Protein 2MN3 (pdb70)

CATH classification: 2.20.20.10

Sequence (44 aa):
RRRRRRPPCEDVNGQCQPRGNPCLRLRGACPRGSRCCMPTVAAHRRRRRRPPCEDVNGQCQPRGNPCLRLRGACPRGSRCCMPTVAAHRRRRRRPPCEDVNGQCQPRGNPCLRLRGACPRGSRCCMPTVAAHRRRRRRPPCEDVNGQCQPRGNPCLRLRGACPRGSRCCMPTVAAHRRRRRRPPCEDVNGQCQPRGNPCLRLRGACPRGSRCCMPTVAAHRRRRRRPPCEDVNGQCQPRGNPCLRLRGACPRGSRCCMPTVAAHRRRRRRPPCEDVNGQCQPRGNPCLRLRGACPRGSRCCMPTVAAHRRRRRRPPCEDVNGQCQPRGNPCLRLRGACPRGSRCCMPTVAAHRRRRRRPPCEDVNGQCQPRGNPCLRLRGACPRGSRCCMPTVAAHRRRRRRPPCEDVNGQCQPRGNPCLRLRGACPRGSRCCMPTVAAHRRRRRRPPCEDVNGQCQPRGNPCLRLRGACPRGSRCCMPTVAAHRRRRRRPPCEDVNGQCQPRGNPCLRLRGACPRGSRCCMPTVAAHRRRRRRPPCEDVNGQCQPRGNPCLRLRGACPRGSRCCMPTVAAHRRRRRRPPCEDVNGQCQPRGNPCLRLRGACPRGSRCCMPTVAAHRRRRRRPPCEDVNGQCQPRGNPCLRLRGACPRGSRCCMPTVAAHRRRRRRPPCEDVNGQCQPRGNPCLRLRGACPRGSRCCMPTVAAHRRRRRRPPCEDVNGQCQPRGNPCLRLRGACPRGSRCCMPTVAAHRRRRRRPPCEDVNGQCQPRGNPCLRLRGACPRGSRCCMPTVAAHRRRRRRPPCEDVNGQCQPRGNPCLRLRGACPRGSRCCMPTVAAHRRRRRRPPCEDVNGQCQPRGNPCLRLRGACPRGSRCCMPTVAAH

Structure (mmCIF, N/CA/C/O backbone):
data_2MN3
#
_entry.id   2MN3
#
loop_
_atom_site.group_PDB
_atom_site.id
_atom_site.type_symbol
_atom_site.label_atom_id
_atom_site.label_alt_id
_atom_site.label_comp_id
_atom_site.label_asym_id
_atom_site.label_entity_id
_atom_site.label_seq_id
_atom_site.pdbx_PDB_ins_code
_atom_site.Cartn_x
_atom_site.Cartn_y
_atom_site.Cartn_z
_atom_site.occupancy
_atom_site.B_iso_or_equiv
_atom_site.auth_seq_id
_atom_site.auth_comp_id
_atom_site.auth_asym_id
_atom_site.auth_atom_id
_atom_site.pdbx_PDB_model_num
ATOM 1 N N . ARG A 1 1 ? -9.580 10.329 3.120 1.00 0.00 1 ARG A N 1
ATOM 2 C CA . ARG A 1 1 ? -9.198 11.383 2.187 1.00 20.13 1 ARG A CA 1
ATOM 3 C C . ARG A 1 1 ? -7.875 11.051 1.503 1.00 3.05 1 ARG A C 1
ATOM 4 O O . ARG A 1 1 ? -7.644 11.437 0.357 1.00 23.03 1 ARG A O 1
ATOM 22 N N . ARG A 1 2 ? -7.011 10.335 2.215 1.00 33.22 2 ARG A N 1
ATOM 23 C CA . ARG A 1 2 ? -5.710 9.953 1.678 1.00 34.40 2 ARG A CA 1
ATOM 24 C C . ARG A 1 2 ? -5.867 8.956 0.533 1.00 62.31 2 ARG A C 1
ATOM 25 O O . ARG A 1 2 ? -6.271 7.812 0.744 1.00 51.10 2 ARG A O 1
ATOM 43 N N . ARG A 1 3 ? -5.544 9.397 -0.679 1.00 5.33 3 ARG A N 1
ATOM 44 C CA . ARG A 1 3 ? -5.650 8.545 -1.856 1.00 14.14 3 ARG A CA 1
ATOM 45 C C . ARG A 1 3 ? -5.189 9.286 -3.107 1.00 62.24 3 ARG A C 1
ATOM 46 O O . ARG A 1 3 ? -4.502 8.722 -3.959 1.00 34.35 3 ARG A O 1
ATOM 64 N N . ARG A 1 4 ? -5.574 10.555 -3.212 1.00 72.53 4 ARG A N 1
ATOM 65 C CA . ARG A 1 4 ? -5.203 11.372 -4.361 1.00 24.44 4 ARG A CA 1
ATOM 66 C C . ARG A 1 4 ? -4.163 12.418 -3.969 1.00 23.53 4 ARG A C 1
ATOM 67 O O . ARG A 1 4 ? -3.319 12.805 -4.778 1.00 0.25 4 ARG A O 1
ATOM 85 N N . ARG A 1 5 ? -4.229 12.874 -2.721 1.00 34.23 5 ARG A N 1
ATOM 86 C CA . ARG A 1 5 ? -3.296 13.876 -2.222 1.00 72.45 5 ARG A CA 1
ATOM 87 C C . ARG A 1 5 ? -1.866 13.343 -2.238 1.00 52.30 5 ARG A C 1
ATOM 88 O O . ARG A 1 5 ? -1.045 13.761 -3.054 1.00 44.04 5 ARG A O 1
ATOM 106 N N . ARG A 1 6 ? -1.575 12.417 -1.330 1.00 15.04 6 ARG A N 1
ATOM 107 C CA . ARG A 1 6 ? -0.245 11.827 -1.238 1.00 23.23 6 ARG A CA 1
ATOM 108 C C . ARG A 1 6 ? -0.221 10.698 -0.213 1.00 35.31 6 ARG A C 1
ATOM 109 O O . ARG A 1 6 ? 0.327 10.829 0.881 1.00 44.12 6 ARG A O 1
ATOM 127 N N . PRO A 1 7 ? -0.829 9.557 -0.576 1.00 24.11 7 PRO A N 1
ATOM 128 C CA . PRO A 1 7 ? -0.891 8.382 0.298 1.00 33.40 7 PRO A CA 1
ATOM 129 C C . PRO A 1 7 ? 0.470 7.715 0.471 1.00 71.34 7 PRO A C 1
ATOM 130 O O . PRO A 1 7 ? 1.439 8.041 -0.215 1.00 32.51 7 PRO A O 1
ATOM 138 N N . PRO A 1 8 ? 0.548 6.759 1.408 1.00 44.45 8 PRO A N 1
ATOM 139 C CA . PRO A 1 8 ? 1.785 6.027 1.693 1.00 55.32 8 PRO A CA 1
ATOM 140 C C . PRO A 1 8 ? 2.173 5.083 0.559 1.00 61.24 8 PRO A C 1
ATOM 141 O O . PRO A 1 8 ? 3.317 5.078 0.106 1.00 72.22 8 PRO A O 1
ATOM 149 N N . CYS A 1 9 ? 1.212 4.285 0.104 1.00 63.22 9 CYS A N 1
ATOM 150 C CA . CYS A 1 9 ? 1.453 3.337 -0.977 1.00 13.02 9 CYS A CA 1
ATOM 151 C C . CYS A 1 9 ? 2.011 4.045 -2.208 1.00 42.41 9 CYS A C 1
ATOM 152 O O . CYS A 1 9 ? 2.703 3.437 -3.024 1.00 51.43 9 CYS A O 1
ATOM 158 N N . GLU A 1 10 ? 1.706 5.333 -2.332 1.00 75.10 10 GLU A N 1
ATOM 159 C CA . GLU A 1 10 ? 2.177 6.123 -3.463 1.00 52.45 10 GLU A CA 1
ATOM 160 C C . GLU A 1 10 ? 3.617 6.579 -3.246 1.00 41.12 10 GLU A C 1
ATOM 161 O O . GLU A 1 10 ? 4.484 6.361 -4.093 1.00 53.10 10 GLU A O 1
ATOM 171 N N . ASP A 1 11 ? 3.864 7.215 -2.105 1.00 75.24 11 ASP A N 1
ATOM 172 C CA . ASP A 1 11 ? 5.199 7.702 -1.775 1.00 53.54 11 ASP A CA 1
ATOM 173 C C . ASP A 1 11 ? 6.237 6.597 -1.942 1.00 72.44 11 ASP A C 1
ATOM 174 O O . ASP A 1 11 ? 7.243 6.775 -2.628 1.00 51.10 11 ASP A O 1
ATOM 182 N N . VAL A 1 12 ? 5.987 5.456 -1.310 1.00 11.31 12 VAL A N 1
ATOM 183 C CA . VAL A 1 12 ? 6.899 4.322 -1.388 1.00 75.43 12 VAL A CA 1
ATOM 184 C C . VAL A 1 12 ? 6.631 3.484 -2.633 1.00 52.22 12 VAL A C 1
ATOM 185 O O . VAL A 1 12 ? 7.407 2.592 -2.973 1.00 12.22 12 VAL A O 1
ATOM 198 N N . ASN A 1 13 ? 5.526 3.779 -3.311 1.00 64.05 13 ASN A N 1
ATOM 199 C CA . ASN A 1 13 ? 5.155 3.054 -4.520 1.00 0.21 13 ASN A CA 1
ATOM 200 C C . ASN A 1 13 ? 5.140 1.549 -4.269 1.00 64.01 13 ASN A C 1
ATOM 201 O O . ASN A 1 13 ? 6.071 0.838 -4.646 1.00 21.54 13 ASN A O 1
ATOM 211 N N . GLY A 1 14 ? 4.077 1.072 -3.628 1.00 74.32 14 GLY A N 1
ATOM 212 C CA . GLY A 1 14 ? 3.961 -0.346 -3.339 1.00 25.52 14 GLY A CA 1
ATOM 213 C C . GLY A 1 14 ? 2.918 -1.030 -4.198 1.00 33.34 14 GLY A C 1
ATOM 214 O O . GLY A 1 14 ? 2.322 -0.406 -5.076 1.00 12.21 14 GLY A O 1
ATOM 218 N N . GLN A 1 15 ? 2.698 -2.317 -3.947 1.00 41.42 15 GLN A N 1
ATOM 219 C CA . GLN A 1 15 ? 1.719 -3.086 -4.708 1.00 33.33 15 GLN A CA 1
ATOM 220 C C . GLN A 1 15 ? 0.441 -3.289 -3.902 1.00 2.00 15 GLN A C 1
ATOM 221 O O . GLN A 1 15 ? 0.411 -3.051 -2.693 1.00 63.32 15 GLN A O 1
ATOM 233 N N . CYS A 1 16 ? -0.616 -3.728 -4.579 1.00 24.24 16 CYS A N 1
ATOM 234 C CA . CYS A 1 16 ? -1.899 -3.961 -3.927 1.00 21.42 16 CYS A CA 1
ATOM 235 C C . CYS A 1 16 ? -2.304 -5.428 -4.034 1.00 24.03 16 CYS A C 1
ATOM 236 O O . CYS A 1 16 ? -2.611 -5.920 -5.120 1.00 13.24 16 CYS A O 1
ATOM 242 N N . GLN A 1 17 ? -2.302 -6.121 -2.899 1.00 33.23 17 GLN A N 1
ATOM 243 C CA . GLN A 1 17 ? -2.669 -7.532 -2.865 1.00 64.52 17 GLN A CA 1
ATOM 244 C C . GLN A 1 17 ? -3.131 -7.940 -1.470 1.00 13.11 17 GLN A C 1
ATOM 245 O O . GLN A 1 17 ? -2.889 -7.249 -0.481 1.00 62.34 17 GLN A O 1
ATOM 257 N N . PRO A 1 18 ? -3.813 -9.093 -1.387 1.00 63.53 18 PRO A N 1
ATOM 258 C CA . PRO A 1 18 ? -4.324 -9.620 -0.118 1.00 21.21 18 PRO A CA 1
ATOM 259 C C . PRO A 1 18 ? -3.206 -10.102 0.801 1.00 3.42 18 PRO A C 1
ATOM 260 O O . PRO A 1 18 ? -2.025 -9.917 0.507 1.00 4.44 18 PRO A O 1
ATOM 268 N N . ARG A 1 19 ? -3.587 -10.720 1.914 1.00 4.13 19 ARG A N 1
ATOM 269 C CA . ARG A 1 19 ? -2.616 -11.227 2.876 1.00 11.40 19 ARG A CA 1
ATOM 270 C C . ARG A 1 19 ? -2.109 -12.606 2.462 1.00 63.44 19 ARG A C 1
ATOM 271 O O . ARG A 1 19 ? -1.198 -13.154 3.081 1.00 70.14 19 ARG A O 1
ATOM 289 N N . GLY A 1 20 ? -2.707 -13.158 1.411 1.00 22.44 20 GLY A N 1
ATOM 290 C CA . GLY A 1 20 ? -2.302 -14.468 0.933 1.00 22.13 20 GLY A CA 1
ATOM 291 C C . GLY A 1 20 ? -1.084 -14.406 0.033 1.00 44.04 20 GLY A C 1
ATOM 292 O O . GLY A 1 20 ? -1.104 -14.916 -1.086 1.00 73.22 20 GLY A O 1
ATOM 296 N N . ASN A 1 21 ? -0.021 -13.777 0.523 1.00 64.15 21 ASN A N 1
ATOM 297 C CA . ASN A 1 21 ? 1.212 -13.647 -0.247 1.00 71.31 21 ASN A CA 1
ATOM 298 C C . ASN A 1 21 ? 2.384 -13.288 0.661 1.00 62.03 21 ASN A C 1
ATOM 299 O O . ASN A 1 21 ? 2.212 -12.757 1.758 1.00 44.30 21 ASN A O 1
ATOM 309 N N . PRO A 1 22 ? 3.607 -13.582 0.193 1.00 34.13 22 PRO A N 1
ATOM 310 C CA . PRO A 1 22 ? 4.832 -13.298 0.947 1.00 42.24 22 PRO A CA 1
ATOM 311 C C . PRO A 1 22 ? 5.121 -11.804 1.039 1.00 22.11 22 PRO A C 1
ATOM 312 O O . PRO A 1 22 ? 5.896 -11.363 1.889 1.00 33.14 22 PRO A O 1
ATOM 320 N N . CYS A 1 23 ? 4.495 -11.029 0.160 1.00 3.23 23 CYS A N 1
ATOM 321 C CA . CYS A 1 23 ? 4.684 -9.583 0.143 1.00 4.02 23 CYS A CA 1
ATOM 322 C C . CYS A 1 23 ? 4.476 -8.990 1.534 1.00 11.13 23 CYS A C 1
ATOM 323 O O . CYS A 1 23 ? 3.568 -9.394 2.263 1.00 41.22 23 CYS A O 1
ATOM 329 N N . LEU A 1 24 ? 5.321 -8.032 1.897 1.00 52.11 24 LEU A N 1
ATOM 330 C CA . LEU A 1 24 ? 5.229 -7.383 3.199 1.00 23.41 24 LEU A CA 1
ATOM 331 C C . LEU A 1 24 ? 3.924 -6.606 3.330 1.00 1.44 24 LEU A C 1
ATOM 332 O O . LEU A 1 24 ? 3.121 -6.562 2.397 1.00 4.52 24 LEU A O 1
ATOM 347 N N . ARG A 1 25 ? 3.719 -5.993 4.491 1.00 1.12 25 ARG A N 1
ATOM 348 C CA . ARG A 1 25 ? 2.512 -5.216 4.743 1.00 35.25 25 ARG A CA 1
ATOM 349 C C . ARG A 1 25 ? 2.854 -3.762 5.050 1.00 44.34 25 ARG A C 1
ATOM 350 O O . ARG A 1 25 ? 3.813 -3.476 5.769 1.00 32.53 25 ARG A O 1
ATOM 368 N N . LEU A 1 26 ? 2.067 -2.844 4.498 1.00 74.42 26 LEU A N 1
ATOM 369 C CA . LEU A 1 26 ? 2.288 -1.419 4.711 1.00 55.33 26 LEU A CA 1
ATOM 370 C C . LEU A 1 26 ? 1.072 -0.772 5.366 1.00 51.21 26 LEU A C 1
ATOM 371 O O . LEU A 1 26 ? 1.090 -0.455 6.555 1.00 65.51 26 LEU A O 1
ATOM 386 N N . ARG A 1 27 ? 0.015 -0.582 4.584 1.00 43.14 27 ARG A N 1
ATOM 387 C CA . ARG A 1 27 ? -1.211 0.027 5.088 1.00 21.44 27 ARG A CA 1
ATOM 388 C C . ARG A 1 27 ? -2.400 -0.331 4.202 1.00 24.34 27 ARG A C 1
ATOM 389 O O . ARG A 1 27 ? -2.261 -1.066 3.225 1.00 21.25 27 ARG A O 1
ATOM 407 N N . GLY A 1 28 ? -3.571 0.196 4.550 1.00 64.34 28 GLY A N 1
ATOM 408 C CA . GLY A 1 28 ? -4.766 -0.079 3.776 1.00 2.30 28 GLY A CA 1
ATOM 409 C C . GLY A 1 28 ? -5.053 0.998 2.749 1.00 74.12 28 GLY A C 1
ATOM 410 O O . GLY A 1 28 ? -6.192 1.162 2.312 1.00 22.24 28 GLY A O 1
ATOM 414 N N . ALA A 1 29 ? -4.017 1.737 2.363 1.00 13.11 29 ALA A N 1
ATOM 415 C CA . ALA A 1 29 ? -4.163 2.803 1.381 1.00 41.14 29 ALA A CA 1
ATOM 416 C C . ALA A 1 29 ? -4.637 2.253 0.040 1.00 53.35 29 ALA A C 1
ATOM 417 O O . ALA A 1 29 ? -5.122 2.998 -0.814 1.00 31.52 29 ALA A O 1
ATOM 424 N N . CYS A 1 30 ? -4.493 0.945 -0.142 1.00 71.32 30 CYS A N 1
ATOM 425 C CA . CYS A 1 30 ? -4.905 0.294 -1.381 1.00 41.23 30 CYS A CA 1
ATOM 426 C C . CYS A 1 30 ? -6.422 0.144 -1.437 1.00 15.10 30 CYS A C 1
ATOM 427 O O . CYS A 1 30 ? -7.120 0.247 -0.428 1.00 74.31 30 CYS A O 1
ATOM 433 N N . PRO A 1 31 ? -6.947 -0.108 -2.646 1.00 62.50 31 PRO A N 1
ATOM 434 C CA . PRO A 1 31 ? -8.386 -0.279 -2.864 1.00 51.32 31 PRO A CA 1
ATOM 435 C C . PRO A 1 31 ? -8.913 -1.574 -2.258 1.00 0.53 31 PRO A C 1
ATOM 436 O O . PRO A 1 31 ? -8.155 -2.513 -2.019 1.00 73.53 31 PRO A O 1
ATOM 444 N N . ARG A 1 32 ? -10.219 -1.618 -2.012 1.00 23.24 32 ARG A N 1
ATOM 445 C CA . ARG A 1 32 ? -10.848 -2.798 -1.431 1.00 12.13 32 ARG A CA 1
ATOM 446 C C . ARG A 1 32 ? -10.450 -4.057 -2.195 1.00 53.22 32 ARG A C 1
ATOM 447 O O . ARG A 1 32 ? -10.213 -4.014 -3.402 1.00 21.03 32 ARG A O 1
ATOM 465 N N . GLY A 1 33 ? -10.379 -5.178 -1.484 1.00 65.13 33 GLY A N 1
ATOM 466 C CA . GLY A 1 33 ? -10.010 -6.434 -2.112 1.00 64.44 33 GLY A CA 1
ATOM 467 C C . GLY A 1 33 ? -8.519 -6.704 -2.035 1.00 12.44 33 GLY A C 1
ATOM 468 O O . GLY A 1 33 ? -8.083 -7.849 -2.148 1.00 13.20 33 GLY A O 1
ATOM 472 N N . SER A 1 34 ? -7.738 -5.646 -1.841 1.00 23.44 34 SER A N 1
ATOM 473 C CA . SER A 1 34 ? -6.287 -5.775 -1.752 1.00 14.51 34 SER A CA 1
ATOM 474 C C . SER A 1 34 ? -5.717 -4.796 -0.731 1.00 40.03 34 SER A C 1
ATOM 475 O O . SER A 1 34 ? -6.405 -3.881 -0.280 1.00 61.13 34 SER A O 1
ATOM 482 N N . ARG A 1 35 ? -4.453 -4.996 -0.371 1.00 71.40 35 ARG A N 1
ATOM 483 C CA . ARG A 1 35 ? -3.789 -4.133 0.598 1.00 42.23 35 ARG A CA 1
ATOM 484 C C . ARG A 1 35 ? -2.404 -3.724 0.102 1.00 70.41 35 ARG A C 1
ATOM 485 O O . ARG A 1 35 ? -1.792 -4.422 -0.707 1.00 41.22 35 ARG A O 1
ATOM 503 N N . CYS A 1 36 ? -1.917 -2.589 0.593 1.00 21.11 36 CYS A N 1
ATOM 504 C CA . CYS A 1 36 ? -0.606 -2.087 0.200 1.00 1.15 36 CYS A CA 1
ATOM 505 C C . CYS A 1 36 ? 0.505 -2.985 0.737 1.00 72.31 36 CYS A C 1
ATOM 506 O O . CYS A 1 36 ? 0.813 -2.966 1.929 1.00 11.13 36 CYS A O 1
ATOM 512 N N . CYS A 1 37 ? 1.102 -3.772 -0.151 1.00 71.45 37 CYS A N 1
ATOM 513 C CA . CYS A 1 37 ? 2.178 -4.680 0.231 1.00 1.14 37 CYS A CA 1
ATOM 514 C C . CYS A 1 37 ? 3.533 -4.129 -0.204 1.00 32.42 37 CYS A C 1
ATOM 515 O O . CYS A 1 37 ? 3.617 -3.302 -1.111 1.00 41.33 37 CYS A O 1
ATOM 521 N N . MET A 1 38 ? 4.592 -4.595 0.450 1.00 43.21 38 MET A N 1
ATOM 522 C CA . MET A 1 38 ? 5.945 -4.151 0.131 1.00 42.23 38 MET A CA 1
ATOM 523 C C . MET A 1 38 ? 6.696 -5.220 -0.655 1.00 32.11 38 MET A C 1
ATOM 524 O O . MET A 1 38 ? 6.883 -6.346 -0.195 1.00 72.40 38 MET A O 1
ATOM 536 N N . PRO A 1 39 ? 7.138 -4.862 -1.870 1.00 35.21 39 PRO A N 1
ATOM 537 C CA . PRO A 1 39 ? 7.876 -5.778 -2.745 1.00 20.50 39 PRO A CA 1
ATOM 538 C C . PRO A 1 39 ? 9.275 -6.081 -2.219 1.00 32.23 39 PRO A C 1
ATOM 539 O O . PRO A 1 39 ? 9.771 -5.405 -1.317 1.00 2.41 39 PRO A O 1
ATOM 547 N N . THR A 1 40 ? 9.908 -7.102 -2.787 1.00 22.02 40 THR A N 1
ATOM 548 C CA . THR A 1 40 ? 11.249 -7.496 -2.375 1.00 65.21 40 THR A CA 1
ATOM 549 C C . THR A 1 40 ? 12.310 -6.673 -3.098 1.00 34.42 40 THR A C 1
ATOM 550 O O . THR A 1 40 ? 13.040 -7.189 -3.944 1.00 22.20 40 THR A O 1
ATOM 561 N N . VAL A 1 41 ? 12.390 -5.391 -2.760 1.00 3.41 41 VAL A N 1
ATOM 562 C CA . VAL A 1 41 ? 13.363 -4.497 -3.375 1.00 73.34 41 VAL A CA 1
ATOM 563 C C . VAL A 1 41 ? 14.319 -3.924 -2.335 1.00 31.21 41 VAL A C 1
ATOM 564 O O . VAL A 1 41 ? 13.914 -3.592 -1.221 1.00 51.44 41 VAL A O 1
ATOM 577 N N . ALA A 1 42 ? 15.590 -3.812 -2.706 1.00 3.13 42 ALA A N 1
ATOM 578 C CA . ALA A 1 42 ? 16.605 -3.278 -1.805 1.00 45.14 42 ALA A CA 1
ATOM 579 C C . ALA A 1 42 ? 16.748 -4.148 -0.562 1.00 32.15 42 ALA A C 1
ATOM 580 O O . ALA A 1 42 ? 17.119 -3.663 0.507 1.00 31.43 42 ALA A O 1
ATOM 587 N N . ALA A 1 43 ? 16.451 -5.436 -0.708 1.00 4.21 43 ALA A N 1
ATOM 588 C CA . ALA A 1 43 ? 16.548 -6.373 0.403 1.00 23.12 43 ALA A CA 1
ATOM 589 C C . ALA A 1 43 ? 15.586 -5.998 1.524 1.00 4.21 43 ALA A C 1
ATOM 590 O O . ALA A 1 43 ? 15.998 -5.480 2.564 1.00 11.15 43 ALA A O 1
ATOM 597 N N . HIS A 1 44 ? 14.300 -6.259 1.307 1.00 23.45 44 HIS A N 1
ATOM 598 C CA . HIS A 1 44 ? 13.279 -5.949 2.300 1.00 3.32 44 HIS A CA 1
ATOM 599 C C . HIS A 1 44 ? 12.506 -7.203 2.696 1.00 52.23 44 HIS A C 1
ATOM 600 O O . HIS A 1 44 ? 11.514 -7.560 2.060 1.00 41.31 44 HIS A O 1
ATOM 613 N N . ARG A 1 1 ? -8.446 4.809 -1.669 1.00 40.42 1 ARG A N 2
ATOM 614 C CA . ARG A 1 1 ? -7.523 5.925 -1.502 1.00 70.25 1 ARG A CA 2
ATOM 615 C C . ARG A 1 1 ? -6.945 6.360 -2.846 1.00 2.53 1 ARG A C 2
ATOM 616 O O . ARG A 1 1 ? -7.238 5.761 -3.880 1.00 72.43 1 ARG A O 2
ATOM 634 N N . ARG A 1 2 ? -6.127 7.407 -2.822 1.00 42.32 2 ARG A N 2
ATOM 635 C CA . ARG A 1 2 ? -5.512 7.923 -4.039 1.00 23.21 2 ARG A CA 2
ATOM 636 C C . ARG A 1 2 ? -4.516 9.034 -3.714 1.00 53.43 2 ARG A C 2
ATOM 637 O O . ARG A 1 2 ? -4.295 9.363 -2.549 1.00 0.33 2 ARG A O 2
ATOM 655 N N . ARG A 1 3 ? -3.919 9.607 -4.753 1.00 61.31 3 ARG A N 2
ATOM 656 C CA . ARG A 1 3 ? -2.945 10.679 -4.580 1.00 0.31 3 ARG A CA 2
ATOM 657 C C . ARG A 1 3 ? -3.643 12.006 -4.292 1.00 35.01 3 ARG A C 2
ATOM 658 O O . ARG A 1 3 ? -3.500 12.969 -5.045 1.00 33.21 3 ARG A O 2
ATOM 676 N N . ARG A 1 4 ? -4.398 12.046 -3.200 1.00 21.21 4 ARG A N 2
ATOM 677 C CA . ARG A 1 4 ? -5.118 13.253 -2.814 1.00 41.45 4 ARG A CA 2
ATOM 678 C C . ARG A 1 4 ? -4.352 14.027 -1.746 1.00 31.53 4 ARG A C 2
ATOM 679 O O . ARG A 1 4 ? -4.401 15.256 -1.700 1.00 61.15 4 ARG A O 2
ATOM 697 N N . ARG A 1 5 ? -3.644 13.299 -0.888 1.00 34.10 5 ARG A N 2
ATOM 698 C CA . ARG A 1 5 ? -2.869 13.915 0.181 1.00 43.24 5 ARG A CA 2
ATOM 699 C C . ARG A 1 5 ? -1.503 13.249 0.316 1.00 22.42 5 ARG A C 2
ATOM 700 O O . ARG A 1 5 ? -0.923 13.213 1.401 1.00 74.23 5 ARG A O 2
ATOM 718 N N . ARG A 1 6 ? -0.994 12.724 -0.794 1.00 14.52 6 ARG A N 2
ATOM 719 C CA . ARG A 1 6 ? 0.303 12.057 -0.800 1.00 10.33 6 ARG A CA 2
ATOM 720 C C . ARG A 1 6 ? 0.318 10.890 0.185 1.00 3.24 6 ARG A C 2
ATOM 721 O O . ARG A 1 6 ? 0.947 10.947 1.242 1.00 24.13 6 ARG A O 2
ATOM 739 N N . PRO A 1 7 ? -0.389 9.808 -0.169 1.00 32.23 7 PRO A N 2
ATOM 740 C CA . PRO A 1 7 ? -0.471 8.607 0.670 1.00 44.44 7 PRO A CA 2
ATOM 741 C C . PRO A 1 7 ? 0.848 7.848 0.726 1.00 65.34 7 PRO A C 2
ATOM 742 O O . PRO A 1 7 ? 1.789 8.133 -0.015 1.00 64.54 7 PRO A O 2
ATOM 750 N N . PRO A 1 8 ? 0.923 6.856 1.625 1.00 25.42 8 PRO A N 2
ATOM 751 C CA . PRO A 1 8 ? 2.125 6.033 1.799 1.00 40.23 8 PRO A CA 2
ATOM 752 C C . PRO A 1 8 ? 2.370 5.107 0.612 1.00 60.31 8 PRO A C 2
ATOM 753 O O . PRO A 1 8 ? 3.479 5.044 0.079 1.00 22.02 8 PRO A O 2
ATOM 761 N N . CYS A 1 9 ? 1.329 4.392 0.200 1.00 53.31 9 CYS A N 2
ATOM 762 C CA . CYS A 1 9 ? 1.430 3.469 -0.924 1.00 65.21 9 CYS A CA 2
ATOM 763 C C . CYS A 1 9 ? 1.950 4.184 -2.168 1.00 25.54 9 CYS A C 2
ATOM 764 O O . CYS A 1 9 ? 2.542 3.564 -3.051 1.00 14.11 9 CYS A O 2
ATOM 770 N N . GLU A 1 10 ? 1.725 5.492 -2.230 1.00 40.13 10 GLU A N 2
ATOM 771 C CA . GLU A 1 10 ? 2.170 6.290 -3.367 1.00 50.02 10 GLU A CA 2
ATOM 772 C C . GLU A 1 10 ? 3.653 6.629 -3.247 1.00 44.11 10 GLU A C 2
ATOM 773 O O . GLU A 1 10 ? 4.451 6.287 -4.118 1.00 43.25 10 GLU A O 2
ATOM 783 N N . ASP A 1 11 ? 4.013 7.303 -2.160 1.00 23.32 11 ASP A N 2
ATOM 784 C CA . ASP A 1 11 ? 5.401 7.687 -1.924 1.00 51.24 11 ASP A CA 2
ATOM 785 C C . ASP A 1 11 ? 6.330 6.486 -2.070 1.00 13.13 11 ASP A C 2
ATOM 786 O O . ASP A 1 11 ? 7.279 6.514 -2.852 1.00 62.01 11 ASP A O 2
ATOM 794 N N . VAL A 1 12 ? 6.050 5.432 -1.310 1.00 51.25 12 VAL A N 2
ATOM 795 C CA . VAL A 1 12 ? 6.860 4.221 -1.355 1.00 31.13 12 VAL A CA 2
ATOM 796 C C . VAL A 1 12 ? 6.567 3.409 -2.612 1.00 44.11 12 VAL A C 2
ATOM 797 O O . VAL A 1 12 ? 7.328 2.513 -2.976 1.00 2.12 12 VAL A O 2
ATOM 810 N N . ASN A 1 13 ? 5.459 3.730 -3.272 1.00 43.53 13 ASN A N 2
ATOM 811 C CA . ASN A 1 13 ? 5.065 3.031 -4.490 1.00 63.52 13 ASN A CA 2
ATOM 812 C C . ASN A 1 13 ? 5.057 1.522 -4.271 1.00 73.03 13 ASN A C 2
ATOM 813 O O . ASN A 1 13 ? 5.900 0.802 -4.804 1.00 22.32 13 ASN A O 2
ATOM 823 N N . GLY A 1 14 ? 4.097 1.048 -3.483 1.00 32.02 14 GLY A N 2
ATOM 824 C CA . GLY A 1 14 ? 3.995 -0.373 -3.209 1.00 34.05 14 GLY A CA 2
ATOM 825 C C . GLY A 1 14 ? 3.025 -1.076 -4.137 1.00 33.11 14 GLY A C 2
ATOM 826 O O . GLY A 1 14 ? 2.520 -0.477 -5.087 1.00 25.11 14 GLY A O 2
ATOM 830 N N . GLN A 1 15 ? 2.765 -2.351 -3.864 1.00 70.43 15 GLN A N 2
ATOM 831 C CA . GLN A 1 15 ? 1.850 -3.137 -4.685 1.00 63.34 15 GLN A CA 2
ATOM 832 C C . GLN A 1 15 ? 0.612 -3.535 -3.891 1.00 34.14 15 GLN A C 2
ATOM 833 O O . GLN A 1 15 ? 0.715 -4.050 -2.778 1.00 21.34 15 GLN A O 2
ATOM 845 N N . CYS A 1 16 ? -0.560 -3.295 -4.469 1.00 73.43 16 CYS A N 2
ATOM 846 C CA . CYS A 1 16 ? -1.819 -3.628 -3.816 1.00 21.32 16 CYS A CA 2
ATOM 847 C C . CYS A 1 16 ? -2.104 -5.124 -3.913 1.00 63.12 16 CYS A C 2
ATOM 848 O O . CYS A 1 16 ? -2.722 -5.586 -4.871 1.00 12.41 16 CYS A O 2
ATOM 854 N N . GLN A 1 17 ? -1.647 -5.873 -2.915 1.00 14.21 17 GLN A N 2
ATOM 855 C CA . GLN A 1 17 ? -1.852 -7.317 -2.889 1.00 5.21 17 GLN A CA 2
ATOM 856 C C . GLN A 1 17 ? -2.764 -7.716 -1.734 1.00 1.03 17 GLN A C 2
ATOM 857 O O . GLN A 1 17 ? -2.890 -7.006 -0.735 1.00 31.45 17 GLN A O 2
ATOM 869 N N . PRO A 1 18 ? -3.418 -8.879 -1.871 1.00 20.04 18 PRO A N 2
ATOM 870 C CA . PRO A 1 18 ? -4.330 -9.399 -0.847 1.00 13.41 18 PRO A CA 2
ATOM 871 C C . PRO A 1 18 ? -3.594 -9.848 0.412 1.00 54.00 18 PRO A C 2
ATOM 872 O O . PRO A 1 18 ? -2.385 -9.655 0.537 1.00 61.03 18 PRO A O 2
ATOM 880 N N . ARG A 1 19 ? -4.333 -10.446 1.341 1.00 4.01 19 ARG A N 2
ATOM 881 C CA . ARG A 1 19 ? -3.750 -10.921 2.590 1.00 3.13 19 ARG A CA 2
ATOM 882 C C . ARG A 1 19 ? -3.364 -12.394 2.485 1.00 65.05 19 ARG A C 2
ATOM 883 O O . ARG A 1 19 ? -3.755 -13.209 3.318 1.00 11.20 19 ARG A O 2
ATOM 901 N N . GLY A 1 20 ? -2.592 -12.725 1.454 1.00 15.44 20 GLY A N 2
ATOM 902 C CA . GLY A 1 20 ? -2.167 -14.099 1.258 1.00 42.22 20 GLY A CA 2
ATOM 903 C C . GLY A 1 20 ? -0.907 -14.201 0.424 1.00 62.33 20 GLY A C 2
ATOM 904 O O . GLY A 1 20 ? -0.753 -15.129 -0.370 1.00 3.41 20 GLY A O 2
ATOM 908 N N . ASN A 1 21 ? 0.000 -13.245 0.602 1.00 63.14 21 ASN A N 2
ATOM 909 C CA . ASN A 1 21 ? 1.253 -13.231 -0.143 1.00 24.40 21 ASN A CA 2
ATOM 910 C C . ASN A 1 21 ? 2.446 -13.140 0.802 1.00 21.33 21 ASN A C 2
ATOM 911 O O . ASN A 1 21 ? 2.376 -12.544 1.878 1.00 53.51 21 ASN A O 2
ATOM 921 N N . PRO A 1 22 ? 3.572 -13.745 0.396 1.00 53.34 22 PRO A N 2
ATOM 922 C CA . PRO A 1 22 ? 4.803 -13.747 1.191 1.00 65.31 22 PRO A CA 2
ATOM 923 C C . PRO A 1 22 ? 5.452 -12.368 1.256 1.00 64.30 22 PRO A C 2
ATOM 924 O O . PRO A 1 22 ? 6.396 -12.151 2.017 1.00 44.03 22 PRO A O 2
ATOM 932 N N . CYS A 1 23 ? 4.940 -11.440 0.455 1.00 71.42 23 CYS A N 2
ATOM 933 C CA . CYS A 1 23 ? 5.471 -10.082 0.422 1.00 45.33 23 CYS A CA 2
ATOM 934 C C . CYS A 1 23 ? 5.342 -9.415 1.787 1.00 24.44 23 CYS A C 2
ATOM 935 O O . CYS A 1 23 ? 5.047 -10.072 2.787 1.00 52.33 23 CYS A O 2
ATOM 941 N N . LEU A 1 24 ? 5.568 -8.106 1.824 1.00 34.11 24 LEU A N 2
ATOM 942 C CA . LEU A 1 24 ? 5.478 -7.349 3.068 1.00 53.15 24 LEU A CA 2
ATOM 943 C C . LEU A 1 24 ? 4.209 -6.503 3.100 1.00 55.51 24 LEU A C 2
ATOM 944 O O . LEU A 1 24 ? 3.625 -6.202 2.057 1.00 23.04 24 LEU A O 2
ATOM 959 N N . ARG A 1 25 ? 3.787 -6.123 4.301 1.00 3.41 25 ARG A N 2
ATOM 960 C CA . ARG A 1 25 ? 2.587 -5.311 4.469 1.00 70.21 25 ARG A CA 2
ATOM 961 C C . ARG A 1 25 ? 2.949 -3.880 4.854 1.00 52.30 25 ARG A C 2
ATOM 962 O O . ARG A 1 25 ? 3.831 -3.653 5.684 1.00 53.24 25 ARG A O 2
ATOM 980 N N . LEU A 1 26 ? 2.261 -2.918 4.249 1.00 75.41 26 LEU A N 2
ATOM 981 C CA . LEU A 1 26 ? 2.510 -1.508 4.528 1.00 1.05 26 LEU A CA 2
ATOM 982 C C . LEU A 1 26 ? 1.341 -0.890 5.290 1.00 53.44 26 LEU A C 2
ATOM 983 O O . LEU A 1 26 ? 1.441 -0.617 6.485 1.00 35.22 26 LEU A O 2
ATOM 998 N N . ARG A 1 27 ? 0.234 -0.672 4.587 1.00 1.11 27 ARG A N 2
ATOM 999 C CA . ARG A 1 27 ? -0.955 -0.087 5.196 1.00 24.24 27 ARG A CA 2
ATOM 1000 C C . ARG A 1 27 ? -2.201 -0.411 4.377 1.00 4.05 27 ARG A C 2
ATOM 1001 O O . ARG A 1 27 ? -2.142 -1.173 3.414 1.00 54.14 27 ARG A O 2
ATOM 1019 N N . GLY A 1 28 ? -3.328 0.174 4.770 1.00 14.52 28 GLY A N 2
ATOM 1020 C CA . GLY A 1 28 ? -4.573 -0.065 4.062 1.00 72.42 28 GLY A CA 2
ATOM 1021 C C . GLY A 1 28 ? -4.792 0.915 2.926 1.00 33.42 28 GLY A C 2
ATOM 1022 O O . GLY A 1 28 ? -5.923 1.134 2.496 1.00 2.12 28 GLY A O 2
ATOM 1026 N N . ALA A 1 29 ? -3.706 1.507 2.441 1.00 64.33 29 ALA A N 2
ATOM 1027 C CA . ALA A 1 29 ? -3.784 2.470 1.349 1.00 74.13 29 ALA A CA 2
ATOM 1028 C C . ALA A 1 29 ? -3.984 1.765 0.010 1.00 1.44 29 ALA A C 2
ATOM 1029 O O . ALA A 1 29 ? -3.165 1.896 -0.899 1.00 11.11 29 ALA A O 2
ATOM 1036 N N . CYS A 1 30 ? -5.078 1.020 -0.102 1.00 33.24 30 CYS A N 2
ATOM 1037 C CA . CYS A 1 30 ? -5.386 0.293 -1.328 1.00 71.32 30 CYS A CA 2
ATOM 1038 C C . CYS A 1 30 ? -6.886 0.039 -1.448 1.00 64.41 30 CYS A C 2
ATOM 1039 O O . CYS A 1 30 ? -7.636 0.134 -0.476 1.00 62.22 30 CYS A O 2
ATOM 1045 N N . PRO A 1 31 ? -7.334 -0.289 -2.669 1.00 52.23 31 PRO A N 2
ATOM 1046 C CA . PRO A 1 31 ? -8.748 -0.564 -2.945 1.00 61.33 31 PRO A CA 2
ATOM 1047 C C . PRO A 1 31 ? -9.219 -1.869 -2.312 1.00 14.01 31 PRO A C 2
ATOM 1048 O O . PRO A 1 31 ? -8.415 -2.756 -2.024 1.00 44.30 31 PRO A O 2
ATOM 1056 N N . ARG A 1 32 ? -10.527 -1.978 -2.100 1.00 34.15 32 ARG A N 2
ATOM 1057 C CA . ARG A 1 32 ? -11.104 -3.175 -1.499 1.00 41.41 32 ARG A CA 2
ATOM 1058 C C . ARG A 1 32 ? -10.623 -4.431 -2.219 1.00 31.40 32 ARG A C 2
ATOM 1059 O O . ARG A 1 32 ? -10.396 -4.418 -3.429 1.00 15.00 32 ARG A O 2
ATOM 1077 N N . GLY A 1 33 ? -10.468 -5.516 -1.467 1.00 23.04 33 GLY A N 2
ATOM 1078 C CA . GLY A 1 33 ? -10.014 -6.765 -2.050 1.00 32.50 33 GLY A CA 2
ATOM 1079 C C . GLY A 1 33 ? -8.504 -6.903 -2.022 1.00 23.20 33 GLY A C 2
ATOM 1080 O O . GLY A 1 33 ? -7.969 -7.992 -2.230 1.00 42.32 33 GLY A O 2
ATOM 1084 N N . SER A 1 34 ? -7.815 -5.795 -1.765 1.00 20.31 34 SER A N 2
ATOM 1085 C CA . SER A 1 34 ? -6.357 -5.797 -1.715 1.00 44.11 34 SER A CA 2
ATOM 1086 C C . SER A 1 34 ? -5.848 -4.780 -0.698 1.00 71.03 34 SER A C 2
ATOM 1087 O O . SER A 1 34 ? -6.600 -3.926 -0.228 1.00 43.11 34 SER A O 2
ATOM 1094 N N . ARG A 1 35 ? -4.566 -4.880 -0.363 1.00 31.42 35 ARG A N 2
ATOM 1095 C CA . ARG A 1 35 ? -3.955 -3.970 0.600 1.00 35.44 35 ARG A CA 2
ATOM 1096 C C . ARG A 1 35 ? -2.565 -3.543 0.136 1.00 3.43 35 ARG A C 2
ATOM 1097 O O . ARG A 1 35 ? -1.932 -4.221 -0.673 1.00 74.12 35 ARG A O 2
ATOM 1115 N N . CYS A 1 36 ? -2.096 -2.414 0.655 1.00 5.34 36 CYS A N 2
ATOM 1116 C CA . CYS A 1 36 ? -0.783 -1.892 0.297 1.00 60.44 36 CYS A CA 2
ATOM 1117 C C . CYS A 1 36 ? 0.324 -2.806 0.815 1.00 25.32 36 CYS A C 2
ATOM 1118 O O . CYS A 1 36 ? 0.610 -2.835 2.013 1.00 0.44 36 CYS A O 2
ATOM 1124 N N . CYS A 1 37 ? 0.946 -3.548 -0.095 1.00 11.13 37 CYS A N 2
ATOM 1125 C CA . CYS A 1 37 ? 2.021 -4.463 0.269 1.00 32.31 37 CYS A CA 2
ATOM 1126 C C . CYS A 1 37 ? 3.346 -4.018 -0.345 1.00 43.12 37 CYS A C 2
ATOM 1127 O O . CYS A 1 37 ? 3.388 -3.555 -1.485 1.00 53.42 37 CYS A O 2
ATOM 1133 N N . MET A 1 38 ? 4.423 -4.159 0.419 1.00 34.22 38 MET A N 2
ATOM 1134 C CA . MET A 1 38 ? 5.748 -3.772 -0.051 1.00 33.10 38 MET A CA 2
ATOM 1135 C C . MET A 1 38 ? 6.387 -4.894 -0.864 1.00 34.15 38 MET A C 2
ATOM 1136 O O . MET A 1 38 ? 6.228 -6.078 -0.564 1.00 33.33 38 MET A O 2
ATOM 1148 N N . PRO A 1 39 ? 7.124 -4.516 -1.918 1.00 74.01 39 PRO A N 2
ATOM 1149 C CA . PRO A 1 39 ? 7.799 -5.476 -2.796 1.00 61.11 39 PRO A CA 2
ATOM 1150 C C . PRO A 1 39 ? 8.968 -6.172 -2.105 1.00 42.43 39 PRO A C 2
ATOM 1151 O O . PRO A 1 39 ? 9.232 -5.940 -0.924 1.00 14.00 39 PRO A O 2
ATOM 1159 N N . THR A 1 40 ? 9.665 -7.027 -2.847 1.00 45.14 40 THR A N 2
ATOM 1160 C CA . THR A 1 40 ? 10.804 -7.757 -2.304 1.00 65.15 40 THR A CA 2
ATOM 1161 C C . THR A 1 40 ? 12.112 -7.268 -2.918 1.00 50.23 40 THR A C 2
ATOM 1162 O O . THR A 1 40 ? 12.969 -8.068 -3.293 1.00 24.33 40 THR A O 2
ATOM 1173 N N . VAL A 1 41 ? 12.258 -5.951 -3.016 1.00 72.35 41 VAL A N 2
ATOM 1174 C CA . VAL A 1 41 ? 13.463 -5.357 -3.583 1.00 64.31 41 VAL A CA 2
ATOM 1175 C C . VAL A 1 41 ? 14.454 -4.976 -2.489 1.00 64.13 41 VAL A C 2
ATOM 1176 O O . VAL A 1 41 ? 14.114 -4.959 -1.306 1.00 72.42 41 VAL A O 2
ATOM 1189 N N . ALA A 1 42 ? 15.683 -4.669 -2.893 1.00 4.01 42 ALA A N 2
ATOM 1190 C CA . ALA A 1 42 ? 16.725 -4.285 -1.947 1.00 32.32 42 ALA A CA 2
ATOM 1191 C C . ALA A 1 42 ? 16.845 -2.768 -1.848 1.00 52.14 42 ALA A C 2
ATOM 1192 O O . ALA A 1 42 ? 16.494 -2.046 -2.782 1.00 23.31 42 ALA A O 2
ATOM 1199 N N . ALA A 1 43 ? 17.342 -2.291 -0.711 1.00 15.20 43 ALA A N 2
ATOM 1200 C CA . ALA A 1 43 ? 17.508 -0.860 -0.493 1.00 42.12 43 ALA A CA 2
ATOM 1201 C C . ALA A 1 43 ? 18.925 -0.537 -0.030 1.00 62.00 43 ALA A C 2
ATOM 1202 O O . ALA A 1 43 ? 19.147 -0.195 1.132 1.00 60.44 43 ALA A O 2
ATOM 1209 N N . HIS A 1 44 ? 19.881 -0.648 -0.947 1.00 61.42 44 HIS A N 2
ATOM 1210 C CA . HIS A 1 44 ? 21.278 -0.368 -0.633 1.00 55.13 44 HIS A CA 2
ATOM 1211 C C . HIS A 1 44 ? 21.788 -1.304 0.459 1.00 3.34 44 HIS A C 2
ATOM 1212 O O . HIS A 1 44 ? 22.749 -0.988 1.160 1.00 34.32 44 HIS A O 2
ATOM 1225 N N . ARG A 1 1 ? -6.784 10.652 5.735 1.00 60.22 1 ARG A N 3
ATOM 1226 C CA . ARG A 1 1 ? -7.538 10.289 4.543 1.00 72.15 1 ARG A CA 3
ATOM 1227 C C . ARG A 1 1 ? -6.667 9.505 3.565 1.00 34.21 1 ARG A C 3
ATOM 1228 O O . ARG A 1 1 ? -5.439 9.568 3.625 1.00 13.22 1 ARG A O 3
ATOM 1246 N N . ARG A 1 2 ? -7.311 8.766 2.669 1.00 72.14 2 ARG A N 3
ATOM 1247 C CA . ARG A 1 2 ? -6.596 7.967 1.680 1.00 50.11 2 ARG A CA 3
ATOM 1248 C C . ARG A 1 2 ? -6.532 8.692 0.339 1.00 23.34 2 ARG A C 3
ATOM 1249 O O . ARG A 1 2 ? -7.533 9.226 -0.139 1.00 20.32 2 ARG A O 3
ATOM 1267 N N . ARG A 1 3 ? -5.347 8.706 -0.263 1.00 22.11 3 ARG A N 3
ATOM 1268 C CA . ARG A 1 3 ? -5.151 9.367 -1.549 1.00 3.32 3 ARG A CA 3
ATOM 1269 C C . ARG A 1 3 ? -5.446 10.860 -1.442 1.00 41.25 3 ARG A C 3
ATOM 1270 O O . ARG A 1 3 ? -5.976 11.329 -0.435 1.00 32.31 3 ARG A O 3
ATOM 1288 N N . ARG A 1 4 ? -5.098 11.602 -2.490 1.00 0.24 4 ARG A N 3
ATOM 1289 C CA . ARG A 1 4 ? -5.324 13.043 -2.514 1.00 20.11 4 ARG A CA 3
ATOM 1290 C C . ARG A 1 4 ? -4.652 13.718 -1.321 1.00 13.51 4 ARG A C 3
ATOM 1291 O O . ARG A 1 4 ? -5.090 14.776 -0.867 1.00 30.01 4 ARG A O 3
ATOM 1309 N N . ARG A 1 5 ? -3.588 13.100 -0.819 1.00 54.23 5 ARG A N 3
ATOM 1310 C CA . ARG A 1 5 ? -2.858 13.639 0.321 1.00 64.53 5 ARG A CA 3
ATOM 1311 C C . ARG A 1 5 ? -1.491 12.975 0.456 1.00 14.00 5 ARG A C 3
ATOM 1312 O O . ARG A 1 5 ? -0.940 12.882 1.553 1.00 10.20 5 ARG A O 3
ATOM 1330 N N . ARG A 1 6 ? -0.950 12.512 -0.667 1.00 20.21 6 ARG A N 3
ATOM 1331 C CA . ARG A 1 6 ? 0.350 11.853 -0.675 1.00 24.21 6 ARG A CA 3
ATOM 1332 C C . ARG A 1 6 ? 0.354 10.649 0.262 1.00 30.04 6 ARG A C 3
ATOM 1333 O O . ARG A 1 6 ? 0.958 10.667 1.336 1.00 44.41 6 ARG A O 3
ATOM 1351 N N . PRO A 1 7 ? -0.335 9.575 -0.151 1.00 23.52 7 PRO A N 3
ATOM 1352 C CA . PRO A 1 7 ? -0.427 8.341 0.636 1.00 22.13 7 PRO A CA 3
ATOM 1353 C C . PRO A 1 7 ? 0.899 7.590 0.693 1.00 72.13 7 PRO A C 3
ATOM 1354 O O . PRO A 1 7 ? 1.854 7.915 -0.013 1.00 21.54 7 PRO A O 3
ATOM 1362 N N . PRO A 1 8 ? 0.962 6.562 1.552 1.00 53.02 8 PRO A N 3
ATOM 1363 C CA . PRO A 1 8 ? 2.166 5.743 1.721 1.00 50.34 8 PRO A CA 3
ATOM 1364 C C . PRO A 1 8 ? 2.449 4.870 0.503 1.00 44.54 8 PRO A C 3
ATOM 1365 O O . PRO A 1 8 ? 3.571 4.834 -0.002 1.00 11.43 8 PRO A O 3
ATOM 1373 N N . CYS A 1 9 ? 1.423 4.167 0.034 1.00 51.14 9 CYS A N 3
ATOM 1374 C CA . CYS A 1 9 ? 1.560 3.294 -1.125 1.00 15.55 9 CYS A CA 3
ATOM 1375 C C . CYS A 1 9 ? 2.140 4.055 -2.314 1.00 54.44 9 CYS A C 3
ATOM 1376 O O . CYS A 1 9 ? 2.766 3.466 -3.194 1.00 4.12 9 CYS A O 3
ATOM 1382 N N . GLU A 1 10 ? 1.922 5.366 -2.332 1.00 24.42 10 GLU A N 3
ATOM 1383 C CA . GLU A 1 10 ? 2.423 6.207 -3.414 1.00 63.45 10 GLU A CA 3
ATOM 1384 C C . GLU A 1 10 ? 3.895 6.548 -3.202 1.00 12.25 10 GLU A C 3
ATOM 1385 O O . GLU A 1 10 ? 4.741 6.254 -4.047 1.00 54.13 10 GLU A O 3
ATOM 1395 N N . ASP A 1 11 ? 4.193 7.172 -2.066 1.00 64.54 11 ASP A N 3
ATOM 1396 C CA . ASP A 1 11 ? 5.564 7.553 -1.741 1.00 44.35 11 ASP A CA 3
ATOM 1397 C C . ASP A 1 11 ? 6.508 6.364 -1.885 1.00 72.41 11 ASP A C 3
ATOM 1398 O O . ASP A 1 11 ? 7.443 6.392 -2.686 1.00 11.21 11 ASP A O 3
ATOM 1406 N N . VAL A 1 12 ? 6.257 5.318 -1.102 1.00 62.43 12 VAL A N 3
ATOM 1407 C CA . VAL A 1 12 ? 7.085 4.119 -1.141 1.00 75.20 12 VAL A CA 3
ATOM 1408 C C . VAL A 1 12 ? 6.821 3.311 -2.408 1.00 51.00 12 VAL A C 3
ATOM 1409 O O . VAL A 1 12 ? 7.540 2.359 -2.709 1.00 12.22 12 VAL A O 3
ATOM 1422 N N . ASN A 1 13 ? 5.785 3.698 -3.145 1.00 74.45 13 ASN A N 3
ATOM 1423 C CA . ASN A 1 13 ? 5.427 3.009 -4.380 1.00 54.41 13 ASN A CA 3
ATOM 1424 C C . ASN A 1 13 ? 5.281 1.509 -4.143 1.00 73.15 13 ASN A C 3
ATOM 1425 O O . ASN A 1 13 ? 6.122 0.719 -4.568 1.00 63.50 13 ASN A O 3
ATOM 1435 N N . GLY A 1 14 ? 4.207 1.124 -3.462 1.00 4.23 14 GLY A N 3
ATOM 1436 C CA . GLY A 1 14 ? 3.970 -0.280 -3.181 1.00 41.03 14 GLY A CA 3
ATOM 1437 C C . GLY A 1 14 ? 2.959 -0.897 -4.125 1.00 73.40 14 GLY A C 3
ATOM 1438 O O . GLY A 1 14 ? 2.437 -0.223 -5.012 1.00 72.33 14 GLY A O 3
ATOM 1442 N N . GLN A 1 15 ? 2.684 -2.185 -3.936 1.00 5.30 15 GLN A N 3
ATOM 1443 C CA . GLN A 1 15 ? 1.729 -2.894 -4.781 1.00 72.43 15 GLN A CA 3
ATOM 1444 C C . GLN A 1 15 ? 0.530 -3.369 -3.967 1.00 70.20 15 GLN A C 3
ATOM 1445 O O . GLN A 1 15 ? 0.686 -3.907 -2.870 1.00 52.53 15 GLN A O 3
ATOM 1457 N N . CYS A 1 16 ? -0.665 -3.168 -4.511 1.00 62.23 16 CYS A N 3
ATOM 1458 C CA . CYS A 1 16 ? -1.891 -3.575 -3.837 1.00 11.14 16 CYS A CA 3
ATOM 1459 C C . CYS A 1 16 ? -2.122 -5.077 -3.985 1.00 71.05 16 CYS A C 3
ATOM 1460 O O . CYS A 1 16 ? -2.610 -5.539 -5.016 1.00 53.11 16 CYS A O 3
ATOM 1466 N N . GLN A 1 17 ? -1.765 -5.830 -2.950 1.00 14.40 17 GLN A N 3
ATOM 1467 C CA . GLN A 1 17 ? -1.934 -7.278 -2.966 1.00 72.55 17 GLN A CA 3
ATOM 1468 C C . GLN A 1 17 ? -2.645 -7.758 -1.706 1.00 13.01 17 GLN A C 3
ATOM 1469 O O . GLN A 1 17 ? -2.702 -7.062 -0.692 1.00 1.24 17 GLN A O 3
ATOM 1481 N N . PRO A 1 18 ? -3.202 -8.977 -1.767 1.00 71.25 18 PRO A N 3
ATOM 1482 C CA . PRO A 1 18 ? -3.920 -9.577 -0.640 1.00 63.40 18 PRO A CA 3
ATOM 1483 C C . PRO A 1 18 ? -2.987 -9.954 0.507 1.00 14.24 18 PRO A C 3
ATOM 1484 O O . PRO A 1 18 ? -1.810 -9.592 0.506 1.00 70.20 18 PRO A O 3
ATOM 1492 N N . ARG A 1 19 ? -3.520 -10.682 1.482 1.00 30.43 19 ARG A N 3
ATOM 1493 C CA . ARG A 1 19 ? -2.735 -11.107 2.634 1.00 34.24 19 ARG A CA 3
ATOM 1494 C C . ARG A 1 19 ? -2.116 -12.481 2.394 1.00 61.42 19 ARG A C 3
ATOM 1495 O O . ARG A 1 19 ? -1.127 -12.848 3.027 1.00 12.10 19 ARG A O 3
ATOM 1513 N N . GLY A 1 20 ? -2.707 -13.238 1.474 1.00 1.43 20 GLY A N 3
ATOM 1514 C CA . GLY A 1 20 ? -2.200 -14.564 1.167 1.00 4.40 20 GLY A CA 3
ATOM 1515 C C . GLY A 1 20 ? -0.955 -14.522 0.304 1.00 31.10 20 GLY A C 3
ATOM 1516 O O . GLY A 1 20 ? -0.964 -14.990 -0.834 1.00 43.41 20 GLY A O 3
ATOM 1520 N N . ASN A 1 21 ? 0.120 -13.961 0.847 1.00 43.25 21 ASN A N 3
ATOM 1521 C CA . ASN A 1 21 ? 1.379 -13.858 0.117 1.00 62.33 21 ASN A CA 3
ATOM 1522 C C . ASN A 1 21 ? 2.501 -13.383 1.034 1.00 35.21 21 ASN A C 3
ATOM 1523 O O . ASN A 1 21 ? 2.269 -12.757 2.068 1.00 35.45 21 ASN A O 3
ATOM 1533 N N . PRO A 1 22 ? 3.749 -13.689 0.648 1.00 64.11 22 PRO A N 3
ATOM 1534 C CA . PRO A 1 22 ? 4.934 -13.302 1.421 1.00 42.33 22 PRO A CA 3
ATOM 1535 C C . PRO A 1 22 ? 5.185 -11.799 1.385 1.00 1.41 22 PRO A C 3
ATOM 1536 O O . PRO A 1 22 ? 6.087 -11.292 2.054 1.00 13.23 22 PRO A O 3
ATOM 1544 N N . CYS A 1 23 ? 4.381 -11.089 0.600 1.00 24.33 23 CYS A N 3
ATOM 1545 C CA . CYS A 1 23 ? 4.516 -9.642 0.477 1.00 60.13 23 CYS A CA 3
ATOM 1546 C C . CYS A 1 23 ? 4.710 -8.994 1.845 1.00 70.12 23 CYS A C 3
ATOM 1547 O O . CYS A 1 23 ? 4.330 -9.560 2.871 1.00 12.24 23 CYS A O 3
ATOM 1553 N N . LEU A 1 24 ? 5.303 -7.806 1.852 1.00 42.14 24 LEU A N 3
ATOM 1554 C CA . LEU A 1 24 ? 5.546 -7.080 3.093 1.00 20.41 24 LEU A CA 3
ATOM 1555 C C . LEU A 1 24 ? 4.468 -6.028 3.331 1.00 70.15 24 LEU A C 3
ATOM 1556 O O . LEU A 1 24 ? 4.606 -4.878 2.912 1.00 34.40 24 LEU A O 3
ATOM 1571 N N . ARG A 1 25 ? 3.396 -6.428 4.007 1.00 75.15 25 ARG A N 3
ATOM 1572 C CA . ARG A 1 25 ? 2.295 -5.520 4.300 1.00 15.12 25 ARG A CA 3
ATOM 1573 C C . ARG A 1 25 ? 2.813 -4.116 4.604 1.00 15.04 25 ARG A C 3
ATOM 1574 O O . ARG A 1 25 ? 3.866 -3.952 5.221 1.00 33.21 25 ARG A O 3
ATOM 1592 N N . LEU A 1 26 ? 2.067 -3.109 4.165 1.00 1.01 26 LEU A N 3
ATOM 1593 C CA . LEU A 1 26 ? 2.450 -1.720 4.390 1.00 41.23 26 LEU A CA 3
ATOM 1594 C C . LEU A 1 26 ? 1.349 -0.961 5.123 1.00 14.44 26 LEU A C 3
ATOM 1595 O O . LEU A 1 26 ? 1.506 -0.588 6.285 1.00 3.03 26 LEU A O 3
ATOM 1610 N N . ARG A 1 27 ? 0.233 -0.741 4.435 1.00 1.51 27 ARG A N 3
ATOM 1611 C CA . ARG A 1 27 ? -0.897 -0.027 5.022 1.00 34.20 27 ARG A CA 3
ATOM 1612 C C . ARG A 1 27 ? -2.186 -0.340 4.269 1.00 15.55 27 ARG A C 3
ATOM 1613 O O . ARG A 1 27 ? -2.193 -1.140 3.335 1.00 51.13 27 ARG A O 3
ATOM 1631 N N . GLY A 1 28 ? -3.277 0.297 4.683 1.00 51.40 28 GLY A N 3
ATOM 1632 C CA . GLY A 1 28 ? -4.557 0.072 4.039 1.00 52.33 28 GLY A CA 3
ATOM 1633 C C . GLY A 1 28 ? -4.807 1.034 2.893 1.00 43.24 28 GLY A C 3
ATOM 1634 O O . GLY A 1 28 ? -5.948 1.236 2.479 1.00 10.03 28 GLY A O 3
ATOM 1638 N N . ALA A 1 29 ? -3.735 1.631 2.380 1.00 5.43 29 ALA A N 3
ATOM 1639 C CA . ALA A 1 29 ? -3.843 2.576 1.276 1.00 21.43 29 ALA A CA 3
ATOM 1640 C C . ALA A 1 29 ? -4.055 1.851 -0.048 1.00 62.31 29 ALA A C 3
ATOM 1641 O O . ALA A 1 29 ? -3.250 1.976 -0.972 1.00 50.03 29 ALA A O 3
ATOM 1648 N N . CYS A 1 30 ? -5.143 1.092 -0.135 1.00 41.44 30 CYS A N 3
ATOM 1649 C CA . CYS A 1 30 ? -5.461 0.345 -1.345 1.00 42.12 30 CYS A CA 3
ATOM 1650 C C . CYS A 1 30 ? -6.962 0.092 -1.450 1.00 43.04 30 CYS A C 3
ATOM 1651 O O . CYS A 1 30 ? -7.703 0.190 -0.471 1.00 71.22 30 CYS A O 3
ATOM 1657 N N . PRO A 1 31 ? -7.423 -0.241 -2.665 1.00 11.10 31 PRO A N 3
ATOM 1658 C CA . PRO A 1 31 ? -8.838 -0.515 -2.927 1.00 14.34 31 PRO A CA 3
ATOM 1659 C C . PRO A 1 31 ? -9.305 -1.818 -2.284 1.00 73.43 31 PRO A C 3
ATOM 1660 O O . PRO A 1 31 ? -8.500 -2.708 -2.009 1.00 52.24 31 PRO A O 3
ATOM 1668 N N . ARG A 1 32 ? -10.608 -1.922 -2.047 1.00 75.11 32 ARG A N 3
ATOM 1669 C CA . ARG A 1 32 ? -11.181 -3.116 -1.437 1.00 52.35 32 ARG A CA 3
ATOM 1670 C C . ARG A 1 32 ? -10.718 -4.375 -2.165 1.00 44.23 32 ARG A C 3
ATOM 1671 O O . ARG A 1 32 ? -10.507 -4.360 -3.378 1.00 21.32 32 ARG A O 3
ATOM 1689 N N . GLY A 1 33 ? -10.561 -5.462 -1.416 1.00 43.14 33 GLY A N 3
ATOM 1690 C CA . GLY A 1 33 ? -10.124 -6.714 -2.007 1.00 5.20 33 GLY A CA 3
ATOM 1691 C C . GLY A 1 33 ? -8.615 -6.860 -2.004 1.00 4.12 33 GLY A C 3
ATOM 1692 O O . GLY A 1 33 ? -8.091 -7.956 -2.197 1.00 51.22 33 GLY A O 3
ATOM 1696 N N . SER A 1 34 ? -7.915 -5.752 -1.785 1.00 22.32 34 SER A N 3
ATOM 1697 C CA . SER A 1 34 ? -6.457 -5.760 -1.762 1.00 32.11 34 SER A CA 3
ATOM 1698 C C . SER A 1 34 ? -5.923 -4.725 -0.777 1.00 31.31 34 SER A C 3
ATOM 1699 O O . SER A 1 34 ? -6.634 -3.801 -0.384 1.00 13.21 34 SER A O 3
ATOM 1706 N N . ARG A 1 35 ? -4.664 -4.888 -0.383 1.00 3.12 35 ARG A N 3
ATOM 1707 C CA . ARG A 1 35 ? -4.032 -3.970 0.558 1.00 55.52 35 ARG A CA 3
ATOM 1708 C C . ARG A 1 35 ? -2.636 -3.581 0.084 1.00 61.35 35 ARG A C 3
ATOM 1709 O O . ARG A 1 35 ? -2.021 -4.288 -0.716 1.00 23.24 35 ARG A O 3
ATOM 1727 N N . CYS A 1 36 ? -2.140 -2.453 0.581 1.00 3.45 36 CYS A N 3
ATOM 1728 C CA . CYS A 1 36 ? -0.817 -1.969 0.209 1.00 11.15 36 CYS A CA 3
ATOM 1729 C C . CYS A 1 36 ? 0.272 -2.895 0.743 1.00 21.14 36 CYS A C 3
ATOM 1730 O O . CYS A 1 36 ? 0.534 -2.934 1.947 1.00 70.14 36 CYS A O 3
ATOM 1736 N N . CYS A 1 37 ? 0.902 -3.640 -0.159 1.00 72.30 37 CYS A N 3
ATOM 1737 C CA . CYS A 1 37 ? 1.962 -4.566 0.220 1.00 72.35 37 CYS A CA 3
ATOM 1738 C C . CYS A 1 37 ? 3.285 -4.176 -0.433 1.00 25.35 37 CYS A C 3
ATOM 1739 O O . CYS A 1 37 ? 3.361 -3.997 -1.647 1.00 1.23 37 CYS A O 3
ATOM 1745 N N . MET A 1 38 ? 4.325 -4.045 0.385 1.00 1.33 38 MET A N 3
ATOM 1746 C CA . MET A 1 38 ? 5.646 -3.677 -0.112 1.00 31.15 38 MET A CA 3
ATOM 1747 C C . MET A 1 38 ? 6.246 -4.803 -0.948 1.00 14.11 38 MET A C 3
ATOM 1748 O O . MET A 1 38 ? 6.071 -5.986 -0.656 1.00 43.12 38 MET A O 3
ATOM 1760 N N . PRO A 1 39 ? 6.968 -4.429 -2.015 1.00 53.34 39 PRO A N 3
ATOM 1761 C CA . PRO A 1 39 ? 7.608 -5.393 -2.915 1.00 24.01 39 PRO A CA 3
ATOM 1762 C C . PRO A 1 39 ? 8.776 -6.116 -2.254 1.00 11.13 39 PRO A C 3
ATOM 1763 O O . PRO A 1 39 ? 9.106 -5.856 -1.097 1.00 21.51 39 PRO A O 3
ATOM 1771 N N . THR A 1 40 ? 9.399 -7.026 -2.997 1.00 20.53 40 THR A N 3
ATOM 1772 C CA . THR A 1 40 ? 10.531 -7.788 -2.482 1.00 50.14 40 THR A CA 3
ATOM 1773 C C . THR A 1 40 ? 11.854 -7.158 -2.902 1.00 12.22 40 THR A C 3
ATOM 1774 O O . THR A 1 40 ? 12.852 -7.853 -3.089 1.00 2.31 40 THR A O 3
ATOM 1785 N N . VAL A 1 41 ? 11.855 -5.836 -3.045 1.00 60.44 41 VAL A N 3
ATOM 1786 C CA . VAL A 1 41 ? 13.057 -5.111 -3.440 1.00 73.32 41 VAL A CA 3
ATOM 1787 C C . VAL A 1 41 ? 13.852 -4.658 -2.221 1.00 2.23 41 VAL A C 3
ATOM 1788 O O . VAL A 1 41 ? 13.346 -4.671 -1.099 1.00 32.21 41 VAL A O 3
ATOM 1801 N N . ALA A 1 42 ? 15.098 -4.256 -2.449 1.00 1.53 42 ALA A N 3
ATOM 1802 C CA . ALA A 1 42 ? 15.961 -3.794 -1.369 1.00 54.30 42 ALA A CA 3
ATOM 1803 C C . ALA A 1 42 ? 16.277 -2.310 -1.515 1.00 15.45 42 ALA A C 3
ATOM 1804 O O . ALA A 1 42 ? 16.230 -1.761 -2.615 1.00 21.44 42 ALA A O 3
ATOM 1811 N N . ALA A 1 43 ? 16.597 -1.666 -0.397 1.00 24.22 43 ALA A N 3
ATOM 1812 C CA . ALA A 1 43 ? 16.922 -0.244 -0.401 1.00 35.22 43 ALA A CA 3
ATOM 1813 C C . ALA A 1 43 ? 17.665 0.152 0.870 1.00 24.01 43 ALA A C 3
ATOM 1814 O O . ALA A 1 43 ? 17.514 1.269 1.368 1.00 75.34 43 ALA A O 3
ATOM 1821 N N . HIS A 1 44 ? 18.466 -0.770 1.394 1.00 24.51 44 HIS A N 3
ATOM 1822 C CA . HIS A 1 44 ? 19.233 -0.515 2.610 1.00 74.50 44 HIS A CA 3
ATOM 1823 C C . HIS A 1 44 ? 18.318 -0.066 3.745 1.00 64.43 44 HIS A C 3
ATOM 1824 O O . HIS A 1 44 ? 18.534 -0.419 4.904 1.00 55.41 44 HIS A O 3
ATOM 1837 N N . ARG A 1 1 ? -2.807 4.148 -7.081 1.00 64.44 1 ARG A N 4
ATOM 1838 C CA . ARG A 1 1 ? -1.822 5.190 -7.350 1.00 42.20 1 ARG A CA 4
ATOM 1839 C C . ARG A 1 1 ? -2.457 6.575 -7.260 1.00 14.23 1 ARG A C 4
ATOM 1840 O O . ARG A 1 1 ? -2.347 7.380 -8.184 1.00 64.22 1 ARG A O 4
ATOM 1858 N N . ARG A 1 2 ? -3.124 6.843 -6.141 1.00 50.34 2 ARG A N 4
ATOM 1859 C CA . ARG A 1 2 ? -3.778 8.128 -5.932 1.00 10.22 2 ARG A CA 4
ATOM 1860 C C . ARG A 1 2 ? -2.753 9.220 -5.642 1.00 40.34 2 ARG A C 4
ATOM 1861 O O . ARG A 1 2 ? -1.549 8.960 -5.597 1.00 52.53 2 ARG A O 4
ATOM 1879 N N . ARG A 1 3 ? -3.237 10.443 -5.450 1.00 63.50 3 ARG A N 4
ATOM 1880 C CA . ARG A 1 3 ? -2.362 11.575 -5.168 1.00 52.31 3 ARG A CA 4
ATOM 1881 C C . ARG A 1 3 ? -3.156 12.748 -4.600 1.00 33.34 3 ARG A C 4
ATOM 1882 O O . ARG A 1 3 ? -2.983 13.890 -5.026 1.00 42.32 3 ARG A O 4
ATOM 1900 N N . ARG A 1 4 ? -4.024 12.457 -3.638 1.00 3.43 4 ARG A N 4
ATOM 1901 C CA . ARG A 1 4 ? -4.847 13.486 -3.014 1.00 41.10 4 ARG A CA 4
ATOM 1902 C C . ARG A 1 4 ? -4.077 14.197 -1.904 1.00 5.10 4 ARG A C 4
ATOM 1903 O O . ARG A 1 4 ? -3.928 15.420 -1.924 1.00 11.43 4 ARG A O 4
ATOM 1921 N N . ARG A 1 5 ? -3.592 13.424 -0.939 1.00 21.10 5 ARG A N 4
ATOM 1922 C CA . ARG A 1 5 ? -2.839 13.981 0.179 1.00 11.13 5 ARG A CA 4
ATOM 1923 C C . ARG A 1 5 ? -1.484 13.294 0.318 1.00 24.11 5 ARG A C 4
ATOM 1924 O O . ARG A 1 5 ? -0.947 13.173 1.419 1.00 1.00 5 ARG A O 4
ATOM 1942 N N . ARG A 1 6 ? -0.935 12.846 -0.807 1.00 31.12 6 ARG A N 4
ATOM 1943 C CA . ARG A 1 6 ? 0.356 12.169 -0.811 1.00 70.11 6 ARG A CA 4
ATOM 1944 C C . ARG A 1 6 ? 0.354 10.988 0.156 1.00 41.21 6 ARG A C 4
ATOM 1945 O O . ARG A 1 6 ? 1.028 10.995 1.186 1.00 4.54 6 ARG A O 4
ATOM 1963 N N . PRO A 1 7 ? -0.422 9.947 -0.183 1.00 61.22 7 PRO A N 4
ATOM 1964 C CA . PRO A 1 7 ? -0.530 8.740 0.640 1.00 20.34 7 PRO A CA 4
ATOM 1965 C C . PRO A 1 7 ? 0.752 7.913 0.630 1.00 44.33 7 PRO A C 4
ATOM 1966 O O . PRO A 1 7 ? 1.674 8.165 -0.146 1.00 52.34 7 PRO A O 4
ATOM 1974 N N . PRO A 1 8 ? 0.812 6.904 1.510 1.00 63.32 8 PRO A N 4
ATOM 1975 C CA . PRO A 1 8 ? 1.978 6.020 1.622 1.00 54.34 8 PRO A CA 4
ATOM 1976 C C . PRO A 1 8 ? 2.126 5.104 0.412 1.00 35.12 8 PRO A C 4
ATOM 1977 O O . PRO A 1 8 ? 3.209 4.991 -0.165 1.00 22.30 8 PRO A O 4
ATOM 1985 N N . CYS A 1 9 ? 1.033 4.451 0.031 1.00 31.35 9 CYS A N 4
ATOM 1986 C CA . CYS A 1 9 ? 1.043 3.543 -1.110 1.00 21.34 9 CYS A CA 4
ATOM 1987 C C . CYS A 1 9 ? 1.538 4.254 -2.366 1.00 24.52 9 CYS A C 4
ATOM 1988 O O . CYS A 1 9 ? 2.043 3.620 -3.292 1.00 3.23 9 CYS A O 4
ATOM 1994 N N . GLU A 1 10 ? 1.393 5.575 -2.388 1.00 14.23 10 GLU A N 4
ATOM 1995 C CA . GLU A 1 10 ? 1.826 6.372 -3.530 1.00 12.51 10 GLU A CA 4
ATOM 1996 C C . GLU A 1 10 ? 3.327 6.636 -3.471 1.00 63.03 10 GLU A C 4
ATOM 1997 O O . GLU A 1 10 ? 4.067 6.288 -4.391 1.00 13.40 10 GLU A O 4
ATOM 2007 N N . ASP A 1 11 ? 3.769 7.257 -2.382 1.00 72.12 11 ASP A N 4
ATOM 2008 C CA . ASP A 1 11 ? 5.182 7.569 -2.201 1.00 64.42 11 ASP A CA 4
ATOM 2009 C C . ASP A 1 11 ? 6.046 6.336 -2.445 1.00 13.10 11 ASP A C 4
ATOM 2010 O O . ASP A 1 11 ? 6.916 6.337 -3.317 1.00 15.14 11 ASP A O 4
ATOM 2018 N N . VAL A 1 12 ? 5.803 5.285 -1.668 1.00 60.21 12 VAL A N 4
ATOM 2019 C CA . VAL A 1 12 ? 6.558 4.045 -1.799 1.00 24.30 12 VAL A CA 4
ATOM 2020 C C . VAL A 1 12 ? 6.164 3.294 -3.065 1.00 34.53 12 VAL A C 4
ATOM 2021 O O . VAL A 1 12 ? 6.863 2.378 -3.498 1.00 60.30 12 VAL A O 4
ATOM 2034 N N . ASN A 1 13 ? 5.040 3.685 -3.654 1.00 10.14 13 ASN A N 4
ATOM 2035 C CA . ASN A 1 13 ? 4.552 3.048 -4.870 1.00 75.53 13 ASN A CA 4
ATOM 2036 C C . ASN A 1 13 ? 4.492 1.532 -4.705 1.00 62.12 13 ASN A C 4
ATOM 2037 O O . ASN A 1 13 ? 4.727 0.784 -5.653 1.00 15.53 13 ASN A O 4
ATOM 2047 N N . GLY A 1 14 ? 4.176 1.086 -3.493 1.00 24.45 14 GLY A N 4
ATOM 2048 C CA . GLY A 1 14 ? 4.090 -0.337 -3.224 1.00 73.14 14 GLY A CA 4
ATOM 2049 C C . GLY A 1 14 ? 3.059 -1.030 -4.093 1.00 45.21 14 GLY A C 4
ATOM 2050 O O . GLY A 1 14 ? 2.469 -0.412 -4.979 1.00 25.50 14 GLY A O 4
ATOM 2054 N N . GLN A 1 15 ? 2.845 -2.317 -3.840 1.00 40.25 15 GLN A N 4
ATOM 2055 C CA . GLN A 1 15 ? 1.879 -3.095 -4.608 1.00 70.11 15 GLN A CA 4
ATOM 2056 C C . GLN A 1 15 ? 0.589 -3.293 -3.819 1.00 53.41 15 GLN A C 4
ATOM 2057 O O . GLN A 1 15 ? 0.553 -3.088 -2.606 1.00 74.15 15 GLN A O 4
ATOM 2069 N N . CYS A 1 16 ? -0.470 -3.693 -4.517 1.00 64.14 16 CYS A N 4
ATOM 2070 C CA . CYS A 1 16 ? -1.763 -3.918 -3.884 1.00 3.10 16 CYS A CA 4
ATOM 2071 C C . CYS A 1 16 ? -2.191 -5.376 -4.025 1.00 63.52 16 CYS A C 4
ATOM 2072 O O . CYS A 1 16 ? -2.455 -5.852 -5.128 1.00 2.40 16 CYS A O 4
ATOM 2078 N N . GLN A 1 17 ? -2.255 -6.079 -2.898 1.00 64.43 17 GLN A N 4
ATOM 2079 C CA . GLN A 1 17 ? -2.649 -7.482 -2.895 1.00 52.11 17 GLN A CA 4
ATOM 2080 C C . GLN A 1 17 ? -3.112 -7.916 -1.508 1.00 24.32 17 GLN A C 4
ATOM 2081 O O . GLN A 1 17 ? -2.851 -7.252 -0.505 1.00 25.32 17 GLN A O 4
ATOM 2093 N N . PRO A 1 18 ? -3.816 -9.056 -1.448 1.00 4.24 18 PRO A N 4
ATOM 2094 C CA . PRO A 1 18 ? -4.329 -9.602 -0.188 1.00 15.12 18 PRO A CA 4
ATOM 2095 C C . PRO A 1 18 ? -3.217 -10.128 0.712 1.00 24.31 18 PRO A C 4
ATOM 2096 O O . PRO A 1 18 ? -2.033 -9.955 0.417 1.00 32.44 18 PRO A O 4
ATOM 2104 N N . ARG A 1 19 ? -3.603 -10.770 1.810 1.00 63.44 19 ARG A N 4
ATOM 2105 C CA . ARG A 1 19 ? -2.637 -11.319 2.753 1.00 12.05 19 ARG A CA 4
ATOM 2106 C C . ARG A 1 19 ? -2.161 -12.697 2.303 1.00 60.04 19 ARG A C 4
ATOM 2107 O O . ARG A 1 19 ? -1.266 -13.284 2.909 1.00 65.31 19 ARG A O 4
ATOM 2125 N N . GLY A 1 20 ? -2.765 -13.207 1.234 1.00 13.31 20 GLY A N 4
ATOM 2126 C CA . GLY A 1 20 ? -2.391 -14.512 0.722 1.00 41.23 20 GLY A CA 4
ATOM 2127 C C . GLY A 1 20 ? -1.178 -14.452 -0.184 1.00 63.01 20 GLY A C 4
ATOM 2128 O O . GLY A 1 20 ? -1.213 -14.938 -1.313 1.00 15.21 20 GLY A O 4
ATOM 2132 N N . ASN A 1 21 ? -0.100 -13.851 0.311 1.00 5.51 21 ASN A N 4
ATOM 2133 C CA . ASN A 1 21 ? 1.129 -13.726 -0.463 1.00 4.01 21 ASN A CA 4
ATOM 2134 C C . ASN A 1 21 ? 2.316 -13.424 0.446 1.00 33.41 21 ASN A C 4
ATOM 2135 O O . ASN A 1 21 ? 2.164 -12.939 1.567 1.00 70.31 21 ASN A O 4
ATOM 2145 N N . PRO A 1 22 ? 3.529 -13.720 -0.046 1.00 5.32 22 PRO A N 4
ATOM 2146 C CA . PRO A 1 22 ? 4.766 -13.488 0.705 1.00 63.31 22 PRO A CA 4
ATOM 2147 C C . PRO A 1 22 ? 5.082 -12.003 0.859 1.00 35.33 22 PRO A C 4
ATOM 2148 O O . PRO A 1 22 ? 5.823 -11.606 1.759 1.00 73.05 22 PRO A O 4
ATOM 2156 N N . CYS A 1 23 ? 4.514 -11.188 -0.023 1.00 74.14 23 CYS A N 4
ATOM 2157 C CA . CYS A 1 23 ? 4.734 -9.748 0.013 1.00 33.34 23 CYS A CA 4
ATOM 2158 C C . CYS A 1 23 ? 4.474 -9.194 1.412 1.00 41.32 23 CYS A C 4
ATOM 2159 O O . CYS A 1 23 ? 3.521 -9.593 2.083 1.00 51.33 23 CYS A O 4
ATOM 2165 N N . LEU A 1 24 ? 5.328 -8.273 1.845 1.00 40.34 24 LEU A N 4
ATOM 2166 C CA . LEU A 1 24 ? 5.191 -7.662 3.163 1.00 30.23 24 LEU A CA 4
ATOM 2167 C C . LEU A 1 24 ? 3.921 -6.822 3.245 1.00 52.51 24 LEU A C 4
ATOM 2168 O O . LEU A 1 24 ? 3.107 -6.816 2.320 1.00 20.24 24 LEU A O 4
ATOM 2183 N N . ARG A 1 25 ? 3.758 -6.111 4.356 1.00 71.31 25 ARG A N 4
ATOM 2184 C CA . ARG A 1 25 ? 2.587 -5.267 4.558 1.00 24.10 25 ARG A CA 4
ATOM 2185 C C . ARG A 1 25 ? 2.999 -3.816 4.795 1.00 52.14 25 ARG A C 4
ATOM 2186 O O . ARG A 1 25 ? 4.107 -3.540 5.255 1.00 15.13 25 ARG A O 4
ATOM 2204 N N . LEU A 1 26 ? 2.098 -2.892 4.477 1.00 71.24 26 LEU A N 4
ATOM 2205 C CA . LEU A 1 26 ? 2.367 -1.469 4.654 1.00 75.50 26 LEU A CA 4
ATOM 2206 C C . LEU A 1 26 ? 1.184 -0.770 5.317 1.00 61.21 26 LEU A C 4
ATOM 2207 O O . LEU A 1 26 ? 1.247 -0.401 6.490 1.00 40.13 26 LEU A O 4
ATOM 2222 N N . ARG A 1 27 ? 0.106 -0.594 4.559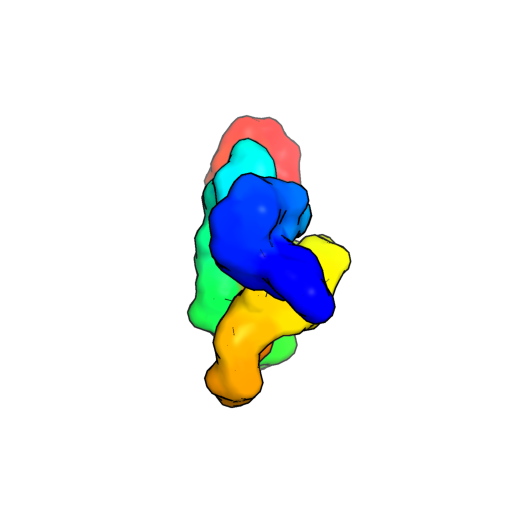 1.00 72.40 27 ARG A N 4
ATOM 2223 C CA . ARG A 1 27 ? -1.090 0.059 5.074 1.00 30.11 27 ARG A CA 4
ATOM 2224 C C . ARG A 1 27 ? -2.311 -0.306 4.234 1.00 1.31 27 ARG A C 4
ATOM 2225 O O . ARG A 1 27 ? -2.217 -1.086 3.288 1.00 62.02 27 ARG A O 4
ATOM 2243 N N . GLY A 1 28 ? -3.460 0.265 4.589 1.00 62.20 28 GLY A N 4
ATOM 2244 C CA . GLY A 1 28 ? -4.683 -0.013 3.860 1.00 43.24 28 GLY A CA 4
ATOM 2245 C C . GLY A 1 28 ? -4.985 1.041 2.813 1.00 40.32 28 GLY A C 4
ATOM 2246 O O . GLY A 1 28 ? -6.112 1.141 2.330 1.00 14.25 28 GLY A O 4
ATOM 2250 N N . ALA A 1 29 ? -3.975 1.833 2.463 1.00 15.44 29 ALA A N 4
ATOM 2251 C CA . ALA A 1 29 ? -4.140 2.884 1.467 1.00 22.12 29 ALA A CA 4
ATOM 2252 C C . ALA A 1 29 ? -4.628 2.312 0.140 1.00 12.03 29 ALA A C 4
ATOM 2253 O O . ALA A 1 29 ? -5.218 3.022 -0.674 1.00 44.54 29 ALA A O 4
ATOM 2260 N N . CYS A 1 30 ? -4.378 1.024 -0.071 1.00 4.12 30 CYS A N 4
ATOM 2261 C CA . CYS A 1 30 ? -4.791 0.356 -1.301 1.00 4.25 30 CYS A CA 4
ATOM 2262 C C . CYS A 1 30 ? -6.311 0.246 -1.375 1.00 43.11 30 CYS A C 4
ATOM 2263 O O . CYS A 1 30 ? -7.019 0.391 -0.378 1.00 41.31 30 CYS A O 4
ATOM 2269 N N . PRO A 1 31 ? -6.826 -0.016 -2.585 1.00 41.31 31 PRO A N 4
ATOM 2270 C CA . PRO A 1 31 ? -8.267 -0.152 -2.820 1.00 41.11 31 PRO A CA 4
ATOM 2271 C C . PRO A 1 31 ? -8.839 -1.419 -2.194 1.00 71.31 31 PRO A C 4
ATOM 2272 O O . PRO A 1 31 ? -8.111 -2.379 -1.936 1.00 45.31 31 PRO A O 4
ATOM 2280 N N . ARG A 1 32 ? -10.145 -1.415 -1.951 1.00 32.40 32 ARG A N 4
ATOM 2281 C CA . ARG A 1 32 ? -10.815 -2.565 -1.355 1.00 23.21 32 ARG A CA 4
ATOM 2282 C C . ARG A 1 32 ? -10.471 -3.847 -2.108 1.00 74.04 32 ARG A C 4
ATOM 2283 O O . ARG A 1 32 ? -10.237 -3.824 -3.316 1.00 62.05 32 ARG A O 4
ATOM 2301 N N . GLY A 1 33 ? -10.442 -4.963 -1.386 1.00 43.43 33 GLY A N 4
ATOM 2302 C CA . GLY A 1 33 ? -10.126 -6.238 -2.005 1.00 41.10 33 GLY A CA 4
ATOM 2303 C C . GLY A 1 33 ? -8.648 -6.566 -1.932 1.00 10.25 33 GLY A C 4
ATOM 2304 O O . GLY A 1 33 ? -8.258 -7.730 -2.025 1.00 10.24 33 GLY A O 4
ATOM 2308 N N . SER A 1 34 ? -7.821 -5.537 -1.766 1.00 1.41 34 SER A N 4
ATOM 2309 C CA . SER A 1 34 ? -6.378 -5.722 -1.685 1.00 72.45 34 SER A CA 4
ATOM 2310 C C . SER A 1 34 ? -5.770 -4.804 -0.629 1.00 52.53 34 SER A C 4
ATOM 2311 O O . SER A 1 34 ? -6.448 -3.932 -0.085 1.00 13.33 34 SER A O 4
ATOM 2318 N N . ARG A 1 35 ? -4.488 -5.006 -0.346 1.00 25.13 35 ARG A N 4
ATOM 2319 C CA . ARG A 1 35 ? -3.788 -4.198 0.645 1.00 3.22 35 ARG A CA 4
ATOM 2320 C C . ARG A 1 35 ? -2.399 -3.809 0.147 1.00 44.44 35 ARG A C 4
ATOM 2321 O O . ARG A 1 35 ? -1.816 -4.490 -0.695 1.00 14.01 35 ARG A O 4
ATOM 2339 N N . CYS A 1 36 ? -1.874 -2.705 0.672 1.00 15.41 36 CYS A N 4
ATOM 2340 C CA . CYS A 1 36 ? -0.556 -2.224 0.282 1.00 60.22 36 CYS A CA 4
ATOM 2341 C C . CYS A 1 36 ? 0.540 -3.141 0.819 1.00 51.41 36 CYS A C 4
ATOM 2342 O O . CYS A 1 36 ? 0.822 -3.153 2.017 1.00 63.33 36 CYS A O 4
ATOM 2348 N N . CYS A 1 37 ? 1.153 -3.908 -0.077 1.00 61.11 37 CYS A N 4
ATOM 2349 C CA . CYS A 1 37 ? 2.217 -4.828 0.305 1.00 70.32 37 CYS A CA 4
ATOM 2350 C C . CYS A 1 37 ? 3.584 -4.267 -0.075 1.00 51.43 37 CYS A C 4
ATOM 2351 O O . CYS A 1 37 ? 3.729 -3.596 -1.097 1.00 11.40 37 CYS A O 4
ATOM 2357 N N . MET A 1 38 ? 4.584 -4.547 0.754 1.00 2.22 38 MET A N 4
ATOM 2358 C CA . MET A 1 38 ? 5.939 -4.072 0.503 1.00 23.14 38 MET A CA 4
ATOM 2359 C C . MET A 1 38 ? 6.743 -5.105 -0.278 1.00 53.20 38 MET A C 4
ATOM 2360 O O . MET A 1 38 ? 6.801 -6.282 0.079 1.00 20.04 38 MET A O 4
ATOM 2372 N N . PRO A 1 39 ? 7.377 -4.659 -1.373 1.00 11.25 39 PRO A N 4
ATOM 2373 C CA . PRO A 1 39 ? 8.187 -5.530 -2.229 1.00 14.10 39 PRO A CA 4
ATOM 2374 C C . PRO A 1 39 ? 9.476 -5.978 -1.547 1.00 41.31 39 PRO A C 4
ATOM 2375 O O . PRO A 1 39 ? 9.736 -5.624 -0.397 1.00 43.23 39 PRO A O 4
ATOM 2383 N N . THR A 1 40 ? 10.278 -6.759 -2.262 1.00 62.15 40 THR A N 4
ATOM 2384 C CA . THR A 1 40 ? 11.538 -7.256 -1.725 1.00 62.24 40 THR A CA 4
ATOM 2385 C C . THR A 1 40 ? 12.719 -6.449 -2.256 1.00 5.41 40 THR A C 4
ATOM 2386 O O . THR A 1 40 ? 13.785 -6.999 -2.533 1.00 53.43 40 THR A O 4
ATOM 2397 N N . VAL A 1 41 ? 12.521 -5.142 -2.396 1.00 24.53 41 VAL A N 4
ATOM 2398 C CA . VAL A 1 41 ? 13.571 -4.260 -2.891 1.00 40.44 41 VAL A CA 4
ATOM 2399 C C . VAL A 1 41 ? 14.272 -3.540 -1.745 1.00 3.45 41 VAL A C 4
ATOM 2400 O O . VAL A 1 41 ? 13.629 -3.085 -0.798 1.00 70.43 41 VAL A O 4
ATOM 2413 N N . ALA A 1 42 ? 15.594 -3.440 -1.837 1.00 21.24 42 ALA A N 4
ATOM 2414 C CA . ALA A 1 42 ? 16.382 -2.774 -0.808 1.00 72.22 42 ALA A CA 4
ATOM 2415 C C . ALA A 1 42 ? 16.103 -3.369 0.568 1.00 65.41 42 ALA A C 4
ATOM 2416 O O . ALA A 1 42 ? 15.207 -2.918 1.280 1.00 44.42 42 ALA A O 4
ATOM 2423 N N . ALA A 1 43 ? 16.879 -4.383 0.936 1.00 25.04 43 ALA A N 4
ATOM 2424 C CA . ALA A 1 43 ? 16.716 -5.038 2.229 1.00 74.40 43 ALA A CA 4
ATOM 2425 C C . ALA A 1 43 ? 17.844 -4.659 3.181 1.00 11.35 43 ALA A C 4
ATOM 2426 O O . ALA A 1 43 ? 19.023 -4.838 2.870 1.00 14.24 43 ALA A O 4
ATOM 2433 N N . HIS A 1 44 ? 17.478 -4.133 4.346 1.00 3.24 44 HIS A N 4
ATOM 2434 C CA . HIS A 1 44 ? 18.459 -3.728 5.347 1.00 52.22 44 HIS A CA 4
ATOM 2435 C C . HIS A 1 44 ? 19.463 -2.743 4.754 1.00 10.52 44 HIS A C 4
ATOM 2436 O O . HIS A 1 44 ? 19.099 -1.634 4.359 1.00 62.32 44 HIS A O 4
ATOM 2449 N N . ARG A 1 1 ? -6.101 9.208 -8.344 1.00 41.10 1 ARG A N 5
ATOM 2450 C CA . ARG A 1 1 ? -6.375 7.841 -7.917 1.00 22.34 1 ARG A CA 5
ATOM 2451 C C . ARG A 1 1 ? -5.375 7.392 -6.856 1.00 21.30 1 ARG A C 5
ATOM 2452 O O . ARG A 1 1 ? -5.734 6.696 -5.906 1.00 33.25 1 ARG A O 5
ATOM 2470 N N . ARG A 1 2 ? -4.121 7.794 -7.026 1.00 22.45 2 ARG A N 5
ATOM 2471 C CA . ARG A 1 2 ? -3.068 7.431 -6.084 1.00 73.41 2 ARG A CA 5
ATOM 2472 C C . ARG A 1 2 ? -2.222 8.647 -5.719 1.00 20.44 2 ARG A C 5
ATOM 2473 O O . ARG A 1 2 ? -1.087 8.786 -6.173 1.00 33.42 2 ARG A O 5
ATOM 2491 N N . ARG A 1 3 ? -2.784 9.527 -4.895 1.00 71.32 3 ARG A N 5
ATOM 2492 C CA . ARG A 1 3 ? -2.083 10.731 -4.470 1.00 62.14 3 ARG A CA 5
ATOM 2493 C C . ARG A 1 3 ? -2.917 11.520 -3.464 1.00 51.02 3 ARG A C 5
ATOM 2494 O O . ARG A 1 3 ? -2.870 12.749 -3.431 1.00 61.13 3 ARG A O 5
ATOM 2512 N N . ARG A 1 4 ? -3.679 10.802 -2.645 1.00 65.30 4 ARG A N 5
ATOM 2513 C CA . ARG A 1 4 ? -4.525 11.434 -1.640 1.00 23.44 4 ARG A CA 5
ATOM 2514 C C . ARG A 1 4 ? -3.694 11.907 -0.450 1.00 22.44 4 ARG A C 5
ATOM 2515 O O . ARG A 1 4 ? -3.374 11.126 0.445 1.00 0.01 4 ARG A O 5
ATOM 2533 N N . ARG A 1 5 ? -3.349 13.190 -0.449 1.00 1.21 5 ARG A N 5
ATOM 2534 C CA . ARG A 1 5 ? -2.554 13.766 0.630 1.00 4.32 5 ARG A CA 5
ATOM 2535 C C . ARG A 1 5 ? -1.193 13.086 0.724 1.00 23.44 5 ARG A C 5
ATOM 2536 O O . ARG A 1 5 ? -0.613 12.982 1.806 1.00 13.35 5 ARG A O 5
ATOM 2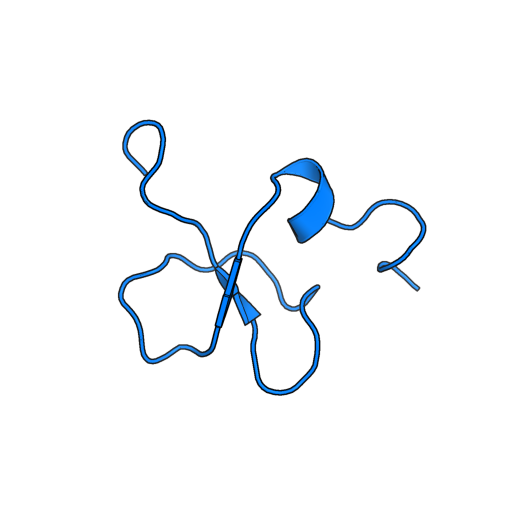554 N N . ARG A 1 6 ? -0.686 12.624 -0.414 1.00 35.44 6 ARG A N 5
ATOM 2555 C CA . ARG A 1 6 ? 0.608 11.952 -0.460 1.00 11.53 6 ARG A CA 5
ATOM 2556 C C . ARG A 1 6 ? 0.623 10.743 0.471 1.00 31.43 6 ARG A C 5
ATOM 2557 O O . ARG A 1 6 ? 1.281 10.739 1.512 1.00 33.50 6 ARG A O 5
ATOM 2575 N N . PRO A 1 7 ? -0.117 9.692 0.090 1.00 74.03 7 PRO A N 5
ATOM 2576 C CA . PRO A 1 7 ? -0.204 8.458 0.875 1.00 15.34 7 PRO A CA 5
ATOM 2577 C C . PRO A 1 7 ? 1.100 7.668 0.861 1.00 53.05 7 PRO A C 5
ATOM 2578 O O . PRO A 1 7 ? 2.025 7.965 0.106 1.00 64.42 7 PRO A O 5
ATOM 2586 N N . PRO A 1 8 ? 1.176 6.635 1.713 1.00 74.50 8 PRO A N 5
ATOM 2587 C CA . PRO A 1 8 ? 2.363 5.780 1.816 1.00 2.14 8 PRO A CA 5
ATOM 2588 C C . PRO A 1 8 ? 2.555 4.904 0.583 1.00 11.24 8 PRO A C 5
ATOM 2589 O O . PRO A 1 8 ? 3.646 4.840 0.018 1.00 61.15 8 PRO A O 5
ATOM 2597 N N . CYS A 1 9 ? 1.486 4.228 0.171 1.00 3.05 9 CYS A N 5
ATOM 2598 C CA . CYS A 1 9 ? 1.537 3.354 -0.995 1.00 4.41 9 CYS A CA 5
ATOM 2599 C C . CYS A 1 9 ? 2.040 4.111 -2.220 1.00 25.10 9 CYS A C 5
ATOM 2600 O O . CYS A 1 9 ? 2.595 3.517 -3.144 1.00 35.24 9 CYS A O 5
ATOM 2606 N N . GLU A 1 10 ? 1.843 5.426 -2.220 1.00 21.21 10 GLU A N 5
ATOM 2607 C CA . GLU A 1 10 ? 2.277 6.263 -3.332 1.00 60.11 10 GLU A CA 5
ATOM 2608 C C . GLU A 1 10 ? 3.769 6.572 -3.231 1.00 15.33 10 GLU A C 5
ATOM 2609 O O . GLU A 1 10 ? 4.541 6.254 -4.135 1.00 54.20 10 GLU A O 5
ATOM 2619 N N . ASP A 1 11 ? 4.164 7.193 -2.125 1.00 30.14 11 ASP A N 5
ATOM 2620 C CA . ASP A 1 11 ? 5.562 7.545 -1.905 1.00 2.44 11 ASP A CA 5
ATOM 2621 C C . ASP A 1 11 ? 6.467 6.337 -2.123 1.00 41.34 11 ASP A C 5
ATOM 2622 O O . ASP A 1 11 ? 7.342 6.353 -2.991 1.00 55.40 11 ASP A O 5
ATOM 2630 N N . VAL A 1 12 ? 6.253 5.292 -1.331 1.00 23.35 12 VAL A N 5
ATOM 2631 C CA . VAL A 1 12 ? 7.050 4.075 -1.438 1.00 33.15 12 VAL A CA 5
ATOM 2632 C C . VAL A 1 12 ? 6.701 3.299 -2.703 1.00 3.13 12 VAL A C 5
ATOM 2633 O O . VAL A 1 12 ? 7.410 2.372 -3.090 1.00 43.12 12 VAL A O 5
ATOM 2646 N N . ASN A 1 13 ? 5.602 3.685 -3.343 1.00 70.22 13 ASN A N 5
ATOM 2647 C CA . ASN A 1 13 ? 5.157 3.026 -4.566 1.00 2.35 13 ASN A CA 5
ATOM 2648 C C . ASN A 1 13 ? 5.078 1.515 -4.370 1.00 10.25 13 ASN A C 5
ATOM 2649 O O . ASN A 1 13 ? 5.859 0.760 -4.948 1.00 42.22 13 ASN A O 5
ATOM 2659 N N . GLY A 1 14 ? 4.127 1.078 -3.548 1.00 64.23 14 GLY A N 5
ATOM 2660 C CA . GLY A 1 14 ? 3.963 -0.340 -3.292 1.00 41.20 14 GLY A CA 5
ATOM 2661 C C . GLY A 1 14 ? 2.896 -0.968 -4.167 1.00 22.42 14 GLY A C 5
ATOM 2662 O O . GLY A 1 14 ? 2.368 -0.322 -5.071 1.00 54.12 14 GLY A O 5
ATOM 2666 N N . GLN A 1 15 ? 2.581 -2.231 -3.899 1.00 11.13 15 GLN A N 5
ATOM 2667 C CA . GLN A 1 15 ? 1.572 -2.947 -4.671 1.00 52.12 15 GLN A CA 5
ATOM 2668 C C . GLN A 1 15 ? 0.310 -3.169 -3.845 1.00 15.44 15 GLN A C 5
ATOM 2669 O O . GLN A 1 15 ? 0.305 -2.964 -2.630 1.00 44.23 15 GLN A O 5
ATOM 2681 N N . CYS A 1 16 ? -0.760 -3.592 -4.509 1.00 21.42 16 CYS A N 5
ATOM 2682 C CA . CYS A 1 16 ? -2.029 -3.843 -3.837 1.00 2.11 16 CYS A CA 5
ATOM 2683 C C . CYS A 1 16 ? -2.419 -5.314 -3.941 1.00 15.21 16 CYS A C 5
ATOM 2684 O O . CYS A 1 16 ? -2.832 -5.784 -5.001 1.00 42.14 16 CYS A O 5
ATOM 2690 N N . GLN A 1 17 ? -2.285 -6.036 -2.834 1.00 61.10 17 GLN A N 5
ATOM 2691 C CA . GLN A 1 17 ? -2.622 -7.455 -2.800 1.00 41.23 17 GLN A CA 5
ATOM 2692 C C . GLN A 1 17 ? -3.121 -7.863 -1.419 1.00 31.33 17 GLN A C 5
ATOM 2693 O O . GLN A 1 17 ? -2.929 -7.158 -0.428 1.00 65.53 17 GLN A O 5
ATOM 2705 N N . PRO A 1 18 ? -3.777 -9.031 -1.349 1.00 11.44 18 PRO A N 5
ATOM 2706 C CA . PRO A 1 18 ? -4.318 -9.559 -0.092 1.00 13.43 18 PRO A CA 5
ATOM 2707 C C . PRO A 1 18 ? -3.222 -10.008 0.868 1.00 61.30 18 PRO A C 5
ATOM 2708 O O . PRO A 1 18 ? -2.040 -9.757 0.634 1.00 65.13 18 PRO A O 5
ATOM 2716 N N . ARG A 1 19 ? -3.621 -10.670 1.948 1.00 54.31 19 ARG A N 5
ATOM 2717 C CA . ARG A 1 19 ? -2.671 -11.152 2.944 1.00 11.41 19 ARG A CA 5
ATOM 2718 C C . ARG A 1 19 ? -2.092 -12.504 2.535 1.00 43.04 19 ARG A C 5
ATOM 2719 O O . ARG A 1 19 ? -1.146 -12.996 3.147 1.00 0.13 19 ARG A O 5
ATOM 2737 N N . GLY A 1 20 ? -2.669 -13.097 1.495 1.00 72.12 20 GLY A N 5
ATOM 2738 C CA . GLY A 1 20 ? -2.198 -14.386 1.022 1.00 60.22 20 GLY A CA 5
ATOM 2739 C C . GLY A 1 20 ? -0.962 -14.268 0.151 1.00 4.53 20 GLY A C 5
ATOM 2740 O O . GLY A 1 20 ? -0.949 -14.736 -0.986 1.00 15.11 20 GLY A O 5
ATOM 2744 N N . ASN A 1 21 ? 0.079 -13.638 0.688 1.00 74.12 21 ASN A N 5
ATOM 2745 C CA . ASN A 1 21 ? 1.324 -13.458 -0.049 1.00 4.22 21 ASN A CA 5
ATOM 2746 C C . ASN A 1 21 ? 2.464 -13.088 0.894 1.00 24.44 21 ASN A C 5
ATOM 2747 O O . ASN A 1 21 ? 2.256 -12.535 1.974 1.00 42.40 21 ASN A O 5
ATOM 2757 N N . PRO A 1 22 ? 3.701 -13.400 0.479 1.00 32.22 22 PRO A N 5
ATOM 2758 C CA . PRO A 1 22 ? 4.900 -13.109 1.271 1.00 45.21 22 PRO A CA 5
ATOM 2759 C C . PRO A 1 22 ? 5.196 -11.615 1.346 1.00 44.41 22 PRO A C 5
ATOM 2760 O O . PRO A 1 22 ? 6.010 -11.172 2.158 1.00 2.24 22 PRO A O 5
ATOM 2768 N N . CYS A 1 23 ? 4.531 -10.841 0.494 1.00 41.15 23 CYS A N 5
ATOM 2769 C CA . CYS A 1 23 ? 4.723 -9.395 0.463 1.00 14.54 23 CYS A CA 5
ATOM 2770 C C . CYS A 1 23 ? 4.604 -8.801 1.865 1.00 72.33 23 CYS A C 5
ATOM 2771 O O . CYS A 1 23 ? 3.780 -9.240 2.669 1.00 51.41 23 CYS A O 5
ATOM 2777 N N . LEU A 1 24 ? 5.430 -7.802 2.149 1.00 42.00 24 LEU A N 5
ATOM 2778 C CA . LEU A 1 24 ? 5.420 -7.145 3.452 1.00 32.31 24 LEU A CA 5
ATOM 2779 C C . LEU A 1 24 ? 4.271 -6.147 3.549 1.00 64.13 24 LEU A C 5
ATOM 2780 O O . LEU A 1 24 ? 4.367 -5.026 3.052 1.00 23.23 24 LEU A O 5
ATOM 2795 N N . ARG A 1 25 ? 3.186 -6.562 4.193 1.00 10.34 25 ARG A N 5
ATOM 2796 C CA . ARG A 1 25 ? 2.018 -5.704 4.358 1.00 75.53 25 ARG A CA 5
ATOM 2797 C C . ARG A 1 25 ? 2.420 -4.338 4.903 1.00 24.35 25 ARG A C 5
ATOM 2798 O O . ARG A 1 25 ? 3.099 -4.241 5.928 1.00 54.20 25 ARG A O 5
ATOM 2816 N N . LEU A 1 26 ? 2.000 -3.282 4.215 1.00 14.45 26 LEU A N 5
ATOM 2817 C CA . LEU A 1 26 ? 2.316 -1.921 4.631 1.00 14.15 26 LEU A CA 5
ATOM 2818 C C . LEU A 1 26 ? 1.156 -1.305 5.408 1.00 71.41 26 LEU A C 5
ATOM 2819 O O . LEU A 1 26 ? 1.219 -1.167 6.628 1.00 23.14 26 LEU A O 5
ATOM 2834 N N . ARG A 1 27 ? 0.099 -0.939 4.691 1.00 73.23 27 ARG A N 5
ATOM 2835 C CA . ARG A 1 27 ? -1.075 -0.340 5.312 1.00 41.34 27 ARG A CA 5
ATOM 2836 C C . ARG A 1 27 ? -2.303 -0.494 4.419 1.00 24.24 27 ARG A C 5
ATOM 2837 O O . ARG A 1 27 ? -2.241 -1.133 3.369 1.00 53.44 27 ARG A O 5
ATOM 2855 N N . GLY A 1 28 ? -3.417 0.095 4.844 1.00 71.22 28 GLY A N 5
ATOM 2856 C CA . GLY A 1 28 ? -4.642 0.010 4.071 1.00 1.12 28 GLY A CA 5
ATOM 2857 C C . GLY A 1 28 ? -4.766 1.130 3.057 1.00 55.12 28 GLY A C 5
ATOM 2858 O O . GLY A 1 28 ? -5.834 1.723 2.907 1.00 61.11 28 GLY A O 5
ATOM 2862 N N . ALA A 1 29 ? -3.672 1.419 2.361 1.00 54.01 29 ALA A N 5
ATOM 2863 C CA . ALA A 1 29 ? -3.664 2.474 1.356 1.00 44.15 29 ALA A CA 5
ATOM 2864 C C . ALA A 1 29 ? -3.943 1.911 -0.034 1.00 61.13 29 ALA A C 5
ATOM 2865 O O . ALA A 1 29 ? -3.363 2.359 -1.024 1.00 71.44 29 ALA A O 5
ATOM 2872 N N . CYS A 1 30 ? -4.831 0.925 -0.100 1.00 41.34 30 CYS A N 5
ATOM 2873 C CA . CYS A 1 30 ? -5.185 0.299 -1.369 1.00 41.50 30 CYS A CA 5
ATOM 2874 C C . CYS A 1 30 ? -6.695 0.110 -1.479 1.00 52.53 30 CYS A C 5
ATOM 2875 O O . CYS A 1 30 ? -7.427 0.162 -0.489 1.00 75.55 30 CYS A O 5
ATOM 2881 N N . PRO A 1 31 ? -7.176 -0.114 -2.711 1.00 60.22 31 PRO A N 5
ATOM 2882 C CA . PRO A 1 31 ? -8.603 -0.315 -2.980 1.00 32.11 31 PRO A CA 5
ATOM 2883 C C . PRO A 1 31 ? -9.113 -1.644 -2.432 1.00 55.22 31 PRO A C 5
ATOM 2884 O O . PRO A 1 31 ? -8.335 -2.568 -2.192 1.00 43.12 31 PRO A O 5
ATOM 2892 N N . ARG A 1 32 ? -10.425 -1.735 -2.240 1.00 11.03 32 ARG A N 5
ATOM 2893 C CA . ARG A 1 32 ? -11.038 -2.951 -1.721 1.00 73.33 32 ARG A CA 5
ATOM 2894 C C . ARG A 1 32 ? -10.578 -4.172 -2.512 1.00 35.23 32 ARG A C 5
ATOM 2895 O O . ARG A 1 32 ? -10.361 -4.098 -3.720 1.00 51.33 32 ARG A O 5
ATOM 2913 N N . GLY A 1 33 ? -10.430 -5.299 -1.819 1.00 72.31 33 GLY A N 5
ATOM 2914 C CA . GLY A 1 33 ? -9.995 -6.520 -2.472 1.00 0.12 33 GLY A CA 5
ATOM 2915 C C . GLY A 1 33 ? -8.505 -6.757 -2.322 1.00 75.31 33 GLY A C 5
ATOM 2916 O O . GLY A 1 33 ? -8.035 -7.887 -2.455 1.00 31.04 33 GLY A O 5
ATOM 2920 N N . SER A 1 34 ? -7.761 -5.691 -2.050 1.00 14.34 34 SER A N 5
ATOM 2921 C CA . SER A 1 34 ? -6.315 -5.788 -1.888 1.00 54.41 34 SER A CA 5
ATOM 2922 C C . SER A 1 34 ? -5.805 -4.738 -0.905 1.00 13.25 34 SER A C 5
ATOM 2923 O O . SER A 1 34 ? -6.497 -3.763 -0.610 1.00 65.34 34 SER A O 5
ATOM 2930 N N . ARG A 1 35 ? -4.593 -4.947 -0.403 1.00 3.20 35 ARG A N 5
ATOM 2931 C CA . ARG A 1 35 ? -3.991 -4.020 0.548 1.00 41.04 35 ARG A CA 5
ATOM 2932 C C . ARG A 1 35 ? -2.578 -3.641 0.117 1.00 62.42 35 ARG A C 5
ATOM 2933 O O . ARG A 1 35 ? -1.938 -4.361 -0.651 1.00 24.01 35 ARG A O 5
ATOM 2951 N N . CYS A 1 36 ? -2.096 -2.507 0.615 1.00 20.21 36 CYS A N 5
ATOM 2952 C CA . CYS A 1 36 ? -0.758 -2.032 0.282 1.00 55.33 36 CYS A CA 5
ATOM 2953 C C . CYS A 1 36 ? 0.307 -2.980 0.826 1.00 62.12 36 CYS A C 5
ATOM 2954 O O . CYS A 1 36 ? 0.368 -3.239 2.028 1.00 41.44 36 CYS A O 5
ATOM 2960 N N . CYS A 1 37 ? 1.145 -3.493 -0.068 1.00 71.43 37 CYS A N 5
ATOM 2961 C CA . CYS A 1 37 ? 2.208 -4.412 0.319 1.00 31.42 37 CYS A CA 5
ATOM 2962 C C . CYS A 1 37 ? 3.566 -3.905 -0.157 1.00 21.40 37 CYS A C 5
ATOM 2963 O O . CYS A 1 37 ? 3.647 -3.073 -1.061 1.00 23.21 37 CYS A O 5
ATOM 2969 N N . MET A 1 38 ? 4.629 -4.414 0.456 1.00 71.34 38 MET A N 5
ATOM 2970 C CA . MET A 1 38 ? 5.985 -4.014 0.093 1.00 40.13 38 MET A CA 5
ATOM 2971 C C . MET A 1 38 ? 6.694 -5.128 -0.670 1.00 22.41 38 MET A C 5
ATOM 2972 O O . MET A 1 38 ? 6.958 -6.206 -0.139 1.00 34.35 38 MET A O 5
ATOM 2984 N N . PRO A 1 39 ? 7.012 -4.862 -1.947 1.00 53.22 39 PRO A N 5
ATOM 2985 C CA . PRO A 1 39 ? 7.695 -5.831 -2.810 1.00 3.34 39 PRO A CA 5
ATOM 2986 C C . PRO A 1 39 ? 9.144 -6.055 -2.393 1.00 75.44 39 PRO A C 5
ATOM 2987 O O . PRO A 1 39 ? 9.608 -5.505 -1.395 1.00 42.32 39 PRO A O 5
ATOM 2995 N N . THR A 1 40 ? 9.858 -6.870 -3.167 1.00 4.01 40 THR A N 5
ATOM 2996 C CA . THR A 1 40 ? 11.255 -7.167 -2.878 1.00 74.14 40 THR A CA 5
ATOM 2997 C C . THR A 1 40 ? 12.182 -6.471 -3.869 1.00 4.35 40 THR A C 5
ATOM 2998 O O . THR A 1 40 ? 13.256 -6.978 -4.190 1.00 21.23 40 THR A O 5
ATOM 3009 N N . VAL A 1 41 ? 11.759 -5.307 -4.350 1.00 15.23 41 VAL A N 5
ATOM 3010 C CA . VAL A 1 41 ? 12.552 -4.539 -5.303 1.00 14.23 41 VAL A CA 5
ATOM 3011 C C . VAL A 1 41 ? 13.798 -3.961 -4.642 1.00 73.12 41 VAL A C 5
ATOM 3012 O O . VAL A 1 41 ? 14.027 -4.157 -3.449 1.00 3.32 41 VAL A O 5
ATOM 3025 N N . ALA A 1 42 ? 14.601 -3.249 -5.426 1.00 34.25 42 ALA A N 5
ATOM 3026 C CA . ALA A 1 42 ? 15.823 -2.641 -4.914 1.00 61.35 42 ALA A CA 5
ATOM 3027 C C . ALA A 1 42 ? 16.032 -1.250 -5.506 1.00 40.24 42 ALA A C 5
ATOM 3028 O O . ALA A 1 42 ? 16.202 -1.099 -6.715 1.00 61.53 42 ALA A O 5
ATOM 3035 N N . ALA A 1 43 ? 16.015 -0.237 -4.645 1.00 35.14 43 ALA A N 5
ATOM 3036 C CA . ALA A 1 43 ? 16.204 1.140 -5.081 1.00 22.33 43 ALA A CA 5
ATOM 3037 C C . ALA A 1 43 ? 15.113 1.560 -6.061 1.00 30.52 43 ALA A C 5
ATOM 3038 O O . ALA A 1 43 ? 14.228 0.770 -6.397 1.00 22.14 43 ALA A O 5
ATOM 3045 N N . HIS A 1 44 ? 15.181 2.807 -6.514 1.00 13.51 44 HIS A N 5
ATOM 3046 C CA . HIS A 1 44 ? 14.197 3.331 -7.456 1.00 31.10 44 HIS A CA 5
ATOM 3047 C C . HIS A 1 44 ? 12.791 3.261 -6.868 1.00 22.22 44 HIS A C 5
ATOM 3048 O O . HIS A 1 44 ? 11.861 3.886 -7.380 1.00 64.41 44 HIS A O 5
ATOM 3061 N N . ARG A 1 1 ? -9.257 5.179 -5.392 1.00 50.53 1 ARG A N 6
ATOM 3062 C CA . ARG A 1 1 ? -8.880 6.548 -5.065 1.00 62.22 1 ARG A CA 6
ATOM 3063 C C . ARG A 1 1 ? -7.388 6.641 -4.756 1.00 13.14 1 ARG A C 6
ATOM 3064 O O . ARG A 1 1 ? -6.936 6.204 -3.697 1.00 73.23 1 ARG A O 6
ATOM 3082 N N . ARG A 1 2 ? -6.630 7.213 -5.686 1.00 31.52 2 ARG A N 6
ATOM 3083 C CA . ARG A 1 2 ? -5.190 7.361 -5.513 1.00 34.23 2 ARG A CA 6
ATOM 3084 C C . ARG A 1 2 ? -4.751 8.792 -5.810 1.00 32.43 2 ARG A C 6
ATOM 3085 O O . ARG A 1 2 ? -5.444 9.532 -6.507 1.00 15.31 2 ARG A O 6
ATOM 3103 N N . ARG A 1 3 ? -3.595 9.172 -5.276 1.00 51.45 3 ARG A N 6
ATOM 3104 C CA . ARG A 1 3 ? -3.064 10.515 -5.483 1.00 60.51 3 ARG A CA 6
ATOM 3105 C C . ARG A 1 3 ? -4.047 11.571 -4.986 1.00 14.20 3 ARG A C 6
ATOM 3106 O O . ARG A 1 3 ? -4.865 12.080 -5.751 1.00 12.33 3 ARG A O 6
ATOM 3124 N N . ARG A 1 4 ? -3.959 11.894 -3.700 1.00 51.51 4 ARG A N 6
ATOM 3125 C CA . ARG A 1 4 ? -4.842 12.888 -3.100 1.00 24.10 4 ARG A CA 6
ATOM 3126 C C . ARG A 1 4 ? -4.091 13.733 -2.075 1.00 2.13 4 ARG A C 6
ATOM 3127 O O . ARG A 1 4 ? -4.031 14.958 -2.190 1.00 11.10 4 ARG A O 6
ATOM 3145 N N . ARG A 1 5 ? -3.522 13.070 -1.074 1.00 24.34 5 ARG A N 6
ATOM 3146 C CA . ARG A 1 5 ? -2.777 13.761 -0.027 1.00 71.35 5 ARG A CA 6
ATOM 3147 C C . ARG A 1 5 ? -1.402 13.129 0.170 1.00 74.14 5 ARG A C 6
ATOM 3148 O O . ARG A 1 5 ? -0.859 13.130 1.274 1.00 44.00 5 ARG A O 6
ATOM 3166 N N . ARG A 1 6 ? -0.845 12.588 -0.909 1.00 72.01 6 ARG A N 6
ATOM 3167 C CA . ARG A 1 6 ? 0.465 11.950 -0.855 1.00 15.12 6 ARG A CA 6
ATOM 3168 C C . ARG A 1 6 ? 0.456 10.771 0.115 1.00 42.03 6 ARG A C 6
ATOM 3169 O O . ARG A 1 6 ? 1.068 10.810 1.182 1.00 4.33 6 ARG A O 6
ATOM 3187 N N . PRO A 1 7 ? -0.255 9.699 -0.262 1.00 73.21 7 PRO A N 6
ATOM 3188 C CA . PRO A 1 7 ? -0.361 8.490 0.559 1.00 21.04 7 PRO A CA 6
ATOM 3189 C C . PRO A 1 7 ? 0.952 7.719 0.627 1.00 53.10 7 PRO A C 6
ATOM 3190 O O . PRO A 1 7 ? 1.906 8.004 -0.096 1.00 24.11 7 PRO A O 6
ATOM 3198 N N . PRO A 1 8 ? 1.004 6.714 1.515 1.00 74.41 8 PRO A N 6
ATOM 3199 C CA . PRO A 1 8 ? 2.195 5.879 1.697 1.00 32.00 8 PRO A CA 6
ATOM 3200 C C . PRO A 1 8 ? 2.451 4.967 0.502 1.00 31.51 8 PRO A C 6
ATOM 3201 O O . PRO A 1 8 ? 3.568 4.899 -0.012 1.00 20.33 8 PRO A O 6
ATOM 3209 N N . CYS A 1 9 ? 1.411 4.266 0.066 1.00 71.51 9 CYS A N 6
ATOM 3210 C CA . CYS A 1 9 ? 1.523 3.356 -1.069 1.00 24.45 9 CYS A CA 6
ATOM 3211 C C . CYS A 1 9 ? 2.063 4.083 -2.297 1.00 14.11 9 CYS A C 6
ATOM 3212 O O . CYS A 1 9 ? 2.651 3.467 -3.186 1.00 24.23 9 CYS A O 6
ATOM 3218 N N . GLU A 1 10 ? 1.858 5.396 -2.338 1.00 63.33 10 GLU A N 6
ATOM 3219 C CA . GLU A 1 10 ? 2.324 6.205 -3.458 1.00 62.04 10 GLU A CA 6
ATOM 3220 C C . GLU A 1 10 ? 3.808 6.530 -3.315 1.00 51.53 10 GLU A C 6
ATOM 3221 O O . GLU A 1 10 ? 4.614 6.194 -4.184 1.00 22.52 10 GLU A O 6
ATOM 3231 N N . ASP A 1 11 ? 4.161 7.185 -2.216 1.00 3.33 11 ASP A N 6
ATOM 3232 C CA . ASP A 1 11 ? 5.548 7.555 -1.957 1.00 41.41 11 ASP A CA 6
ATOM 3233 C C . ASP A 1 11 ? 6.468 6.347 -2.103 1.00 22.04 11 ASP A C 6
ATOM 3234 O O . ASP A 1 11 ? 7.399 6.356 -2.908 1.00 24.24 11 ASP A O 6
ATOM 3242 N N . VAL A 1 12 ? 6.201 5.309 -1.318 1.00 30.55 12 VAL A N 6
ATOM 3243 C CA . VAL A 1 12 ? 7.005 4.092 -1.357 1.00 61.44 12 VAL A CA 6
ATOM 3244 C C . VAL A 1 12 ? 6.708 3.279 -2.612 1.00 22.12 12 VAL A C 6
ATOM 3245 O O . VAL A 1 12 ? 7.438 2.348 -2.948 1.00 43.14 12 VAL A O 6
ATOM 3258 N N . ASN A 1 13 ? 5.630 3.638 -3.302 1.00 21.41 13 ASN A N 6
ATOM 3259 C CA . ASN A 1 13 ? 5.235 2.941 -4.521 1.00 34.43 13 ASN A CA 6
ATOM 3260 C C . ASN A 1 13 ? 5.152 1.436 -4.284 1.00 62.33 13 ASN A C 6
ATOM 3261 O O . ASN A 1 13 ? 5.982 0.672 -4.775 1.00 41.31 13 ASN A O 6
ATOM 3271 N N . GLY A 1 14 ? 4.143 1.016 -3.527 1.00 70.12 14 GLY A N 6
ATOM 3272 C CA . GLY A 1 14 ? 3.968 -0.395 -3.238 1.00 72.20 14 GLY A CA 6
ATOM 3273 C C . GLY A 1 14 ? 2.990 -1.064 -4.184 1.00 73.32 14 GLY A C 6
ATOM 3274 O O . GLY A 1 14 ? 2.565 -0.466 -5.171 1.00 70.03 14 GLY A O 6
ATOM 3278 N N . GLN A 1 15 ? 2.635 -2.309 -3.882 1.00 11.44 15 GLN A N 6
ATOM 3279 C CA . GLN A 1 15 ? 1.702 -3.059 -4.715 1.00 60.50 15 GLN A CA 6
ATOM 3280 C C . GLN A 1 15 ? 0.482 -3.494 -3.909 1.00 45.43 15 GLN A C 6
ATOM 3281 O O . GLN A 1 15 ? 0.605 -3.950 -2.774 1.00 35.54 15 GLN A O 6
ATOM 3293 N N . CYS A 1 16 ? -0.697 -3.346 -4.506 1.00 22.14 16 CYS A N 6
ATOM 3294 C CA . CYS A 1 16 ? -1.941 -3.722 -3.846 1.00 33.10 16 CYS A CA 6
ATOM 3295 C C . CYS A 1 16 ? -2.194 -5.221 -3.975 1.00 14.52 16 CYS A C 6
ATOM 3296 O O . CYS A 1 16 ? -2.745 -5.683 -4.974 1.00 64.35 16 CYS A O 6
ATOM 3302 N N . GLN A 1 17 ? -1.789 -5.974 -2.957 1.00 13.15 17 GLN A N 6
ATOM 3303 C CA . GLN A 1 17 ? -1.973 -7.421 -2.958 1.00 14.15 17 GLN A CA 6
ATOM 3304 C C . GLN A 1 17 ? -2.949 -7.846 -1.866 1.00 24.32 17 GLN A C 6
ATOM 3305 O O . GLN A 1 17 ? -3.150 -7.147 -0.872 1.00 35.11 17 GLN A O 6
ATOM 3317 N N . PRO A 1 18 ? -3.569 -9.021 -2.050 1.00 22.41 18 PRO A N 6
ATOM 3318 C CA . PRO A 1 18 ? -4.534 -9.566 -1.090 1.00 22.44 18 PRO A CA 6
ATOM 3319 C C . PRO A 1 18 ? -3.871 -10.010 0.210 1.00 54.03 18 PRO A C 6
ATOM 3320 O O . PRO A 1 18 ? -2.681 -9.777 0.421 1.00 32.02 18 PRO A O 6
ATOM 3328 N N . ARG A 1 19 ? -4.648 -10.651 1.076 1.00 63.22 19 ARG A N 6
ATOM 3329 C CA . ARG A 1 19 ? -4.135 -11.126 2.355 1.00 51.21 19 ARG A CA 6
ATOM 3330 C C . ARG A 1 19 ? -3.710 -12.589 2.261 1.00 3.42 19 ARG A C 6
ATOM 3331 O O . ARG A 1 19 ? -4.257 -13.450 2.950 1.00 22.14 19 ARG A O 6
ATOM 3349 N N . GLY A 1 20 ? -2.732 -12.862 1.403 1.00 2.15 20 GLY A N 6
ATOM 3350 C CA . GLY A 1 20 ? -2.252 -14.220 1.234 1.00 61.35 20 GLY A CA 6
ATOM 3351 C C . GLY A 1 20 ? -0.969 -14.285 0.429 1.00 72.10 20 GLY A C 6
ATOM 3352 O O . GLY A 1 20 ? -0.729 -15.253 -0.292 1.00 34.55 20 GLY A O 6
ATOM 3356 N N . ASN A 1 21 ? -0.143 -13.252 0.551 1.00 40.24 21 ASN A N 6
ATOM 3357 C CA . ASN A 1 21 ? 1.121 -13.195 -0.174 1.00 60.01 21 ASN A CA 6
ATOM 3358 C C . ASN A 1 21 ? 2.299 -13.107 0.792 1.00 43.21 21 ASN A C 6
ATOM 3359 O O . ASN A 1 21 ? 2.230 -12.460 1.837 1.00 72.11 21 ASN A O 6
ATOM 3369 N N . PRO A 1 22 ? 3.407 -13.773 0.436 1.00 60.12 22 PRO A N 6
ATOM 3370 C CA . PRO A 1 22 ? 4.621 -13.785 1.257 1.00 72.43 22 PRO A CA 6
ATOM 3371 C C . PRO A 1 22 ? 5.323 -12.431 1.275 1.00 51.21 22 PRO A C 6
ATOM 3372 O O . PRO A 1 22 ? 6.286 -12.230 2.014 1.00 30.31 22 PRO A O 6
ATOM 3380 N N . CYS A 1 23 ? 4.834 -11.505 0.458 1.00 13.01 23 CYS A N 6
ATOM 3381 C CA . CYS A 1 23 ? 5.413 -10.169 0.379 1.00 33.14 23 CYS A CA 6
ATOM 3382 C C . CYS A 1 23 ? 5.351 -9.471 1.734 1.00 52.51 23 CYS A C 6
ATOM 3383 O O . CYS A 1 23 ? 5.052 -10.092 2.754 1.00 74.51 23 CYS A O 6
ATOM 3389 N N . LEU A 1 24 ? 5.636 -8.173 1.737 1.00 11.41 24 LEU A N 6
ATOM 3390 C CA . LEU A 1 24 ? 5.613 -7.386 2.965 1.00 70.11 24 LEU A CA 6
ATOM 3391 C C . LEU A 1 24 ? 4.366 -6.512 3.030 1.00 53.53 24 LEU A C 6
ATOM 3392 O O . LEU A 1 24 ? 3.770 -6.188 2.002 1.00 1.12 24 LEU A O 6
ATOM 3407 N N . ARG A 1 25 ? 3.977 -6.132 4.242 1.00 63.20 25 ARG A N 6
ATOM 3408 C CA . ARG A 1 25 ? 2.800 -5.294 4.440 1.00 62.44 25 ARG A CA 6
ATOM 3409 C C . ARG A 1 25 ? 3.203 -3.838 4.661 1.00 40.42 25 ARG A C 6
ATOM 3410 O O . ARG A 1 25 ? 4.291 -3.552 5.158 1.00 24.23 25 ARG A O 6
ATOM 3428 N N . LEU A 1 26 ? 2.314 -2.922 4.289 1.00 34.41 26 LEU A N 6
ATOM 3429 C CA . LEU A 1 26 ? 2.575 -1.495 4.446 1.00 34.52 26 LEU A CA 6
ATOM 3430 C C . LEU A 1 26 ? 1.432 -0.812 5.189 1.00 23.00 26 LEU A C 6
ATOM 3431 O O . LEU A 1 26 ? 1.561 -0.471 6.366 1.00 54.34 26 LEU A O 6
ATOM 3446 N N . ARG A 1 27 ? 0.316 -0.616 4.496 1.00 13.31 27 ARG A N 6
ATOM 3447 C CA . ARG A 1 27 ? -0.850 0.025 5.092 1.00 54.40 27 ARG A CA 6
ATOM 3448 C C . ARG A 1 27 ? -2.117 -0.321 4.315 1.00 73.41 27 ARG A C 6
ATOM 3449 O O . ARG A 1 27 ? -2.088 -1.129 3.388 1.00 52.42 27 ARG A O 6
ATOM 3467 N N . GLY A 1 28 ? -3.230 0.296 4.702 1.00 33.54 28 GLY A N 6
ATOM 3468 C CA . GLY A 1 28 ? -4.492 0.039 4.033 1.00 51.32 28 GLY A CA 6
ATOM 3469 C C . GLY A 1 28 ? -4.738 0.987 2.876 1.00 23.10 28 GLY A C 6
ATOM 3470 O O . GLY A 1 28 ? -5.881 1.201 2.472 1.00 11.15 28 GLY A O 6
ATOM 3474 N N . ALA A 1 29 ? -3.663 1.560 2.343 1.00 24.11 29 ALA A N 6
ATOM 3475 C CA . ALA A 1 29 ? -3.769 2.491 1.227 1.00 23.33 29 ALA A CA 6
ATOM 3476 C C . ALA A 1 29 ? -4.006 1.752 -0.085 1.00 75.21 29 ALA A C 6
ATOM 3477 O O . ALA A 1 29 ? -3.214 1.857 -1.022 1.00 42.43 29 ALA A O 6
ATOM 3484 N N . CYS A 1 30 ? -5.101 1.000 -0.145 1.00 41.11 30 CYS A N 6
ATOM 3485 C CA . CYS A 1 30 ? -5.443 0.241 -1.342 1.00 12.15 30 CYS A CA 6
ATOM 3486 C C . CYS A 1 30 ? -6.945 -0.014 -1.413 1.00 20.03 30 CYS A C 6
ATOM 3487 O O . CYS A 1 30 ? -7.668 0.102 -0.422 1.00 73.15 30 CYS A O 6
ATOM 3493 N N . PRO A 1 31 ? -7.429 -0.369 -2.613 1.00 14.04 31 PRO A N 6
ATOM 3494 C CA . PRO A 1 31 ? -8.849 -0.648 -2.843 1.00 35.13 31 PRO A CA 6
ATOM 3495 C C . PRO A 1 31 ? -9.304 -1.939 -2.168 1.00 61.13 31 PRO A C 6
ATOM 3496 O O . PRO A 1 31 ? -8.489 -2.806 -1.854 1.00 31.42 31 PRO A O 6
ATOM 3504 N N . ARG A 1 32 ? -10.609 -2.059 -1.948 1.00 62.22 32 ARG A N 6
ATOM 3505 C CA . ARG A 1 32 ? -11.171 -3.243 -1.311 1.00 12.04 32 ARG A CA 6
ATOM 3506 C C . ARG A 1 32 ? -10.687 -4.515 -2.001 1.00 60.25 32 ARG A C 6
ATOM 3507 O O . ARG A 1 32 ? -10.483 -4.535 -3.214 1.00 55.10 32 ARG A O 6
ATOM 3525 N N . GLY A 1 33 ? -10.502 -5.574 -1.219 1.00 10.40 33 GLY A N 6
ATOM 3526 C CA . GLY A 1 33 ? -10.044 -6.834 -1.774 1.00 24.43 33 GLY A CA 6
ATOM 3527 C C . GLY A 1 33 ? -8.532 -6.908 -1.871 1.00 43.43 33 GLY A C 6
ATOM 3528 O O . GLY A 1 33 ? -7.974 -7.959 -2.184 1.00 52.13 33 GLY A O 6
ATOM 3532 N N . SER A 1 34 ? -7.869 -5.786 -1.606 1.00 33.30 34 SER A N 6
ATOM 3533 C CA . SER A 1 34 ? -6.412 -5.726 -1.672 1.00 52.42 34 SER A CA 6
ATOM 3534 C C . SER A 1 34 ? -5.864 -4.717 -0.668 1.00 51.55 34 SER A C 6
ATOM 3535 O O . SER A 1 34 ? -6.576 -3.814 -0.227 1.00 53.43 34 SER A O 6
ATOM 3542 N N . ARG A 1 35 ? -4.595 -4.877 -0.311 1.00 74.52 35 ARG A N 6
ATOM 3543 C CA . ARG A 1 35 ? -3.950 -3.980 0.641 1.00 35.24 35 ARG A CA 6
ATOM 3544 C C . ARG A 1 35 ? -2.561 -3.579 0.154 1.00 24.25 35 ARG A C 6
ATOM 3545 O O . ARG A 1 35 ? -1.948 -4.276 -0.655 1.00 53.54 35 ARG A O 6
ATOM 3563 N N . CYS A 1 36 ? -2.068 -2.452 0.655 1.00 10.31 36 CYS A N 6
ATOM 3564 C CA . CYS A 1 36 ? -0.752 -1.955 0.273 1.00 31.45 36 CYS A CA 6
ATOM 3565 C C . CYS A 1 36 ? 0.350 -2.861 0.815 1.00 0.40 36 CYS A C 6
ATOM 3566 O O . CYS A 1 36 ? 0.597 -2.902 2.020 1.00 23.54 36 CYS A O 6
ATOM 3572 N N . CYS A 1 37 ? 1.008 -3.586 -0.084 1.00 3.21 37 CYS A N 6
ATOM 3573 C CA . CYS A 1 37 ? 2.084 -4.492 0.304 1.00 4.51 37 CYS A CA 6
ATOM 3574 C C . CYS A 1 37 ? 3.420 -4.023 -0.267 1.00 15.24 37 CYS A C 6
ATOM 3575 O O . CYS A 1 37 ? 3.525 -3.711 -1.453 1.00 74.40 37 CYS A O 6
ATOM 3581 N N . MET A 1 38 ? 4.437 -3.978 0.587 1.00 52.01 38 MET A N 6
ATOM 3582 C CA . MET A 1 38 ? 5.767 -3.551 0.168 1.00 11.31 38 MET A CA 6
ATOM 3583 C C . MET A 1 38 ? 6.488 -4.669 -0.577 1.00 24.32 38 MET A C 6
ATOM 3584 O O . MET A 1 38 ? 6.494 -5.826 -0.154 1.00 61.35 38 MET A O 6
ATOM 3596 N N . PRO A 1 39 ? 7.112 -4.319 -1.712 1.00 74.00 39 PRO A N 6
ATOM 3597 C CA . PRO A 1 39 ? 7.847 -5.279 -2.540 1.00 14.42 39 PRO A CA 6
ATOM 3598 C C . PRO A 1 39 ? 9.129 -5.760 -1.869 1.00 30.21 39 PRO A C 6
ATOM 3599 O O . PRO A 1 39 ? 9.371 -5.480 -0.694 1.00 74.04 39 PRO A O 6
ATOM 3607 N N . THR A 1 40 ? 9.950 -6.484 -2.623 1.00 33.54 40 THR A N 6
ATOM 3608 C CA . THR A 1 40 ? 11.208 -7.005 -2.100 1.00 72.14 40 THR A CA 6
ATOM 3609 C C . THR A 1 40 ? 12.400 -6.313 -2.752 1.00 21.33 40 THR A C 6
ATOM 3610 O O . THR A 1 40 ? 13.378 -6.962 -3.128 1.00 1.24 40 THR A O 6
ATOM 3621 N N . VAL A 1 41 ? 12.316 -4.994 -2.882 1.00 23.11 41 VAL A N 6
ATOM 3622 C CA . VAL A 1 41 ? 13.390 -4.214 -3.486 1.00 1.23 41 VAL A CA 6
ATOM 3623 C C . VAL A 1 41 ? 14.394 -3.757 -2.435 1.00 22.54 41 VAL A C 6
ATOM 3624 O O . VAL A 1 41 ? 14.243 -4.046 -1.248 1.00 32.02 41 VAL A O 6
ATOM 3637 N N . ALA A 1 42 ? 15.423 -3.041 -2.879 1.00 43.10 42 ALA A N 6
ATOM 3638 C CA . ALA A 1 42 ? 16.453 -2.541 -1.977 1.00 41.31 42 ALA A CA 6
ATOM 3639 C C . ALA A 1 42 ? 17.044 -1.233 -2.489 1.00 63.22 42 ALA A C 6
ATOM 3640 O O . ALA A 1 42 ? 17.406 -1.121 -3.660 1.00 71.11 42 ALA A O 6
ATOM 3647 N N . ALA A 1 43 ? 17.140 -0.245 -1.606 1.00 12.44 43 ALA A N 6
ATOM 3648 C CA . ALA A 1 43 ? 17.688 1.056 -1.969 1.00 75.25 43 ALA A CA 6
ATOM 3649 C C . ALA A 1 43 ? 19.123 1.203 -1.476 1.00 21.31 43 ALA A C 6
ATOM 3650 O O . ALA A 1 43 ? 19.593 0.412 -0.656 1.00 63.42 43 ALA A O 6
ATOM 3657 N N . HIS A 1 44 ? 19.816 2.220 -1.980 1.00 34.34 44 HIS A N 6
ATOM 3658 C CA . HIS A 1 44 ? 21.199 2.469 -1.589 1.00 41.41 44 HIS A CA 6
ATOM 3659 C C . HIS A 1 44 ? 21.454 3.965 -1.421 1.00 52.45 44 HIS A C 6
ATOM 3660 O O . HIS A 1 44 ? 21.625 4.453 -0.303 1.00 12.42 44 HIS A O 6
ATOM 3673 N N . ARG A 1 1 ? -3.898 5.566 -10.933 1.00 13.44 1 ARG A N 7
ATOM 3674 C CA . ARG A 1 1 ? -3.149 6.725 -10.464 1.00 30.42 1 ARG A CA 7
ATOM 3675 C C . ARG A 1 1 ? -3.863 7.400 -9.297 1.00 72.32 1 ARG A C 7
ATOM 3676 O O . ARG A 1 1 ? -4.931 7.989 -9.467 1.00 74.23 1 ARG A O 7
ATOM 3694 N N . ARG A 1 2 ? -3.267 7.309 -8.113 1.00 31.23 2 ARG A N 7
ATOM 3695 C CA . ARG A 1 2 ? -3.847 7.909 -6.917 1.00 60.34 2 ARG A CA 7
ATOM 3696 C C . ARG A 1 2 ? -2.959 9.029 -6.385 1.00 44.33 2 ARG A C 7
ATOM 3697 O O . ARG A 1 2 ? -1.793 9.143 -6.764 1.00 62.03 2 ARG A O 7
ATOM 3715 N N . ARG A 1 3 ? -3.518 9.853 -5.505 1.00 63.43 3 ARG A N 7
ATOM 3716 C CA . ARG A 1 3 ? -2.777 10.965 -4.923 1.00 24.23 3 ARG A CA 7
ATOM 3717 C C . ARG A 1 3 ? -3.615 11.685 -3.871 1.00 30.35 3 ARG A C 7
ATOM 3718 O O . ARG A 1 3 ? -3.812 12.897 -3.941 1.00 45.25 3 ARG A O 7
ATOM 3736 N N . ARG A 1 4 ? -4.104 10.928 -2.892 1.00 72.14 4 ARG A N 7
ATOM 3737 C CA . ARG A 1 4 ? -4.922 11.493 -1.827 1.00 15.54 4 ARG A CA 7
ATOM 3738 C C . ARG A 1 4 ? -4.048 12.041 -0.702 1.00 71.23 4 ARG A C 7
ATOM 3739 O O . ARG A 1 4 ? -3.675 11.312 0.219 1.00 44.33 4 ARG A O 7
ATOM 3757 N N . ARG A 1 5 ? -3.724 13.328 -0.786 1.00 34.41 5 ARG A N 7
ATOM 3758 C CA . ARG A 1 5 ? -2.891 13.971 0.224 1.00 54.43 5 ARG A CA 7
ATOM 3759 C C . ARG A 1 5 ? -1.534 13.282 0.329 1.00 3.04 5 ARG A C 7
ATOM 3760 O O . ARG A 1 5 ? -0.966 13.171 1.417 1.00 44.34 5 ARG A O 7
ATOM 3778 N N . ARG A 1 6 ? -1.020 12.821 -0.805 1.00 20.23 6 ARG A N 7
ATOM 3779 C CA . ARG A 1 6 ? 0.270 12.141 -0.839 1.00 13.43 6 ARG A CA 7
ATOM 3780 C C . ARG A 1 6 ? 0.288 10.962 0.129 1.00 61.24 6 ARG A C 7
ATOM 3781 O O . ARG A 1 6 ? 0.968 10.979 1.154 1.00 65.34 6 ARG A O 7
ATOM 3799 N N . PRO A 1 7 ? -0.478 9.913 -0.202 1.00 35.34 7 PRO A N 7
ATOM 3800 C CA . PRO A 1 7 ? -0.567 8.705 0.624 1.00 22.33 7 PRO A CA 7
ATOM 3801 C C . PRO A 1 7 ? 0.725 7.894 0.606 1.00 52.02 7 PRO A C 7
ATOM 3802 O O . PRO A 1 7 ? 1.639 8.154 -0.176 1.00 54.01 7 PRO A O 7
ATOM 3810 N N . PRO A 1 8 ? 0.804 6.885 1.487 1.00 41.20 8 PRO A N 7
ATOM 3811 C CA . PRO A 1 8 ? 1.979 6.014 1.592 1.00 44.43 8 PRO A CA 7
ATOM 3812 C C . PRO A 1 8 ? 2.129 5.099 0.381 1.00 63.05 8 PRO A C 7
ATOM 3813 O O . PRO A 1 8 ? 3.210 4.995 -0.201 1.00 34.54 8 PRO A O 7
ATOM 3821 N N . CYS A 1 9 ? 1.041 4.436 0.007 1.00 53.23 9 CYS A N 7
ATOM 3822 C CA . CYS A 1 9 ? 1.052 3.529 -1.134 1.00 54.30 9 CYS A CA 7
ATOM 3823 C C . CYS A 1 9 ? 1.573 4.232 -2.384 1.00 44.24 9 CYS A C 7
ATOM 3824 O O . CYS A 1 9 ? 2.105 3.593 -3.291 1.00 35.31 9 CYS A O 7
ATOM 3830 N N . GLU A 1 10 ? 1.418 5.551 -2.423 1.00 24.34 10 GLU A N 7
ATOM 3831 C CA . GLU A 1 10 ? 1.874 6.341 -3.561 1.00 32.41 10 GLU A CA 7
ATOM 3832 C C . GLU A 1 10 ? 3.372 6.616 -3.468 1.00 33.42 10 GLU A C 7
ATOM 3833 O O . GLU A 1 10 ? 4.130 6.291 -4.382 1.00 24.24 10 GLU A O 7
ATOM 3843 N N . ASP A 1 11 ? 3.790 7.215 -2.358 1.00 42.14 11 ASP A N 7
ATOM 3844 C CA . ASP A 1 11 ? 5.197 7.533 -2.144 1.00 43.13 11 ASP A CA 7
ATOM 3845 C C . ASP A 1 11 ? 6.076 6.315 -2.410 1.00 23.23 11 ASP A C 7
ATOM 3846 O O . ASP A 1 11 ? 6.960 6.348 -3.265 1.00 53.43 11 ASP A O 7
ATOM 3854 N N . VAL A 1 12 ? 5.827 5.240 -1.668 1.00 11.11 12 VAL A N 7
ATOM 3855 C CA . VAL A 1 12 ? 6.595 4.009 -1.822 1.00 44.14 12 VAL A CA 7
ATOM 3856 C C . VAL A 1 12 ? 6.185 3.260 -3.084 1.00 42.34 12 VAL A C 7
ATOM 3857 O O . VAL A 1 12 ? 6.873 2.341 -3.525 1.00 33.53 12 VAL A O 7
ATOM 3870 N N . ASN A 1 13 ? 5.058 3.662 -3.666 1.00 30.34 13 ASN A N 7
ATOM 3871 C CA . ASN A 1 13 ? 4.555 3.029 -4.880 1.00 31.54 13 ASN A CA 7
ATOM 3872 C C . ASN A 1 13 ? 4.489 1.513 -4.713 1.00 11.43 13 ASN A C 7
ATOM 3873 O O . ASN A 1 13 ? 4.701 0.763 -5.665 1.00 41.12 13 ASN A O 7
ATOM 3883 N N . GLY A 1 14 ? 4.188 1.070 -3.496 1.00 72.42 14 GLY A N 7
ATOM 3884 C CA . GLY A 1 14 ? 4.096 -0.354 -3.227 1.00 44.43 14 GLY A CA 7
ATOM 3885 C C . GLY A 1 14 ? 3.065 -1.043 -4.099 1.00 24.52 14 GLY A C 7
ATOM 3886 O O . GLY A 1 14 ? 2.489 -0.427 -4.994 1.00 74.35 14 GLY A O 7
ATOM 3890 N N . GLN A 1 15 ? 2.835 -2.326 -3.838 1.00 2.03 15 GLN A N 7
ATOM 3891 C CA . GLN A 1 15 ? 1.869 -3.100 -4.607 1.00 14.13 15 GLN A CA 7
ATOM 3892 C C . GLN A 1 15 ? 0.577 -3.300 -3.819 1.00 24.35 15 GLN A C 7
ATOM 3893 O O . GLN A 1 15 ? 0.541 -3.093 -2.604 1.00 73.54 15 GLN A O 7
ATOM 3905 N N . CYS A 1 16 ? -0.479 -3.703 -4.515 1.00 43.21 16 CYS A N 7
ATOM 3906 C CA . CYS A 1 16 ? -1.772 -3.930 -3.880 1.00 43.44 16 CYS A CA 7
ATOM 3907 C C . CYS A 1 16 ? -2.197 -5.388 -4.019 1.00 12.21 16 CYS A C 7
ATOM 3908 O O . CYS A 1 16 ? -2.457 -5.867 -5.123 1.00 1.11 16 CYS A O 7
ATOM 3914 N N . GLN A 1 17 ? -2.265 -6.089 -2.891 1.00 75.05 17 GLN A N 7
ATOM 3915 C CA . GLN A 1 17 ? -2.658 -7.493 -2.888 1.00 21.22 17 GLN A CA 7
ATOM 3916 C C . GLN A 1 17 ? -3.116 -7.927 -1.499 1.00 40.21 17 GLN A C 7
ATOM 3917 O O . GLN A 1 17 ? -2.853 -7.263 -0.497 1.00 52.14 17 GLN A O 7
ATOM 3929 N N . PRO A 1 18 ? -3.819 -9.068 -1.437 1.00 42.20 18 PRO A N 7
ATOM 3930 C CA . PRO A 1 18 ? -4.328 -9.615 -0.175 1.00 73.11 18 PRO A CA 7
ATOM 3931 C C . PRO A 1 18 ? -3.211 -10.138 0.722 1.00 31.25 18 PRO A C 7
ATOM 3932 O O . PRO A 1 18 ? -2.030 -9.965 0.424 1.00 2.13 18 PRO A O 7
ATOM 3940 N N . ARG A 1 19 ? -3.594 -10.781 1.820 1.00 30.50 19 ARG A N 7
ATOM 3941 C CA . ARG A 1 19 ? -2.625 -11.329 2.762 1.00 10.53 19 ARG A CA 7
ATOM 3942 C C . ARG A 1 19 ? -2.148 -12.706 2.310 1.00 1.12 19 ARG A C 7
ATOM 3943 O O . ARG A 1 19 ? -1.248 -13.291 2.913 1.00 63.30 19 ARG A O 7
ATOM 3961 N N . GLY A 1 20 ? -2.759 -13.219 1.246 1.00 30.25 20 GLY A N 7
ATOM 3962 C CA . GLY A 1 20 ? -2.383 -14.524 0.733 1.00 0.21 20 GLY A CA 7
ATOM 3963 C C . GLY A 1 20 ? -1.171 -14.463 -0.175 1.00 41.53 20 GLY A C 7
ATOM 3964 O O . GLY A 1 20 ? -1.210 -14.949 -1.305 1.00 32.25 20 GLY A O 7
ATOM 3968 N N . ASN A 1 21 ? -0.094 -13.861 0.317 1.00 23.34 21 ASN A N 7
ATOM 3969 C CA . ASN A 1 21 ? 1.134 -13.736 -0.459 1.00 13.15 21 ASN A CA 7
ATOM 3970 C C . ASN A 1 21 ? 2.324 -13.434 0.448 1.00 13.42 21 ASN A C 7
ATOM 3971 O O . ASN A 1 21 ? 2.172 -12.950 1.570 1.00 25.35 21 ASN A O 7
ATOM 3981 N N . PRO A 1 22 ? 3.535 -13.725 -0.049 1.00 70.31 22 PRO A N 7
ATOM 3982 C CA . PRO A 1 22 ? 4.774 -13.492 0.699 1.00 5.55 22 PRO A CA 7
ATOM 3983 C C . PRO A 1 22 ? 5.086 -12.007 0.856 1.00 75.14 22 PRO A C 7
ATOM 3984 O O . PRO A 1 22 ? 5.828 -11.610 1.754 1.00 74.00 22 PRO A O 7
ATOM 3992 N N . CYS A 1 23 ? 4.515 -11.191 -0.025 1.00 22.24 23 CYS A N 7
ATOM 3993 C CA . CYS A 1 23 ? 4.732 -9.751 0.016 1.00 62.35 23 CYS A CA 7
ATOM 3994 C C . CYS A 1 23 ? 4.470 -9.199 1.415 1.00 73.04 23 CYS A C 7
ATOM 3995 O O . CYS A 1 23 ? 3.519 -9.603 2.085 1.00 61.02 23 CYS A O 7
ATOM 4001 N N . LEU A 1 24 ? 5.319 -8.274 1.848 1.00 24.25 24 LEU A N 7
ATOM 4002 C CA . LEU A 1 24 ? 5.181 -7.665 3.167 1.00 74.12 24 LEU A CA 7
ATOM 4003 C C . LEU A 1 24 ? 3.909 -6.827 3.249 1.00 64.34 24 LEU A C 7
ATOM 4004 O O . LEU A 1 24 ? 3.096 -6.822 2.324 1.00 44.33 24 LEU A O 7
ATOM 4019 N N . ARG A 1 25 ? 3.747 -6.116 4.360 1.00 51.30 25 ARG A N 7
ATOM 4020 C CA . ARG A 1 25 ? 2.574 -5.272 4.561 1.00 44.10 25 ARG A CA 7
ATOM 4021 C C . ARG A 1 25 ? 2.984 -3.821 4.797 1.00 21.14 25 ARG A C 7
ATOM 4022 O O . ARG A 1 25 ? 4.092 -3.545 5.259 1.00 62.43 25 ARG A O 7
ATOM 4040 N N . LEU A 1 26 ? 2.084 -2.898 4.478 1.00 72.34 26 LEU A N 7
ATOM 4041 C CA . LEU A 1 26 ? 2.351 -1.475 4.654 1.00 14.23 26 LEU A CA 7
ATOM 4042 C C . LEU A 1 26 ? 1.168 -0.778 5.320 1.00 63.04 26 LEU A C 7
ATOM 4043 O O . LEU A 1 26 ? 1.230 -0.417 6.495 1.00 41.41 26 LEU A O 7
ATOM 4058 N N . ARG A 1 27 ? 0.093 -0.594 4.561 1.00 62.03 27 ARG A N 7
ATOM 4059 C CA . ARG A 1 27 ? -1.103 0.059 5.076 1.00 1.03 27 ARG A CA 7
ATOM 4060 C C . ARG A 1 27 ? -2.324 -0.297 4.232 1.00 3.20 27 ARG A C 7
ATOM 4061 O O . ARG A 1 27 ? -2.229 -1.071 3.281 1.00 43.15 27 ARG A O 7
ATOM 4079 N N . GLY A 1 28 ? -3.471 0.273 4.590 1.00 24.12 28 GLY A N 7
ATOM 4080 C CA . GLY A 1 28 ? -4.693 0.003 3.856 1.00 44.12 28 GLY A CA 7
ATOM 4081 C C . GLY A 1 28 ? -4.984 1.058 2.806 1.00 4.34 28 GLY A C 7
ATOM 4082 O O . GLY A 1 28 ? -6.112 1.168 2.325 1.00 73.14 28 GLY A O 7
ATOM 4086 N N . ALA A 1 29 ? -3.968 1.837 2.454 1.00 72.51 29 ALA A N 7
ATOM 4087 C CA . ALA A 1 29 ? -4.120 2.888 1.455 1.00 4.33 29 ALA A CA 7
ATOM 4088 C C . ALA A 1 29 ? -4.609 2.317 0.129 1.00 0.00 29 ALA A C 7
ATOM 4089 O O . ALA A 1 29 ? -5.184 3.032 -0.692 1.00 53.52 29 ALA A O 7
ATOM 4096 N N . CYS A 1 30 ? -4.375 1.026 -0.076 1.00 74.03 30 CYS A N 7
ATOM 4097 C CA . CYS A 1 30 ? -4.790 0.358 -1.304 1.00 11.12 30 CYS A CA 7
ATOM 4098 C C . CYS A 1 30 ? -6.311 0.253 -1.380 1.00 12.45 30 CYS A C 7
ATOM 4099 O O . CYS A 1 30 ? -7.019 0.401 -0.382 1.00 10.21 30 CYS A O 7
ATOM 4105 N N . PRO A 1 31 ? -6.827 -0.010 -2.590 1.00 33.00 31 PRO A N 7
ATOM 4106 C CA . PRO A 1 31 ? -8.268 -0.142 -2.823 1.00 32.21 31 PRO A CA 7
ATOM 4107 C C . PRO A 1 31 ? -8.845 -1.407 -2.196 1.00 63.41 31 PRO A C 7
ATOM 4108 O O . PRO A 1 31 ? -8.120 -2.368 -1.936 1.00 43.03 31 PRO A O 7
ATOM 4116 N N . ARG A 1 32 ? -10.151 -1.399 -1.954 1.00 61.41 32 ARG A N 7
ATOM 4117 C CA . ARG A 1 32 ? -10.824 -2.545 -1.355 1.00 33.24 32 ARG A CA 7
ATOM 4118 C C . ARG A 1 32 ? -10.485 -3.829 -2.107 1.00 71.21 32 ARG A C 7
ATOM 4119 O O . ARG A 1 32 ? -10.250 -3.808 -3.315 1.00 33.34 32 ARG A O 7
ATOM 4137 N N . GLY A 1 33 ? -10.459 -4.945 -1.385 1.00 42.50 33 GLY A N 7
ATOM 4138 C CA . GLY A 1 33 ? -10.148 -6.221 -2.000 1.00 64.10 33 GLY A CA 7
ATOM 4139 C C . GLY A 1 33 ? -8.669 -6.549 -1.935 1.00 52.12 33 GLY A C 7
ATOM 4140 O O . GLY A 1 33 ? -8.279 -7.712 -2.045 1.00 63.12 33 GLY A O 7
ATOM 4144 N N . SER A 1 34 ? -7.843 -5.522 -1.761 1.00 13.23 34 SER A N 7
ATOM 4145 C CA . SER A 1 34 ? -6.399 -5.707 -1.688 1.00 72.13 34 SER A CA 7
ATOM 4146 C C . SER A 1 34 ? -5.786 -4.793 -0.631 1.00 50.52 34 SER A C 7
ATOM 4147 O O . SER A 1 34 ? -6.459 -3.915 -0.090 1.00 71.11 34 SER A O 7
ATOM 4154 N N . ARG A 1 35 ? -4.507 -5.007 -0.342 1.00 24.14 35 ARG A N 7
ATOM 4155 C CA . ARG A 1 35 ? -3.804 -4.205 0.651 1.00 32.43 35 ARG A CA 7
ATOM 4156 C C . ARG A 1 35 ? -2.415 -3.816 0.152 1.00 30.12 35 ARG A C 7
ATOM 4157 O O . ARG A 1 35 ? -1.833 -4.500 -0.691 1.00 21.33 35 ARG A O 7
ATOM 4175 N N . CYS A 1 36 ? -1.890 -2.714 0.677 1.00 40.44 36 CYS A N 7
ATOM 4176 C CA . CYS A 1 36 ? -0.572 -2.232 0.284 1.00 24.24 36 CYS A CA 7
ATOM 4177 C C . CYS A 1 36 ? 0.523 -3.149 0.821 1.00 23.44 36 CYS A C 7
ATOM 4178 O O . CYS A 1 36 ? 0.804 -3.163 2.021 1.00 4.31 36 CYS A O 7
ATOM 4184 N N . CYS A 1 37 ? 1.141 -3.913 -0.073 1.00 12.41 37 CYS A N 7
ATOM 4185 C CA . CYS A 1 37 ? 2.205 -4.833 0.309 1.00 0.13 37 CYS A CA 7
ATOM 4186 C C . CYS A 1 37 ? 3.571 -4.270 -0.071 1.00 21.34 37 CYS A C 7
ATOM 4187 O O . CYS A 1 37 ? 3.717 -3.600 -1.092 1.00 22.23 37 CYS A O 7
ATOM 4193 N N . MET A 1 38 ? 4.571 -4.550 0.761 1.00 70.25 38 MET A N 7
ATOM 4194 C CA . MET A 1 38 ? 5.927 -4.074 0.511 1.00 71.31 38 MET A CA 7
ATOM 4195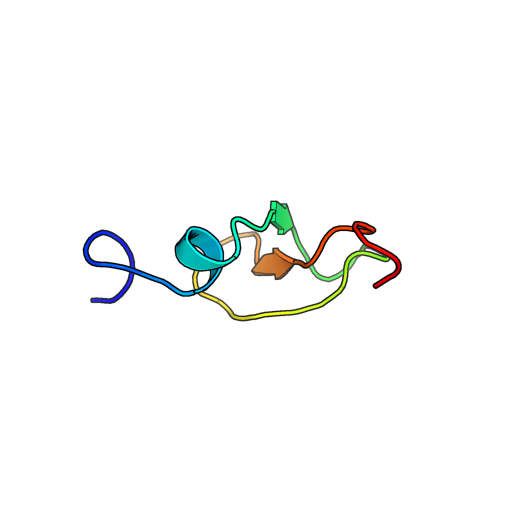 C C . MET A 1 38 ? 6.731 -5.106 -0.273 1.00 31.34 38 MET A C 7
ATOM 4196 O O . MET A 1 38 ? 6.792 -6.283 0.087 1.00 2.10 38 MET A O 7
ATOM 4208 N N . PRO A 1 39 ? 7.361 -4.659 -1.367 1.00 75.44 39 PRO A N 7
ATOM 4209 C CA . PRO A 1 39 ? 8.174 -5.529 -2.225 1.00 0.21 39 PRO A CA 7
ATOM 4210 C C . PRO A 1 39 ? 9.464 -5.972 -1.544 1.00 35.13 39 PRO A C 7
ATOM 4211 O O . PRO A 1 39 ? 9.663 -5.735 -0.351 1.00 41.44 39 PRO A O 7
ATOM 4219 N N . THR A 1 40 ? 10.338 -6.619 -2.307 1.00 35.54 40 THR A N 7
ATOM 4220 C CA . THR A 1 40 ? 11.609 -7.097 -1.777 1.00 41.12 40 THR A CA 7
ATOM 4221 C C . THR A 1 40 ? 12.770 -6.253 -2.289 1.00 24.30 40 THR A C 7
ATOM 4222 O O . THR A 1 40 ? 13.838 -6.777 -2.611 1.00 44.32 40 THR A O 7
ATOM 4233 N N . VAL A 1 41 ? 12.557 -4.943 -2.362 1.00 1.45 41 VAL A N 7
ATOM 4234 C CA . VAL A 1 41 ? 13.587 -4.026 -2.832 1.00 1.54 41 VAL A CA 7
ATOM 4235 C C . VAL A 1 41 ? 14.567 -3.679 -1.716 1.00 73.23 41 VAL A C 7
ATOM 4236 O O . VAL A 1 41 ? 14.414 -4.130 -0.581 1.00 61.11 41 VAL A O 7
ATOM 4249 N N . ALA A 1 42 ? 15.573 -2.876 -2.047 1.00 61.15 42 ALA A N 7
ATOM 4250 C CA . ALA A 1 42 ? 16.576 -2.468 -1.072 1.00 32.11 42 ALA A CA 7
ATOM 4251 C C . ALA A 1 42 ? 16.686 -0.948 -1.001 1.00 14.43 42 ALA A C 7
ATOM 4252 O O . ALA A 1 42 ? 16.036 -0.234 -1.763 1.00 41.01 42 ALA A O 7
ATOM 4259 N N . ALA A 1 43 ? 17.510 -0.462 -0.079 1.00 55.34 43 ALA A N 7
ATOM 4260 C CA . ALA A 1 43 ? 17.703 0.973 0.091 1.00 51.12 43 ALA A CA 7
ATOM 4261 C C . ALA A 1 43 ? 18.429 1.574 -1.108 1.00 62.11 43 ALA A C 7
ATOM 4262 O O . ALA A 1 43 ? 19.601 1.285 -1.346 1.00 24.15 43 ALA A O 7
ATOM 4269 N N . HIS A 1 44 ? 17.724 2.414 -1.860 1.00 14.21 44 HIS A N 7
ATOM 4270 C CA . HIS A 1 44 ? 18.302 3.056 -3.036 1.00 21.30 44 HIS A CA 7
ATOM 4271 C C . HIS A 1 44 ? 18.610 4.523 -2.756 1.00 23.43 44 HIS A C 7
ATOM 4272 O O . HIS A 1 44 ? 19.233 4.855 -1.745 1.00 52.52 44 HIS A O 7
ATOM 4285 N N . ARG A 1 1 ? -7.755 7.050 -1.454 1.00 43.24 1 ARG A N 8
ATOM 4286 C CA . ARG A 1 1 ? -7.002 8.163 -2.022 1.00 75.40 1 ARG A CA 8
ATOM 4287 C C . ARG A 1 1 ? -5.986 7.666 -3.045 1.00 54.43 1 ARG A C 8
ATOM 4288 O O . ARG A 1 1 ? -5.151 6.814 -2.742 1.00 42.11 1 ARG A O 8
ATOM 4306 N N . ARG A 1 2 ? -6.064 8.205 -4.259 1.00 21.35 2 ARG A N 8
ATOM 4307 C CA . ARG A 1 2 ? -5.152 7.815 -5.327 1.00 4.32 2 ARG A CA 8
ATOM 4308 C C . ARG A 1 2 ? -4.408 9.029 -5.875 1.00 71.42 2 ARG A C 8
ATOM 4309 O O . ARG A 1 2 ? -4.898 9.719 -6.769 1.00 34.01 2 ARG A O 8
ATOM 4327 N N . ARG A 1 3 ? -3.220 9.284 -5.333 1.00 54.32 3 ARG A N 8
ATOM 4328 C CA . ARG A 1 3 ? -2.410 10.415 -5.766 1.00 72.42 3 ARG A CA 8
ATOM 4329 C C . ARG A 1 3 ? -3.177 11.724 -5.616 1.00 43.30 3 ARG A C 8
ATOM 4330 O O . ARG A 1 3 ? -3.905 12.137 -6.520 1.00 22.12 3 ARG A O 8
ATOM 4348 N N . ARG A 1 4 ? -3.012 12.373 -4.467 1.00 52.15 4 ARG A N 8
ATOM 4349 C CA . ARG A 1 4 ? -3.689 13.634 -4.197 1.00 41.32 4 ARG A CA 8
ATOM 4350 C C . ARG A 1 4 ? -3.006 14.387 -3.060 1.00 10.44 4 ARG A C 8
ATOM 4351 O O . ARG A 1 4 ? -2.624 15.548 -3.212 1.00 3.14 4 ARG A O 8
ATOM 4369 N N . ARG A 1 5 ? -2.856 13.718 -1.921 1.00 24.22 5 ARG A N 8
ATOM 4370 C CA . ARG A 1 5 ? -2.218 14.324 -0.758 1.00 40.11 5 ARG A CA 8
ATOM 4371 C C . ARG A 1 5 ? -0.983 13.533 -0.339 1.00 52.13 5 ARG A C 8
ATOM 4372 O O . ARG A 1 5 ? -0.655 13.455 0.845 1.00 62.32 5 ARG A O 8
ATOM 4390 N N . ARG A 1 6 ? -0.303 12.946 -1.319 1.00 73.11 6 ARG A N 8
ATOM 4391 C CA . ARG A 1 6 ? 0.895 12.159 -1.053 1.00 11.21 6 ARG A CA 8
ATOM 4392 C C . ARG A 1 6 ? 0.589 11.011 -0.096 1.00 24.30 6 ARG A C 8
ATOM 4393 O O . ARG A 1 6 ? 0.971 11.028 1.075 1.00 54.53 6 ARG A O 8
ATOM 4411 N N . PRO A 1 7 ? -0.115 9.989 -0.604 1.00 61.13 7 PRO A N 8
ATOM 4412 C CA . PRO A 1 7 ? -0.486 8.813 0.189 1.00 13.23 7 PRO A CA 8
ATOM 4413 C C . PRO A 1 7 ? 0.717 7.942 0.534 1.00 75.42 7 PRO A C 8
ATOM 4414 O O . PRO A 1 7 ? 1.819 8.135 0.024 1.00 62.23 7 PRO A O 8
ATOM 4422 N N . PRO A 1 8 ? 0.500 6.958 1.420 1.00 63.34 8 PRO A N 8
ATOM 4423 C CA . PRO A 1 8 ? 1.556 6.036 1.852 1.00 64.22 8 PRO A CA 8
ATOM 4424 C C . PRO A 1 8 ? 1.979 5.078 0.743 1.00 3.41 8 PRO A C 8
ATOM 4425 O O . PRO A 1 8 ? 3.167 4.813 0.557 1.00 11.04 8 PRO A O 8
ATOM 4433 N N . CYS A 1 9 ? 0.999 4.562 0.009 1.00 43.14 9 CYS A N 8
ATOM 4434 C CA . CYS A 1 9 ? 1.269 3.634 -1.082 1.00 52.23 9 CYS A CA 8
ATOM 4435 C C . CYS A 1 9 ? 2.053 4.318 -2.199 1.00 43.24 9 CYS A C 8
ATOM 4436 O O . CYS A 1 9 ? 2.601 3.658 -3.080 1.00 20.20 9 CYS A O 8
ATOM 4442 N N . GLU A 1 10 ? 2.102 5.646 -2.152 1.00 21.01 10 GLU A N 8
ATOM 4443 C CA . GLU A 1 10 ? 2.818 6.420 -3.159 1.00 3.13 10 GLU A CA 8
ATOM 4444 C C . GLU A 1 10 ? 4.270 6.642 -2.744 1.00 3.15 10 GLU A C 8
ATOM 4445 O O . GLU A 1 10 ? 5.197 6.264 -3.460 1.00 43.22 10 GLU A O 8
ATOM 4455 N N . ASP A 1 11 ? 4.458 7.258 -1.582 1.00 32.21 11 ASP A N 8
ATOM 4456 C CA . ASP A 1 11 ? 5.795 7.532 -1.070 1.00 22.01 11 ASP A CA 8
ATOM 4457 C C . ASP A 1 11 ? 6.650 6.267 -1.078 1.00 52.04 11 ASP A C 8
ATOM 4458 O O . ASP A 1 11 ? 7.769 6.265 -1.593 1.00 50.42 11 ASP A O 8
ATOM 4466 N N . VAL A 1 12 ? 6.115 5.193 -0.505 1.00 44.22 12 VAL A N 8
ATOM 4467 C CA . VAL A 1 12 ? 6.828 3.923 -0.447 1.00 72.23 12 VAL A CA 8
ATOM 4468 C C . VAL A 1 12 ? 6.655 3.137 -1.742 1.00 13.04 12 VAL A C 8
ATOM 4469 O O . VAL A 1 12 ? 7.365 2.162 -1.987 1.00 53.41 12 VAL A O 8
ATOM 4482 N N . ASN A 1 13 ? 5.706 3.567 -2.567 1.00 11.43 13 ASN A N 8
ATOM 4483 C CA . ASN A 1 13 ? 5.439 2.903 -3.837 1.00 32.01 13 ASN A CA 8
ATOM 4484 C C . ASN A 1 13 ? 5.239 1.403 -3.635 1.00 65.05 13 ASN A C 8
ATOM 4485 O O . ASN A 1 13 ? 6.117 0.601 -3.951 1.00 10.00 13 ASN A O 8
ATOM 4495 N N . GLY A 1 14 ? 4.076 1.032 -3.109 1.00 21.24 14 GLY A N 8
ATOM 4496 C CA . GLY A 1 14 ? 3.781 -0.369 -2.873 1.00 41.43 14 GLY A CA 8
ATOM 4497 C C . GLY A 1 14 ? 2.813 -0.936 -3.893 1.00 53.42 14 GLY A C 8
ATOM 4498 O O . GLY A 1 14 ? 2.344 -0.220 -4.778 1.00 11.44 14 GLY A O 8
ATOM 4502 N N . GLN A 1 15 ? 2.513 -2.226 -3.769 1.00 60.13 15 GLN A N 8
ATOM 4503 C CA . GLN A 1 15 ? 1.597 -2.887 -4.690 1.00 1.33 15 GLN A CA 8
ATOM 4504 C C . GLN A 1 15 ? 0.401 -3.468 -3.942 1.00 64.25 15 GLN A C 8
ATOM 4505 O O . GLN A 1 15 ? 0.560 -4.163 -2.940 1.00 33.44 15 GLN A O 8
ATOM 4517 N N . CYS A 1 16 ? -0.797 -3.177 -4.439 1.00 15.45 16 CYS A N 8
ATOM 4518 C CA . CYS A 1 16 ? -2.021 -3.669 -3.817 1.00 40.41 16 CYS A CA 8
ATOM 4519 C C . CYS A 1 16 ? -2.107 -5.190 -3.911 1.00 43.31 16 CYS A C 8
ATOM 4520 O O . CYS A 1 16 ? -2.441 -5.738 -4.961 1.00 62.44 16 CYS A O 8
ATOM 4526 N N . GLN A 1 17 ? -1.800 -5.863 -2.807 1.00 55.22 17 GLN A N 8
ATOM 4527 C CA . GLN A 1 17 ? -1.841 -7.320 -2.766 1.00 11.13 17 GLN A CA 8
ATOM 4528 C C . GLN A 1 17 ? -2.734 -7.807 -1.629 1.00 75.21 17 GLN A C 8
ATOM 4529 O O . GLN A 1 17 ? -2.939 -7.118 -0.630 1.00 14.54 17 GLN A O 8
ATOM 4541 N N . PRO A 1 18 ? -3.279 -9.024 -1.784 1.00 45.52 18 PRO A N 8
ATOM 4542 C CA . PRO A 1 18 ? -4.159 -9.630 -0.779 1.00 43.45 18 PRO A CA 8
ATOM 4543 C C . PRO A 1 18 ? -3.409 -10.020 0.490 1.00 62.24 18 PRO A C 8
ATOM 4544 O O . PRO A 1 18 ? -2.226 -9.712 0.642 1.00 53.52 18 PRO A O 8
ATOM 4552 N N . ARG A 1 19 ? -4.104 -10.697 1.397 1.00 30.45 19 ARG A N 8
ATOM 4553 C CA . ARG A 1 19 ? -3.502 -11.128 2.653 1.00 71.13 19 ARG A CA 8
ATOM 4554 C C . ARG A 1 19 ? -3.030 -12.577 2.561 1.00 12.24 19 ARG A C 8
ATOM 4555 O O . ARG A 1 19 ? -3.137 -13.337 3.524 1.00 43.11 19 ARG A O 8
ATOM 4573 N N . GLY A 1 20 ? -2.509 -12.952 1.398 1.00 74.31 20 GLY A N 8
ATOM 4574 C CA . GLY A 1 20 ? -2.030 -14.308 1.202 1.00 52.23 20 GLY A CA 8
ATOM 4575 C C . GLY A 1 20 ? -0.795 -14.365 0.326 1.00 31.11 20 GLY A C 8
ATOM 4576 O O . GLY A 1 20 ? -0.733 -15.149 -0.620 1.00 70.22 20 GLY A O 8
ATOM 4580 N N . ASN A 1 21 ? 0.192 -13.531 0.641 1.00 31.03 21 ASN A N 8
ATOM 4581 C CA . ASN A 1 21 ? 1.431 -13.489 -0.127 1.00 41.02 21 ASN A CA 8
ATOM 4582 C C . ASN A 1 21 ? 2.640 -13.376 0.797 1.00 3.22 21 ASN A C 8
ATOM 4583 O O . ASN A 1 21 ? 2.557 -12.844 1.906 1.00 52.04 21 ASN A O 8
ATOM 4593 N N . PRO A 1 22 ? 3.789 -13.887 0.334 1.00 4.12 22 PRO A N 8
ATOM 4594 C CA . PRO A 1 22 ? 5.037 -13.855 1.102 1.00 0.20 22 PRO A CA 8
ATOM 4595 C C . PRO A 1 22 ? 5.602 -12.444 1.230 1.00 30.12 22 PRO A C 8
ATOM 4596 O O . PRO A 1 22 ? 6.457 -12.181 2.076 1.00 33.40 22 PRO A O 8
ATOM 4604 N N . CYS A 1 23 ? 5.119 -11.540 0.385 1.00 3.11 23 CYS A N 8
ATOM 4605 C CA . CYS A 1 23 ? 5.576 -10.155 0.402 1.00 22.24 23 CYS A CA 8
ATOM 4606 C C . CYS A 1 23 ? 5.319 -9.514 1.763 1.00 14.34 23 CYS A C 8
ATOM 4607 O O . CYS A 1 23 ? 4.915 -10.188 2.713 1.00 42.11 23 CYS A O 8
ATOM 4613 N N . LEU A 1 24 ? 5.553 -8.210 1.851 1.00 33.23 24 LEU A N 8
ATOM 4614 C CA . LEU A 1 24 ? 5.346 -7.477 3.096 1.00 50.42 24 LEU A CA 8
ATOM 4615 C C . LEU A 1 24 ? 4.118 -6.578 3.001 1.00 54.42 24 LEU A C 8
ATOM 4616 O O . LEU A 1 24 ? 3.532 -6.421 1.928 1.00 43.13 24 LEU A O 8
ATOM 4631 N N . ARG A 1 25 ? 3.734 -5.988 4.127 1.00 34.35 25 ARG A N 8
ATOM 4632 C CA . ARG A 1 25 ? 2.575 -5.104 4.171 1.00 63.31 25 ARG A CA 8
ATOM 4633 C C . ARG A 1 25 ? 2.994 -3.675 4.504 1.00 22.44 25 ARG A C 8
ATOM 4634 O O . ARG A 1 25 ? 4.068 -3.446 5.064 1.00 14.21 25 ARG A O 8
ATOM 4652 N N . LEU A 1 26 ? 2.142 -2.718 4.157 1.00 52.21 26 LEU A N 8
ATOM 4653 C CA . LEU A 1 26 ? 2.423 -1.311 4.419 1.00 2.22 26 LEU A CA 8
ATOM 4654 C C . LEU A 1 26 ? 1.221 -0.624 5.059 1.00 33.35 26 LEU A C 8
ATOM 4655 O O . LEU A 1 26 ? 1.179 -0.428 6.275 1.00 64.05 26 LEU A O 8
ATOM 4670 N N . ARG A 1 27 ? 0.242 -0.265 4.234 1.00 23.25 27 ARG A N 8
ATOM 4671 C CA . ARG A 1 27 ? -0.962 0.397 4.720 1.00 43.23 27 ARG A CA 8
ATOM 4672 C C . ARG A 1 27 ? -2.103 0.256 3.717 1.00 63.02 27 ARG A C 8
ATOM 4673 O O . ARG A 1 27 ? -1.973 -0.438 2.708 1.00 0.31 27 ARG A O 8
ATOM 4691 N N . GLY A 1 28 ? -3.219 0.919 4.001 1.00 53.14 28 GLY A N 8
ATOM 4692 C CA . GLY A 1 28 ? -4.366 0.854 3.114 1.00 0.23 28 GLY A CA 8
ATOM 4693 C C . GLY A 1 28 ? -4.079 1.447 1.749 1.00 3.24 28 GLY A C 8
ATOM 4694 O O . GLY A 1 28 ? -3.349 0.861 0.950 1.00 11.43 28 GLY A O 8
ATOM 4698 N N . ALA A 1 29 ? -4.656 2.615 1.480 1.00 40.35 29 ALA A N 8
ATOM 4699 C CA . ALA A 1 29 ? -4.458 3.287 0.203 1.00 65.45 29 ALA A CA 8
ATOM 4700 C C . ALA A 1 29 ? -4.665 2.327 -0.963 1.00 11.32 29 ALA A C 8
ATOM 4701 O O . ALA A 1 29 ? -4.058 2.479 -2.024 1.00 62.40 29 ALA A O 8
ATOM 4708 N N . CYS A 1 30 ? -5.527 1.335 -0.761 1.00 1.53 30 CYS A N 8
ATOM 4709 C CA . CYS A 1 30 ? -5.816 0.349 -1.793 1.00 35.41 30 CYS A CA 8
ATOM 4710 C C . CYS A 1 30 ? -7.298 -0.011 -1.804 1.00 0.30 30 CYS A C 8
ATOM 4711 O O . CYS A 1 30 ? -8.028 0.230 -0.842 1.00 63.51 30 CYS A O 8
ATOM 4717 N N . PRO A 1 31 ? -7.756 -0.602 -2.916 1.00 52.21 31 PRO A N 8
ATOM 4718 C CA . PRO A 1 31 ? -9.155 -1.009 -3.080 1.00 1.34 31 PRO A CA 8
ATOM 4719 C C . PRO A 1 31 ? -9.523 -2.187 -2.185 1.00 52.51 31 PRO A C 8
ATOM 4720 O O . PRO A 1 31 ? -8.654 -2.927 -1.726 1.00 4.52 31 PRO A O 8
ATOM 4728 N N . ARG A 1 32 ? -10.820 -2.357 -1.942 1.00 2.54 32 ARG A N 8
ATOM 4729 C CA . ARG A 1 32 ? -11.303 -3.445 -1.101 1.00 75.23 32 ARG A CA 8
ATOM 4730 C C . ARG A 1 32 ? -10.777 -4.790 -1.595 1.00 41.22 32 ARG A C 8
ATOM 4731 O O . ARG A 1 32 ? -10.616 -5.000 -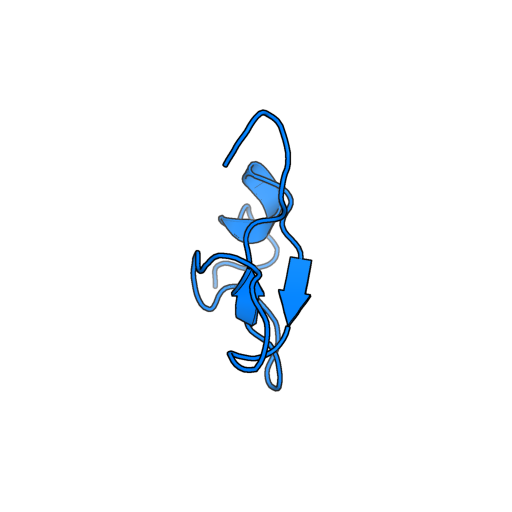2.797 1.00 22.22 32 ARG A O 8
ATOM 4749 N N . GLY A 1 33 ? -10.512 -5.696 -0.660 1.00 64.01 33 GLY A N 8
ATOM 4750 C CA . GLY A 1 33 ? -10.006 -7.007 -1.020 1.00 70.45 33 GLY A CA 8
ATOM 4751 C C . GLY A 1 33 ? -8.515 -6.998 -1.293 1.00 52.14 33 GLY A C 8
ATOM 4752 O O . GLY A 1 33 ? -7.922 -8.040 -1.576 1.00 40.25 33 GLY A O 8
ATOM 4756 N N . SER A 1 34 ? -7.906 -5.820 -1.209 1.00 61.13 34 SER A N 8
ATOM 4757 C CA . SER A 1 34 ? -6.475 -5.680 -1.456 1.00 62.04 34 SER A CA 8
ATOM 4758 C C . SER A 1 34 ? -5.866 -4.630 -0.532 1.00 23.23 34 SER A C 8
ATOM 4759 O O . SER A 1 34 ? -6.540 -3.688 -0.113 1.00 74.23 34 SER A O 8
ATOM 4766 N N . ARG A 1 35 ? -4.586 -4.799 -0.218 1.00 23.10 35 ARG A N 8
ATOM 4767 C CA . ARG A 1 35 ? -3.884 -3.867 0.658 1.00 33.02 35 ARG A CA 8
ATOM 4768 C C . ARG A 1 35 ? -2.474 -3.593 0.143 1.00 53.23 35 ARG A C 8
ATOM 4769 O O . ARG A 1 35 ? -1.847 -4.459 -0.468 1.00 70.54 35 ARG A O 8
ATOM 4787 N N . CYS A 1 36 ? -1.983 -2.386 0.394 1.00 44.01 36 CYS A N 8
ATOM 4788 C CA . CYS A 1 36 ? -0.648 -1.996 -0.044 1.00 64.32 36 CYS A CA 8
ATOM 4789 C C . CYS A 1 36 ? 0.413 -2.908 0.565 1.00 53.53 36 CYS A C 8
ATOM 4790 O O . CYS A 1 36 ? 0.647 -2.886 1.773 1.00 2.23 36 CYS A O 8
ATOM 4796 N N . CYS A 1 37 ? 1.051 -3.711 -0.281 1.00 0.50 37 CYS A N 8
ATOM 4797 C CA . CYS A 1 37 ? 2.086 -4.632 0.172 1.00 25.42 37 CYS A CA 8
ATOM 4798 C C . CYS A 1 37 ? 3.447 -4.242 -0.395 1.00 62.24 37 CYS A C 8
ATOM 4799 O O . CYS A 1 37 ? 3.561 -3.872 -1.564 1.00 22.25 37 CYS A O 8
ATOM 4805 N N . MET A 1 38 ? 4.477 -4.326 0.440 1.00 31.33 38 MET A N 8
ATOM 4806 C CA . MET A 1 38 ? 5.832 -3.984 0.021 1.00 22.23 38 MET A CA 8
ATOM 4807 C C . MET A 1 38 ? 6.414 -5.071 -0.878 1.00 25.14 38 MET A C 8
ATOM 4808 O O . MET A 1 38 ? 6.369 -6.260 -0.564 1.00 22.32 38 MET A O 8
ATOM 4820 N N . PRO A 1 39 ? 6.973 -4.653 -2.023 1.00 75.41 39 PRO A N 8
ATOM 4821 C CA . PRO A 1 39 ? 7.574 -5.577 -2.991 1.00 65.34 39 PRO A CA 8
ATOM 4822 C C . PRO A 1 39 ? 8.866 -6.199 -2.474 1.00 33.42 39 PRO A C 8
ATOM 4823 O O . PRO A 1 39 ? 9.282 -5.943 -1.343 1.00 4.40 39 PRO A O 8
ATOM 4831 N N . THR A 1 40 ? 9.499 -7.020 -3.307 1.00 50.54 40 THR A N 8
ATOM 4832 C CA . THR A 1 40 ? 10.742 -7.680 -2.932 1.00 64.54 40 THR A CA 8
ATOM 4833 C C . THR A 1 40 ? 11.939 -7.029 -3.618 1.00 34.12 40 THR A C 8
ATOM 4834 O O . THR A 1 40 ? 12.932 -7.690 -3.917 1.00 75.41 40 THR A O 8
ATOM 4845 N N . VAL A 1 41 ? 11.837 -5.726 -3.863 1.00 22.31 41 VAL A N 8
ATOM 4846 C CA . VAL A 1 41 ? 12.912 -4.985 -4.512 1.00 2.20 41 VAL A CA 8
ATOM 4847 C C . VAL A 1 41 ? 14.133 -4.882 -3.605 1.00 53.15 41 VAL A C 8
ATOM 4848 O O . VAL A 1 41 ? 14.075 -5.228 -2.426 1.00 72.35 41 VAL A O 8
ATOM 4861 N N . ALA A 1 42 ? 15.239 -4.401 -4.165 1.00 22.21 42 ALA A N 8
ATOM 4862 C CA . ALA A 1 42 ? 16.475 -4.250 -3.407 1.00 52.15 42 ALA A CA 8
ATOM 4863 C C . ALA A 1 42 ? 16.637 -2.820 -2.901 1.00 14.33 42 ALA A C 8
ATOM 4864 O O . ALA A 1 42 ? 16.952 -1.912 -3.669 1.00 13.12 42 ALA A O 8
ATOM 4871 N N . ALA A 1 43 ? 16.418 -2.629 -1.604 1.00 70.21 43 ALA A N 8
ATOM 4872 C CA . ALA A 1 43 ? 16.541 -1.309 -0.996 1.00 13.32 43 ALA A CA 8
ATOM 4873 C C . ALA A 1 43 ? 16.892 -1.418 0.484 1.00 15.33 43 ALA A C 8
ATOM 4874 O O . ALA A 1 43 ? 17.178 -2.505 0.986 1.00 13.45 43 ALA A O 8
ATOM 4881 N N . HIS A 1 44 ? 16.869 -0.284 1.179 1.00 72.23 44 HIS A N 8
ATOM 4882 C CA . HIS A 1 44 ? 17.186 -0.253 2.601 1.00 21.23 44 HIS A CA 8
ATOM 4883 C C . HIS A 1 44 ? 16.850 1.108 3.203 1.00 11.35 44 HIS A C 8
ATOM 4884 O O . HIS A 1 44 ? 16.467 1.203 4.369 1.00 43.41 44 HIS A O 8
ATOM 4897 N N . ARG A 1 1 ? -7.491 4.978 -4.712 1.00 71.43 1 ARG A N 9
ATOM 4898 C CA . ARG A 1 1 ? -8.199 6.195 -5.091 1.00 3.01 1 ARG A CA 9
ATOM 4899 C C . ARG A 1 1 ? -7.220 7.344 -5.319 1.00 3.00 1 ARG A C 9
ATOM 4900 O O . ARG A 1 1 ? -7.294 8.377 -4.652 1.00 74.22 1 ARG A O 9
ATOM 4918 N N . ARG A 1 2 ? -6.305 7.157 -6.263 1.00 74.43 2 ARG A N 9
ATOM 4919 C CA . ARG A 1 2 ? -5.310 8.175 -6.578 1.00 53.24 2 ARG A CA 9
ATOM 4920 C C . ARG A 1 2 ? -4.493 8.538 -5.342 1.00 12.31 2 ARG A C 9
ATOM 4921 O O . ARG A 1 2 ? -4.615 7.901 -4.296 1.00 14.44 2 ARG A O 9
ATOM 4939 N N . ARG A 1 3 ? -3.658 9.563 -5.471 1.00 3.33 3 ARG A N 9
ATOM 4940 C CA . ARG A 1 3 ? -2.819 10.009 -4.365 1.00 2.43 3 ARG A CA 9
ATOM 4941 C C . ARG A 1 3 ? -3.592 10.945 -3.439 1.00 32.20 3 ARG A C 9
ATOM 4942 O O . ARG A 1 3 ? -3.571 12.164 -3.615 1.00 32.54 3 ARG A O 9
ATOM 4960 N N . ARG A 1 4 ? -4.272 10.366 -2.455 1.00 40.00 4 ARG A N 9
ATOM 4961 C CA . ARG A 1 4 ? -5.052 11.149 -1.503 1.00 72.42 4 ARG A CA 9
ATOM 4962 C C . ARG A 1 4 ? -4.139 11.952 -0.582 1.00 73.14 4 ARG A C 9
ATOM 4963 O O . ARG A 1 4 ? -3.817 11.516 0.524 1.00 70.10 4 ARG A O 9
ATOM 4981 N N . ARG A 1 5 ? -3.725 13.126 -1.045 1.00 62.42 5 ARG A N 9
ATOM 4982 C CA . ARG A 1 5 ? -2.846 13.990 -0.265 1.00 21.43 5 ARG A CA 9
ATOM 4983 C C . ARG A 1 5 ? -1.498 13.317 -0.021 1.00 3.23 5 ARG A C 9
ATOM 4984 O O . ARG A 1 5 ? -0.956 13.374 1.083 1.00 60.21 5 ARG A O 9
ATOM 5002 N N . ARG A 1 6 ? -0.965 12.679 -1.057 1.00 14.21 6 ARG A N 9
ATOM 5003 C CA . ARG A 1 6 ? 0.318 11.994 -0.955 1.00 31.21 6 ARG A CA 9
ATOM 5004 C C . ARG A 1 6 ? 0.246 10.855 0.056 1.00 30.41 6 ARG A C 9
ATOM 5005 O O . ARG A 1 6 ? 0.760 10.947 1.172 1.00 4.14 6 ARG A O 9
ATOM 5023 N N . PRO A 1 7 ? -0.406 9.751 -0.338 1.00 61.14 7 PRO A N 9
ATOM 5024 C CA . PRO A 1 7 ? -0.561 8.573 0.518 1.00 23.24 7 PRO A CA 9
ATOM 5025 C C . PRO A 1 7 ? 0.756 7.834 0.732 1.00 60.34 7 PRO A C 9
ATOM 5026 O O . PRO A 1 7 ? 1.765 8.115 0.084 1.00 23.42 7 PRO A O 9
ATOM 5034 N N . PRO A 1 8 ? 0.751 6.869 1.662 1.00 14.13 8 PRO A N 9
ATOM 5035 C CA . PRO A 1 8 ? 1.938 6.070 1.982 1.00 72.23 8 PRO A CA 9
ATOM 5036 C C . PRO A 1 8 ? 2.316 5.117 0.853 1.00 33.55 8 PRO A C 9
ATOM 5037 O O . PRO A 1 8 ? 3.474 5.060 0.437 1.00 74.21 8 PRO A O 9
ATOM 5045 N N . CYS A 1 9 ? 1.334 4.369 0.361 1.00 52.22 9 CYS A N 9
ATOM 5046 C CA . CYS A 1 9 ? 1.563 3.419 -0.720 1.00 64.22 9 CYS A CA 9
ATOM 5047 C C . CYS A 1 9 ? 2.211 4.105 -1.920 1.00 10.14 9 CYS A C 9
ATOM 5048 O O . CYS A 1 9 ? 2.922 3.472 -2.699 1.00 15.21 9 CYS A O 9
ATOM 5054 N N . GLU A 1 10 ? 1.959 5.403 -2.059 1.00 13.14 10 GLU A N 9
ATOM 5055 C CA . GLU A 1 10 ? 2.517 6.173 -3.164 1.00 4.42 10 GLU A CA 9
ATOM 5056 C C . GLU A 1 10 ? 3.968 6.555 -2.883 1.00 34.45 10 GLU A C 9
ATOM 5057 O O . GLU A 1 10 ? 4.854 6.313 -3.703 1.00 41.11 10 GLU A O 9
ATOM 5067 N N . ASP A 1 11 ? 4.202 7.151 -1.720 1.00 1.23 11 ASP A N 9
ATOM 5068 C CA . ASP A 1 11 ? 5.544 7.566 -1.330 1.00 22.41 11 ASP A CA 9
ATOM 5069 C C . ASP A 1 11 ? 6.537 6.419 -1.496 1.00 24.12 11 ASP A C 9
ATOM 5070 O O . ASP A 1 11 ? 7.582 6.577 -2.126 1.00 20.35 11 ASP A O 9
ATOM 5078 N N . VAL A 1 12 ? 6.203 5.266 -0.925 1.00 72.01 12 VAL A N 9
ATOM 5079 C CA . VAL A 1 12 ? 7.063 4.094 -1.010 1.00 60.21 12 VAL A CA 9
ATOM 5080 C C . VAL A 1 12 ? 6.829 3.331 -2.310 1.00 50.01 12 VAL A C 9
ATOM 5081 O O . VAL A 1 12 ? 7.612 2.458 -2.680 1.00 12.23 12 VAL A O 9
ATOM 5094 N N . ASN A 1 13 ? 5.746 3.672 -3.001 1.00 1.42 13 ASN A N 9
ATOM 5095 C CA . ASN A 1 13 ? 5.407 3.020 -4.261 1.00 71.35 13 ASN A CA 9
ATOM 5096 C C . ASN A 1 13 ? 5.403 1.502 -4.104 1.00 40.23 13 ASN A C 9
ATOM 5097 O O . ASN A 1 13 ? 6.329 0.820 -4.542 1.00 3.25 13 ASN A O 9
ATOM 5107 N N . GLY A 1 14 ? 4.352 0.981 -3.478 1.00 22.23 14 GLY A N 9
ATOM 5108 C CA . GLY A 1 14 ? 4.246 -0.452 -3.275 1.00 11.50 14 GLY A CA 9
ATOM 5109 C C . GLY A 1 14 ? 3.212 -1.091 -4.182 1.00 33.31 14 GLY A C 9
ATOM 5110 O O . GLY A 1 14 ? 2.862 -0.535 -5.222 1.00 14.51 14 GLY A O 9
ATOM 5114 N N . GLN A 1 15 ? 2.726 -2.264 -3.787 1.00 52.11 15 GLN A N 9
ATOM 5115 C CA . GLN A 1 15 ? 1.729 -2.980 -4.575 1.00 34.01 15 GLN A CA 9
ATOM 5116 C C . GLN A 1 15 ? 0.436 -3.156 -3.785 1.00 61.34 15 GLN A C 9
ATOM 5117 O O . GLN A 1 15 ? 0.363 -2.802 -2.608 1.00 51.33 15 GLN A O 9
ATOM 5129 N N . CYS A 1 16 ? -0.581 -3.704 -4.440 1.00 54.21 16 CYS A N 9
ATOM 5130 C CA . CYS A 1 16 ? -1.873 -3.928 -3.801 1.00 23.00 16 CYS A CA 9
ATOM 5131 C C . CYS A 1 16 ? -2.242 -5.407 -3.821 1.00 74.21 16 CYS A C 9
ATOM 5132 O O . CYS A 1 16 ? -2.913 -5.877 -4.740 1.00 73.45 16 CYS A O 9
ATOM 5138 N N . GLN A 1 17 ? -1.799 -6.137 -2.803 1.00 54.40 17 GLN A N 9
ATOM 5139 C CA . GLN A 1 17 ? -2.083 -7.564 -2.705 1.00 70.24 17 GLN A CA 9
ATOM 5140 C C . GLN A 1 17 ? -2.885 -7.875 -1.446 1.00 24.30 17 GLN A C 9
ATOM 5141 O O . GLN A 1 17 ? -2.914 -7.098 -0.492 1.00 54.01 17 GLN A O 9
ATOM 5153 N N . PRO A 1 18 ? -3.554 -9.038 -1.441 1.00 64.30 18 PRO A N 9
ATOM 5154 C CA . PRO A 1 18 ? -4.368 -9.478 -0.305 1.00 13.41 18 PRO A CA 9
ATOM 5155 C C . PRO A 1 18 ? -3.522 -9.848 0.908 1.00 64.23 18 PRO A C 9
ATOM 5156 O O . PRO A 1 18 ? -2.307 -9.652 0.910 1.00 23.53 18 PRO A O 9
ATOM 5164 N N . ARG A 1 19 ? -4.171 -10.382 1.937 1.00 50.25 19 ARG A N 9
ATOM 5165 C CA . ARG A 1 19 ? -3.477 -10.777 3.156 1.00 53.04 19 ARG A CA 9
ATOM 5166 C C . ARG A 1 19 ? -3.057 -12.243 3.092 1.00 54.44 19 ARG A C 9
ATOM 5167 O O . ARG A 1 19 ? -3.213 -12.987 4.059 1.00 71.34 19 ARG A O 9
ATOM 5185 N N . GLY A 1 20 ? -2.528 -12.652 1.943 1.00 21.12 20 GLY A N 9
ATOM 5186 C CA . GLY A 1 20 ? -2.096 -14.027 1.773 1.00 12.20 20 GLY A CA 9
ATOM 5187 C C . GLY A 1 20 ? -0.935 -14.154 0.806 1.00 23.33 20 GLY A C 9
ATOM 5188 O O . GLY A 1 20 ? -0.905 -15.062 -0.023 1.00 61.22 20 GLY A O 9
ATOM 5192 N N . ASN A 1 21 ? 0.026 -13.242 0.914 1.00 42.23 21 ASN A N 9
ATOM 5193 C CA . ASN A 1 21 ? 1.195 -13.253 0.042 1.00 14.02 21 ASN A CA 9
ATOM 5194 C C . ASN A 1 21 ? 2.483 -13.201 0.856 1.00 3.04 21 ASN A C 9
ATOM 5195 O O . ASN A 1 21 ? 2.519 -12.682 1.972 1.00 21.22 21 ASN A O 9
ATOM 5205 N N . PRO A 1 22 ? 3.566 -13.749 0.287 1.00 44.32 22 PRO A N 9
ATOM 5206 C CA . PRO A 1 22 ? 4.878 -13.776 0.942 1.00 12.32 22 PRO A CA 9
ATOM 5207 C C . PRO A 1 22 ? 5.507 -12.390 1.036 1.00 53.54 22 PRO A C 9
ATOM 5208 O O . PRO A 1 22 ? 6.439 -12.172 1.810 1.00 60.21 22 PRO A O 9
ATOM 5216 N N . CYS A 1 23 ? 4.991 -11.456 0.244 1.00 52.51 23 CYS A N 9
ATOM 5217 C CA . CYS A 1 23 ? 5.502 -10.091 0.236 1.00 21.21 23 CYS A CA 9
ATOM 5218 C C . CYS A 1 23 ? 5.358 -9.448 1.613 1.00 32.31 23 CYS A C 9
ATOM 5219 O O . CYS A 1 23 ? 5.047 -10.123 2.595 1.00 24.44 23 CYS A O 9
ATOM 5225 N N . LEU A 1 24 ? 5.585 -8.142 1.676 1.00 61.31 24 LEU A N 9
ATOM 5226 C CA . LEU A 1 24 ? 5.482 -7.408 2.932 1.00 62.20 24 LEU A CA 9
ATOM 5227 C C . LEU A 1 24 ? 4.173 -6.626 2.999 1.00 34.33 24 LEU A C 9
ATOM 5228 O O . LEU A 1 24 ? 3.386 -6.631 2.052 1.00 64.54 24 LEU A O 9
ATOM 5243 N N . ARG A 1 25 ? 3.947 -5.956 4.125 1.00 52.13 25 ARG A N 9
ATOM 5244 C CA . ARG A 1 25 ? 2.734 -5.170 4.314 1.00 20.34 25 ARG A CA 9
ATOM 5245 C C . ARG A 1 25 ? 3.072 -3.715 4.626 1.00 73.43 25 ARG A C 9
ATOM 5246 O O . ARG A 1 25 ? 4.171 -3.408 5.089 1.00 63.14 25 ARG A O 9
ATOM 5264 N N . LEU A 1 26 ? 2.121 -2.823 4.367 1.00 35.51 26 LEU A N 9
ATOM 5265 C CA . LEU A 1 26 ? 2.318 -1.400 4.618 1.00 24.52 26 LEU A CA 9
ATOM 5266 C C . LEU A 1 26 ? 1.111 -0.802 5.331 1.00 4.24 26 LEU A C 9
ATOM 5267 O O . LEU A 1 26 ? 1.157 -0.528 6.531 1.00 20.03 26 LEU A O 9
ATOM 5282 N N . ARG A 1 27 ? 0.029 -0.600 4.585 1.00 30.03 27 ARG A N 9
ATOM 5283 C CA . ARG A 1 27 ? -1.192 -0.035 5.146 1.00 13.12 27 ARG A CA 9
ATOM 5284 C C . ARG A 1 27 ? -2.399 -0.379 4.278 1.00 43.32 27 ARG A C 9
ATOM 5285 O O . ARG A 1 27 ? -2.291 -1.146 3.323 1.00 51.24 27 ARG A O 9
ATOM 5303 N N . GLY A 1 28 ? -3.548 0.197 4.617 1.00 43.51 28 GLY A N 9
ATOM 5304 C CA . GLY A 1 28 ? -4.758 -0.060 3.860 1.00 55.33 28 GLY A CA 9
ATOM 5305 C C . GLY A 1 28 ? -4.930 0.897 2.697 1.00 73.02 28 GLY A C 9
ATOM 5306 O O . GLY A 1 28 ? -6.045 1.121 2.227 1.00 40.30 28 GLY A O 9
ATOM 5310 N N . ALA A 1 29 ? -3.822 1.466 2.233 1.00 52.25 29 ALA A N 9
ATOM 5311 C CA . ALA A 1 29 ? -3.854 2.405 1.118 1.00 14.21 29 ALA A CA 9
ATOM 5312 C C . ALA A 1 29 ? -4.019 1.674 -0.210 1.00 41.11 29 ALA A C 9
ATOM 5313 O O . ALA A 1 29 ? -3.170 1.775 -1.096 1.00 22.44 29 ALA A O 9
ATOM 5320 N N . CYS A 1 30 ? -5.118 0.937 -0.343 1.00 61.44 30 CYS A N 9
ATOM 5321 C CA . CYS A 1 30 ? -5.394 0.188 -1.562 1.00 62.44 30 CYS A CA 9
ATOM 5322 C C . CYS A 1 30 ? -6.895 -0.019 -1.745 1.00 21.54 30 CYS A C 9
ATOM 5323 O O . CYS A 1 30 ? -7.684 0.123 -0.812 1.00 2.31 30 CYS A O 9
ATOM 5329 N N . PRO A 1 31 ? -7.299 -0.365 -2.976 1.00 75.21 31 PRO A N 9
ATOM 5330 C CA . PRO A 1 31 ? -8.706 -0.602 -3.311 1.00 22.00 31 PRO A CA 9
ATOM 5331 C C . PRO A 1 31 ? -9.249 -1.873 -2.669 1.00 70.30 31 PRO A C 9
ATOM 5332 O O . PRO A 1 31 ? -8.495 -2.802 -2.375 1.00 11.25 31 PRO A O 9
ATOM 5340 N N . ARG A 1 32 ? -10.560 -1.910 -2.454 1.00 51.35 32 ARG A N 9
ATOM 5341 C CA . ARG A 1 32 ? -11.203 -3.068 -1.846 1.00 74.10 32 ARG A CA 9
ATOM 5342 C C . ARG A 1 32 ? -10.772 -4.357 -2.542 1.00 43.52 32 ARG A C 9
ATOM 5343 O O . ARG A 1 32 ? -10.747 -4.431 -3.770 1.00 1.25 32 ARG A O 9
ATOM 5361 N N . GLY A 1 33 ? -10.436 -5.368 -1.748 1.00 1.23 33 GLY A N 9
ATOM 5362 C CA . GLY A 1 33 ? -10.010 -6.639 -2.306 1.00 2.24 33 GLY A CA 9
ATOM 5363 C C . GLY A 1 33 ? -8.522 -6.876 -2.140 1.00 72.33 33 GLY A C 9
ATOM 5364 O O . GLY A 1 33 ? -8.048 -8.004 -2.276 1.00 3.13 33 GLY A O 9
ATOM 5368 N N . SER A 1 34 ? -7.784 -5.810 -1.850 1.00 20.14 34 SER A N 9
ATOM 5369 C CA . SER A 1 34 ? -6.340 -5.905 -1.671 1.00 62.13 34 SER A CA 9
ATOM 5370 C C . SER A 1 34 ? -5.844 -4.859 -0.679 1.00 22.53 34 SER A C 9
ATOM 5371 O O . SER A 1 34 ? -6.605 -3.999 -0.234 1.00 50.55 34 SER A O 9
ATOM 5378 N N . ARG A 1 35 ? -4.563 -4.940 -0.333 1.00 34.31 35 ARG A N 9
ATOM 5379 C CA . ARG A 1 35 ? -3.965 -4.002 0.609 1.00 40.32 35 ARG A CA 9
ATOM 5380 C C . ARG A 1 35 ? -2.564 -3.598 0.158 1.00 22.54 35 ARG A C 9
ATOM 5381 O O . ARG A 1 35 ? -1.913 -4.317 -0.600 1.00 22.40 35 ARG A O 9
ATOM 5399 N N . CYS A 1 36 ? -2.105 -2.444 0.631 1.00 1.42 36 CYS A N 9
ATOM 5400 C CA . CYS A 1 36 ? -0.783 -1.943 0.276 1.00 4.02 36 CYS A CA 9
ATOM 5401 C C . CYS A 1 36 ? 0.309 -2.856 0.826 1.00 12.41 36 CYS A C 9
ATOM 5402 O O . CYS A 1 36 ? 0.567 -2.880 2.030 1.00 21.42 36 CYS A O 9
ATOM 5408 N N . CYS A 1 37 ? 0.948 -3.607 -0.064 1.00 30.44 37 CYS A N 9
ATOM 5409 C CA . CYS A 1 37 ? 2.012 -4.522 0.330 1.00 30.30 37 CYS A CA 9
ATOM 5410 C C . CYS A 1 37 ? 3.355 -4.072 -0.236 1.00 24.54 37 CYS A C 9
ATOM 5411 O O . CYS A 1 37 ? 3.428 -3.554 -1.350 1.00 61.04 37 CYS A O 9
ATOM 5417 N N . MET A 1 38 ? 4.415 -4.270 0.541 1.00 75.24 38 MET A N 9
ATOM 5418 C CA . MET A 1 38 ? 5.756 -3.885 0.117 1.00 65.13 38 MET A CA 9
ATOM 5419 C C . MET A 1 38 ? 6.312 -4.879 -0.899 1.00 5.02 38 MET A C 9
ATOM 5420 O O . MET A 1 38 ? 6.264 -6.094 -0.704 1.00 64.12 38 MET A O 9
ATOM 5432 N N . PRO A 1 39 ? 6.853 -4.353 -2.008 1.00 33.22 39 PRO A N 9
ATOM 5433 C CA . PRO A 1 39 ? 7.429 -5.177 -3.075 1.00 10.45 39 PRO A CA 9
ATOM 5434 C C . PRO A 1 39 ? 8.725 -5.856 -2.647 1.00 13.12 39 PRO A C 9
ATOM 5435 O O . PRO A 1 39 ? 9.146 -5.746 -1.496 1.00 62.03 39 PRO A O 9
ATOM 5443 N N . THR A 1 40 ? 9.355 -6.560 -3.583 1.00 11.14 40 THR A N 9
ATOM 5444 C CA . THR A 1 40 ? 10.603 -7.259 -3.302 1.00 72.31 40 THR A CA 9
ATOM 5445 C C . THR A 1 40 ? 11.748 -6.690 -4.132 1.00 61.33 40 THR A C 9
ATOM 5446 O O . THR A 1 40 ? 12.539 -7.436 -4.712 1.00 14.55 40 THR A O 9
ATOM 5457 N N . VAL A 1 41 ? 11.834 -5.365 -4.183 1.00 64.42 41 VAL A N 9
ATOM 5458 C CA . VAL A 1 41 ? 12.886 -4.696 -4.939 1.00 64.31 41 VAL A CA 9
ATOM 5459 C C . VAL A 1 41 ? 14.065 -4.334 -4.042 1.00 15.22 41 VAL A C 9
ATOM 5460 O O . VAL A 1 41 ? 14.028 -4.557 -2.832 1.00 43.04 41 VAL A O 9
ATOM 5473 N N . ALA A 1 42 ? 15.110 -3.773 -4.643 1.00 12.44 42 ALA A N 9
ATOM 5474 C CA . ALA A 1 42 ? 16.298 -3.377 -3.897 1.00 44.31 42 ALA A CA 9
ATOM 5475 C C . ALA A 1 42 ? 16.491 -1.866 -3.936 1.00 65.40 42 ALA A C 9
ATOM 5476 O O . ALA A 1 42 ? 16.692 -1.229 -2.901 1.00 71.30 42 ALA A O 9
ATOM 5483 N N . ALA A 1 43 ? 16.429 -1.295 -5.134 1.00 14.03 43 ALA A N 9
ATOM 5484 C CA . ALA A 1 43 ? 16.597 0.143 -5.306 1.00 13.21 43 ALA A CA 9
ATOM 5485 C C . ALA A 1 43 ? 17.902 0.621 -4.681 1.00 51.22 43 ALA A C 9
ATOM 5486 O O . ALA A 1 43 ? 17.922 1.084 -3.541 1.00 25.13 43 ALA A O 9
ATOM 5493 N N . HIS A 1 44 ? 18.990 0.508 -5.436 1.00 64.12 44 HIS A N 9
ATOM 5494 C CA . HIS A 1 44 ? 20.302 0.930 -4.954 1.00 43.42 44 HIS A CA 9
ATOM 5495 C C . HIS A 1 44 ? 21.193 1.361 -6.115 1.00 70.13 44 HIS A C 9
ATOM 5496 O O . HIS A 1 44 ? 22.410 1.179 -6.076 1.00 4.15 44 HIS A O 9
ATOM 5509 N N . ARG A 1 1 ? -8.302 9.931 -6.432 1.00 41.14 1 ARG A N 10
ATOM 5510 C CA . ARG A 1 1 ? -8.044 8.662 -5.763 1.00 74.34 1 ARG A CA 10
ATOM 5511 C C . ARG A 1 1 ? -6.579 8.261 -5.904 1.00 11.14 1 ARG A C 10
ATOM 5512 O O . ARG A 1 1 ? -5.894 8.016 -4.911 1.00 74.12 1 ARG A O 10
ATOM 5530 N N . ARG A 1 2 ? -6.106 8.195 -7.143 1.00 63.35 2 ARG A N 10
ATOM 5531 C CA . ARG A 1 2 ? -4.722 7.822 -7.415 1.00 24.43 2 ARG A CA 10
ATOM 5532 C C . ARG A 1 2 ? -3.779 8.991 -7.141 1.00 14.44 2 ARG A C 10
ATOM 5533 O O . ARG A 1 2 ? -3.649 9.900 -7.961 1.00 1.20 2 ARG A O 10
ATOM 5551 N N . ARG A 1 3 ? -3.126 8.959 -5.985 1.00 23.04 3 ARG A N 10
ATOM 5552 C CA . ARG A 1 3 ? -2.198 10.017 -5.603 1.00 74.40 3 ARG A CA 10
ATOM 5553 C C . ARG A 1 3 ? -2.921 11.352 -5.465 1.00 3.45 3 ARG A C 10
ATOM 5554 O O . ARG A 1 3 ? -2.838 12.208 -6.346 1.00 64.00 3 ARG A O 10
ATOM 5572 N N . ARG A 1 4 ? -3.634 11.522 -4.356 1.00 4.14 4 ARG A N 10
ATOM 5573 C CA . ARG A 1 4 ? -4.373 12.752 -4.103 1.00 44.24 4 ARG A CA 10
ATOM 5574 C C . ARG A 1 4 ? -3.798 13.498 -2.904 1.00 23.42 4 ARG A C 10
ATOM 5575 O O . ARG A 1 4 ? -3.311 14.623 -3.033 1.00 55.20 4 ARG A O 10
ATOM 5593 N N . ARG A 1 5 ? -3.854 12.864 -1.736 1.00 41.14 5 ARG A N 10
ATOM 5594 C CA . ARG A 1 5 ? -3.339 13.468 -0.513 1.00 70.14 5 ARG A CA 10
ATOM 5595 C C . ARG A 1 5 ? -1.966 12.904 -0.165 1.00 72.31 5 ARG A C 10
ATOM 5596 O O . ARG A 1 5 ? -1.589 12.838 1.005 1.00 62.11 5 ARG A O 10
ATOM 5614 N N . ARG A 1 6 ? -1.221 12.497 -1.188 1.00 51.12 6 ARG A N 10
ATOM 5615 C CA . ARG A 1 6 ? 0.110 11.938 -0.991 1.00 33.25 6 ARG A CA 10
ATOM 5616 C C . ARG A 1 6 ? 0.076 10.800 0.027 1.00 5.34 6 ARG A C 10
ATOM 5617 O O . ARG A 1 6 ? 0.599 10.912 1.135 1.00 33.11 6 ARG A O 10
ATOM 5635 N N . PRO A 1 7 ? -0.556 9.681 -0.356 1.00 10.01 7 PRO A N 10
ATOM 5636 C CA . PRO A 1 7 ? -0.674 8.503 0.509 1.00 64.34 7 PRO A CA 10
ATOM 5637 C C . PRO A 1 7 ? 0.663 7.797 0.711 1.00 30.30 7 PRO A C 10
ATOM 5638 O O . PRO A 1 7 ? 1.658 8.099 0.053 1.00 75.03 7 PRO A O 10
ATOM 5646 N N . PRO A 1 8 ? 0.687 6.833 1.644 1.00 31.22 8 PRO A N 10
ATOM 5647 C CA . PRO A 1 8 ? 1.896 6.064 1.955 1.00 5.51 8 PRO A CA 10
ATOM 5648 C C . PRO A 1 8 ? 2.286 5.116 0.825 1.00 64.22 8 PRO A C 10
ATOM 5649 O O . PRO A 1 8 ? 3.443 5.081 0.402 1.00 14.23 8 PRO A O 10
ATOM 5657 N N . CYS A 1 9 ? 1.315 4.351 0.340 1.00 73.24 9 CYS A N 10
ATOM 5658 C CA . CYS A 1 9 ? 1.556 3.402 -0.741 1.00 44.44 9 CYS A CA 10
ATOM 5659 C C . CYS A 1 9 ? 2.206 4.094 -1.937 1.00 24.23 9 CYS A C 10
ATOM 5660 O O . CYS A 1 9 ? 2.929 3.467 -2.711 1.00 40.24 9 CYS A O 10
ATOM 5666 N N . GLU A 1 10 ? 1.944 5.389 -2.078 1.00 5.12 10 GLU A N 10
ATOM 5667 C CA . GLU A 1 10 ? 2.504 6.165 -3.178 1.00 51.33 10 GLU A CA 10
ATOM 5668 C C . GLU A 1 10 ? 3.946 6.567 -2.883 1.00 4.12 10 GLU A C 10
ATOM 5669 O O . GLU A 1 10 ? 4.843 6.346 -3.696 1.00 41.32 10 GLU A O 10
ATOM 5679 N N . ASP A 1 11 ? 4.159 7.161 -1.714 1.00 62.33 11 ASP A N 10
ATOM 5680 C CA . ASP A 1 11 ? 5.492 7.595 -1.309 1.00 50.33 11 ASP A CA 10
ATOM 5681 C C . ASP A 1 11 ? 6.505 6.466 -1.475 1.00 2.35 11 ASP A C 10
ATOM 5682 O O . ASP A 1 11 ? 7.565 6.652 -2.071 1.00 31.54 11 ASP A O 10
ATOM 5690 N N . VAL A 1 12 ? 6.170 5.296 -0.939 1.00 74.12 12 VAL A N 10
ATOM 5691 C CA . VAL A 1 12 ? 7.050 4.136 -1.027 1.00 23.11 12 VAL A CA 10
ATOM 5692 C C . VAL A 1 12 ? 6.814 3.364 -2.321 1.00 1.25 12 VAL A C 10
ATOM 5693 O O . VAL A 1 12 ? 7.600 2.491 -2.685 1.00 23.42 12 VAL A O 10
ATOM 5706 N N . ASN A 1 13 ? 5.726 3.692 -3.009 1.00 31.33 13 ASN A N 10
ATOM 5707 C CA . ASN A 1 13 ? 5.385 3.029 -4.263 1.00 30.41 13 ASN A CA 10
ATOM 5708 C C . ASN A 1 13 ? 5.394 1.513 -4.096 1.00 63.40 13 ASN A C 10
ATOM 5709 O O . ASN A 1 13 ? 6.337 0.838 -4.505 1.00 20.55 13 ASN A O 10
ATOM 5719 N N . GLY A 1 14 ? 4.334 0.983 -3.490 1.00 63.33 14 GLY A N 10
ATOM 5720 C CA . GLY A 1 14 ? 4.240 -0.450 -3.280 1.00 74.00 14 GLY A CA 10
ATOM 5721 C C . GLY A 1 14 ? 3.207 -1.100 -4.179 1.00 74.22 14 GLY A C 10
ATOM 5722 O O . GLY A 1 14 ? 2.836 -0.543 -5.212 1.00 50.00 14 GLY A O 10
ATOM 5726 N N . GLN A 1 15 ? 2.744 -2.283 -3.787 1.00 52.42 15 GLN A N 10
ATOM 5727 C CA . GLN A 1 15 ? 1.750 -3.010 -4.568 1.00 75.15 15 GLN A CA 10
ATOM 5728 C C . GLN A 1 15 ? 0.453 -3.172 -3.782 1.00 71.33 15 GLN A C 10
ATOM 5729 O O . GLN A 1 15 ? 0.376 -2.807 -2.610 1.00 4.40 15 GLN A O 10
ATOM 5741 N N . CYS A 1 16 ? -0.564 -3.721 -4.437 1.00 12.40 16 CYS A N 10
ATOM 5742 C CA . CYS A 1 16 ? -1.860 -3.931 -3.801 1.00 64.44 16 CYS A CA 10
ATOM 5743 C C . CYS A 1 16 ? -2.244 -5.407 -3.823 1.00 50.03 16 CYS A C 10
ATOM 5744 O O . CYS A 1 16 ? -2.920 -5.868 -4.743 1.00 1.33 16 CYS A O 10
ATOM 5750 N N . GLN A 1 17 ? -1.810 -6.141 -2.804 1.00 63.43 17 GLN A N 10
ATOM 5751 C CA . GLN A 1 17 ? -2.108 -7.565 -2.707 1.00 21.31 17 GLN A CA 10
ATOM 5752 C C . GLN A 1 17 ? -2.892 -7.871 -1.435 1.00 60.31 17 GLN A C 10
ATOM 5753 O O . GLN A 1 17 ? -2.894 -7.098 -0.478 1.00 12.13 17 GLN A O 10
ATOM 5765 N N . PRO A 1 18 ? -3.575 -9.026 -1.426 1.00 10.55 18 PRO A N 10
ATOM 5766 C CA . PRO A 1 18 ? -4.376 -9.461 -0.277 1.00 20.34 18 PRO A CA 10
ATOM 5767 C C . PRO A 1 18 ? -3.513 -9.848 0.919 1.00 24.04 18 PRO A C 10
ATOM 5768 O O . PRO A 1 18 ? -2.295 -9.674 0.900 1.00 43.23 18 PRO A O 10
ATOM 5776 N N . ARG A 1 19 ? -4.153 -10.373 1.959 1.00 21.22 19 ARG A N 10
ATOM 5777 C CA . ARG A 1 19 ? -3.443 -10.783 3.164 1.00 63.20 19 ARG A CA 10
ATOM 5778 C C . ARG A 1 19 ? -3.039 -12.252 3.085 1.00 72.14 19 ARG A C 10
ATOM 5779 O O . ARG A 1 19 ? -3.203 -13.005 4.043 1.00 60.31 19 ARG A O 10
ATOM 5797 N N . GLY A 1 20 ? -2.510 -12.654 1.932 1.00 13.31 20 GLY A N 10
ATOM 5798 C CA . GLY A 1 20 ? -2.094 -14.031 1.746 1.00 20.54 20 GLY A CA 10
ATOM 5799 C C . GLY A 1 20 ? -0.926 -14.159 0.789 1.00 60.11 20 GLY A C 10
ATOM 5800 O O . GLY A 1 20 ? -0.886 -15.074 -0.033 1.00 35.33 20 GLY A O 10
ATOM 5804 N N . ASN A 1 21 ? 0.027 -13.238 0.892 1.00 45.40 21 ASN A N 10
ATOM 5805 C CA . ASN A 1 21 ? 1.200 -13.250 0.025 1.00 32.15 21 ASN A CA 10
ATOM 5806 C C . ASN A 1 21 ? 2.484 -13.200 0.848 1.00 52.32 21 ASN A C 10
ATOM 5807 O O . ASN A 1 21 ? 2.515 -12.679 1.964 1.00 63.11 21 ASN A O 10
ATOM 5817 N N . PRO A 1 22 ? 3.570 -13.751 0.285 1.00 51.40 22 PRO A N 10
ATOM 5818 C CA . PRO A 1 22 ? 4.876 -13.779 0.948 1.00 35.22 22 PRO A CA 10
ATOM 5819 C C . PRO A 1 22 ? 5.509 -12.396 1.044 1.00 62.24 22 PRO A C 10
ATOM 5820 O O . PRO A 1 22 ? 6.440 -12.179 1.820 1.00 61.51 22 PRO A O 10
ATOM 5828 N N . CYS A 1 23 ? 4.998 -11.461 0.250 1.00 42.14 23 CYS A N 10
ATOM 5829 C CA . CYS A 1 23 ? 5.511 -10.096 0.243 1.00 11.33 23 CYS A CA 10
ATOM 5830 C C . CYS A 1 23 ? 5.365 -9.454 1.620 1.00 23.42 23 CYS A C 10
ATOM 5831 O O . CYS A 1 23 ? 5.052 -10.129 2.603 1.00 43.22 23 CYS A O 10
ATOM 5837 N N . LEU A 1 24 ? 5.594 -8.147 1.684 1.00 40.41 24 LEU A N 10
ATOM 5838 C CA . LEU A 1 24 ? 5.486 -7.413 2.940 1.00 64.43 24 LEU A CA 10
ATOM 5839 C C . LEU A 1 24 ? 4.178 -6.631 3.005 1.00 53.35 24 LEU A C 10
ATOM 5840 O O . LEU A 1 24 ? 3.394 -6.635 2.056 1.00 73.14 24 LEU A O 10
ATOM 5855 N N . ARG A 1 25 ? 3.950 -5.962 4.128 1.00 1.24 25 ARG A N 10
ATOM 5856 C CA . ARG A 1 25 ? 2.737 -5.175 4.318 1.00 54.04 25 ARG A CA 10
ATOM 5857 C C . ARG A 1 25 ? 3.075 -3.719 4.629 1.00 52.32 25 ARG A C 10
ATOM 5858 O O . ARG A 1 25 ? 4.171 -3.412 5.098 1.00 32.23 25 ARG A O 10
ATOM 5876 N N . LEU A 1 26 ? 2.126 -2.828 4.364 1.00 72.03 26 LEU A N 10
ATOM 5877 C CA . LEU A 1 26 ? 2.324 -1.405 4.615 1.00 51.21 26 LEU A CA 10
ATOM 5878 C C . LEU A 1 26 ? 1.116 -0.806 5.330 1.00 52.33 26 LEU A C 10
ATOM 5879 O O . LEU A 1 26 ? 1.164 -0.535 6.529 1.00 11.42 26 LEU A O 10
ATOM 5894 N N . ARG A 1 27 ? 0.034 -0.604 4.584 1.00 1.20 27 ARG A N 10
ATOM 5895 C CA . ARG A 1 27 ? -1.186 -0.039 5.147 1.00 42.42 27 ARG A CA 10
ATOM 5896 C C . ARG A 1 27 ? -2.394 -0.379 4.278 1.00 33.41 27 ARG A C 10
ATOM 5897 O O . ARG A 1 27 ? -2.287 -1.146 3.322 1.00 34.44 27 ARG A O 10
ATOM 5915 N N . GLY A 1 28 ? -3.544 0.197 4.619 1.00 71.33 28 GLY A N 10
ATOM 5916 C CA . GLY A 1 28 ? -4.754 -0.058 3.861 1.00 71.03 28 GLY A CA 10
ATOM 5917 C C . GLY A 1 28 ? -4.923 0.898 2.698 1.00 62.41 28 GLY A C 10
ATOM 5918 O O . GLY A 1 28 ? -6.038 1.122 2.226 1.00 32.30 28 GLY A O 10
ATOM 5922 N N . ALA A 1 29 ? -3.814 1.468 2.236 1.00 13.21 29 ALA A N 10
ATOM 5923 C CA . ALA A 1 29 ? -3.844 2.406 1.121 1.00 53.20 29 ALA A CA 10
ATOM 5924 C C . ALA A 1 29 ? -4.008 1.675 -0.208 1.00 61.12 29 ALA A C 10
ATOM 5925 O O . ALA A 1 29 ? -3.156 1.775 -1.091 1.00 55.23 29 ALA A O 10
ATOM 5932 N N . CYS A 1 30 ? -5.106 0.939 -0.343 1.00 33.55 30 CYS A N 10
ATOM 5933 C CA . CYS A 1 30 ? -5.380 0.189 -1.563 1.00 24.03 30 CYS A CA 10
ATOM 5934 C C . CYS A 1 30 ? -6.881 -0.011 -1.752 1.00 5.21 30 CYS A C 10
ATOM 5935 O O . CYS A 1 30 ? -7.674 0.138 -0.823 1.00 54.41 30 CYS A O 10
ATOM 5941 N N . PRO A 1 31 ? -7.281 -0.355 -2.986 1.00 10.13 31 PRO A N 10
ATOM 5942 C CA . PRO A 1 31 ? -8.687 -0.584 -3.326 1.00 43.41 31 PRO A CA 10
ATOM 5943 C C . PRO A 1 31 ? -9.241 -1.852 -2.687 1.00 62.43 31 PRO A C 10
ATOM 5944 O O . PRO A 1 31 ? -8.495 -2.786 -2.395 1.00 20.24 31 PRO A O 10
ATOM 5952 N N . ARG A 1 32 ? -10.552 -1.877 -2.472 1.00 14.34 32 ARG A N 10
ATOM 5953 C CA . ARG A 1 32 ? -11.205 -3.032 -1.867 1.00 32.03 32 ARG A CA 10
ATOM 5954 C C . ARG A 1 32 ? -10.785 -4.322 -2.564 1.00 53.32 32 ARG A C 10
ATOM 5955 O O . ARG A 1 32 ? -10.778 -4.402 -3.792 1.00 40.24 32 ARG A O 10
ATOM 5973 N N . GLY A 1 33 ? -10.436 -5.331 -1.773 1.00 22.21 33 GLY A N 10
ATOM 5974 C CA . GLY A 1 33 ? -10.020 -6.603 -2.332 1.00 35.15 33 GLY A CA 10
ATOM 5975 C C . GLY A 1 33 ? -8.542 -6.870 -2.131 1.00 23.21 33 GLY A C 10
ATOM 5976 O O . GLY A 1 33 ? -8.090 -8.011 -2.229 1.00 40.33 33 GLY A O 10
ATOM 5980 N N . SER A 1 34 ? -7.784 -5.815 -1.849 1.00 42.24 34 SER A N 10
ATOM 5981 C CA . SER A 1 34 ? -6.346 -5.939 -1.638 1.00 72.21 34 SER A CA 10
ATOM 5982 C C . SER A 1 34 ? -5.851 -4.893 -0.643 1.00 34.44 34 SER A C 10
ATOM 5983 O O . SER A 1 34 ? -6.620 -4.054 -0.173 1.00 30.40 34 SER A O 10
ATOM 5990 N N . ARG A 1 35 ? -4.562 -4.952 -0.327 1.00 61.22 35 ARG A N 10
ATOM 5991 C CA . ARG A 1 35 ? -3.962 -4.012 0.612 1.00 55.11 35 ARG A CA 10
ATOM 5992 C C . ARG A 1 35 ? -2.562 -3.610 0.159 1.00 23.11 35 ARG A C 10
ATOM 5993 O O . ARG A 1 35 ? -1.913 -4.328 -0.601 1.00 43.42 35 ARG A O 10
ATOM 6011 N N . CYS A 1 36 ? -2.101 -2.455 0.632 1.00 53.51 36 CYS A N 10
ATOM 6012 C CA . CYS A 1 36 ? -0.779 -1.955 0.275 1.00 35.14 36 CYS A CA 10
ATOM 6013 C C . CYS A 1 36 ? 0.313 -2.867 0.826 1.00 31.42 36 CYS A C 10
ATOM 6014 O O . CYS A 1 36 ? 0.570 -2.889 2.031 1.00 33.11 36 CYS A O 10
ATOM 6020 N N . CYS A 1 37 ? 0.955 -3.618 -0.064 1.00 51.33 37 CYS A N 10
ATOM 6021 C CA . CYS A 1 37 ? 2.018 -4.531 0.331 1.00 34.34 37 CYS A CA 10
ATOM 6022 C C . CYS A 1 37 ? 3.363 -4.075 -0.232 1.00 12.22 37 CYS A C 10
ATOM 6023 O O . CYS A 1 37 ? 3.437 -3.556 -1.343 1.00 72.12 37 CYS A O 10
ATOM 6029 N N . MET A 1 38 ? 4.422 -4.275 0.547 1.00 10.54 38 MET A N 10
ATOM 6030 C CA . MET A 1 38 ? 5.763 -3.887 0.126 1.00 4.54 38 MET A CA 10
ATOM 6031 C C . MET A 1 38 ? 6.322 -4.879 -0.888 1.00 25.24 38 MET A C 10
ATOM 6032 O O . MET A 1 38 ? 6.282 -6.094 -0.692 1.00 43.31 38 MET A O 10
ATOM 6044 N N . PRO A 1 39 ? 6.858 -4.352 -2.000 1.00 24.25 39 PRO A N 10
ATOM 6045 C CA . PRO A 1 39 ? 7.437 -5.173 -3.065 1.00 75.44 39 PRO A CA 10
ATOM 6046 C C . PRO A 1 39 ? 8.738 -5.844 -2.639 1.00 55.34 39 PRO A C 10
ATOM 6047 O O . PRO A 1 39 ? 9.187 -5.690 -1.502 1.00 50.44 39 PRO A O 10
ATOM 6055 N N . THR A 1 40 ? 9.342 -6.593 -3.558 1.00 10.54 40 THR A N 10
ATOM 6056 C CA . THR A 1 40 ? 10.591 -7.289 -3.276 1.00 50.41 40 THR A CA 10
ATOM 6057 C C . THR A 1 40 ? 11.709 -6.802 -4.189 1.00 41.14 40 THR A C 10
ATOM 6058 O O . THR A 1 40 ? 12.531 -7.590 -4.657 1.00 34.12 40 THR A O 10
ATOM 6069 N N . VAL A 1 41 ? 11.737 -5.497 -4.441 1.00 41.33 41 VAL A N 10
ATOM 6070 C CA . VAL A 1 41 ? 12.756 -4.904 -5.297 1.00 41.33 41 VAL A CA 10
ATOM 6071 C C . VAL A 1 41 ? 14.027 -4.604 -4.511 1.00 63.24 41 VAL A C 10
ATOM 6072 O O . VAL A 1 41 ? 14.023 -4.601 -3.282 1.00 65.12 41 VAL A O 10
ATOM 6085 N N . ALA A 1 42 ? 15.116 -4.354 -5.232 1.00 31.31 42 ALA A N 10
ATOM 6086 C CA . ALA A 1 42 ? 16.396 -4.051 -4.603 1.00 33.53 42 ALA A CA 10
ATOM 6087 C C . ALA A 1 42 ? 16.806 -2.606 -4.861 1.00 42.20 42 ALA A C 10
ATOM 6088 O O . ALA A 1 42 ? 17.536 -2.316 -5.809 1.00 30.03 42 ALA A O 10
ATOM 6095 N N . ALA A 1 43 ? 16.332 -1.700 -4.010 1.00 50.20 43 ALA A N 10
ATOM 6096 C CA . ALA A 1 43 ? 16.650 -0.284 -4.144 1.00 52.52 43 ALA A CA 10
ATOM 6097 C C . ALA A 1 43 ? 17.051 0.319 -2.803 1.00 51.13 43 ALA A C 10
ATOM 6098 O O . ALA A 1 43 ? 17.245 -0.399 -1.821 1.00 11.12 43 ALA A O 10
ATOM 6105 N N . HIS A 1 44 ? 17.175 1.642 -2.767 1.00 10.31 44 HIS A N 10
ATOM 6106 C CA . HIS A 1 44 ? 17.552 2.342 -1.545 1.00 15.00 44 HIS A CA 10
ATOM 6107 C C . HIS A 1 44 ? 18.947 1.925 -1.089 1.00 63.24 44 HIS A C 10
ATOM 6108 O O . HIS A 1 44 ? 19.630 2.672 -0.387 1.00 33.43 44 HIS A O 10
ATOM 6121 N N . ARG A 1 1 ? -3.649 2.658 -7.053 1.00 12.22 1 ARG A N 11
ATOM 6122 C CA . ARG A 1 1 ? -3.270 4.058 -7.207 1.00 31.43 1 ARG A CA 11
ATOM 6123 C C . ARG A 1 1 ? -4.486 4.968 -7.062 1.00 62.14 1 ARG A C 11
ATOM 6124 O O . ARG A 1 1 ? -5.597 4.602 -7.444 1.00 13.42 1 ARG A O 11
ATOM 6142 N N . ARG A 1 2 ? -4.266 6.156 -6.509 1.00 4.50 2 ARG A N 11
ATOM 6143 C CA . ARG A 1 2 ? -5.344 7.119 -6.313 1.00 0.23 2 ARG A CA 11
ATOM 6144 C C . ARG A 1 2 ? -4.827 8.548 -6.451 1.00 5.41 2 ARG A C 11
ATOM 6145 O O . ARG A 1 2 ? -5.345 9.331 -7.248 1.00 4.23 2 ARG A O 11
ATOM 6163 N N . ARG A 1 3 ? -3.805 8.882 -5.669 1.00 15.31 3 ARG A N 11
ATOM 6164 C CA . ARG A 1 3 ? -3.221 10.216 -5.702 1.00 51.43 3 ARG A CA 11
ATOM 6165 C C . ARG A 1 3 ? -4.258 11.274 -5.335 1.00 4.21 3 ARG A C 11
ATOM 6166 O O . ARG A 1 3 ? -4.556 12.166 -6.128 1.00 1.45 3 ARG A O 11
ATOM 6184 N N . ARG A 1 4 ? -4.804 11.165 -4.128 1.00 44.11 4 ARG A N 11
ATOM 6185 C CA . ARG A 1 4 ? -5.808 12.110 -3.655 1.00 50.23 4 ARG A CA 11
ATOM 6186 C C . ARG A 1 4 ? -5.321 12.844 -2.409 1.00 45.22 4 ARG A C 11
ATOM 6187 O O . ARG A 1 4 ? -5.188 14.068 -2.411 1.00 5.23 4 ARG A O 11
ATOM 6205 N N . ARG A 1 5 ? -5.058 12.088 -1.349 1.00 60.12 5 ARG A N 11
ATOM 6206 C CA . ARG A 1 5 ? -4.588 12.667 -0.096 1.00 73.04 5 ARG A CA 11
ATOM 6207 C C . ARG A 1 5 ? -3.179 12.181 0.232 1.00 43.03 5 ARG A C 11
ATOM 6208 O O . ARG A 1 5 ? -2.799 12.089 1.399 1.00 24.10 5 ARG A O 11
ATOM 6226 N N . ARG A 1 6 ? -2.408 11.872 -0.806 1.00 40.33 6 ARG A N 11
ATOM 6227 C CA . ARG A 1 6 ? -1.043 11.394 -0.629 1.00 21.55 6 ARG A CA 11
ATOM 6228 C C . ARG A 1 6 ? -1.007 10.184 0.300 1.00 75.30 6 ARG A C 11
ATOM 6229 O O . ARG A 1 6 ? -0.540 10.257 1.438 1.00 41.42 6 ARG A O 11
ATOM 6247 N N . PRO A 1 7 ? -1.509 9.043 -0.194 1.00 44.44 7 PRO A N 11
ATOM 6248 C CA . PRO A 1 7 ? -1.546 7.796 0.574 1.00 33.24 7 PRO A CA 11
ATOM 6249 C C . PRO A 1 7 ? -0.156 7.204 0.788 1.00 52.23 7 PRO A C 11
ATOM 6250 O O . PRO A 1 7 ? 0.832 7.655 0.207 1.00 53.14 7 PRO A O 11
ATOM 6258 N N . PRO A 1 8 ? -0.075 6.173 1.640 1.00 32.45 8 PRO A N 11
ATOM 6259 C CA . PRO A 1 8 ? 1.188 5.497 1.947 1.00 23.44 8 PRO A CA 11
ATOM 6260 C C . PRO A 1 8 ? 1.719 4.690 0.767 1.00 51.32 8 PRO A C 11
ATOM 6261 O O . PRO A 1 8 ? 2.927 4.639 0.528 1.00 11.34 8 PRO A O 11
ATOM 6269 N N . CYS A 1 9 ? 0.809 4.064 0.029 1.00 22.35 9 CYS A N 11
ATOM 6270 C CA . CYS A 1 9 ? 1.183 3.260 -1.127 1.00 73.35 9 CYS A CA 11
ATOM 6271 C C . CYS A 1 9 ? 1.705 4.142 -2.258 1.00 63.51 9 CYS A C 11
ATOM 6272 O O . CYS A 1 9 ? 2.256 3.647 -3.240 1.00 62.05 9 CYS A O 11
ATOM 6278 N N . GLU A 1 10 ? 1.526 5.450 -2.110 1.00 64.51 10 GLU A N 11
ATOM 6279 C CA . GLU A 1 10 ? 1.978 6.402 -3.119 1.00 11.34 10 GLU A CA 11
ATOM 6280 C C . GLU A 1 10 ? 3.363 6.942 -2.776 1.00 23.22 10 GLU A C 11
ATOM 6281 O O . GLU A 1 10 ? 4.266 6.943 -3.613 1.00 14.02 10 GLU A O 11
ATOM 6291 N N . ASP A 1 11 ? 3.523 7.400 -1.539 1.00 45.41 11 ASP A N 11
ATOM 6292 C CA . ASP A 1 11 ? 4.798 7.943 -1.084 1.00 1.52 11 ASP A CA 11
ATOM 6293 C C . ASP A 1 11 ? 5.908 6.904 -1.211 1.00 0.23 11 ASP A C 11
ATOM 6294 O O . ASP A 1 11 ? 7.023 7.220 -1.623 1.00 22.51 11 ASP A O 11
ATOM 6302 N N . VAL A 1 12 ? 5.592 5.663 -0.853 1.00 43.31 12 VAL A N 11
ATOM 6303 C CA . VAL A 1 12 ? 6.563 4.577 -0.926 1.00 52.45 12 VAL A CA 11
ATOM 6304 C C . VAL A 1 12 ? 6.344 3.730 -2.176 1.00 75.12 12 VAL A C 11
ATOM 6305 O O . VAL A 1 12 ? 7.007 2.713 -2.372 1.00 22.54 12 VAL A O 11
ATOM 6318 N N . ASN A 1 13 ? 5.412 4.158 -3.019 1.00 53.24 13 ASN A N 11
ATOM 6319 C CA . ASN A 1 13 ? 5.106 3.438 -4.252 1.00 3.35 13 ASN A CA 11
ATOM 6320 C C . ASN A 1 13 ? 5.129 1.931 -4.020 1.00 51.42 13 ASN A C 11
ATOM 6321 O O . ASN A 1 13 ? 6.113 1.260 -4.326 1.00 11.11 13 ASN A O 11
ATOM 6331 N N . GLY A 1 14 ? 4.033 1.404 -3.480 1.00 42.44 14 GLY A N 11
ATOM 6332 C CA . GLY A 1 14 ? 3.947 -0.020 -3.217 1.00 12.30 14 GLY A CA 11
ATOM 6333 C C . GLY A 1 14 ? 2.989 -0.726 -4.156 1.00 64.14 14 GLY A C 11
ATOM 6334 O O . GLY A 1 14 ? 2.572 -0.160 -5.167 1.00 24.31 14 GLY A O 11
ATOM 6338 N N . GLN A 1 15 ? 2.640 -1.964 -3.823 1.00 22.51 15 GLN A N 11
ATOM 6339 C CA . GLN A 1 15 ? 1.727 -2.748 -4.645 1.00 75.03 15 GLN A CA 11
ATOM 6340 C C . GLN A 1 15 ? 0.454 -3.085 -3.877 1.00 21.20 15 GLN A C 11
ATOM 6341 O O . GLN A 1 15 ? 0.410 -2.980 -2.650 1.00 73.42 15 GLN A O 11
ATOM 6353 N N . CYS A 1 16 ? -0.582 -3.488 -4.604 1.00 72.14 16 CYS A N 11
ATOM 6354 C CA . CYS A 1 16 ? -1.857 -3.840 -3.992 1.00 0.32 16 CYS A CA 11
ATOM 6355 C C . CYS A 1 16 ? -2.082 -5.349 -4.031 1.00 11.44 16 CYS A C 11
ATOM 6356 O O . CYS A 1 16 ? -2.581 -5.887 -5.018 1.00 42.52 16 CYS A O 11
ATOM 6362 N N . GLN A 1 17 ? -1.710 -6.024 -2.947 1.00 73.44 17 GLN A N 11
ATOM 6363 C CA . GLN A 1 17 ? -1.870 -7.471 -2.859 1.00 42.31 17 GLN A CA 11
ATOM 6364 C C . GLN A 1 17 ? -2.684 -7.853 -1.627 1.00 71.24 17 GLN A C 11
ATOM 6365 O O . GLN A 1 17 ? -2.841 -7.071 -0.689 1.00 31.23 17 GLN A O 11
ATOM 6377 N N . PRO A 1 18 ? -3.217 -9.084 -1.628 1.00 14.52 18 PRO A N 11
ATOM 6378 C CA . PRO A 1 18 ? -4.025 -9.598 -0.518 1.00 22.25 18 PRO A CA 11
ATOM 6379 C C . PRO A 1 18 ? -3.192 -9.853 0.736 1.00 40.44 18 PRO A C 11
ATOM 6380 O O . PRO A 1 18 ? -2.029 -9.457 0.810 1.00 30.41 18 PRO A O 11
ATOM 6388 N N . ARG A 1 19 ? -3.795 -10.516 1.716 1.00 55.11 19 ARG A N 11
ATOM 6389 C CA . ARG A 1 19 ? -3.110 -10.823 2.966 1.00 43.30 19 ARG A CA 11
ATOM 6390 C C . ARG A 1 19 ? -2.373 -12.156 2.868 1.00 15.42 19 ARG A C 11
ATOM 6391 O O . ARG A 1 19 ? -1.455 -12.427 3.640 1.00 34.23 19 ARG A O 11
ATOM 6409 N N . GLY A 1 20 ? -2.786 -12.986 1.915 1.00 1.32 20 GLY A N 11
ATOM 6410 C CA . GLY A 1 20 ? -2.157 -14.281 1.736 1.00 72.01 20 GLY A CA 11
ATOM 6411 C C . GLY A 1 20 ? -0.950 -14.217 0.820 1.00 33.10 20 GLY A C 11
ATOM 6412 O O . GLY A 1 20 ? -0.984 -14.731 -0.298 1.00 43.02 20 GLY A O 11
ATOM 6416 N N . ASN A 1 21 ? 0.117 -13.584 1.294 1.00 72.33 21 ASN A N 11
ATOM 6417 C CA . ASN A 1 21 ? 1.339 -13.453 0.508 1.00 72.11 21 ASN A CA 11
ATOM 6418 C C . ASN A 1 21 ? 2.532 -13.139 1.405 1.00 3.12 21 ASN A C 11
ATOM 6419 O O . ASN A 1 21 ? 2.406 -12.488 2.444 1.00 62.45 21 ASN A O 11
ATOM 6429 N N . PRO A 1 22 ? 3.719 -13.612 0.999 1.00 63.54 22 PRO A N 11
ATOM 6430 C CA . PRO A 1 22 ? 4.959 -13.394 1.751 1.00 62.33 22 PRO A CA 11
ATOM 6431 C C . PRO A 1 22 ? 5.414 -11.939 1.708 1.00 22.35 22 PRO A C 11
ATOM 6432 O O . PRO A 1 22 ? 6.339 -11.547 2.420 1.00 25.53 22 PRO A O 11
ATOM 6440 N N . CYS A 1 23 ? 4.758 -11.143 0.872 1.00 13.24 23 CYS A N 11
ATOM 6441 C CA . CYS A 1 23 ? 5.094 -9.731 0.737 1.00 4.01 23 CYS A CA 11
ATOM 6442 C C . CYS A 1 23 ? 5.180 -9.059 2.105 1.00 53.23 23 CYS A C 11
ATOM 6443 O O . CYS A 1 23 ? 4.743 -9.618 3.112 1.00 11.45 23 CYS A O 11
ATOM 6449 N N . LEU A 1 24 ? 5.742 -7.856 2.133 1.00 21.33 24 LEU A N 11
ATOM 6450 C CA . LEU A 1 24 ? 5.886 -7.107 3.376 1.00 1.54 24 LEU A CA 11
ATOM 6451 C C . LEU A 1 24 ? 4.716 -6.147 3.570 1.00 41.02 24 LEU A C 11
ATOM 6452 O O . LEU A 1 24 ? 4.700 -5.051 3.010 1.00 1.32 24 LEU A O 11
ATOM 6467 N N . ARG A 1 25 ? 3.739 -6.565 4.369 1.00 41.11 25 ARG A N 11
ATOM 6468 C CA . ARG A 1 25 ? 2.566 -5.742 4.639 1.00 72.44 25 ARG A CA 11
ATOM 6469 C C . ARG A 1 25 ? 2.975 -4.333 5.055 1.00 52.12 25 ARG A C 11
ATOM 6470 O O . ARG A 1 25 ? 3.772 -4.152 5.976 1.00 20.45 25 ARG A O 11
ATOM 6488 N N . LEU A 1 26 ? 2.425 -3.336 4.369 1.00 63.50 26 LEU A N 11
ATOM 6489 C CA . LEU A 1 26 ? 2.733 -1.941 4.668 1.00 42.00 26 LEU A CA 11
ATOM 6490 C C . LEU A 1 26 ? 1.586 -1.282 5.425 1.00 3.51 26 LEU A C 11
ATOM 6491 O O . LEU A 1 26 ? 1.669 -1.066 6.634 1.00 32.12 26 LEU A O 11
ATOM 6506 N N . ARG A 1 27 ? 0.514 -0.961 4.706 1.00 72.43 27 ARG A N 11
ATOM 6507 C CA . ARG A 1 27 ? -0.650 -0.326 5.310 1.00 33.33 27 ARG A CA 11
ATOM 6508 C C . ARG A 1 27 ? -1.893 -0.541 4.452 1.00 74.22 27 ARG A C 11
ATOM 6509 O O . ARG A 1 27 ? -1.854 -1.259 3.453 1.00 71.44 27 ARG A O 11
ATOM 6527 N N . GLY A 1 28 ? -2.996 0.086 4.849 1.00 63.43 28 GLY A N 11
ATOM 6528 C CA . GLY A 1 28 ? -4.235 -0.050 4.106 1.00 44.32 28 GLY A CA 11
ATOM 6529 C C . GLY A 1 28 ? -4.112 0.448 2.680 1.00 60.24 28 GLY A C 11
ATOM 6530 O O . GLY A 1 28 ? -3.516 -0.216 1.833 1.00 72.23 28 GLY A O 11
ATOM 6534 N N . ALA A 1 29 ? -4.682 1.619 2.412 1.00 61.45 29 ALA A N 11
ATOM 6535 C CA . ALA A 1 29 ? -4.633 2.205 1.078 1.00 44.21 29 ALA A CA 11
ATOM 6536 C C . ALA A 1 29 ? -5.046 1.191 0.017 1.00 21.32 29 ALA A C 11
ATOM 6537 O O . ALA A 1 29 ? -5.589 0.132 0.334 1.00 15.22 29 ALA A O 11
ATOM 6544 N N . CYS A 1 30 ? -4.784 1.519 -1.244 1.00 2.40 30 CYS A N 11
ATOM 6545 C CA . CYS A 1 30 ? -5.129 0.639 -2.352 1.00 51.42 30 CYS A CA 11
ATOM 6546 C C .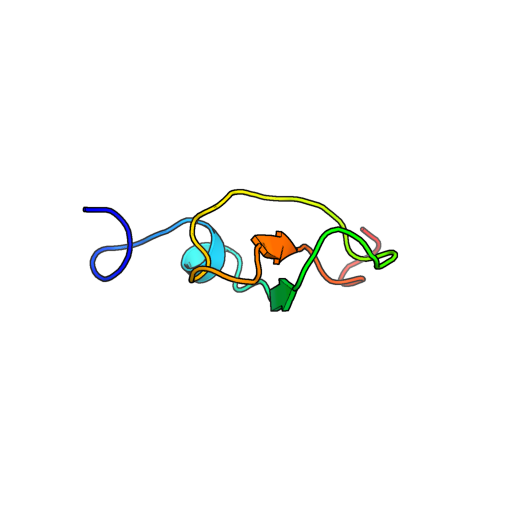 CYS A 1 30 ? -6.637 0.404 -2.411 1.00 64.51 30 CYS A C 11
ATOM 6547 O O . CYS A 1 30 ? -7.366 0.643 -1.447 1.00 75.23 30 CYS A O 11
ATOM 6553 N N . PRO A 1 31 ? -7.115 -0.075 -3.569 1.00 3.30 31 PRO A N 11
ATOM 6554 C CA . PRO A 1 31 ? -8.539 -0.352 -3.783 1.00 5.25 31 PRO A CA 11
ATOM 6555 C C . PRO A 1 31 ? -9.023 -1.550 -2.974 1.00 54.01 31 PRO A C 11
ATOM 6556 O O . PRO A 1 31 ? -8.232 -2.410 -2.587 1.00 22.14 31 PRO A O 11
ATOM 6564 N N . ARG A 1 32 ? -10.326 -1.601 -2.724 1.00 14.52 32 ARG A N 11
ATOM 6565 C CA . ARG A 1 32 ? -10.916 -2.696 -1.961 1.00 32.23 32 ARG A CA 11
ATOM 6566 C C . ARG A 1 32 ? -10.495 -4.046 -2.533 1.00 55.33 32 ARG A C 11
ATOM 6567 O O . ARG A 1 32 ? -10.259 -4.176 -3.734 1.00 75.53 32 ARG A O 11
ATOM 6585 N N . GLY A 1 33 ? -10.404 -5.048 -1.665 1.00 55.33 33 GLY A N 11
ATOM 6586 C CA . GLY A 1 33 ? -10.011 -6.376 -2.102 1.00 44.33 33 GLY A CA 11
ATOM 6587 C C . GLY A 1 33 ? -8.515 -6.597 -2.013 1.00 31.54 33 GLY A C 11
ATOM 6588 O O . GLY A 1 33 ? -8.051 -7.737 -1.960 1.00 44.05 33 GLY A O 11
ATOM 6592 N N . SER A 1 34 ? -7.757 -5.505 -1.993 1.00 54.14 34 SER A N 11
ATOM 6593 C CA . SER A 1 34 ? -6.303 -5.586 -1.914 1.00 62.32 34 SER A CA 11
ATOM 6594 C C . SER A 1 34 ? -5.755 -4.552 -0.935 1.00 62.55 34 SER A C 11
ATOM 6595 O O . SER A 1 34 ? -6.395 -3.536 -0.666 1.00 44.25 34 SER A O 11
ATOM 6602 N N . ARG A 1 35 ? -4.565 -4.818 -0.407 1.00 32.31 35 ARG A N 11
ATOM 6603 C CA . ARG A 1 35 ? -3.930 -3.913 0.542 1.00 62.22 35 ARG A CA 11
ATOM 6604 C C . ARG A 1 35 ? -2.514 -3.560 0.094 1.00 14.33 35 ARG A C 11
ATOM 6605 O O . ARG A 1 35 ? -1.948 -4.214 -0.781 1.00 23.34 35 ARG A O 11
ATOM 6623 N N . CYS A 1 36 ? -1.948 -2.521 0.699 1.00 53.30 36 CYS A N 11
ATOM 6624 C CA . CYS A 1 36 ? -0.602 -2.080 0.363 1.00 25.21 36 CYS A CA 11
ATOM 6625 C C . CYS A 1 36 ? 0.441 -3.051 0.910 1.00 33.41 36 CYS A C 11
ATOM 6626 O O . CYS A 1 36 ? 0.586 -3.206 2.122 1.00 62.30 36 CYS A O 11
ATOM 6632 N N . CYS A 1 37 ? 1.164 -3.705 0.006 1.00 22.34 37 CYS A N 11
ATOM 6633 C CA . CYS A 1 37 ? 2.193 -4.661 0.395 1.00 54.11 37 CYS A CA 11
ATOM 6634 C C . CYS A 1 37 ? 3.510 -4.364 -0.316 1.00 51.13 37 CYS A C 11
ATOM 6635 O O . CYS A 1 37 ? 3.521 -3.841 -1.431 1.00 53.25 37 CYS A O 11
ATOM 6641 N N . MET A 1 38 ? 4.618 -4.700 0.336 1.00 42.40 38 MET A N 11
ATOM 6642 C CA . MET A 1 38 ? 5.939 -4.470 -0.236 1.00 32.43 38 MET A CA 11
ATOM 6643 C C . MET A 1 38 ? 6.320 -5.594 -1.195 1.00 33.23 38 MET A C 11
ATOM 6644 O O . MET A 1 38 ? 6.253 -6.777 -0.861 1.00 65.13 38 MET A O 11
ATOM 6656 N N . PRO A 1 39 ? 6.727 -5.217 -2.417 1.00 21.13 39 PRO A N 11
ATOM 6657 C CA . PRO A 1 39 ? 7.125 -6.179 -3.449 1.00 64.03 39 PRO A CA 11
ATOM 6658 C C . PRO A 1 39 ? 8.442 -6.874 -3.117 1.00 54.44 39 PRO A C 11
ATOM 6659 O O . PRO A 1 39 ? 8.969 -6.733 -2.014 1.00 65.00 39 PRO A O 11
ATOM 6667 N N . THR A 1 40 ? 8.968 -7.625 -4.079 1.00 73.35 40 THR A N 11
ATOM 6668 C CA . THR A 1 40 ? 10.222 -8.342 -3.889 1.00 74.14 40 THR A CA 11
ATOM 6669 C C . THR A 1 40 ? 11.377 -7.624 -4.578 1.00 54.23 40 THR A C 11
ATOM 6670 O O . THR A 1 40 ? 11.856 -8.061 -5.625 1.00 41.42 40 THR A O 11
ATOM 6681 N N . VAL A 1 41 ? 11.820 -6.521 -3.984 1.00 73.52 41 VAL A N 11
ATOM 6682 C CA . VAL A 1 41 ? 12.921 -5.743 -4.541 1.00 24.44 41 VAL A CA 11
ATOM 6683 C C . VAL A 1 41 ? 13.907 -5.330 -3.454 1.00 21.03 41 VAL A C 11
ATOM 6684 O O . VAL A 1 41 ? 13.784 -5.745 -2.302 1.00 23.40 41 VAL A O 11
ATOM 6697 N N . ALA A 1 42 ? 14.884 -4.509 -3.828 1.00 12.54 42 ALA A N 11
ATOM 6698 C CA . ALA A 1 42 ? 15.888 -4.038 -2.884 1.00 73.44 42 ALA A CA 11
ATOM 6699 C C . ALA A 1 42 ? 15.873 -2.518 -2.781 1.00 44.15 42 ALA A C 11
ATOM 6700 O O . ALA A 1 42 ? 16.042 -1.957 -1.699 1.00 2.34 42 ALA A O 11
ATOM 6707 N N . ALA A 1 43 ? 15.672 -1.854 -3.914 1.00 51.43 43 ALA A N 11
ATOM 6708 C CA . ALA A 1 43 ? 15.633 -0.397 -3.952 1.00 63.40 43 ALA A CA 11
ATOM 6709 C C . ALA A 1 43 ? 14.978 0.104 -5.234 1.00 53.22 43 ALA A C 11
ATOM 6710 O O . ALA A 1 43 ? 15.499 -0.102 -6.331 1.00 22.15 43 ALA A O 11
ATOM 6717 N N . HIS A 1 44 ? 13.832 0.762 -5.091 1.00 11.34 44 HIS A N 11
ATOM 6718 C CA . HIS A 1 44 ? 13.106 1.291 -6.240 1.00 25.12 44 HIS A CA 11
ATOM 6719 C C . HIS A 1 44 ? 12.702 2.744 -6.004 1.00 30.25 44 HIS A C 11
ATOM 6720 O O . HIS A 1 44 ? 13.022 3.326 -4.968 1.00 1.32 44 HIS A O 11
ATOM 6733 N N . ARG A 1 1 ? -7.362 10.661 -0.899 1.00 5.31 1 ARG A N 12
ATOM 6734 C CA . ARG A 1 1 ? -6.768 9.429 -1.401 1.00 74.41 1 ARG A CA 12
ATOM 6735 C C . ARG A 1 1 ? -6.047 9.671 -2.724 1.00 51.23 1 ARG A C 12
ATOM 6736 O O . ARG A 1 1 ? -6.159 8.875 -3.658 1.00 45.21 1 ARG A O 12
ATOM 6754 N N . ARG A 1 2 ? -5.311 10.774 -2.797 1.00 64.32 2 ARG A N 12
ATOM 6755 C CA . ARG A 1 2 ? -4.574 11.123 -4.005 1.00 31.40 2 ARG A CA 12
ATOM 6756 C C . ARG A 1 2 ? -3.198 11.686 -3.661 1.00 64.20 2 ARG A C 12
ATOM 6757 O O . ARG A 1 2 ? -2.843 11.810 -2.489 1.00 75.13 2 ARG A O 12
ATOM 6775 N N . ARG A 1 3 ? -2.428 12.024 -4.690 1.00 73.32 3 ARG A N 12
ATOM 6776 C CA . ARG A 1 3 ? -1.092 12.572 -4.496 1.00 73.32 3 ARG A CA 12
ATOM 6777 C C . ARG A 1 3 ? -1.135 13.809 -3.604 1.00 45.04 3 ARG A C 12
ATOM 6778 O O . ARG A 1 3 ? -0.153 14.144 -2.940 1.00 53.22 3 ARG A O 12
ATOM 6796 N N . ARG A 1 4 ? -2.279 14.486 -3.596 1.00 65.52 4 ARG A N 12
ATOM 6797 C CA . ARG A 1 4 ? -2.449 15.688 -2.788 1.00 1.43 4 ARG A CA 12
ATOM 6798 C C . ARG A 1 4 ? -2.188 15.394 -1.314 1.00 14.05 4 ARG A C 12
ATOM 6799 O O . ARG A 1 4 ? -1.509 16.157 -0.628 1.00 72.32 4 ARG A O 12
ATOM 6817 N N . ARG A 1 5 ? -2.733 14.280 -0.833 1.00 64.02 5 ARG A N 12
ATOM 6818 C CA . ARG A 1 5 ? -2.560 13.885 0.560 1.00 3.25 5 ARG A CA 12
ATOM 6819 C C . ARG A 1 5 ? -1.203 13.222 0.774 1.00 63.05 5 ARG A C 12
ATOM 6820 O O . ARG A 1 5 ? -0.687 13.187 1.891 1.00 60.43 5 ARG A O 12
ATOM 6838 N N . ARG A 1 6 ? -0.630 12.699 -0.305 1.00 22.41 6 ARG A N 12
ATOM 6839 C CA . ARG A 1 6 ? 0.668 12.037 -0.236 1.00 35.22 6 ARG A CA 12
ATOM 6840 C C . ARG A 1 6 ? 0.597 10.795 0.647 1.00 0.14 6 ARG A C 12
ATOM 6841 O O . ARG A 1 6 ? 1.168 10.745 1.737 1.00 43.30 6 ARG A O 12
ATOM 6859 N N . PRO A 1 7 ? -0.122 9.768 0.169 1.00 30.31 7 PRO A N 12
ATOM 6860 C CA . PRO A 1 7 ? -0.283 8.507 0.900 1.00 13.41 7 PRO A CA 12
ATOM 6861 C C . PRO A 1 7 ? 1.011 7.701 0.962 1.00 5.40 7 PRO A C 12
ATOM 6862 O O . PRO A 1 7 ? 1.997 8.015 0.295 1.00 53.33 7 PRO A O 12
ATOM 6870 N N . PRO A 1 8 ? 1.008 6.640 1.780 1.00 60.44 8 PRO A N 12
ATOM 6871 C CA . PRO A 1 8 ? 2.173 5.767 1.947 1.00 23.51 8 PRO A CA 12
ATOM 6872 C C . PRO A 1 8 ? 2.456 4.931 0.703 1.00 53.44 8 PRO A C 12
ATOM 6873 O O . PRO A 1 8 ? 3.589 4.874 0.225 1.00 52.23 8 PRO A O 12
ATOM 6881 N N . CYS A 1 9 ? 1.418 4.286 0.182 1.00 11.43 9 CYS A N 12
ATOM 6882 C CA . CYS A 1 9 ? 1.554 3.454 -1.008 1.00 31.44 9 CYS A CA 12
ATOM 6883 C C . CYS A 1 9 ? 2.157 4.247 -2.161 1.00 43.13 9 CYS A C 12
ATOM 6884 O O . CYS A 1 9 ? 2.770 3.679 -3.065 1.00 62.44 9 CYS A O 12
ATOM 6890 N N . GLU A 1 10 ? 1.980 5.564 -2.123 1.00 50.14 10 GLU A N 12
ATOM 6891 C CA . GLU A 1 10 ? 2.506 6.436 -3.167 1.00 20.21 10 GLU A CA 12
ATOM 6892 C C . GLU A 1 10 ? 3.989 6.724 -2.939 1.00 0.53 10 GLU A C 12
ATOM 6893 O O . GLU A 1 10 ? 4.826 6.445 -3.797 1.00 12.34 10 GLU A O 12
ATOM 6903 N N . ASP A 1 11 ? 4.304 7.283 -1.775 1.00 4.22 11 ASP A N 12
ATOM 6904 C CA . ASP A 1 11 ? 5.682 7.608 -1.433 1.00 64.24 11 ASP A CA 12
ATOM 6905 C C . ASP A 1 11 ? 6.595 6.405 -1.648 1.00 34.12 11 ASP A C 12
ATOM 6906 O O . ASP A 1 11 ? 7.511 6.446 -2.469 1.00 30.21 11 ASP A O 12
ATOM 6914 N N . VAL A 1 12 ? 6.338 5.334 -0.903 1.00 1.31 12 VAL A N 12
ATOM 6915 C CA . VAL A 1 12 ? 7.135 4.118 -1.012 1.00 52.04 12 VAL A CA 12
ATOM 6916 C C . VAL A 1 12 ? 6.862 3.398 -2.327 1.00 52.33 12 VAL A C 12
ATOM 6917 O O . VAL A 1 12 ? 7.573 2.463 -2.696 1.00 3.03 12 VAL A O 12
ATOM 6930 N N . ASN A 1 13 ? 5.826 3.839 -3.034 1.00 51.10 13 ASN A N 12
ATOM 6931 C CA . ASN A 1 13 ? 5.458 3.235 -4.309 1.00 44.11 13 ASN A CA 12
ATOM 6932 C C . ASN A 1 13 ? 5.318 1.722 -4.176 1.00 60.52 13 ASN A C 12
ATOM 6933 O O . ASN A 1 13 ? 6.122 0.963 -4.717 1.00 43.53 13 ASN A O 12
ATOM 6943 N N . GLY A 1 14 ? 4.290 1.290 -3.452 1.00 21.20 14 GLY A N 12
ATOM 6944 C CA . GLY A 1 14 ? 4.063 -0.130 -3.260 1.00 0.14 14 GLY A CA 12
ATOM 6945 C C . GLY A 1 14 ? 2.977 -0.672 -4.169 1.00 4.03 14 GLY A C 12
ATOM 6946 O O . GLY A 1 14 ? 2.453 0.050 -5.017 1.00 50.22 14 GLY A O 12
ATOM 6950 N N . GLN A 1 15 ? 2.642 -1.945 -3.993 1.00 22.24 15 GLN A N 12
ATOM 6951 C CA . GLN A 1 15 ? 1.613 -2.583 -4.807 1.00 42.33 15 GLN A CA 12
ATOM 6952 C C . GLN A 1 15 ? 0.389 -2.928 -3.965 1.00 65.11 15 GLN A C 12
ATOM 6953 O O . GLN A 1 15 ? 0.402 -2.779 -2.742 1.00 53.23 15 GLN A O 12
ATOM 6965 N N . CYS A 1 16 ? -0.667 -3.389 -4.627 1.00 61.10 16 CYS A N 12
ATOM 6966 C CA . CYS A 1 16 ? -1.900 -3.755 -3.939 1.00 45.05 16 CYS A CA 12
ATOM 6967 C C . CYS A 1 16 ? -2.152 -5.256 -4.037 1.00 54.41 16 CYS A C 12
ATOM 6968 O O . CYS A 1 16 ? -2.718 -5.738 -5.018 1.00 21.22 16 CYS A O 12
ATOM 6974 N N . GLN A 1 17 ? -1.727 -5.990 -3.013 1.00 41.50 17 GLN A N 12
ATOM 6975 C CA . GLN A 1 17 ? -1.907 -7.437 -2.984 1.00 12.12 17 GLN A CA 12
ATOM 6976 C C . GLN A 1 17 ? -2.705 -7.862 -1.755 1.00 73.53 17 GLN A C 12
ATOM 6977 O O . GLN A 1 17 ? -2.838 -7.118 -0.784 1.00 41.01 17 GLN A O 12
ATOM 6989 N N . PRO A 1 18 ? -3.248 -9.087 -1.797 1.00 30.04 18 PRO A N 12
ATOM 6990 C CA . PRO A 1 18 ? -4.041 -9.639 -0.694 1.00 74.45 18 PRO A CA 12
ATOM 6991 C C . PRO A 1 18 ? -3.189 -9.952 0.532 1.00 1.22 18 PRO A C 12
ATOM 6992 O O . PRO A 1 18 ? -2.019 -9.577 0.598 1.00 35.22 18 PRO A O 12
ATOM 7000 N N . ARG A 1 19 ? -3.785 -10.640 1.501 1.00 0.33 19 ARG A N 12
ATOM 7001 C CA . ARG A 1 19 ? -3.082 -11.000 2.726 1.00 14.44 19 ARG A CA 12
ATOM 7002 C C . ARG A 1 19 ? -2.371 -12.341 2.569 1.00 73.31 19 ARG A C 12
ATOM 7003 O O . ARG A 1 19 ? -1.354 -12.594 3.213 1.00 53.10 19 ARG A O 12
ATOM 7021 N N . GLY A 1 20 ? -2.914 -13.197 1.707 1.00 1.40 20 GLY A N 12
ATOM 7022 C CA . GLY A 1 20 ? -2.318 -14.500 1.481 1.00 34.11 20 GLY A CA 12
ATOM 7023 C C . GLY A 1 20 ? -1.118 -14.437 0.560 1.00 73.44 20 GLY A C 12
ATOM 7024 O O . GLY A 1 20 ? -1.170 -14.916 -0.573 1.00 41.34 20 GLY A O 12
ATOM 7028 N N . ASN A 1 21 ? -0.031 -13.845 1.043 1.00 65.32 21 ASN A N 12
ATOM 7029 C CA . ASN A 1 21 ? 1.188 -13.718 0.252 1.00 11.21 21 ASN A CA 12
ATOM 7030 C C . ASN A 1 21 ? 2.362 -13.295 1.128 1.00 65.45 21 ASN A C 12
ATOM 7031 O O . ASN A 1 21 ? 2.196 -12.654 2.166 1.00 23.21 21 ASN A O 12
ATOM 7041 N N . PRO A 1 22 ? 3.581 -13.657 0.700 1.00 34.25 22 PRO A N 12
ATOM 7042 C CA . PRO A 1 22 ? 4.807 -13.325 1.429 1.00 64.50 22 PRO A CA 12
ATOM 7043 C C . PRO A 1 22 ? 5.127 -11.835 1.377 1.00 41.22 22 PRO A C 12
ATOM 7044 O O . PRO A 1 22 ? 6.059 -11.365 2.032 1.00 75.24 22 PRO A O 12
ATOM 7052 N N . CYS A 1 23 ? 4.349 -11.095 0.594 1.00 13.13 23 CYS A N 12
ATOM 7053 C CA . CYS A 1 23 ? 4.548 -9.658 0.455 1.00 23.24 23 CYS A CA 12
ATOM 7054 C C . CYS A 1 23 ? 4.749 -9.003 1.820 1.00 42.04 23 CYS A C 12
ATOM 7055 O O . CYS A 1 23 ? 4.380 -9.564 2.850 1.00 1.53 23 CYS A O 12
ATOM 7061 N N . LEU A 1 24 ? 5.337 -7.810 1.816 1.00 53.22 24 LEU A N 12
ATOM 7062 C CA . LEU A 1 24 ? 5.587 -7.077 3.052 1.00 74.42 24 LEU A CA 12
ATOM 7063 C C . LEU A 1 24 ? 4.514 -6.019 3.284 1.00 34.21 24 LEU A C 12
ATOM 7064 O O . LEU A 1 24 ? 4.654 -4.874 2.856 1.00 71.55 24 LEU A O 12
ATOM 7079 N N . ARG A 1 25 ? 3.443 -6.410 3.968 1.00 73.34 25 ARG A N 12
ATOM 7080 C CA . ARG A 1 25 ? 2.346 -5.495 4.258 1.00 52.24 25 ARG A CA 12
ATOM 7081 C C . ARG A 1 25 ? 2.871 -4.091 4.546 1.00 20.33 25 ARG A C 12
ATOM 7082 O O . ARG A 1 25 ? 3.930 -3.926 5.154 1.00 71.30 25 ARG A O 12
ATOM 7100 N N . LEU A 1 26 ? 2.124 -3.084 4.107 1.00 44.22 26 LEU A N 12
ATOM 7101 C CA . LEU A 1 26 ? 2.515 -1.695 4.318 1.00 5.13 26 LEU A CA 12
ATOM 7102 C C . LEU A 1 26 ? 1.411 -0.921 5.033 1.00 71.24 26 LEU A C 12
ATOM 7103 O O . LEU A 1 26 ? 1.567 -0.520 6.186 1.00 42.25 26 LEU A O 12
ATOM 7118 N N . ARG A 1 27 ? 0.294 -0.718 4.340 1.00 72.11 27 ARG A N 12
ATOM 7119 C CA . ARG A 1 27 ? -0.836 0.006 4.909 1.00 52.04 27 ARG A CA 12
ATOM 7120 C C . ARG A 1 27 ? -2.125 -0.328 4.163 1.00 0.44 27 ARG A C 12
ATOM 7121 O O . ARG A 1 27 ? -2.132 -1.155 3.252 1.00 1.55 27 ARG A O 12
ATOM 7139 N N . GLY A 1 28 ? -3.216 0.323 4.558 1.00 54.34 28 GLY A N 12
ATOM 7140 C CA . GLY A 1 28 ? -4.496 0.082 3.917 1.00 75.42 28 GLY A CA 12
ATOM 7141 C C . GLY A 1 28 ? -4.745 1.015 2.750 1.00 43.52 28 GLY A C 12
ATOM 7142 O O . GLY A 1 28 ? -5.889 1.220 2.344 1.00 32.34 28 GLY A O 12
ATOM 7146 N N . ALA A 1 29 ? -3.673 1.586 2.210 1.00 24.05 29 ALA A N 12
ATOM 7147 C CA . ALA A 1 29 ? -3.782 2.504 1.083 1.00 24.35 29 ALA A CA 12
ATOM 7148 C C . ALA A 1 29 ? -4.010 1.746 -0.221 1.00 12.25 29 ALA A C 12
ATOM 7149 O O . ALA A 1 29 ? -3.213 1.843 -1.154 1.00 54.32 29 ALA A O 12
ATOM 7156 N N . CYS A 1 30 ? -5.102 0.992 -0.278 1.00 14.41 30 CYS A N 12
ATOM 7157 C CA . CYS A 1 30 ? -5.437 0.218 -1.467 1.00 10.10 30 CYS A CA 12
ATOM 7158 C C . CYS A 1 30 ? -6.939 -0.040 -1.545 1.00 44.00 30 CYS A C 12
ATOM 7159 O O . CYS A 1 30 ? -7.666 0.083 -0.559 1.00 52.43 30 CYS A O 12
ATOM 7165 N N . PRO A 1 31 ? -7.414 -0.407 -2.744 1.00 45.42 31 PRO A N 12
ATOM 7166 C CA . PRO A 1 31 ? -8.834 -0.689 -2.980 1.00 33.13 31 PRO A CA 12
ATOM 7167 C C . PRO A 1 31 ? -9.289 -1.974 -2.297 1.00 33.54 31 PRO A C 12
ATOM 7168 O O . PRO A 1 31 ? -8.475 -2.843 -1.980 1.00 61.13 31 PRO A O 12
ATOM 7176 N N . ARG A 1 32 ? -10.595 -2.090 -2.075 1.00 22.53 32 ARG A N 12
ATOM 7177 C CA . ARG A 1 32 ? -11.157 -3.269 -1.430 1.00 14.13 32 ARG A CA 12
ATOM 7178 C C . ARG A 1 32 ? -10.688 -4.546 -2.122 1.00 25.00 32 ARG A C 12
ATOM 7179 O O . ARG A 1 32 ? -10.464 -4.561 -3.333 1.00 22.04 32 ARG A O 12
ATOM 7197 N N . GLY A 1 33 ? -10.540 -5.614 -1.347 1.00 14.00 33 GLY A N 12
ATOM 7198 C CA . GLY A 1 33 ? -10.098 -6.880 -1.904 1.00 23.44 33 GLY A CA 12
ATOM 7199 C C . GLY A 1 33 ? -8.591 -7.041 -1.851 1.00 12.12 33 GLY A C 12
ATOM 7200 O O . GLY A 1 33 ? -8.075 -8.156 -1.945 1.00 10.42 33 GLY A O 12
ATOM 7204 N N . SER A 1 34 ? -7.883 -5.926 -1.702 1.00 53.11 34 SER A N 12
ATOM 7205 C CA . SER A 1 34 ? -6.426 -5.949 -1.642 1.00 51.21 34 SER A CA 12
ATOM 7206 C C . SER A 1 34 ? -5.906 -4.891 -0.675 1.00 11.21 34 SER A C 12
ATOM 7207 O O . SER A 1 34 ? -6.658 -4.033 -0.212 1.00 2.25 34 SER A O 12
ATOM 7214 N N . ARG A 1 35 ? -4.614 -4.957 -0.373 1.00 75.24 35 ARG A N 12
ATOM 7215 C CA . ARG A 1 35 ? -3.991 -4.006 0.540 1.00 34.11 35 ARG A CA 12
ATOM 7216 C C . ARG A 1 35 ? -2.604 -3.607 0.048 1.00 70.54 35 ARG A C 12
ATOM 7217 O O . ARG A 1 35 ? -1.993 -4.309 -0.759 1.00 61.12 35 ARG A O 12
ATOM 7235 N N . CYS A 1 36 ? -2.110 -2.476 0.538 1.00 50.14 36 CYS A N 12
ATOM 7236 C CA . CYS A 1 36 ? -0.796 -1.980 0.147 1.00 31.33 36 CYS A CA 12
ATOM 7237 C C . CYS A 1 36 ? 0.309 -2.888 0.686 1.00 53.54 36 CYS A C 12
ATOM 7238 O O . CYS A 1 36 ? 0.601 -2.885 1.881 1.00 60.52 36 CYS A O 12
ATOM 7244 N N . CYS A 1 37 ? 0.917 -3.661 -0.207 1.00 13.11 37 CYS A N 12
ATOM 7245 C CA . CYS A 1 37 ? 1.987 -4.574 0.176 1.00 43.01 37 CYS A CA 12
ATOM 7246 C C . CYS A 1 37 ? 3.304 -4.176 -0.484 1.00 43.14 37 CYS A C 12
ATOM 7247 O O . CYS A 1 37 ? 3.364 -3.971 -1.697 1.00 70.31 37 CYS A O 12
ATOM 7253 N N . MET A 1 38 ? 4.356 -4.069 0.320 1.00 41.24 38 MET A N 12
ATOM 7254 C CA . MET A 1 38 ? 5.671 -3.696 -0.187 1.00 72.12 38 MET A CA 12
ATOM 7255 C C . MET A 1 38 ? 6.270 -4.823 -1.023 1.00 73.03 38 MET A C 12
ATOM 7256 O O . MET A 1 38 ? 6.116 -6.004 -0.715 1.00 74.04 38 MET A O 12
ATOM 7268 N N . PRO A 1 39 ? 6.970 -4.451 -2.105 1.00 1.54 39 PRO A N 12
ATOM 7269 C CA . PRO A 1 39 ? 7.606 -5.415 -3.006 1.00 60.32 39 PRO A CA 12
ATOM 7270 C C . PRO A 1 39 ? 8.795 -6.118 -2.359 1.00 51.21 39 PRO A C 12
ATOM 7271 O O . PRO A 1 39 ? 9.125 -5.863 -1.201 1.00 41.50 39 PRO A O 12
ATOM 7279 N N . THR A 1 40 ? 9.436 -7.003 -3.114 1.00 31.35 40 THR A N 12
ATOM 7280 C CA . THR A 1 40 ? 10.588 -7.744 -2.614 1.00 61.04 40 THR A CA 12
ATOM 7281 C C . THR A 1 40 ? 11.887 -7.198 -3.196 1.00 50.23 40 THR A C 12
ATOM 7282 O O . THR A 1 40 ? 12.523 -7.842 -4.031 1.00 1.54 40 THR A O 12
ATOM 7293 N N . VAL A 1 41 ? 12.276 -6.008 -2.749 1.00 75.23 41 VAL A N 12
ATOM 7294 C CA . VAL A 1 41 ? 13.501 -5.376 -3.225 1.00 41.04 41 VAL A CA 12
ATOM 7295 C C . VAL A 1 41 ? 14.496 -5.180 -2.087 1.00 20.23 41 VAL A C 12
ATOM 7296 O O . VAL A 1 41 ? 14.209 -5.505 -0.935 1.00 61.12 41 VAL A O 12
ATOM 7309 N N . ALA A 1 42 ? 15.667 -4.646 -2.418 1.00 4.35 42 ALA A N 12
ATOM 7310 C CA . ALA A 1 42 ? 16.704 -4.402 -1.422 1.00 10.15 42 ALA A CA 12
ATOM 7311 C C . ALA A 1 42 ? 16.438 -3.111 -0.656 1.00 64.42 42 ALA A C 12
ATOM 7312 O O . ALA A 1 42 ? 15.393 -2.483 -0.822 1.00 13.01 42 ALA A O 12
ATOM 7319 N N . ALA A 1 43 ? 17.392 -2.719 0.183 1.00 10.23 43 ALA A N 12
ATOM 7320 C CA . ALA A 1 43 ? 17.261 -1.500 0.973 1.00 30.41 43 ALA A CA 12
ATOM 7321 C C . ALA A 1 43 ? 18.588 -0.753 1.051 1.00 11.35 43 ALA A C 12
ATOM 7322 O O . ALA A 1 43 ? 19.632 -1.279 0.666 1.00 52.41 43 ALA A O 12
ATOM 7329 N N . HIS A 1 44 ? 18.538 0.478 1.551 1.00 61.04 44 HIS A N 12
ATOM 7330 C CA . HIS A 1 44 ? 19.737 1.299 1.679 1.00 4.35 44 HIS A CA 12
ATOM 7331 C C . HIS A 1 44 ? 20.299 1.223 3.097 1.00 54.55 44 HIS A C 12
ATOM 7332 O O . HIS A 1 44 ? 20.392 0.143 3.680 1.00 72.33 44 HIS A O 12
ATOM 7345 N N . ARG A 1 1 ? -8.567 7.868 -6.716 1.00 53.10 1 ARG A N 13
ATOM 7346 C CA . ARG A 1 1 ? -7.857 9.136 -6.843 1.00 13.12 1 ARG A CA 13
ATOM 7347 C C . ARG A 1 1 ? -6.538 9.098 -6.079 1.00 23.32 1 ARG A C 13
ATOM 7348 O O . ARG A 1 1 ? -6.518 8.928 -4.860 1.00 42.11 1 ARG A O 13
ATOM 7366 N N . ARG A 1 2 ? -5.434 9.257 -6.804 1.00 53.53 2 ARG A N 13
ATOM 7367 C CA . ARG A 1 2 ? -4.110 9.240 -6.196 1.00 31.31 2 ARG A CA 13
ATOM 7368 C C . ARG A 1 2 ? -3.470 10.624 -6.246 1.00 71.25 2 ARG A C 13
ATOM 7369 O O . ARG A 1 2 ? -4.014 11.548 -6.853 1.00 32.41 2 ARG A O 13
ATOM 7387 N N . ARG A 1 3 ? -2.313 10.759 -5.607 1.00 75.50 3 ARG A N 13
ATOM 7388 C CA . ARG A 1 3 ? -1.599 12.030 -5.578 1.00 11.53 3 ARG A CA 13
ATOM 7389 C C . ARG A 1 3 ? -2.500 13.146 -5.055 1.00 23.32 3 ARG A C 13
ATOM 7390 O O . ARG A 1 3 ? -2.399 14.294 -5.490 1.00 32.32 3 ARG A O 13
ATOM 7408 N N . ARG A 1 4 ? -3.377 12.801 -4.118 1.00 71.12 4 ARG A N 13
ATOM 7409 C CA . ARG A 1 4 ? -4.294 13.773 -3.537 1.00 53.40 4 ARG A CA 13
ATOM 7410 C C . ARG A 1 4 ? -3.654 14.483 -2.347 1.00 61.34 4 ARG A C 13
ATOM 7411 O O . ARG A 1 4 ? -3.813 15.691 -2.174 1.00 33.33 4 ARG A O 13
ATOM 7429 N N . ARG A 1 5 ? -2.928 13.723 -1.533 1.00 1.43 5 ARG A N 13
ATOM 7430 C CA . ARG A 1 5 ? -2.264 14.278 -0.359 1.00 11.40 5 ARG A CA 13
ATOM 7431 C C . ARG A 1 5 ? -0.986 13.510 -0.044 1.00 15.14 5 ARG A C 13
ATOM 7432 O O . ARG A 1 5 ? -0.601 13.376 1.118 1.00 30.41 5 ARG A O 13
ATOM 7450 N N . ARG A 1 6 ? -0.331 13.006 -1.085 1.00 53.41 6 ARG A N 13
ATOM 7451 C CA . ARG A 1 6 ? 0.903 12.249 -0.918 1.00 72.31 6 ARG A CA 13
ATOM 7452 C C . ARG A 1 6 ? 0.717 11.121 0.091 1.00 34.25 6 ARG A C 13
ATOM 7453 O O . ARG A 1 6 ? 1.273 11.140 1.190 1.00 45.21 6 ARG A O 13
ATOM 7471 N N . PRO A 1 7 ? -0.085 10.114 -0.286 1.00 23.23 7 PRO A N 13
ATOM 7472 C CA . PRO A 1 7 ? -0.361 8.959 0.574 1.00 55.54 7 PRO A CA 13
ATOM 7473 C C . PRO A 1 7 ? 0.856 8.056 0.743 1.00 2.41 7 PRO A C 13
ATOM 7474 O O . PRO A 1 7 ? 1.872 8.209 0.065 1.00 52.44 7 PRO A O 13
ATOM 7482 N N . PRO A 1 8 ? 0.753 7.091 1.669 1.00 31.10 8 PRO A N 13
ATOM 7483 C CA . PRO A 1 8 ? 1.837 6.144 1.949 1.00 64.23 8 PRO A CA 13
ATOM 7484 C C . PRO A 1 8 ? 2.055 5.159 0.806 1.00 62.31 8 PRO A C 13
ATOM 7485 O O . PRO A 1 8 ? 3.184 4.952 0.358 1.00 40.10 8 PRO A O 13
ATOM 7493 N N . CYS A 1 9 ? 0.969 4.555 0.336 1.00 33.12 9 CYS A N 13
ATOM 7494 C CA . CYS A 1 9 ? 1.041 3.591 -0.755 1.00 33.44 9 CYS A CA 13
ATOM 7495 C C . CYS A 1 9 ? 1.729 4.200 -1.973 1.00 52.04 9 CYS A C 13
ATOM 7496 O O . CYS A 1 9 ? 2.303 3.485 -2.795 1.00 51.31 9 CYS A O 13
ATOM 7502 N N . GLU A 1 10 ? 1.665 5.522 -2.083 1.00 25.13 10 GLU A N 13
ATOM 7503 C CA . GLU A 1 10 ? 2.281 6.227 -3.201 1.00 74.22 10 GLU A CA 13
ATOM 7504 C C . GLU A 1 10 ? 3.711 6.637 -2.865 1.00 65.00 10 GLU A C 13
ATOM 7505 O O . GLU A 1 10 ? 4.636 6.402 -3.641 1.00 54.22 10 GLU A O 13
ATOM 7515 N N . ASP A 1 11 ? 3.883 7.256 -1.701 1.00 71.25 11 ASP A N 13
ATOM 7516 C CA . ASP A 1 11 ? 5.200 7.702 -1.260 1.00 34.34 11 ASP A CA 13
ATOM 7517 C C . ASP A 1 11 ? 6.226 6.579 -1.390 1.00 15.05 11 ASP A C 13
ATOM 7518 O O . ASP A 1 11 ? 7.402 6.824 -1.658 1.00 4.35 11 ASP A O 13
ATOM 7526 N N . VAL A 1 12 ? 5.771 5.344 -1.198 1.00 52.30 12 VAL A N 13
ATOM 7527 C CA . VAL A 1 12 ? 6.647 4.182 -1.294 1.00 11.01 12 VAL A CA 13
ATOM 7528 C C . VAL A 1 12 ? 6.338 3.362 -2.540 1.00 53.31 12 VAL A C 13
ATOM 7529 O O . VAL A 1 12 ? 7.122 2.504 -2.942 1.00 34.34 12 VAL A O 13
ATOM 7542 N N . ASN A 1 13 ? 5.187 3.632 -3.149 1.00 12.54 13 ASN A N 13
ATOM 7543 C CA . ASN A 1 13 ? 4.772 2.917 -4.351 1.00 43.34 13 ASN A CA 13
ATOM 7544 C C . ASN A 1 13 ? 4.872 1.408 -4.150 1.00 3.04 13 ASN A C 13
ATOM 7545 O O . ASN A 1 13 ? 5.879 0.791 -4.494 1.00 74.41 13 ASN A O 13
ATOM 7555 N N . GLY A 1 14 ? 3.820 0.821 -3.589 1.00 35.13 14 GLY A N 13
ATOM 7556 C CA . GLY A 1 14 ? 3.809 -0.612 -3.351 1.00 43.21 14 GLY A CA 13
ATOM 7557 C C . GLY A 1 14 ? 2.815 -1.338 -4.235 1.00 50.43 14 GLY A C 13
ATOM 7558 O O . GLY A 1 14 ? 2.164 -0.725 -5.082 1.00 24.42 14 GLY A O 13
ATOM 7562 N N . GLN A 1 15 ? 2.698 -2.647 -4.041 1.00 24.34 15 GLN A N 13
ATOM 7563 C CA . GLN A 1 15 ? 1.778 -3.458 -4.828 1.00 14.52 15 GLN A CA 13
ATOM 7564 C C . GLN A 1 15 ? 0.542 -3.826 -4.013 1.00 55.14 15 GLN A C 13
ATOM 7565 O O . GLN A 1 15 ? 0.651 -4.348 -2.903 1.00 4.52 15 GLN A O 13
ATOM 7577 N N . CYS A 1 16 ? -0.632 -3.553 -4.572 1.00 61.21 16 CYS A N 13
ATOM 7578 C CA . CYS A 1 16 ? -1.888 -3.854 -3.899 1.00 1.25 16 CYS A CA 13
ATOM 7579 C C . CYS A 1 16 ? -2.224 -5.339 -4.011 1.00 40.04 16 CYS A C 13
ATOM 7580 O O . CYS A 1 16 ? -2.888 -5.764 -4.956 1.00 23.12 16 CYS A O 13
ATOM 7586 N N . GLN A 1 17 ? -1.761 -6.120 -3.041 1.00 64.21 17 GLN A N 13
ATOM 7587 C CA . GLN A 1 17 ? -2.011 -7.557 -3.033 1.00 2.33 17 GLN A CA 13
ATOM 7588 C C . GLN A 1 17 ? -2.889 -7.949 -1.850 1.00 24.11 17 GLN A C 13
ATOM 7589 O O . GLN A 1 17 ? -3.004 -7.221 -0.863 1.00 12.00 17 GLN A O 13
ATOM 7601 N N . PRO A 1 18 ? -3.524 -9.127 -1.948 1.00 2.21 18 PRO A N 13
ATOM 7602 C CA . PRO A 1 18 ? -4.403 -9.642 -0.893 1.00 63.20 18 PRO A CA 13
ATOM 7603 C C . PRO A 1 18 ? -3.630 -10.051 0.356 1.00 71.30 18 PRO A C 13
ATOM 7604 O O . PRO A 1 18 ? -2.420 -9.847 0.444 1.00 64.44 18 PRO A O 13
ATOM 7612 N N . ARG A 1 19 ? -4.339 -10.629 1.322 1.00 71.22 19 ARG A N 13
ATOM 7613 C CA . ARG A 1 19 ? -3.719 -11.067 2.566 1.00 3.20 19 ARG A CA 13
ATOM 7614 C C . ARG A 1 19 ? -3.263 -12.520 2.466 1.00 42.14 19 ARG A C 13
ATOM 7615 O O . ARG A 1 19 ? -3.498 -13.319 3.371 1.00 71.12 19 ARG A O 13
ATOM 7633 N N . GLY A 1 20 ? -2.610 -12.854 1.357 1.00 52.34 20 GLY A N 13
ATOM 7634 C CA . GLY A 1 20 ? -2.132 -14.210 1.158 1.00 42.30 20 GLY A CA 13
ATOM 7635 C C . GLY A 1 20 ? -0.835 -14.259 0.373 1.00 24.15 20 GLY A C 13
ATOM 7636 O O . GLY A 1 20 ? -0.628 -15.156 -0.441 1.00 53.13 20 GLY A O 13
ATOM 7640 N N . ASN A 1 21 ? 0.040 -13.288 0.619 1.00 33.23 21 ASN A N 13
ATOM 7641 C CA . ASN A 1 21 ? 1.323 -13.223 -0.072 1.00 10.41 21 ASN A CA 13
ATOM 7642 C C . ASN A 1 21 ? 2.472 -13.128 0.924 1.00 63.40 21 ASN A C 13
ATOM 7643 O O . ASN A 1 21 ? 2.361 -12.510 1.984 1.00 71.04 21 ASN A O 13
ATOM 7653 N N . PRO A 1 22 ? 3.609 -13.754 0.579 1.00 12.23 22 PRO A N 13
ATOM 7654 C CA . PRO A 1 22 ? 4.802 -13.754 1.429 1.00 71.21 22 PRO A CA 13
ATOM 7655 C C . PRO A 1 22 ? 5.465 -12.382 1.499 1.00 74.24 22 PRO A C 13
ATOM 7656 O O . PRO A 1 22 ? 6.307 -12.131 2.362 1.00 43.02 22 PRO A O 13
ATOM 7664 N N . CYS A 1 23 ? 5.081 -11.498 0.584 1.00 1.44 23 CYS A N 13
ATOM 7665 C CA . CYS A 1 23 ? 5.637 -10.151 0.540 1.00 13.22 23 CYS A CA 13
ATOM 7666 C C . CYS A 1 23 ? 5.392 -9.419 1.857 1.00 72.33 23 CYS A C 13
ATOM 7667 O O . CYS A 1 23 ? 4.894 -10.003 2.821 1.00 44.11 23 CYS A O 13
ATOM 7673 N N . LEU A 1 24 ? 5.747 -8.140 1.891 1.00 42.33 24 LEU A N 13
ATOM 7674 C CA . LEU A 1 24 ? 5.565 -7.325 3.087 1.00 52.21 24 LEU A CA 13
ATOM 7675 C C . LEU A 1 24 ? 4.282 -6.504 3.000 1.00 62.44 24 LEU A C 13
ATOM 7676 O O . LEU A 1 24 ? 3.625 -6.472 1.959 1.00 31.14 24 LEU A O 13
ATOM 7691 N N . ARG A 1 25 ? 3.935 -5.840 4.096 1.00 23.34 25 ARG A N 13
ATOM 7692 C CA . ARG A 1 25 ? 2.732 -5.018 4.143 1.00 35.12 25 ARG A CA 13
ATOM 7693 C C . ARG A 1 25 ? 3.084 -3.555 4.400 1.00 13.32 25 ARG A C 13
ATOM 7694 O O . ARG A 1 25 ? 4.160 -3.245 4.912 1.00 63.34 25 ARG A O 13
ATOM 7712 N N . LEU A 1 26 ? 2.170 -2.660 4.042 1.00 14.13 26 LEU A N 13
ATOM 7713 C CA . LEU A 1 26 ? 2.382 -1.231 4.234 1.00 51.02 26 LEU A CA 13
ATOM 7714 C C . LEU A 1 26 ? 1.205 -0.599 4.971 1.00 61.41 26 LEU A C 13
ATOM 7715 O O . LEU A 1 26 ? 1.304 -0.274 6.154 1.00 34.54 26 LEU A O 13
ATOM 7730 N N . ARG A 1 27 ? 0.092 -0.430 4.265 1.00 44.34 27 ARG A N 13
ATOM 7731 C CA . ARG A 1 27 ? -1.104 0.162 4.853 1.00 2.14 27 ARG A CA 13
ATOM 7732 C C . ARG A 1 27 ? -2.348 -0.220 4.056 1.00 23.31 27 ARG A C 13
ATOM 7733 O O . ARG A 1 27 ? -2.265 -0.952 3.071 1.00 43.22 27 ARG A O 13
ATOM 7751 N N . GLY A 1 28 ? -3.499 0.280 4.492 1.00 12.54 28 GLY A N 13
ATOM 7752 C CA . GLY A 1 28 ? -4.744 -0.021 3.808 1.00 21.22 28 GLY A CA 13
ATOM 7753 C C . GLY A 1 28 ? -5.105 1.027 2.774 1.00 34.50 28 GLY A C 13
ATOM 7754 O O . GLY A 1 28 ? -6.247 1.092 2.320 1.00 20.33 28 GLY A O 13
ATOM 7758 N N . ALA A 1 29 ? -4.129 1.849 2.401 1.00 13.30 29 ALA A N 13
ATOM 7759 C CA . ALA A 1 29 ? -4.350 2.897 1.413 1.00 53.30 29 ALA A CA 13
ATOM 7760 C C . ALA A 1 29 ? -4.843 2.314 0.094 1.00 14.41 29 ALA A C 13
ATOM 7761 O O . ALA A 1 29 ? -5.440 3.015 -0.722 1.00 54.14 29 ALA A O 13
ATOM 7768 N N . CYS A 1 30 ? -4.589 1.025 -0.110 1.00 14.23 30 CYS A N 13
ATOM 7769 C CA . CYS A 1 30 ? -5.006 0.346 -1.330 1.00 64.32 30 CYS A CA 13
ATOM 7770 C C . CYS A 1 30 ? -6.524 0.195 -1.378 1.00 32.31 30 CYS A C 13
ATOM 7771 O O . CYS A 1 30 ? -7.218 0.325 -0.368 1.00 63.33 30 CYS A O 13
ATOM 7777 N N . PRO A 1 31 ? -7.054 -0.090 -2.577 1.00 23.11 31 PRO A N 13
ATOM 7778 C CA . PRO A 1 31 ? -8.494 -0.266 -2.785 1.00 23.42 31 PRO A CA 13
ATOM 7779 C C . PRO A 1 31 ? -9.019 -1.545 -2.141 1.00 41.55 31 PRO A C 13
ATOM 7780 O O . PRO A 1 31 ? -8.269 -2.496 -1.924 1.00 72.21 31 PRO A O 13
ATOM 7788 N N . ARG A 1 32 ? -10.313 -1.560 -1.838 1.00 54.22 32 ARG A N 13
ATOM 7789 C CA . ARG A 1 32 ? -10.939 -2.721 -1.219 1.00 33.02 32 ARG A CA 13
ATOM 7790 C C . ARG A 1 32 ? -10.585 -3.999 -1.975 1.00 65.01 32 ARG A C 13
ATOM 7791 O O . ARG A 1 32 ? -10.347 -3.971 -3.182 1.00 12.50 32 ARG A O 13
ATOM 7809 N N . GLY A 1 33 ? -10.549 -5.117 -1.257 1.00 62.11 33 GLY A N 13
ATOM 7810 C CA . GLY A 1 33 ? -10.222 -6.387 -1.876 1.00 73.12 33 GLY A CA 13
ATOM 7811 C C . GLY A 1 33 ? -8.742 -6.705 -1.801 1.00 45.01 33 GLY A C 13
ATOM 7812 O O . GLY A 1 33 ? -8.345 -7.867 -1.880 1.00 71.55 33 GLY A O 13
ATOM 7816 N N . SER A 1 34 ? -7.922 -5.668 -1.651 1.00 33.14 34 SER A N 13
ATOM 7817 C CA . SER A 1 34 ? -6.478 -5.842 -1.573 1.00 22.35 34 SER A CA 13
ATOM 7818 C C . SER A 1 34 ? -5.861 -4.830 -0.612 1.00 21.42 34 SER A C 13
ATOM 7819 O O . SER A 1 34 ? -6.536 -3.916 -0.137 1.00 74.20 34 SER A O 13
ATOM 7826 N N . ARG A 1 35 ? -4.573 -5.000 -0.327 1.00 72.24 35 ARG A N 13
ATOM 7827 C CA . ARG A 1 35 ? -3.864 -4.103 0.577 1.00 34.42 35 ARG A CA 13
ATOM 7828 C C . ARG A 1 35 ? -2.477 -3.772 0.038 1.00 22.21 35 ARG A C 13
ATOM 7829 O O . ARG A 1 35 ? -1.910 -4.527 -0.753 1.00 20.41 35 ARG A O 13
ATOM 7847 N N . CYS A 1 36 ? -1.935 -2.638 0.470 1.00 71.34 36 CYS A N 13
ATOM 7848 C CA . CYS A 1 36 ? -0.613 -2.204 0.029 1.00 14.15 36 CYS A CA 13
ATOM 7849 C C . CYS A 1 36 ? 0.474 -3.111 0.601 1.00 55.13 36 CYS A C 13
ATOM 7850 O O . CYS A 1 36 ? 0.653 -3.194 1.816 1.00 3.21 36 CYS A O 13
ATOM 7856 N N . CYS A 1 37 ? 1.198 -3.788 -0.284 1.00 52.44 37 CYS A N 13
ATOM 7857 C CA . CYS A 1 37 ? 2.267 -4.688 0.129 1.00 11.04 37 CYS A CA 13
ATOM 7858 C C . CYS A 1 37 ? 3.606 -4.246 -0.454 1.00 42.40 37 CYS A C 13
ATOM 7859 O O . CYS A 1 37 ? 3.696 -3.894 -1.631 1.00 4.33 37 CYS A O 13
ATOM 7865 N N . MET A 1 38 ? 4.642 -4.268 0.376 1.00 64.02 38 MET A N 13
ATOM 7866 C CA . MET A 1 38 ? 5.977 -3.870 -0.057 1.00 34.13 38 MET A CA 13
ATOM 7867 C C . MET A 1 38 ? 6.658 -5.000 -0.822 1.00 62.13 38 MET A C 13
ATOM 7868 O O . MET A 1 38 ? 6.628 -6.163 -0.420 1.00 32.01 38 MET A O 13
ATOM 7880 N N . PRO A 1 39 ? 7.289 -4.653 -1.955 1.00 23.34 39 PRO A N 13
ATOM 7881 C CA . PRO A 1 39 ? 7.990 -5.625 -2.800 1.00 60.42 39 PRO A CA 13
ATOM 7882 C C . PRO A 1 39 ? 9.258 -6.157 -2.143 1.00 30.45 39 PRO A C 13
ATOM 7883 O O . PRO A 1 39 ? 9.609 -5.757 -1.032 1.00 11.05 39 PRO A O 13
ATOM 7891 N N . THR A 1 40 ? 9.943 -7.063 -2.835 1.00 25.14 40 THR A N 13
ATOM 7892 C CA . THR A 1 40 ? 11.172 -7.651 -2.316 1.00 51.34 40 THR A CA 13
ATOM 7893 C C . THR A 1 40 ? 12.399 -6.916 -2.845 1.00 22.05 40 THR A C 13
ATOM 7894 O O . THR A 1 40 ? 13.162 -7.455 -3.645 1.00 13.42 40 THR A O 13
ATOM 7905 N N . VAL A 1 41 ? 12.583 -5.680 -2.390 1.00 45.22 41 VAL A N 13
ATOM 7906 C CA . VAL A 1 41 ? 13.719 -4.871 -2.815 1.00 62.14 41 VAL A CA 13
ATOM 7907 C C . VAL A 1 41 ? 14.485 -4.324 -1.615 1.00 34.21 41 VAL A C 13
ATOM 7908 O O . VAL A 1 41 ? 14.126 -4.584 -0.467 1.00 31.13 41 VAL A O 13
ATOM 7921 N N . ALA A 1 42 ? 15.541 -3.566 -1.889 1.00 74.45 42 ALA A N 13
ATOM 7922 C CA . ALA A 1 42 ? 16.356 -2.982 -0.832 1.00 44.23 42 ALA A CA 13
ATOM 7923 C C . ALA A 1 42 ? 17.041 -1.707 -1.310 1.00 61.42 42 ALA A C 13
ATOM 7924 O O . ALA A 1 42 ? 18.218 -1.720 -1.670 1.00 75.15 42 ALA A O 13
ATOM 7931 N N . ALA A 1 43 ? 16.299 -0.605 -1.310 1.00 51.30 43 ALA A N 13
ATOM 7932 C CA . ALA A 1 43 ? 16.835 0.680 -1.742 1.00 71.53 43 ALA A CA 13
ATOM 7933 C C . ALA A 1 43 ? 16.801 1.698 -0.607 1.00 1.32 43 ALA A C 13
ATOM 7934 O O . ALA A 1 43 ? 15.735 2.021 -0.080 1.00 3.01 43 ALA A O 13
ATOM 7941 N N . HIS A 1 44 ? 17.973 2.202 -0.236 1.00 23.23 44 HIS A N 13
ATOM 7942 C CA . HIS A 1 44 ? 18.077 3.185 0.838 1.00 74.33 44 HIS A CA 13
ATOM 7943 C C . HIS A 1 44 ? 17.365 2.695 2.094 1.00 14.22 44 HIS A C 13
ATOM 7944 O O . HIS A 1 44 ? 17.507 1.535 2.488 1.00 10.31 44 HIS A O 13
ATOM 7957 N N . ARG A 1 1 ? -2.572 5.622 -3.577 1.00 65.52 1 ARG A N 14
ATOM 7958 C CA . ARG A 1 1 ? -3.300 5.059 -4.707 1.00 62.53 1 ARG A CA 14
ATOM 7959 C C . ARG A 1 1 ? -3.040 5.865 -5.977 1.00 22.20 1 ARG A C 14
ATOM 7960 O O . ARG A 1 1 ? -2.468 5.357 -6.941 1.00 72.54 1 ARG A O 14
ATOM 7978 N N . ARG A 1 2 ? -3.465 7.124 -5.970 1.00 1.12 2 ARG A N 14
ATOM 7979 C CA . ARG A 1 2 ? -3.281 8.001 -7.120 1.00 10.10 2 ARG A CA 14
ATOM 7980 C C . ARG A 1 2 ? -2.638 9.320 -6.702 1.00 21.01 2 ARG A C 14
ATOM 7981 O O . ARG A 1 2 ? -1.566 9.680 -7.185 1.00 62.11 2 ARG A O 14
ATOM 7999 N N . ARG A 1 3 ? -3.303 10.036 -5.801 1.00 70.43 3 ARG A N 14
ATOM 8000 C CA . ARG A 1 3 ? -2.798 11.316 -5.319 1.00 13.30 3 ARG A CA 14
ATOM 8001 C C . ARG A 1 3 ? -3.644 11.832 -4.159 1.00 12.32 3 ARG A C 14
ATOM 8002 O O . ARG A 1 3 ? -4.081 12.983 -4.161 1.00 32.54 3 ARG A O 14
ATOM 8020 N N . ARG A 1 4 ? -3.870 10.973 -3.171 1.00 12.01 4 ARG A N 14
ATOM 8021 C CA . ARG A 1 4 ? -4.665 11.342 -2.005 1.00 33.14 4 ARG A CA 14
ATOM 8022 C C . ARG A 1 4 ? -3.778 11.907 -0.899 1.00 50.33 4 ARG A C 14
ATOM 8023 O O . ARG A 1 4 ? -3.339 11.180 -0.009 1.00 35.31 4 ARG 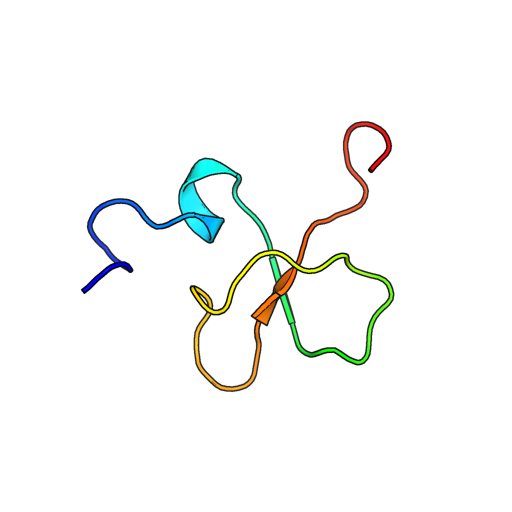A O 14
ATOM 8041 N N . ARG A 1 5 ? -3.520 13.210 -0.963 1.00 32.40 5 ARG A N 14
ATOM 8042 C CA . ARG A 1 5 ? -2.685 13.872 0.031 1.00 41.45 5 ARG A CA 14
ATOM 8043 C C . ARG A 1 5 ? -1.320 13.195 0.134 1.00 14.54 5 ARG A C 14
ATOM 8044 O O . ARG A 1 5 ? -0.716 13.157 1.206 1.00 44.33 5 ARG A O 14
ATOM 8062 N N . ARG A 1 6 ? -0.846 12.658 -0.985 1.00 23.02 6 ARG A N 14
ATOM 8063 C CA . ARG A 1 6 ? 0.445 11.980 -1.019 1.00 32.21 6 ARG A CA 14
ATOM 8064 C C . ARG A 1 6 ? 0.468 10.808 -0.043 1.00 2.41 6 ARG A C 14
ATOM 8065 O O . ARG A 1 6 ? 1.115 10.852 1.003 1.00 71.12 6 ARG A O 14
ATOM 8083 N N . PRO A 1 7 ? -0.255 9.733 -0.392 1.00 24.44 7 PRO A N 14
ATOM 8084 C CA . PRO A 1 7 ? -0.332 8.528 0.440 1.00 54.11 7 PRO A CA 14
ATOM 8085 C C . PRO A 1 7 ? 0.983 7.757 0.467 1.00 15.44 7 PRO A C 14
ATOM 8086 O O . PRO A 1 7 ? 1.912 8.039 -0.289 1.00 1.00 7 PRO A O 14
ATOM 8094 N N . PRO A 1 8 ? 1.065 6.758 1.359 1.00 0.43 8 PRO A N 14
ATOM 8095 C CA . PRO A 1 8 ? 2.261 5.925 1.506 1.00 72.00 8 PRO A CA 14
ATOM 8096 C C . PRO A 1 8 ? 2.476 5.004 0.308 1.00 21.33 8 PRO A C 14
ATOM 8097 O O . PRO A 1 8 ? 3.575 4.935 -0.244 1.00 52.02 8 PRO A O 14
ATOM 8105 N N . CYS A 1 9 ? 1.423 4.299 -0.086 1.00 42.40 9 CYS A N 14
ATOM 8106 C CA . CYS A 1 9 ? 1.496 3.382 -1.217 1.00 61.30 9 CYS A CA 14
ATOM 8107 C C . CYS A 1 9 ? 1.998 4.100 -2.468 1.00 20.15 9 CYS A C 14
ATOM 8108 O O . CYS A 1 9 ? 2.562 3.479 -3.368 1.00 63.11 9 CYS A O 14
ATOM 8114 N N . GLU A 1 10 ? 1.788 5.412 -2.514 1.00 21.41 10 GLU A N 14
ATOM 8115 C CA . GLU A 1 10 ? 2.219 6.214 -3.654 1.00 64.13 10 GLU A CA 14
ATOM 8116 C C . GLU A 1 10 ? 3.706 6.544 -3.556 1.00 13.44 10 GLU A C 14
ATOM 8117 O O . GLU A 1 10 ? 4.487 6.207 -4.446 1.00 64.21 10 GLU A O 14
ATOM 8127 N N . ASP A 1 11 ? 4.088 7.205 -2.469 1.00 11.04 11 ASP A N 14
ATOM 8128 C CA . ASP A 1 11 ? 5.481 7.581 -2.253 1.00 2.44 11 ASP A CA 14
ATOM 8129 C C . ASP A 1 11 ? 6.402 6.377 -2.423 1.00 1.30 11 ASP A C 14
ATOM 8130 O O . ASP A 1 11 ? 7.259 6.356 -3.306 1.00 2.40 11 ASP A O 14
ATOM 8138 N N . VAL A 1 12 ? 6.218 5.374 -1.570 1.00 63.01 12 VAL A N 14
ATOM 8139 C CA . VAL A 1 12 ? 7.032 4.165 -1.624 1.00 72.15 12 VAL A CA 14
ATOM 8140 C C . VAL A 1 12 ? 6.666 3.310 -2.833 1.00 50.12 12 VAL A C 14
ATOM 8141 O O . VAL A 1 12 ? 7.349 2.337 -3.147 1.00 2.42 12 VAL A O 14
ATOM 8154 N N . ASN A 1 13 ? 5.583 3.683 -3.506 1.00 71.03 13 ASN A N 14
ATOM 8155 C CA . ASN A 1 13 ? 5.124 2.949 -4.682 1.00 65.42 13 ASN A CA 14
ATOM 8156 C C . ASN A 1 13 ? 4.906 1.476 -4.352 1.00 64.44 13 ASN A C 14
ATOM 8157 O O . ASN A 1 13 ? 5.435 0.593 -5.025 1.00 72.32 13 ASN A O 14
ATOM 8167 N N . GLY A 1 14 ? 4.119 1.217 -3.311 1.00 65.33 14 GLY A N 14
ATOM 8168 C CA . GLY A 1 14 ? 3.844 -0.149 -2.911 1.00 30.31 14 GLY A CA 14
ATOM 8169 C C . GLY A 1 14 ? 2.827 -0.823 -3.810 1.00 40.31 14 GLY A C 14
ATOM 8170 O O . GLY A 1 14 ? 2.142 -0.160 -4.588 1.00 21.11 14 GLY A O 14
ATOM 8174 N N . GLN A 1 15 ? 2.731 -2.144 -3.707 1.00 13.14 15 GLN A N 14
ATOM 8175 C CA . GLN A 1 15 ? 1.791 -2.908 -4.519 1.00 32.34 15 GLN A CA 14
ATOM 8176 C C . GLN A 1 15 ? 0.481 -3.133 -3.771 1.00 40.42 15 GLN A C 14
ATOM 8177 O O . GLN A 1 15 ? 0.405 -2.936 -2.559 1.00 11.21 15 GLN A O 14
ATOM 8189 N N . CYS A 1 16 ? -0.549 -3.544 -4.504 1.00 33.12 16 CYS A N 14
ATOM 8190 C CA . CYS A 1 16 ? -1.858 -3.794 -3.911 1.00 73.23 16 CYS A CA 14
ATOM 8191 C C . CYS A 1 16 ? -2.259 -5.257 -4.076 1.00 70.12 16 CYS A C 14
ATOM 8192 O O . CYS A 1 16 ? -2.499 -5.723 -5.190 1.00 25.42 16 CYS A O 14
ATOM 8198 N N . GLN A 1 17 ? -2.329 -5.975 -2.959 1.00 70.13 17 GLN A N 14
ATOM 8199 C CA . GLN A 1 17 ? -2.700 -7.385 -2.981 1.00 52.03 17 GLN A CA 14
ATOM 8200 C C . GLN A 1 17 ? -3.237 -7.827 -1.624 1.00 62.11 17 GLN A C 14
ATOM 8201 O O . GLN A 1 17 ? -3.049 -7.159 -0.608 1.00 3.32 17 GLN A O 14
ATOM 8213 N N . PRO A 1 18 ? -3.921 -8.980 -1.604 1.00 41.15 18 PRO A N 14
ATOM 8214 C CA . PRO A 1 18 ? -4.500 -9.538 -0.378 1.00 62.10 18 PRO A CA 14
ATOM 8215 C C . PRO A 1 18 ? -3.434 -10.041 0.588 1.00 73.33 18 PRO A C 14
ATOM 8216 O O . PRO A 1 18 ? -2.237 -9.881 0.346 1.00 3.15 18 PRO A O 14
ATOM 8224 N N . ARG A 1 19 ? -3.875 -10.651 1.683 1.00 10.14 19 ARG A N 14
ATOM 8225 C CA . ARG A 1 19 ? -2.958 -11.178 2.687 1.00 22.12 19 ARG A CA 14
ATOM 8226 C C . ARG A 1 19 ? -2.477 -12.575 2.305 1.00 55.32 19 ARG A C 14
ATOM 8227 O O . ARG A 1 19 ? -1.745 -13.219 3.055 1.00 45.32 19 ARG A O 14
ATOM 8245 N N . GLY A 1 20 ? -2.896 -13.039 1.131 1.00 70.11 20 GLY A N 14
ATOM 8246 C CA . GLY A 1 20 ? -2.499 -14.356 0.669 1.00 34.24 20 GLY A CA 14
ATOM 8247 C C . GLY A 1 20 ? -1.263 -14.315 -0.208 1.00 15.35 20 GLY A C 14
ATOM 8248 O O . GLY A 1 20 ? -1.261 -14.856 -1.314 1.00 44.44 20 GLY A O 14
ATOM 8252 N N . ASN A 1 21 ? -0.211 -13.673 0.286 1.00 74.14 21 ASN A N 14
ATOM 8253 C CA . ASN A 1 21 ? 1.036 -13.563 -0.462 1.00 45.31 21 ASN A CA 14
ATOM 8254 C C . ASN A 1 21 ? 2.212 -13.300 0.476 1.00 44.12 21 ASN A C 14
ATOM 8255 O O . ASN A 1 21 ? 2.052 -12.788 1.583 1.00 4.30 21 ASN A O 14
ATOM 8265 N N . PRO A 1 22 ? 3.422 -13.659 0.023 1.00 42.43 22 PRO A N 14
ATOM 8266 C CA . PRO A 1 22 ? 4.648 -13.471 0.804 1.00 51.11 22 PRO A CA 14
ATOM 8267 C C . PRO A 1 22 ? 5.028 -12.001 0.941 1.00 21.35 22 PRO A C 14
ATOM 8268 O O . PRO A 1 22 ? 5.848 -11.637 1.784 1.00 60.32 22 PRO A O 14
ATOM 8276 N N . CYS A 1 23 ? 4.425 -11.158 0.110 1.00 72.00 23 CYS A N 14
ATOM 8277 C CA . CYS A 1 23 ? 4.699 -9.726 0.138 1.00 72.42 23 CYS A CA 14
ATOM 8278 C C . CYS A 1 23 ? 4.584 -9.179 1.557 1.00 24.12 23 CYS A C 14
ATOM 8279 O O . CYS A 1 23 ? 3.823 -9.698 2.375 1.00 61.23 23 CYS A O 14
ATOM 8285 N N . LEU A 1 24 ? 5.345 -8.127 1.843 1.00 14.31 24 LEU A N 14
ATOM 8286 C CA . LEU A 1 24 ? 5.328 -7.508 3.164 1.00 74.14 24 LEU A CA 14
ATOM 8287 C C . LEU A 1 24 ? 4.061 -6.682 3.363 1.00 71.13 24 LEU A C 14
ATOM 8288 O O . LEU A 1 24 ? 3.227 -6.582 2.464 1.00 12.34 24 LEU A O 14
ATOM 8303 N N . ARG A 1 25 ? 3.924 -6.092 4.546 1.00 30.22 25 ARG A N 14
ATOM 8304 C CA . ARG A 1 25 ? 2.761 -5.276 4.863 1.00 10.53 25 ARG A CA 14
ATOM 8305 C C . ARG A 1 25 ? 3.161 -3.820 5.086 1.00 61.02 25 ARG A C 14
ATOM 8306 O O . ARG A 1 25 ? 4.167 -3.535 5.738 1.00 4.44 25 ARG A O 14
ATOM 8324 N N . LEU A 1 26 ? 2.370 -2.903 4.540 1.00 25.31 26 LEU A N 14
ATOM 8325 C CA . LEU A 1 26 ? 2.643 -1.477 4.679 1.00 20.02 26 LEU A CA 14
ATOM 8326 C C . LEU A 1 26 ? 1.477 -0.763 5.357 1.00 70.31 26 LEU A C 14
ATOM 8327 O O . LEU A 1 26 ? 1.569 -0.372 6.521 1.00 12.20 26 LEU A O 14
ATOM 8342 N N . ARG A 1 27 ? 0.382 -0.601 4.622 1.00 65.34 27 ARG A N 14
ATOM 8343 C CA . ARG A 1 27 ? -0.802 0.065 5.153 1.00 51.21 27 ARG A CA 14
ATOM 8344 C C . ARG A 1 27 ? -2.043 -0.312 4.350 1.00 32.44 27 ARG A C 14
ATOM 8345 O O . ARG A 1 27 ? -1.979 -1.139 3.442 1.00 14.03 27 ARG A O 14
ATOM 8363 N N . GLY A 1 28 ? -3.173 0.300 4.694 1.00 45.11 28 GLY A N 14
ATOM 8364 C CA . GLY A 1 28 ? -4.412 0.016 3.995 1.00 35.12 28 GLY A CA 14
ATOM 8365 C C . GLY A 1 28 ? -4.650 0.953 2.829 1.00 63.21 28 GLY A C 14
ATOM 8366 O O . GLY A 1 28 ? -5.788 1.160 2.411 1.00 53.02 28 GLY A O 14
ATOM 8370 N N . ALA A 1 29 ? -3.572 1.525 2.301 1.00 11.14 29 ALA A N 14
ATOM 8371 C CA . ALA A 1 29 ? -3.669 2.445 1.176 1.00 25.53 29 ALA A CA 14
ATOM 8372 C C . ALA A 1 29 ? -3.887 1.692 -0.133 1.00 11.34 29 ALA A C 14
ATOM 8373 O O . ALA A 1 29 ? -3.082 1.787 -1.058 1.00 2.14 29 ALA A O 14
ATOM 8380 N N . CYS A 1 30 ? -4.983 0.942 -0.201 1.00 60.22 30 CYS A N 14
ATOM 8381 C CA . CYS A 1 30 ? -5.309 0.172 -1.395 1.00 31.51 30 CYS A CA 14
ATOM 8382 C C . CYS A 1 30 ? -6.814 -0.045 -1.508 1.00 41.44 30 CYS A C 14
ATOM 8383 O O . CYS A 1 30 ? -7.561 0.095 -0.540 1.00 23.14 30 CYS A O 14
ATOM 8389 N N . PRO A 1 31 ? -7.272 -0.397 -2.719 1.00 43.43 31 PRO A N 14
ATOM 8390 C CA . PRO A 1 31 ? -8.692 -0.641 -2.988 1.00 54.11 31 PRO A CA 14
ATOM 8391 C C . PRO A 1 31 ? -9.197 -1.915 -2.321 1.00 1.21 31 PRO A C 14
ATOM 8392 O O . PRO A 1 31 ? -8.416 -2.806 -1.991 1.00 71.51 31 PRO A O 14
ATOM 8400 N N . ARG A 1 32 ? -10.510 -1.994 -2.124 1.00 12.12 32 ARG A N 14
ATOM 8401 C CA . ARG A 1 32 ? -11.119 -3.160 -1.496 1.00 24.25 32 ARG A CA 14
ATOM 8402 C C . ARG A 1 32 ? -10.644 -4.448 -2.161 1.00 24.33 32 ARG A C 14
ATOM 8403 O O . ARG A 1 32 ? -10.433 -4.490 -3.373 1.00 23.53 32 ARG A O 14
ATOM 8421 N N . GLY A 1 33 ? -10.480 -5.496 -1.360 1.00 61.20 33 GLY A N 14
ATOM 8422 C CA . GLY A 1 33 ? -10.030 -6.771 -1.891 1.00 4.35 33 GLY A CA 14
ATOM 8423 C C . GLY A 1 33 ? -8.520 -6.867 -1.966 1.00 61.44 33 GLY A C 14
ATOM 8424 O O . GLY A 1 33 ? -7.974 -7.916 -2.308 1.00 70.11 33 GLY A O 14
ATOM 8428 N N . SER A 1 34 ? -7.841 -5.769 -1.651 1.00 23.13 34 SER A N 14
ATOM 8429 C CA . SER A 1 34 ? -6.384 -5.731 -1.690 1.00 15.43 34 SER A CA 14
ATOM 8430 C C . SER A 1 34 ? -5.834 -4.802 -0.613 1.00 63.03 34 SER A C 14
ATOM 8431 O O . SER A 1 34 ? -6.576 -4.026 -0.009 1.00 72.11 34 SER A O 14
ATOM 8438 N N . ARG A 1 35 ? -4.529 -4.885 -0.379 1.00 4.13 35 ARG A N 14
ATOM 8439 C CA . ARG A 1 35 ? -3.879 -4.052 0.627 1.00 71.32 35 ARG A CA 14
ATOM 8440 C C . ARG A 1 35 ? -2.490 -3.623 0.162 1.00 40.10 35 ARG A C 14
ATOM 8441 O O . ARG A 1 35 ? -1.877 -4.277 -0.682 1.00 24.42 35 ARG A O 14
ATOM 8459 N N . CYS A 1 36 ? -2.001 -2.520 0.717 1.00 74.35 36 CYS A N 14
ATOM 8460 C CA . CYS A 1 36 ? -0.685 -2.002 0.359 1.00 12.42 36 CYS A CA 14
ATOM 8461 C C . CYS A 1 36 ? 0.420 -2.908 0.893 1.00 52.32 36 CYS A C 14
ATOM 8462 O O . CYS A 1 36 ? 0.719 -2.903 2.088 1.00 21.33 36 CYS A O 14
ATOM 8468 N N . CYS A 1 37 ? 1.023 -3.684 0.000 1.00 75.12 37 CYS A N 14
ATOM 8469 C CA . CYS A 1 37 ? 2.094 -4.598 0.381 1.00 61.55 37 CYS A CA 14
ATOM 8470 C C . CYS A 1 37 ? 3.452 -4.057 -0.064 1.00 2.51 37 CYS A C 14
ATOM 8471 O O . CYS A 1 37 ? 3.561 -3.402 -1.100 1.00 72.32 37 CYS A O 14
ATOM 8477 N N . MET A 1 38 ? 4.481 -4.337 0.728 1.00 35.15 38 MET A N 14
ATOM 8478 C CA . MET A 1 38 ? 5.831 -3.880 0.416 1.00 33.44 38 MET A CA 14
ATOM 8479 C C . MET A 1 38 ? 6.609 -4.957 -0.335 1.00 44.21 38 MET A C 14
ATOM 8480 O O . MET A 1 38 ? 6.751 -6.089 0.126 1.00 72.11 38 MET A O 14
ATOM 8492 N N . PRO A 1 39 ? 7.123 -4.597 -1.520 1.00 24.13 39 PRO A N 14
ATOM 8493 C CA . PRO A 1 39 ? 7.895 -5.517 -2.361 1.00 64.43 39 PRO A CA 14
ATOM 8494 C C . PRO A 1 39 ? 9.256 -5.848 -1.759 1.00 31.52 39 PRO A C 14
ATOM 8495 O O . PRO A 1 39 ? 9.589 -5.397 -0.661 1.00 13.03 39 PRO A O 14
ATOM 8503 N N . THR A 1 40 ? 10.042 -6.637 -2.482 1.00 74.55 40 THR A N 14
ATOM 8504 C CA . THR A 1 40 ? 11.368 -7.029 -2.020 1.00 51.34 40 THR A CA 14
ATOM 8505 C C . THR A 1 40 ? 12.442 -6.098 -2.573 1.00 0.32 40 THR A C 14
ATOM 8506 O O . THR A 1 40 ? 13.159 -6.448 -3.510 1.00 54.32 40 THR A O 14
ATOM 8517 N N . VAL A 1 41 ? 12.547 -4.911 -1.986 1.00 24.23 41 VAL A N 14
ATOM 8518 C CA . VAL A 1 41 ? 13.535 -3.929 -2.419 1.00 41.13 41 VAL A CA 14
ATOM 8519 C C . VAL A 1 41 ? 14.369 -3.433 -1.244 1.00 14.21 41 VAL A C 14
ATOM 8520 O O . VAL A 1 41 ? 14.152 -3.837 -0.100 1.00 61.24 41 VAL A O 14
ATOM 8533 N N . ALA A 1 42 ? 15.323 -2.554 -1.531 1.00 44.31 42 ALA A N 14
ATOM 8534 C CA . ALA A 1 42 ? 16.188 -1.999 -0.496 1.00 61.40 42 ALA A CA 14
ATOM 8535 C C . ALA A 1 42 ? 16.311 -0.486 -0.636 1.00 1.43 42 ALA A C 14
ATOM 8536 O O . ALA A 1 42 ? 16.797 0.016 -1.650 1.00 20.15 42 ALA A O 14
ATOM 8543 N N . ALA A 1 43 ? 15.868 0.236 0.387 1.00 54.13 43 ALA A N 14
ATOM 8544 C CA . ALA A 1 43 ? 15.930 1.692 0.377 1.00 22.15 43 ALA A CA 14
ATOM 8545 C C . ALA A 1 43 ? 15.940 2.250 1.798 1.00 52.35 43 ALA A C 14
ATOM 8546 O O . ALA A 1 43 ? 15.156 3.139 2.132 1.00 21.31 43 ALA A O 14
ATOM 8553 N N . HIS A 1 44 ? 16.833 1.723 2.630 1.00 54.32 44 HIS A N 14
ATOM 8554 C CA . HIS A 1 44 ? 16.944 2.168 4.013 1.00 23.24 44 HIS A CA 14
ATOM 8555 C C . HIS A 1 44 ? 17.554 3.565 4.087 1.00 13.03 44 HIS A C 14
ATOM 8556 O O . HIS A 1 44 ? 16.869 4.535 4.414 1.00 73.43 44 HIS A O 14
ATOM 8569 N N . ARG A 1 1 ? -4.214 7.251 -3.403 1.00 31.12 1 ARG A N 15
ATOM 8570 C CA . ARG A 1 1 ? -3.558 6.106 -4.024 1.00 1.43 1 ARG A CA 15
ATOM 8571 C C . ARG A 1 1 ? -2.451 6.563 -4.970 1.00 34.53 1 ARG A C 15
ATOM 8572 O O . ARG A 1 1 ? -1.437 5.883 -5.126 1.00 32.52 1 ARG A O 15
ATOM 8590 N N . ARG A 1 2 ? -2.654 7.715 -5.599 1.00 12.54 2 ARG A N 15
ATOM 8591 C CA . ARG A 1 2 ? -1.674 8.261 -6.531 1.00 10.13 2 ARG A CA 15
ATOM 8592 C C . ARG A 1 2 ? -1.228 9.653 -6.096 1.00 45.10 2 ARG A C 15
ATOM 8593 O O . ARG A 1 2 ? -0.058 9.869 -5.777 1.00 21.34 2 ARG A O 15
ATOM 8611 N N . ARG A 1 3 ? -2.166 10.594 -6.086 1.00 52.01 3 ARG A N 15
ATOM 8612 C CA . ARG A 1 3 ? -1.868 11.966 -5.694 1.00 34.14 3 ARG A CA 15
ATOM 8613 C C . ARG A 1 3 ? -2.819 12.436 -4.595 1.00 35.23 3 ARG A C 15
ATOM 8614 O O . ARG A 1 3 ? -3.102 13.626 -4.473 1.00 1.31 3 ARG A O 15
ATOM 8632 N N . ARG A 1 4 ? -3.308 11.489 -3.799 1.00 63.04 4 ARG A N 15
ATOM 8633 C CA . ARG A 1 4 ? -4.227 11.806 -2.713 1.00 72.31 4 ARG A CA 15
ATOM 8634 C C . ARG A 1 4 ? -3.480 12.411 -1.528 1.00 13.33 4 ARG A C 15
ATOM 8635 O O . ARG A 1 4 ? -3.391 11.802 -0.462 1.00 10.45 4 ARG A O 15
ATOM 8653 N N . ARG A 1 5 ? -2.945 13.612 -1.723 1.00 13.11 5 ARG A N 15
ATOM 8654 C CA . ARG A 1 5 ? -2.205 14.298 -0.671 1.00 41.53 5 ARG A CA 15
ATOM 8655 C C . ARG A 1 5 ? -0.977 13.493 -0.257 1.00 23.01 5 ARG A C 15
ATOM 8656 O O . ARG A 1 5 ? -0.680 13.363 0.930 1.00 71.33 5 ARG A O 15
ATOM 8674 N N . ARG A 1 6 ? -0.267 12.957 -1.244 1.00 24.31 6 ARG A N 15
ATOM 8675 C CA . ARG A 1 6 ? 0.928 12.164 -0.983 1.00 71.23 6 ARG A CA 15
ATOM 8676 C C . ARG A 1 6 ? 0.617 11.006 -0.039 1.00 51.13 6 ARG A C 15
ATOM 8677 O O . ARG A 1 6 ? 1.000 11.005 1.131 1.00 72.34 6 ARG A O 15
ATOM 8695 N N . PRO A 1 7 ? -0.096 9.995 -0.559 1.00 50.22 7 PRO A N 15
ATOM 8696 C CA . PRO A 1 7 ? -0.475 8.812 0.220 1.00 1.51 7 PRO A CA 15
ATOM 8697 C C . PRO A 1 7 ? 0.722 7.928 0.550 1.00 35.11 7 PRO A C 15
ATOM 8698 O O . PRO A 1 7 ? 1.827 8.119 0.040 1.00 2.35 7 PRO A O 15
ATOM 8706 N N . PRO A 1 8 ? 0.501 6.934 1.424 1.00 23.52 8 PRO A N 15
ATOM 8707 C CA . PRO A 1 8 ? 1.551 6.000 1.841 1.00 74.44 8 PRO A CA 15
ATOM 8708 C C . PRO A 1 8 ? 1.964 5.052 0.719 1.00 43.33 8 PRO A C 15
ATOM 8709 O O . PRO A 1 8 ? 3.151 4.795 0.516 1.00 51.11 8 PRO A O 15
ATOM 8717 N N . CYS A 1 9 ? 0.978 4.537 -0.008 1.00 25.24 9 CYS A N 15
ATOM 8718 C CA . CYS A 1 9 ? 1.237 3.620 -1.110 1.00 22.04 9 CYS A CA 15
ATOM 8719 C C . CYS A 1 9 ? 2.030 4.309 -2.216 1.00 62.55 9 CYS A C 15
ATOM 8720 O O . CYS A 1 9 ? 2.590 3.651 -3.092 1.00 63.33 9 CYS A O 15
ATOM 8726 N N . GLU A 1 10 ? 2.072 5.638 -2.168 1.00 34.41 10 GLU A N 15
ATOM 8727 C CA . GLU A 1 10 ? 2.796 6.415 -3.167 1.00 42.11 10 GLU A CA 15
ATOM 8728 C C . GLU A 1 10 ? 4.250 6.616 -2.750 1.00 61.44 10 GLU A C 15
ATOM 8729 O O . GLU A 1 10 ? 5.172 6.226 -3.467 1.00 62.14 10 GLU A O 15
ATOM 8739 N N . ASP A 1 11 ? 4.446 7.227 -1.586 1.00 64.34 11 ASP A N 15
ATOM 8740 C CA . ASP A 1 11 ? 5.789 7.480 -1.074 1.00 11.30 11 ASP A CA 15
ATOM 8741 C C . ASP A 1 11 ? 6.629 6.208 -1.098 1.00 62.35 11 ASP A C 15
ATOM 8742 O O . ASP A 1 11 ? 7.727 6.187 -1.656 1.00 41.02 11 ASP A O 15
ATOM 8750 N N . VAL A 1 12 ? 6.107 5.146 -0.491 1.00 51.44 12 VAL A N 15
ATOM 8751 C CA . VAL A 1 12 ? 6.809 3.870 -0.444 1.00 54.12 12 VAL A CA 15
ATOM 8752 C C . VAL A 1 12 ? 6.646 3.104 -1.754 1.00 23.25 12 VAL A C 15
ATOM 8753 O O . VAL A 1 12 ? 7.366 2.142 -2.013 1.00 61.24 12 VAL A O 15
ATOM 8766 N N . ASN A 1 13 ? 5.696 3.540 -2.572 1.00 43.41 13 ASN A N 15
ATOM 8767 C CA . ASN A 1 13 ? 5.437 2.896 -3.855 1.00 71.32 13 ASN A CA 15
ATOM 8768 C C . ASN A 1 13 ? 5.255 1.391 -3.681 1.00 1.23 13 ASN A C 15
ATOM 8769 O O . ASN A 1 13 ? 6.125 0.603 -4.051 1.00 10.54 13 ASN A O 15
ATOM 8779 N N . GLY A 1 14 ? 4.117 0.999 -3.115 1.00 44.32 14 GLY A N 15
ATOM 8780 C CA . GLY A 1 14 ? 3.841 -0.409 -2.902 1.00 10.13 14 GLY A CA 15
ATOM 8781 C C . GLY A 1 14 ? 2.874 -0.972 -3.925 1.00 53.12 14 GLY A C 15
ATOM 8782 O O . GLY A 1 14 ? 2.434 -0.260 -4.828 1.00 52.21 14 GLY A O 15
ATOM 8786 N N . GLN A 1 15 ? 2.547 -2.252 -3.787 1.00 30.54 15 GLN A N 15
ATOM 8787 C CA . GLN A 1 15 ? 1.628 -2.910 -4.708 1.00 72.12 15 GLN A CA 15
ATOM 8788 C C . GLN A 1 15 ? 0.422 -3.474 -3.966 1.00 74.41 15 GLN A C 15
ATOM 8789 O O . GLN A 1 15 ? 0.568 -4.171 -2.961 1.00 41.42 15 GLN A O 15
ATOM 8801 N N . CYS A 1 16 ? -0.771 -3.168 -4.465 1.00 71.21 16 CYS A N 15
ATOM 8802 C CA . CYS A 1 16 ? -2.004 -3.643 -3.849 1.00 20.53 16 CYS A CA 15
ATOM 8803 C C . CYS A 1 16 ? -2.103 -5.163 -3.935 1.00 14.30 16 CYS A C 15
ATOM 8804 O O . CYS A 1 16 ? -2.464 -5.713 -4.975 1.00 20.41 16 CYS A O 15
ATOM 8810 N N . GLN A 1 17 ? -1.782 -5.834 -2.834 1.00 31.43 17 GLN A N 15
ATOM 8811 C CA . GLN A 1 17 ? -1.836 -7.291 -2.786 1.00 30.14 17 GLN A CA 15
ATOM 8812 C C . GLN A 1 17 ? -2.745 -7.765 -1.656 1.00 31.22 17 GLN A C 15
ATOM 8813 O O . GLN A 1 17 ? -2.968 -7.062 -0.670 1.00 3.32 17 GLN A O 15
ATOM 8825 N N . PRO A 1 18 ? -3.281 -8.986 -1.800 1.00 10.14 18 PRO A N 15
ATOM 8826 C CA . PRO A 1 18 ? -4.174 -9.581 -0.801 1.00 42.25 18 PRO A CA 15
ATOM 8827 C C . PRO A 1 18 ? -3.443 -9.948 0.486 1.00 61.44 18 PRO A C 15
ATOM 8828 O O . PRO A 1 18 ? -2.259 -9.645 0.645 1.00 31.11 18 PRO A O 15
ATOM 8836 N N . ARG A 1 19 ? -4.153 -10.601 1.398 1.00 31.22 19 ARG A N 15
ATOM 8837 C CA . ARG A 1 19 ? -3.569 -11.010 2.672 1.00 41.34 19 ARG A CA 15
ATOM 8838 C C . ARG A 1 19 ? -3.068 -12.450 2.603 1.00 45.42 19 ARG A C 15
ATOM 8839 O O . ARG A 1 19 ? -3.142 -13.190 3.583 1.00 43.34 19 ARG A O 15
ATOM 8857 N N . GLY A 1 20 ? -2.557 -12.839 1.439 1.00 63.53 20 GLY A N 15
ATOM 8858 C CA . GLY A 1 20 ? -2.052 -14.187 1.264 1.00 0.10 20 GLY A CA 15
ATOM 8859 C C . GLY A 1 20 ? -0.846 -14.241 0.348 1.00 72.11 20 GLY A C 15
ATOM 8860 O O . GLY A 1 20 ? -0.825 -15.003 -0.618 1.00 11.35 20 GLY A O 15
ATOM 8864 N N . ASN A 1 21 ? 0.162 -13.428 0.650 1.00 13.05 21 ASN A N 15
ATOM 8865 C CA . ASN A 1 21 ? 1.376 -13.384 -0.155 1.00 44.13 21 ASN A CA 15
ATOM 8866 C C . ASN A 1 21 ? 2.616 -13.331 0.732 1.00 21.53 21 ASN A C 15
ATOM 8867 O O . ASN A 1 21 ? 2.580 -12.849 1.864 1.00 45.43 21 ASN A O 15
ATOM 8877 N N . PRO A 1 22 ? 3.742 -13.841 0.208 1.00 0.41 22 PRO A N 15
ATOM 8878 C CA . PRO A 1 22 ? 5.014 -13.862 0.936 1.00 21.10 22 PRO A CA 15
ATOM 8879 C C . PRO A 1 22 ? 5.608 -12.468 1.107 1.00 35.21 22 PRO A C 15
ATOM 8880 O O . PRO A 1 22 ? 6.458 -12.246 1.970 1.00 2.43 22 PRO A O 15
ATOM 8888 N N . CYS A 1 23 ? 5.155 -11.532 0.280 1.00 63.15 23 CYS A N 15
ATOM 8889 C CA . CYS A 1 23 ? 5.642 -10.159 0.338 1.00 2.02 23 CYS A CA 15
ATOM 8890 C C . CYS A 1 23 ? 5.366 -9.543 1.706 1.00 3.44 23 CYS A C 15
ATOM 8891 O O . CYS A 1 23 ? 4.959 -10.234 2.641 1.00 64.03 23 CYS A O 15
ATOM 8897 N N . LEU A 1 24 ? 5.589 -8.237 1.816 1.00 34.34 24 LEU A N 15
ATOM 8898 C CA . LEU A 1 24 ? 5.365 -7.526 3.071 1.00 14.23 24 LEU A CA 15
ATOM 8899 C C . LEU A 1 24 ? 4.130 -6.635 2.977 1.00 50.14 24 LEU A C 15
ATOM 8900 O O . LEU A 1 24 ? 3.527 -6.502 1.912 1.00 42.22 24 LEU A O 15
ATOM 8915 N N . ARG A 1 25 ? 3.761 -6.023 4.098 1.00 60.31 25 ARG A N 15
ATOM 8916 C CA . ARG A 1 25 ? 2.599 -5.143 4.142 1.00 73.32 25 ARG A CA 15
ATOM 8917 C C . ARG A 1 25 ? 3.017 -3.708 4.449 1.00 15.33 25 ARG A C 15
ATOM 8918 O O . ARG A 1 25 ? 4.092 -3.467 4.999 1.00 61.10 25 ARG A O 15
ATOM 8936 N N . LEU A 1 26 ? 2.160 -2.759 4.091 1.00 11.53 26 LEU A N 15
ATOM 8937 C CA . LEU A 1 26 ? 2.438 -1.347 4.328 1.00 52.14 26 LEU A CA 15
ATOM 8938 C C . LEU A 1 26 ? 1.245 -0.658 4.982 1.00 52.42 26 LEU A C 15
ATOM 8939 O O . LEU A 1 26 ? 1.219 -0.459 6.196 1.00 63.52 26 LEU A O 15
ATOM 8954 N N . ARG A 1 27 ? 0.257 -0.300 4.169 1.00 43.23 27 ARG A N 15
ATOM 8955 C CA . ARG A 1 27 ? -0.942 0.365 4.669 1.00 30.51 27 ARG A CA 15
ATOM 8956 C C . ARG A 1 27 ? -2.092 0.231 3.676 1.00 33.01 27 ARG A C 15
ATOM 8957 O O . ARG A 1 27 ? -1.976 -0.461 2.665 1.00 33.11 27 ARG A O 15
ATOM 8975 N N . GLY A 1 28 ? -3.203 0.899 3.972 1.00 12.11 28 GLY A N 15
ATOM 8976 C CA . GLY A 1 28 ? -4.358 0.841 3.096 1.00 15.51 28 GLY A CA 15
ATOM 8977 C C . GLY A 1 28 ? -4.083 1.438 1.731 1.00 50.54 28 GLY A C 15
ATOM 8978 O O . GLY A 1 28 ? -3.351 0.859 0.928 1.00 35.25 28 GLY A O 15
ATOM 8982 N N . ALA A 1 29 ? -4.672 2.600 1.465 1.00 22.52 29 ALA A N 15
ATOM 8983 C CA . ALA A 1 29 ? -4.485 3.276 0.188 1.00 2.24 29 ALA A CA 15
ATOM 8984 C C . ALA A 1 29 ? -4.685 2.314 -0.978 1.00 14.13 29 ALA A C 15
ATOM 8985 O O . ALA A 1 29 ? -4.074 2.467 -2.035 1.00 45.43 29 ALA A O 15
ATOM 8992 N N . CYS A 1 30 ? -5.544 1.319 -0.777 1.00 42.53 30 CYS A N 15
ATOM 8993 C CA . CYS A 1 30 ? -5.825 0.331 -1.810 1.00 74.13 30 CYS A CA 15
ATOM 8994 C C . CYS A 1 30 ? -7.306 -0.038 -1.823 1.00 44.34 30 CYS A C 15
ATOM 8995 O O . CYS A 1 30 ? -8.039 0.201 -0.863 1.00 63.24 30 CYS A O 15
ATOM 9001 N N . PRO A 1 31 ? -7.758 -0.633 -2.937 1.00 2.21 31 PRO A N 15
ATOM 9002 C CA . PRO A 1 31 ? -9.155 -1.047 -3.102 1.00 71.30 31 PRO A CA 15
ATOM 9003 C C . PRO A 1 31 ? -9.519 -2.226 -2.206 1.00 34.24 31 PRO A C 15
ATOM 9004 O O . PRO A 1 31 ? -8.657 -3.021 -1.830 1.00 14.54 31 PRO A O 15
ATOM 9012 N N . ARG A 1 32 ? -10.799 -2.333 -1.869 1.00 11.55 32 ARG A N 15
ATOM 9013 C CA . ARG A 1 32 ? -11.277 -3.416 -1.016 1.00 43.51 32 ARG A CA 15
ATOM 9014 C C . ARG A 1 32 ? -10.781 -4.766 -1.522 1.00 63.53 32 ARG A C 15
ATOM 9015 O O . ARG A 1 32 ? -10.639 -4.975 -2.727 1.00 52.51 32 ARG A O 15
ATOM 9033 N N . GLY A 1 33 ? -10.518 -5.681 -0.594 1.00 71.13 33 GLY A N 15
ATOM 9034 C CA . GLY A 1 33 ? -10.040 -6.999 -0.967 1.00 32.24 33 GLY A CA 15
ATOM 9035 C C . GLY A 1 33 ? -8.545 -7.024 -1.218 1.00 34.42 33 GLY A C 15
ATOM 9036 O O . GLY A 1 33 ? -7.971 -8.080 -1.481 1.00 74.44 33 GLY A O 15
ATOM 9040 N N . SER A 1 34 ? -7.913 -5.857 -1.137 1.00 0.52 34 SER A N 15
ATOM 9041 C CA . SER A 1 34 ? -6.477 -5.749 -1.363 1.00 11.33 34 SER A CA 15
ATOM 9042 C C . SER A 1 34 ? -5.851 -4.739 -0.404 1.00 72.10 34 SER A C 15
ATOM 9043 O O . SER A 1 34 ? -6.536 -3.872 0.136 1.00 54.12 34 SER A O 15
ATOM 9050 N N . ARG A 1 35 ? -4.543 -4.862 -0.197 1.00 40.21 35 ARG A N 15
ATOM 9051 C CA . ARG A 1 35 ? -3.823 -3.963 0.696 1.00 1.24 35 ARG A CA 15
ATOM 9052 C C . ARG A 1 35 ? -2.424 -3.672 0.163 1.00 2.13 35 ARG A C 15
ATOM 9053 O O . ARG A 1 35 ? -1.784 -4.537 -0.436 1.00 74.34 35 ARG A O 15
ATOM 9071 N N . CYS A 1 36 ? -1.954 -2.450 0.385 1.00 24.23 36 CYS A N 15
ATOM 9072 C CA . CYS A 1 36 ? -0.631 -2.044 -0.072 1.00 42.45 36 CYS A CA 15
ATOM 9073 C C . CYS A 1 36 ? 0.450 -2.930 0.537 1.00 62.43 36 CYS A C 15
ATOM 9074 O O . CYS A 1 36 ? 0.767 -2.818 1.721 1.00 10.13 36 CYS A O 15
ATOM 9080 N N . CYS A 1 37 ? 1.017 -3.810 -0.283 1.00 12.35 37 CYS A N 15
ATOM 9081 C CA . CYS A 1 37 ? 2.064 -4.717 0.173 1.00 52.45 37 CYS A CA 15
ATOM 9082 C C . CYS A 1 37 ? 3.425 -4.291 -0.370 1.00 11.10 37 CYS A C 15
ATOM 9083 O O . CYS A 1 37 ? 3.554 -3.933 -1.539 1.00 40.22 37 CYS A O 15
ATOM 9089 N N . MET A 1 38 ? 4.438 -4.337 0.489 1.00 23.32 38 MET A N 15
ATOM 9090 C CA . MET A 1 38 ? 5.791 -3.957 0.097 1.00 23.04 38 MET A CA 15
ATOM 9091 C C . MET A 1 38 ? 6.404 -5.009 -0.823 1.00 2.33 38 MET A C 15
ATOM 9092 O O . MET A 1 38 ? 6.372 -6.207 -0.543 1.00 53.44 38 MET A O 15
ATOM 9104 N N . PRO A 1 39 ? 6.976 -4.552 -1.947 1.00 24.13 39 PRO A N 15
ATOM 9105 C CA . PRO A 1 39 ? 7.609 -5.437 -2.930 1.00 50.51 39 PRO A CA 15
ATOM 9106 C C . PRO A 1 39 ? 8.900 -6.055 -2.406 1.00 72.23 39 PRO A C 15
ATOM 9107 O O . PRO A 1 39 ? 9.381 -5.699 -1.331 1.00 22.14 39 PRO A O 15
ATOM 9115 N N . THR A 1 40 ? 9.459 -6.986 -3.175 1.00 2.12 40 THR A N 15
ATOM 9116 C CA . THR A 1 40 ? 10.695 -7.655 -2.788 1.00 24.11 40 THR A CA 15
ATOM 9117 C C . THR A 1 40 ? 11.915 -6.853 -3.226 1.00 63.32 40 THR A C 15
ATOM 9118 O O . THR A 1 40 ? 12.651 -7.263 -4.122 1.00 72.21 40 THR A O 15
ATOM 9129 N N . VAL A 1 41 ? 12.123 -5.705 -2.587 1.00 41.03 41 VAL A N 15
ATOM 9130 C CA . VAL A 1 41 ? 13.256 -4.846 -2.909 1.00 55.43 41 VAL A CA 15
ATOM 9131 C C . VAL A 1 41 ? 14.097 -4.557 -1.672 1.00 33.12 41 VAL A C 15
ATOM 9132 O O . VAL A 1 41 ? 13.770 -4.999 -0.570 1.00 43.13 41 VAL A O 15
ATOM 9145 N N . ALA A 1 42 ? 15.183 -3.814 -1.860 1.00 62.31 42 ALA A N 15
ATOM 9146 C CA . ALA A 1 42 ? 16.070 -3.465 -0.758 1.00 71.01 42 ALA A CA 15
ATOM 9147 C C . ALA A 1 42 ? 16.454 -1.991 -0.810 1.00 63.33 42 ALA A C 15
ATOM 9148 O O . ALA A 1 42 ? 17.636 -1.647 -0.798 1.00 31.23 42 ALA A O 15
ATOM 9155 N N . ALA A 1 43 ? 15.450 -1.123 -0.866 1.00 51.24 43 ALA A N 15
ATOM 9156 C CA . ALA A 1 43 ? 15.683 0.316 -0.919 1.00 31.14 43 ALA A CA 15
ATOM 9157 C C . ALA A 1 43 ? 16.483 0.696 -2.159 1.00 45.11 43 ALA A C 15
ATOM 9158 O O . ALA A 1 43 ? 17.687 0.947 -2.081 1.00 63.14 43 ALA A O 15
ATOM 9165 N N . HIS A 1 44 ? 15.809 0.740 -3.303 1.00 72.22 44 HIS A N 15
ATOM 9166 C CA . HIS A 1 44 ? 16.459 1.090 -4.561 1.00 14.04 44 HIS A CA 15
ATOM 9167 C C . HIS A 1 44 ? 17.698 0.231 -4.791 1.00 5.15 44 HIS A C 15
ATOM 9168 O O . HIS A 1 44 ? 17.656 -0.990 -4.636 1.00 22.23 44 HIS A O 15
ATOM 9181 N N . ARG A 1 1 ? -7.010 8.115 -5.143 1.00 72.32 1 ARG A N 16
ATOM 9182 C CA . ARG A 1 1 ? -6.522 6.828 -4.659 1.00 2.41 1 ARG A CA 16
ATOM 9183 C C . ARG A 1 1 ? -5.002 6.835 -4.534 1.00 62.02 1 ARG A C 16
ATOM 9184 O O . ARG A 1 1 ? -4.440 6.207 -3.638 1.00 14.12 1 ARG A O 16
ATOM 9202 N N . ARG A 1 2 ? -4.341 7.552 -5.438 1.00 51.32 2 ARG A N 16
ATOM 9203 C CA . ARG A 1 2 ? -2.887 7.640 -5.430 1.00 54.43 2 ARG A CA 16
ATOM 9204 C C . ARG A 1 2 ? -2.430 9.096 -5.471 1.00 62.03 2 ARG A C 16
ATOM 9205 O O . ARG A 1 2 ? -1.396 9.415 -6.058 1.00 2.23 2 ARG A O 16
ATOM 9223 N N . ARG A 1 3 ? -3.207 9.972 -4.844 1.00 41.22 3 ARG A N 16
ATOM 9224 C CA . ARG A 1 3 ? -2.883 11.394 -4.811 1.00 23.02 3 ARG A CA 16
ATOM 9225 C C . ARG A 1 3 ? -3.694 12.109 -3.735 1.00 25.11 3 ARG A C 16
ATOM 9226 O O . ARG A 1 3 ? -4.058 13.276 -3.891 1.00 70.20 3 ARG A O 16
ATOM 9244 N N . ARG A 1 4 ? -3.973 11.405 -2.643 1.00 11.22 4 ARG A N 16
ATOM 9245 C CA . ARG A 1 4 ? -4.741 11.973 -1.541 1.00 52.43 4 ARG A CA 16
ATOM 9246 C C . ARG A 1 4 ? -3.816 12.532 -0.465 1.00 20.22 4 ARG A C 16
ATOM 9247 O O . ARG A 1 4 ? -3.411 11.817 0.452 1.00 15.44 4 ARG A O 16
ATOM 9265 N N . ARG A 1 5 ? -3.485 13.814 -0.582 1.00 54.41 5 ARG A N 16
ATOM 9266 C CA . ARG A 1 5 ? -2.607 14.467 0.380 1.00 41.54 5 ARG A CA 16
ATOM 9267 C C . ARG A 1 5 ? -1.316 13.677 0.562 1.00 32.44 5 ARG A C 16
ATOM 9268 O O . ARG A 1 5 ? -0.790 13.573 1.671 1.00 45.24 5 ARG A O 16
ATOM 9286 N N . ARG A 1 6 ? -0.810 13.118 -0.532 1.00 62.33 6 ARG A N 16
ATOM 9287 C CA . ARG A 1 6 ? 0.419 12.334 -0.493 1.00 13.25 6 ARG A CA 16
ATOM 9288 C C . ARG A 1 6 ? 0.288 11.166 0.481 1.00 51.52 6 ARG A C 16
ATOM 9289 O O . ARG A 1 6 ? 0.870 11.162 1.565 1.00 42.33 6 ARG A O 16
ATOM 9307 N N . PRO A 1 7 ? -0.496 10.152 0.085 1.00 41.31 7 PRO A N 16
ATOM 9308 C CA . PRO A 1 7 ? -0.722 8.959 0.908 1.00 10.31 7 PRO A CA 16
ATOM 9309 C C . PRO A 1 7 ? 0.522 8.086 1.016 1.00 22.44 7 PRO A C 16
ATOM 9310 O O . PRO A 1 7 ? 1.518 8.291 0.321 1.00 23.12 7 PRO A O 16
ATOM 9318 N N . PRO A 1 8 ? 0.468 7.084 1.909 1.00 43.15 8 PRO A N 16
ATOM 9319 C CA . PRO A 1 8 ? 1.583 6.158 2.127 1.00 55.33 8 PRO A CA 16
ATOM 9320 C C . PRO A 1 8 ? 1.799 5.222 0.943 1.00 21.35 8 PRO A C 16
ATOM 9321 O O . PRO A 1 8 ? 2.923 5.062 0.462 1.00 53.11 8 PRO A O 16
ATOM 9329 N N . CYS A 1 9 ? 0.719 4.607 0.475 1.00 32.43 9 CYS A N 16
ATOM 9330 C CA . CYS A 1 9 ? 0.791 3.686 -0.653 1.00 53.21 9 CYS A CA 16
ATOM 9331 C C . CYS A 1 9 ? 1.421 4.362 -1.866 1.00 71.31 9 CYS A C 16
ATOM 9332 O O . CYS A 1 9 ? 1.986 3.698 -2.735 1.00 4.33 9 CYS A O 16
ATOM 9338 N N . GLU A 1 10 ? 1.318 5.685 -1.919 1.00 4.01 10 GLU A N 16
ATOM 9339 C CA . GLU A 1 10 ? 1.878 6.451 -3.027 1.00 4.14 10 GLU A CA 16
ATOM 9340 C C . GLU A 1 10 ? 3.379 6.654 -2.846 1.00 34.24 10 GLU A C 16
ATOM 9341 O O . GLU A 1 10 ? 4.175 6.286 -3.711 1.00 14.20 10 GLU A O 16
ATOM 9351 N N . ASP A 1 11 ? 3.759 7.240 -1.716 1.00 72.22 11 ASP A N 16
ATOM 9352 C CA . ASP A 1 11 ? 5.166 7.490 -1.420 1.00 13.43 11 ASP A CA 16
ATOM 9353 C C . ASP A 1 11 ? 5.994 6.224 -1.607 1.00 14.33 11 ASP A C 16
ATOM 9354 O O . ASP A 1 11 ? 6.992 6.223 -2.327 1.00 63.34 11 ASP A O 16
ATOM 9362 N N . VAL A 1 12 ? 5.574 5.146 -0.952 1.00 75.22 12 VAL A N 16
ATOM 9363 C CA . VAL A 1 12 ? 6.277 3.872 -1.045 1.00 35.34 12 VAL A CA 16
ATOM 9364 C C . VAL A 1 12 ? 5.963 3.165 -2.360 1.00 40.33 12 VAL A C 16
ATOM 9365 O O . VAL A 1 12 ? 6.671 2.245 -2.767 1.00 61.21 12 VAL A O 16
ATOM 9378 N N . ASN A 1 13 ? 4.896 3.603 -3.020 1.00 51.13 13 ASN A N 16
ATOM 9379 C CA . ASN A 1 13 ? 4.486 3.012 -4.289 1.00 63.33 13 ASN A CA 16
ATOM 9380 C C . ASN A 1 13 ? 4.649 1.496 -4.260 1.00 12.31 13 ASN A C 16
ATOM 9381 O O . ASN A 1 13 ? 5.467 0.934 -4.986 1.00 24.41 13 ASN A O 16
ATOM 9391 N N . GLY A 1 14 ? 3.859 0.838 -3.416 1.00 31.23 14 GLY A N 16
ATOM 9392 C CA . GLY A 1 14 ? 3.929 -0.607 -3.308 1.00 33.20 14 GLY A CA 16
ATOM 9393 C C . GLY A 1 14 ? 2.931 -1.306 -4.210 1.00 73.03 14 GLY A C 16
ATOM 9394 O O . GLY A 1 14 ? 2.303 -0.671 -5.057 1.00 75.43 14 GLY A O 16
ATOM 9398 N N . GLN A 1 15 ? 2.786 -2.615 -4.029 1.00 44.12 15 GLN A N 16
ATOM 9399 C CA . GLN A 1 15 ? 1.858 -3.399 -4.835 1.00 50.13 15 GLN A CA 16
ATOM 9400 C C . GLN A 1 15 ? 0.638 -3.809 -4.019 1.00 4.13 15 GLN A C 16
ATOM 9401 O O . GLN A 1 15 ? 0.765 -4.420 -2.958 1.00 15.52 15 GLN A O 16
ATOM 9413 N N . CYS A 1 16 ? -0.544 -3.466 -4.518 1.00 44.52 16 CYS A N 16
ATOM 9414 C CA . CYS A 1 16 ? -1.789 -3.797 -3.834 1.00 41.52 16 CYS A CA 16
ATOM 9415 C C . CYS A 1 16 ? -2.087 -5.289 -3.939 1.00 11.03 16 CYS A C 16
ATOM 9416 O O . CYS A 1 16 ? -2.709 -5.743 -4.898 1.00 5.50 16 CYS A O 16
ATOM 9422 N N . GLN A 1 17 ? -1.637 -6.048 -2.943 1.00 41.01 17 GLN A N 16
ATOM 9423 C CA . GLN A 1 17 ? -1.856 -7.489 -2.923 1.00 52.02 17 GLN A CA 16
ATOM 9424 C C . GLN A 1 17 ? -2.781 -7.884 -1.778 1.00 44.52 17 GLN A C 16
ATOM 9425 O O . GLN A 1 17 ? -2.910 -7.175 -0.779 1.00 51.00 17 GLN A O 16
ATOM 9437 N N . PRO A 1 18 ? -3.443 -9.041 -1.923 1.00 42.44 18 PRO A N 16
ATOM 9438 C CA . PRO A 1 18 ? -4.370 -9.556 -0.910 1.00 10.32 18 PRO A CA 16
ATOM 9439 C C . PRO A 1 18 ? -3.651 -10.013 0.355 1.00 60.45 18 PRO A C 16
ATOM 9440 O O . PRO A 1 18 ? -2.440 -9.833 0.490 1.00 40.15 18 PRO A O 16
ATOM 9448 N N . ARG A 1 19 ? -4.403 -10.606 1.275 1.00 22.52 19 ARG A N 16
ATOM 9449 C CA . ARG A 1 19 ? -3.836 -11.089 2.529 1.00 30.42 19 ARG A CA 16
ATOM 9450 C C . ARG A 1 19 ? -3.465 -12.566 2.425 1.00 51.23 19 ARG A C 16
ATOM 9451 O O . ARG A 1 19 ? -3.999 -13.403 3.152 1.00 51.32 19 ARG A O 16
ATOM 9469 N N . GLY A 1 20 ? -2.548 -12.879 1.514 1.00 34.22 20 GLY A N 16
ATOM 9470 C CA . GLY A 1 20 ? -2.124 -14.255 1.331 1.00 60.21 20 GLY A CA 16
ATOM 9471 C C . GLY A 1 20 ? -0.819 -14.361 0.568 1.00 35.33 20 GLY A C 16
ATOM 9472 O O . GLY A 1 20 ? -0.569 -15.357 -0.110 1.00 52.21 20 GLY A O 16
ATOM 9476 N N . ASN A 1 21 ? 0.015 -13.332 0.677 1.00 34.13 21 ASN A N 16
ATOM 9477 C CA . ASN A 1 21 ? 1.301 -13.315 -0.012 1.00 2.12 21 ASN A CA 16
ATOM 9478 C C . ASN A 1 21 ? 2.451 -13.193 0.985 1.00 54.44 21 ASN A C 16
ATOM 9479 O O . ASN A 1 21 ? 2.343 -12.528 2.016 1.00 53.24 21 ASN A O 16
ATOM 9489 N N . PRO A 1 22 ? 3.576 -13.851 0.672 1.00 30.31 22 PRO A N 16
ATOM 9490 C CA . PRO A 1 22 ? 4.768 -13.832 1.526 1.00 4.42 22 PRO A CA 16
ATOM 9491 C C . PRO A 1 22 ? 5.450 -12.468 1.537 1.00 24.13 22 PRO A C 16
ATOM 9492 O O . PRO A 1 22 ? 6.339 -12.215 2.352 1.00 53.14 22 PRO A O 16
ATOM 9500 N N . CYS A 1 23 ? 5.029 -11.593 0.630 1.00 24.42 23 CYS A N 16
ATOM 9501 C CA . CYS A 1 23 ? 5.600 -10.255 0.536 1.00 22.05 23 CYS A CA 16
ATOM 9502 C C . CYS A 1 23 ? 5.408 -9.489 1.842 1.00 62.04 23 CYS A C 16
ATOM 9503 O O . CYS A 1 23 ? 4.990 -10.055 2.851 1.00 13.03 23 CYS A O 16
ATOM 9509 N N . LEU A 1 24 ? 5.717 -8.197 1.813 1.00 63.00 24 LEU A N 16
ATOM 9510 C CA . LEU A 1 24 ? 5.578 -7.351 2.993 1.00 31.11 24 LEU A CA 16
ATOM 9511 C C . LEU A 1 24 ? 4.306 -6.512 2.916 1.00 74.52 24 LEU A C 16
ATOM 9512 O O . LEU A 1 24 ? 3.645 -6.463 1.878 1.00 31.43 24 LEU A O 16
ATOM 9527 N N . ARG A 1 25 ? 3.971 -5.851 4.019 1.00 34.05 25 ARG A N 16
ATOM 9528 C CA . ARG A 1 25 ? 2.779 -5.014 4.076 1.00 1.12 25 ARG A CA 16
ATOM 9529 C C . ARG A 1 25 ? 3.149 -3.559 4.351 1.00 63.32 25 ARG A C 16
ATOM 9530 O O . ARG A 1 25 ? 4.214 -3.272 4.899 1.00 1.21 25 ARG A O 16
ATOM 9548 N N . LEU A 1 26 ? 2.265 -2.647 3.965 1.00 3.33 26 LEU A N 16
ATOM 9549 C CA . LEU A 1 26 ? 2.499 -1.221 4.169 1.00 73.41 26 LEU A CA 16
ATOM 9550 C C . LEU A 1 26 ? 1.319 -0.573 4.888 1.00 73.33 26 LEU A C 16
ATOM 9551 O O . LEU A 1 26 ? 1.398 -0.266 6.077 1.00 71.50 26 LEU A O 16
ATOM 9566 N N . ARG A 1 27 ? 0.228 -0.370 4.158 1.00 14.45 27 ARG A N 16
ATOM 9567 C CA . ARG A 1 27 ? -0.969 0.240 4.726 1.00 30.21 27 ARG A CA 16
ATOM 9568 C C . ARG A 1 27 ? -2.218 -0.212 3.976 1.00 73.32 27 ARG A C 16
ATOM 9569 O O . ARG A 1 27 ? -2.138 -0.988 3.025 1.00 60.15 27 ARG A O 16
ATOM 9587 N N . GLY A 1 28 ? -3.374 0.278 4.414 1.00 52.23 28 GLY A N 16
ATOM 9588 C CA . GLY A 1 28 ? -4.625 -0.086 3.772 1.00 31.21 28 GLY A CA 16
ATOM 9589 C C . GLY A 1 28 ? -5.072 0.939 2.749 1.00 4.52 28 GLY A C 16
ATOM 9590 O O . GLY A 1 28 ? -6.191 0.868 2.238 1.00 22.43 28 GLY A O 16
ATOM 9594 N N . ALA A 1 29 ? -4.199 1.895 2.451 1.00 2.53 29 ALA A N 16
ATOM 9595 C CA . ALA A 1 29 ? -4.511 2.939 1.482 1.00 22.21 29 ALA A CA 16
ATOM 9596 C C . ALA A 1 29 ? -5.010 2.341 0.172 1.00 62.33 29 ALA A C 16
ATOM 9597 O O . ALA A 1 29 ? -5.787 2.964 -0.552 1.00 62.43 29 ALA A O 16
ATOM 9604 N N . CYS A 1 30 ? -4.558 1.128 -0.129 1.00 25.31 30 CYS A N 16
ATOM 9605 C CA . CYS A 1 30 ? -4.957 0.444 -1.354 1.00 44.42 30 CYS A CA 16
ATOM 9606 C C . CYS A 1 30 ? -6.473 0.279 -1.414 1.00 71.02 30 CYS A C 16
ATOM 9607 O O . CYS A 1 30 ? -7.178 0.412 -0.415 1.00 13.13 30 CYS A O 16
ATOM 9613 N N . PRO A 1 31 ? -6.987 -0.019 -2.618 1.00 35.24 31 PRO A N 16
ATOM 9614 C CA . PRO A 1 31 ? -8.424 -0.212 -2.839 1.00 4.20 31 PRO A CA 16
ATOM 9615 C C . PRO A 1 31 ? -8.944 -1.488 -2.190 1.00 54.30 31 PRO A C 16
ATOM 9616 O O . PRO A 1 31 ? -8.191 -2.437 -1.971 1.00 22.15 31 PRO A O 16
ATOM 9624 N N . ARG A 1 32 ? -10.238 -1.507 -1.886 1.00 71.02 32 ARG A N 16
ATOM 9625 C CA . ARG A 1 32 ? -10.859 -2.670 -1.261 1.00 44.40 32 ARG A CA 16
ATOM 9626 C C . ARG A 1 32 ? -10.505 -3.947 -2.015 1.00 63.24 32 ARG A C 16
ATOM 9627 O O . ARG A 1 32 ? -10.283 -3.924 -3.226 1.00 73.03 32 ARG A O 16
ATOM 9645 N N . GLY A 1 33 ? -10.454 -5.062 -1.292 1.00 4.10 33 GLY A N 16
ATOM 9646 C CA . GLY A 1 33 ? -10.125 -6.332 -1.910 1.00 33.43 33 GLY A CA 16
ATOM 9647 C C . GLY A 1 33 ? -8.640 -6.631 -1.868 1.00 25.42 33 GLY A C 16
ATOM 9648 O O . GLY A 1 33 ? -8.227 -7.785 -1.985 1.00 1.44 33 GLY A O 16
ATOM 9652 N N . SER A 1 34 ? -7.832 -5.588 -1.701 1.00 61.34 34 SER A N 16
ATOM 9653 C CA . SER A 1 34 ? -6.383 -5.744 -1.650 1.00 64.12 34 SER A CA 16
ATOM 9654 C C . SER A 1 34 ? -5.760 -4.722 -0.702 1.00 54.12 34 SER A C 16
ATOM 9655 O O . SER A 1 34 ? -6.398 -3.737 -0.329 1.00 61.02 34 SER A O 16
ATOM 9662 N N . ARG A 1 35 ? -4.512 -4.966 -0.317 1.00 65.23 35 ARG A N 16
ATOM 9663 C CA . ARG A 1 35 ? -3.803 -4.068 0.586 1.00 11.05 35 ARG A CA 16
ATOM 9664 C C . ARG A 1 35 ? -2.409 -3.748 0.053 1.00 15.33 35 ARG A C 16
ATOM 9665 O O . ARG A 1 35 ? -1.812 -4.545 -0.670 1.00 61.14 35 ARG A O 16
ATOM 9683 N N . CYS A 1 36 ? -1.898 -2.575 0.414 1.00 35.21 36 CYS A N 16
ATOM 9684 C CA . CYS A 1 36 ? -0.576 -2.149 -0.028 1.00 73.00 36 CYS A CA 16
ATOM 9685 C C . CYS A 1 36 ? 0.508 -3.059 0.541 1.00 20.21 36 CYS A C 16
ATOM 9686 O O . CYS A 1 36 ? 0.720 -3.109 1.752 1.00 11.24 36 CYS A O 16
ATOM 9692 N N . CYS A 1 37 ? 1.192 -3.778 -0.343 1.00 45.10 37 CYS A N 16
ATOM 9693 C CA . CYS A 1 37 ? 2.255 -4.687 0.069 1.00 32.35 37 CYS A CA 16
ATOM 9694 C C . CYS A 1 37 ? 3.594 -4.266 -0.530 1.00 23.22 37 CYS A C 16
ATOM 9695 O O . CYS A 1 37 ? 3.682 -3.946 -1.715 1.00 42.24 37 CYS A O 16
ATOM 9701 N N . MET A 1 38 ? 4.632 -4.268 0.300 1.00 64.35 38 MET A N 16
ATOM 9702 C CA . MET A 1 38 ? 5.969 -3.887 -0.149 1.00 13.22 38 MET A CA 16
ATOM 9703 C C . MET A 1 38 ? 6.639 -5.035 -0.895 1.00 75.13 38 MET A C 16
ATOM 9704 O O . MET A 1 38 ? 6.552 -6.199 -0.501 1.00 52.31 38 MET A O 16
ATOM 9716 N N . PRO A 1 39 ? 7.324 -4.704 -2.000 1.00 23.15 39 PRO A N 16
ATOM 9717 C CA . PRO A 1 39 ? 8.023 -5.695 -2.825 1.00 25.41 39 PRO A CA 16
ATOM 9718 C C . PRO A 1 39 ? 9.245 -6.275 -2.121 1.00 63.15 39 PRO A C 16
ATOM 9719 O O . PRO A 1 39 ? 9.487 -6.002 -0.946 1.00 31.23 39 PRO A O 16
ATOM 9727 N N . THR A 1 40 ? 10.015 -7.078 -2.849 1.00 52.24 40 THR A N 16
ATOM 9728 C CA . THR A 1 40 ? 11.212 -7.698 -2.295 1.00 61.14 40 THR A CA 16
ATOM 9729 C C . THR A 1 40 ? 12.476 -7.055 -2.859 1.00 11.11 40 THR A C 16
ATOM 9730 O O . THR A 1 40 ? 13.457 -7.740 -3.146 1.00 44.03 40 THR A O 16
ATOM 9741 N N . VAL A 1 41 ? 12.443 -5.735 -3.015 1.00 11.22 41 VAL A N 16
ATOM 9742 C CA . VAL A 1 41 ? 13.586 -4.999 -3.542 1.00 73.32 41 VAL A CA 16
ATOM 9743 C C . VAL A 1 41 ? 14.697 -4.889 -2.503 1.00 53.10 41 VAL A C 16
ATOM 9744 O O . VAL A 1 41 ? 14.559 -5.373 -1.379 1.00 33.11 41 VAL A O 16
ATOM 9757 N N . ALA A 1 42 ? 15.796 -4.250 -2.886 1.00 30.41 42 ALA A N 16
ATOM 9758 C CA . ALA A 1 42 ? 16.930 -4.074 -1.986 1.00 73.41 42 ALA A CA 16
ATOM 9759 C C . ALA A 1 42 ? 17.188 -2.597 -1.712 1.00 44.04 42 ALA A C 16
ATOM 9760 O O . ALA A 1 42 ? 17.370 -2.192 -0.564 1.00 53.42 42 ALA A O 16
ATOM 9767 N N . ALA A 1 43 ? 17.206 -1.797 -2.773 1.00 23.33 43 ALA A N 16
ATOM 9768 C CA . ALA A 1 43 ? 17.442 -0.364 -2.645 1.00 72.33 43 ALA A CA 16
ATOM 9769 C C . ALA A 1 43 ? 18.788 -0.086 -1.983 1.00 32.21 43 ALA A C 16
ATOM 9770 O O . ALA A 1 43 ? 19.582 -1.001 -1.758 1.00 41.45 43 ALA A O 16
ATOM 9777 N N . HIS A 1 44 ? 19.039 1.182 -1.672 1.00 53.23 44 HIS A N 16
ATOM 9778 C CA . HIS A 1 44 ? 20.288 1.580 -1.035 1.00 43.44 44 HIS A CA 16
ATOM 9779 C C . HIS A 1 44 ? 20.047 2.681 -0.006 1.00 60.24 44 HIS A C 16
ATOM 9780 O O . HIS A 1 44 ? 20.363 2.521 1.173 1.00 35.33 44 HIS A O 16
ATOM 9793 N N . ARG A 1 1 ? -8.596 9.566 -8.664 1.00 41.32 1 ARG A N 17
ATOM 9794 C CA . ARG A 1 1 ? -9.010 9.122 -7.339 1.00 25.04 1 ARG A CA 17
ATOM 9795 C C . ARG A 1 1 ? -7.859 9.239 -6.343 1.00 0.52 1 ARG A C 17
ATOM 9796 O O . ARG A 1 1 ? -8.054 9.658 -5.202 1.00 5.14 1 ARG A O 17
ATOM 9814 N N . ARG A 1 2 ? -6.663 8.864 -6.782 1.00 62.44 2 ARG A N 17
ATOM 9815 C CA . ARG A 1 2 ? -5.482 8.926 -5.929 1.00 11.13 2 ARG A CA 17
ATOM 9816 C C . ARG A 1 2 ? -4.965 10.357 -5.819 1.00 25.14 2 ARG A C 17
ATOM 9817 O O . ARG A 1 2 ? -5.579 11.291 -6.332 1.00 12.24 2 ARG A O 17
ATOM 9835 N N . ARG A 1 3 ? -3.830 10.521 -5.146 1.00 75.23 3 ARG A N 17
ATOM 9836 C CA . ARG A 1 3 ? -3.229 11.837 -4.967 1.00 11.41 3 ARG A CA 17
ATOM 9837 C C . ARG A 1 3 ? -4.154 12.751 -4.167 1.00 60.12 3 ARG A C 17
ATOM 9838 O O . ARG A 1 3 ? -4.136 13.970 -4.337 1.00 11.31 3 ARG A O 17
ATOM 9856 N N . ARG A 1 4 ? -4.960 12.152 -3.296 1.00 4.11 4 ARG A N 17
ATOM 9857 C CA . ARG A 1 4 ? -5.892 12.912 -2.472 1.00 71.51 4 ARG A CA 17
ATOM 9858 C C . ARG A 1 4 ? -5.147 13.734 -1.424 1.00 74.52 4 ARG A C 17
ATOM 9859 O O . ARG A 1 4 ? -5.553 14.846 -1.089 1.00 62.13 4 ARG A O 17
ATOM 9877 N N . ARG A 1 5 ? -4.053 13.179 -0.912 1.00 34.03 5 ARG A N 17
ATOM 9878 C CA . ARG A 1 5 ? -3.252 13.858 0.098 1.00 42.33 5 ARG A CA 17
ATOM 9879 C C . ARG A 1 5 ? -1.885 13.196 0.245 1.00 44.23 5 ARG A C 17
ATOM 9880 O O . ARG A 1 5 ? -1.353 13.084 1.349 1.00 12.25 5 ARG A O 17
ATOM 9898 N N . ARG A 1 6 ? -1.322 12.758 -0.877 1.00 24.51 6 ARG A N 17
ATOM 9899 C CA . ARG A 1 6 ? -0.018 12.106 -0.873 1.00 72.32 6 ARG A CA 17
ATOM 9900 C C . ARG A 1 6 ? 0.003 10.938 0.109 1.00 22.24 6 ARG A C 17
ATOM 9901 O O . ARG A 1 6 ? 0.644 10.991 1.160 1.00 40.53 6 ARG A O 17
ATOM 9919 N N . PRO A 1 7 ? -0.714 9.860 -0.237 1.00 40.41 7 PRO A N 17
ATOM 9920 C CA . PRO A 1 7 ? -0.794 8.660 0.602 1.00 31.11 7 PRO A CA 17
ATOM 9921 C C . PRO A 1 7 ? 0.522 7.892 0.643 1.00 63.53 7 PRO A C 17
ATOM 9922 O O . PRO A 1 7 ? 1.456 8.174 -0.109 1.00 61.42 7 PRO A O 17
ATOM 9930 N N . PRO A 1 8 ? 0.603 6.900 1.541 1.00 40.13 8 PRO A N 17
ATOM 9931 C CA . PRO A 1 8 ? 1.801 6.071 1.700 1.00 41.14 8 PRO A CA 17
ATOM 9932 C C . PRO A 1 8 ? 2.028 5.144 0.510 1.00 72.33 8 PRO A C 17
ATOM 9933 O O . PRO A 1 8 ? 3.130 5.073 -0.034 1.00 60.31 8 PRO A O 17
ATOM 9941 N N . CYS A 1 9 ? 0.978 4.436 0.109 1.00 43.11 9 CYS A N 17
ATOM 9942 C CA . CYS A 1 9 ? 1.061 3.514 -1.018 1.00 63.10 9 CYS A CA 17
ATOM 9943 C C . CYS A 1 9 ? 1.567 4.227 -2.268 1.00 43.13 9 CYS A C 17
ATOM 9944 O O . CYS A 1 9 ? 2.138 3.604 -3.162 1.00 0.50 9 CYS A O 17
ATOM 9950 N N . GLU A 1 10 ? 1.354 5.539 -2.323 1.00 10.03 10 GLU A N 17
ATOM 9951 C CA . GLU A 1 10 ? 1.787 6.336 -3.464 1.00 63.33 10 GLU A CA 17
ATOM 9952 C C . GLU A 1 10 ? 3.272 6.671 -3.361 1.00 5.31 10 GLU A C 17
ATOM 9953 O O . GLU A 1 10 ? 4.049 6.379 -4.268 1.00 62.34 10 GLU A O 17
ATOM 9963 N N . ASP A 1 11 ? 3.657 7.287 -2.248 1.00 1.33 11 ASP A N 17
ATOM 9964 C CA . ASP A 1 11 ? 5.048 7.662 -2.024 1.00 41.14 11 ASP A CA 17
ATOM 9965 C C . ASP A 1 11 ? 5.978 6.479 -2.279 1.00 1.52 11 ASP A C 17
ATOM 9966 O O . ASP A 1 11 ? 6.884 6.555 -3.108 1.00 71.42 11 ASP A O 17
ATOM 9974 N N . VAL A 1 12 ? 5.747 5.386 -1.558 1.00 64.24 12 VAL A N 17
ATOM 9975 C CA . VAL A 1 12 ? 6.562 4.187 -1.705 1.00 25.50 12 VAL A CA 17
ATOM 9976 C C . VAL A 1 12 ? 6.188 3.419 -2.967 1.00 41.00 12 VAL A C 17
ATOM 9977 O O . VAL A 1 12 ? 6.914 2.525 -3.400 1.00 42.34 12 VAL A O 17
ATOM 9990 N N . ASN A 1 13 ? 5.050 3.774 -3.553 1.00 33.41 13 ASN A N 17
ATOM 9991 C CA . ASN A 1 13 ? 4.578 3.117 -4.767 1.00 4.30 13 ASN A CA 17
ATOM 9992 C C . ASN A 1 13 ? 4.571 1.601 -4.598 1.00 73.34 13 ASN A C 17
ATOM 9993 O O . ASN A 1 13 ? 5.033 0.868 -5.471 1.00 35.23 13 ASN A O 17
ATOM 10003 N N . GLY A 1 14 ? 4.044 1.138 -3.469 1.00 45.04 14 GLY A N 17
ATOM 10004 C CA . GLY A 1 14 ? 3.987 -0.288 -3.206 1.00 71.03 14 GLY A CA 17
ATOM 10005 C C . GLY A 1 14 ? 2.957 -0.994 -4.066 1.00 32.14 14 GLY A C 17
ATOM 10006 O O . GLY A 1 14 ? 2.263 -0.361 -4.860 1.00 40.03 14 GLY A O 17
ATOM 10010 N N . GLN A 1 15 ? 2.860 -2.311 -3.907 1.00 22.25 15 GLN A N 17
ATOM 10011 C CA . GLN A 1 15 ? 1.910 -3.104 -4.677 1.00 11.33 15 GLN A CA 17
ATOM 10012 C C . GLN A 1 15 ? 0.625 -3.332 -3.886 1.00 73.34 15 GLN A C 17
ATOM 10013 O O . GLN A 1 15 ? 0.581 -3.111 -2.676 1.00 21.25 15 GLN A O 17
ATOM 10025 N N . CYS A 1 16 ? -0.418 -3.776 -4.578 1.00 53.24 16 CYS A N 17
ATOM 10026 C CA . CYS A 1 16 ? -1.705 -4.035 -3.942 1.00 70.21 16 CYS A CA 17
ATOM 10027 C C . CYS A 1 16 ? -2.111 -5.497 -4.110 1.00 40.33 16 CYS A C 17
ATOM 10028 O O . CYS A 1 16 ? -2.447 -5.935 -5.209 1.00 40.34 16 CYS A O 17
ATOM 10034 N N . GLN A 1 17 ? -2.074 -6.244 -3.011 1.00 53.54 17 GLN A N 17
ATOM 10035 C CA . GLN A 1 17 ? -2.439 -7.656 -3.036 1.00 43.32 17 GLN A CA 17
ATOM 10036 C C . GLN A 1 17 ? -3.172 -8.052 -1.760 1.00 64.30 17 GLN A C 17
ATOM 10037 O O . GLN A 1 17 ? -3.130 -7.351 -0.748 1.00 31.11 17 GLN A O 17
ATOM 10049 N N . PRO A 1 18 ? -3.859 -9.203 -1.804 1.00 73.24 18 PRO A N 17
ATOM 10050 C CA . PRO A 1 18 ? -4.615 -9.718 -0.659 1.00 34.51 18 PRO A CA 17
ATOM 10051 C C . PRO A 1 18 ? -3.705 -10.193 0.470 1.00 22.42 18 PRO A C 17
ATOM 10052 O O . PRO A 1 18 ? -2.489 -10.010 0.418 1.00 54.40 18 PRO A O 17
ATOM 10060 N N . ARG A 1 19 ? -4.302 -10.802 1.489 1.00 44.55 19 ARG A N 17
ATOM 10061 C CA . ARG A 1 19 ? -3.546 -11.301 2.631 1.00 62.51 19 ARG A CA 17
ATOM 10062 C C . ARG A 1 19 ? -3.162 -12.764 2.431 1.00 52.22 19 ARG A C 17
ATOM 10063 O O . ARG A 1 19 ? -3.210 -13.561 3.367 1.00 30.45 19 ARG A O 17
ATOM 10081 N N . GLY A 1 20 ? -2.784 -13.111 1.205 1.00 41.24 20 GLY A N 17
ATOM 10082 C CA . GLY A 1 20 ? -2.400 -14.477 0.904 1.00 33.31 20 GLY A CA 17
ATOM 10083 C C . GLY A 1 20 ? -1.115 -14.556 0.105 1.00 73.13 20 GLY A C 17
ATOM 10084 O O . GLY A 1 20 ? -0.965 -15.417 -0.761 1.00 14.04 20 GLY A O 17
ATOM 10088 N N . ASN A 1 21 ? -0.183 -13.653 0.393 1.00 4.52 21 ASN A N 17
ATOM 10089 C CA . ASN A 1 21 ? 1.095 -13.622 -0.307 1.00 63.00 21 ASN A CA 17
ATOM 10090 C C . ASN A 1 21 ? 2.235 -13.299 0.655 1.00 24.21 21 ASN A C 17
ATOM 10091 O O . ASN A 1 21 ? 2.039 -12.685 1.705 1.00 12.04 21 ASN A O 17
ATOM 10101 N N . PRO A 1 22 ? 3.455 -13.719 0.290 1.00 41.31 22 PRO A N 17
ATOM 10102 C CA . PRO A 1 22 ? 4.650 -13.484 1.106 1.00 12.31 22 PRO A CA 17
ATOM 10103 C C . PRO A 1 22 ? 5.057 -12.014 1.130 1.00 32.31 22 PRO A C 17
ATOM 10104 O O . PRO A 1 22 ? 5.848 -11.592 1.973 1.00 30.44 22 PRO A O 17
ATOM 10112 N N . CYS A 1 23 ? 4.509 -11.239 0.200 1.00 4.51 23 CYS A N 17
ATOM 10113 C CA . CYS A 1 23 ? 4.814 -9.815 0.115 1.00 53.14 23 CYS A CA 17
ATOM 10114 C C . CYS A 1 23 ? 4.637 -9.138 1.470 1.00 34.05 23 CYS A C 17
ATOM 10115 O O . CYS A 1 23 ? 3.728 -9.475 2.231 1.00 64.43 23 CYS A O 17
ATOM 10121 N N . LEU A 1 24 ? 5.511 -8.184 1.767 1.00 45.13 24 LEU A N 17
ATOM 10122 C CA . LEU A 1 24 ? 5.453 -7.459 3.031 1.00 21.24 24 LEU A CA 17
ATOM 10123 C C . LEU A 1 24 ? 4.143 -6.687 3.156 1.00 71.45 24 LEU A C 17
ATOM 10124 O O . LEU A 1 24 ? 3.284 -6.756 2.277 1.00 65.12 24 LEU A O 17
ATOM 10139 N N . ARG A 1 25 ? 3.998 -5.950 4.253 1.00 21.20 25 ARG A N 17
ATOM 10140 C CA . ARG A 1 25 ? 2.795 -5.164 4.492 1.00 55.45 25 ARG A CA 17
ATOM 10141 C C . ARG A 1 25 ? 3.136 -3.689 4.685 1.00 31.23 25 ARG A C 17
ATOM 10142 O O . ARG A 1 25 ? 4.251 -3.348 5.083 1.00 4.15 25 ARG A O 17
ATOM 10160 N N . LEU A 1 26 ? 2.173 -2.822 4.401 1.00 73.31 26 LEU A N 17
ATOM 10161 C CA . LEU A 1 26 ? 2.372 -1.383 4.543 1.00 20.34 26 LEU A CA 17
ATOM 10162 C C . LEU A 1 26 ? 1.184 -0.737 5.250 1.00 62.43 26 LEU A C 17
ATOM 10163 O O . LEU A 1 26 ? 1.264 -0.394 6.431 1.00 72.53 26 LEU A O 17
ATOM 10178 N N . ARG A 1 27 ? 0.086 -0.574 4.521 1.00 71.14 27 ARG A N 17
ATOM 10179 C CA . ARG A 1 27 ? -1.118 0.030 5.079 1.00 54.11 27 ARG A CA 17
ATOM 10180 C C . ARG A 1 27 ? -2.346 -0.347 4.256 1.00 51.22 27 ARG A C 17
ATOM 10181 O O . ARG A 1 27 ? -2.253 -1.109 3.295 1.00 22.31 27 ARG A O 17
ATOM 10199 N N . GLY A 1 28 ? -3.500 0.192 4.641 1.00 65.11 28 GLY A N 17
ATOM 10200 C CA . GLY A 1 28 ? -4.730 -0.099 3.931 1.00 73.25 28 GLY A CA 17
ATOM 10201 C C . GLY A 1 28 ? -5.028 0.917 2.845 1.00 21.52 28 GLY A C 17
ATOM 10202 O O . GLY A 1 28 ? -6.133 0.952 2.305 1.00 12.21 28 GLY A O 17
ATOM 10206 N N . ALA A 1 29 ? -4.040 1.746 2.527 1.00 64.34 29 ALA A N 17
ATOM 10207 C CA . ALA A 1 29 ? -4.201 2.767 1.499 1.00 52.10 29 ALA A CA 17
ATOM 10208 C C . ALA A 1 29 ? -4.743 2.166 0.208 1.00 12.21 29 ALA A C 17
ATOM 10209 O O . ALA A 1 29 ? -5.571 2.772 -0.473 1.00 30.42 29 ALA A O 17
ATOM 10216 N N . CYS A 1 30 ? -4.271 0.968 -0.126 1.00 11.53 30 CYS A N 17
ATOM 10217 C CA . CYS A 1 30 ? -4.707 0.284 -1.337 1.00 2.41 30 CYS A CA 17
ATOM 10218 C C . CYS A 1 30 ? -6.230 0.196 -1.393 1.00 14.51 30 CYS A C 17
ATOM 10219 O O . CYS A 1 30 ? -6.924 0.374 -0.393 1.00 40.32 30 CYS A O 17
ATOM 10225 N N . PRO A 1 31 ? -6.762 -0.088 -2.592 1.00 44.51 31 PRO A N 17
ATOM 10226 C CA . PRO A 1 31 ? -8.207 -0.207 -2.808 1.00 52.31 31 PRO A CA 17
ATOM 10227 C C . PRO A 1 31 ? -8.792 -1.449 -2.146 1.00 35.03 31 PRO A C 17
ATOM 10228 O O . PRO A 1 31 ? -8.075 -2.414 -1.871 1.00 42.40 31 PRO A O 17
ATOM 10236 N N . ARG A 1 32 ? -10.096 -1.422 -1.893 1.00 12.41 32 ARG A N 17
ATOM 10237 C CA . ARG A 1 32 ? -10.775 -2.547 -1.263 1.00 11.25 32 ARG A CA 17
ATOM 10238 C C . ARG A 1 32 ? -10.457 -3.851 -1.987 1.00 52.10 32 ARG A C 17
ATOM 10239 O O . ARG A 1 32 ? -10.251 -3.865 -3.200 1.00 43.25 32 ARG A O 17
ATOM 10257 N N . GLY A 1 33 ? -10.416 -4.946 -1.234 1.00 21.20 33 GLY A N 17
ATOM 10258 C CA . GLY A 1 33 ? -10.120 -6.239 -1.821 1.00 34.21 33 GLY A CA 17
ATOM 10259 C C . GLY A 1 33 ? -8.636 -6.547 -1.828 1.00 71.22 33 GLY A C 17
ATOM 10260 O O . GLY A 1 33 ? -8.234 -7.695 -2.021 1.00 62.32 33 GLY A O 17
ATOM 10264 N N . SER A 1 34 ? -7.819 -5.520 -1.621 1.00 25.25 34 SER A N 17
ATOM 10265 C CA . SER A 1 34 ? -6.370 -5.685 -1.610 1.00 61.51 34 SER A CA 17
ATOM 10266 C C . SER A 1 34 ? -5.728 -4.780 -0.563 1.00 23.02 34 SER A C 17
ATOM 10267 O O . SER A 1 34 ? -6.382 -3.902 0.000 1.00 63.31 34 SER A O 17
ATOM 10274 N N . ARG A 1 35 ? -4.442 -5.000 -0.308 1.00 3.13 35 ARG A N 17
ATOM 10275 C CA . ARG A 1 35 ? -3.711 -4.206 0.673 1.00 54.32 35 ARG A CA 17
ATOM 10276 C C . ARG A 1 35 ? -2.331 -3.827 0.143 1.00 23.13 35 ARG A C 17
ATOM 10277 O O . ARG A 1 35 ? -1.773 -4.513 -0.713 1.00 35.33 35 ARG A O 17
ATOM 10295 N N . CYS A 1 36 ? -1.787 -2.730 0.659 1.00 64.21 36 CYS A N 17
ATOM 10296 C CA . CYS A 1 36 ? -0.473 -2.258 0.240 1.00 32.02 36 CYS A CA 17
ATOM 10297 C C . CYS A 1 36 ? 0.628 -3.173 0.767 1.00 74.23 36 CYS A C 17
ATOM 10298 O O . CYS A 1 36 ? 0.871 -3.241 1.972 1.00 75.32 36 CYS A O 17
ATOM 10304 N N . CYS A 1 37 ? 1.292 -3.876 -0.146 1.00 35.34 37 CYS A N 17
ATOM 10305 C CA . CYS A 1 37 ? 2.367 -4.790 0.225 1.00 42.23 37 CYS A CA 17
ATOM 10306 C C . CYS A 1 37 ? 3.723 -4.231 -0.197 1.00 22.20 37 CYS A C 17
ATOM 10307 O O . CYS A 1 37 ? 3.838 -3.562 -1.223 1.00 42.41 37 CYS A O 17
ATOM 10313 N N . MET A 1 38 ? 4.748 -4.515 0.601 1.00 45.43 38 MET A N 17
ATOM 10314 C CA . MET A 1 38 ? 6.096 -4.043 0.309 1.00 5.22 38 MET A CA 17
ATOM 10315 C C . MET A 1 38 ? 6.888 -5.100 -0.455 1.00 44.41 38 MET A C 17
ATOM 10316 O O . MET A 1 38 ? 6.940 -6.268 -0.072 1.00 33.11 38 MET A O 17
ATOM 10328 N N . PRO A 1 39 ? 7.521 -4.680 -1.560 1.00 21.41 39 PRO A N 17
ATOM 10329 C CA . PRO A 1 39 ? 8.323 -5.576 -2.401 1.00 41.55 39 PRO A CA 17
ATOM 10330 C C . PRO A 1 39 ? 9.610 -6.018 -1.713 1.00 1.24 39 PRO A C 17
ATOM 10331 O O . PRO A 1 39 ? 9.876 -5.645 -0.571 1.00 3.05 39 PRO A O 17
ATOM 10339 N N . THR A 1 40 ? 10.407 -6.816 -2.417 1.00 74.21 40 THR A N 17
ATOM 10340 C CA . THR A 1 40 ? 11.665 -7.311 -1.875 1.00 25.43 40 THR A CA 17
ATOM 10341 C C . THR A 1 40 ? 12.844 -6.490 -2.385 1.00 32.00 40 THR A C 17
ATOM 10342 O O . THR A 1 40 ? 13.931 -7.022 -2.616 1.00 11.43 40 THR A O 17
ATOM 10353 N N . VAL A 1 41 ? 12.624 -5.191 -2.560 1.00 3.41 41 VAL A N 17
ATOM 10354 C CA . VAL A 1 41 ? 13.669 -4.296 -3.042 1.00 14.13 41 VAL A CA 17
ATOM 10355 C C . VAL A 1 41 ? 14.791 -4.162 -2.020 1.00 24.25 41 VAL A C 17
ATOM 10356 O O . VAL A 1 41 ? 14.729 -4.738 -0.935 1.00 4.54 41 VAL A O 17
ATOM 10369 N N . ALA A 1 42 ? 15.819 -3.397 -2.374 1.00 71.14 42 ALA A N 17
ATOM 10370 C CA . ALA A 1 42 ? 16.956 -3.184 -1.486 1.00 52.11 42 ALA A CA 17
ATOM 10371 C C . ALA A 1 42 ? 17.475 -1.755 -1.592 1.00 73.35 42 ALA A C 17
ATOM 10372 O O . ALA A 1 42 ? 18.673 -1.531 -1.768 1.00 31.04 42 ALA A O 17
ATOM 10379 N N . ALA A 1 43 ? 16.567 -0.790 -1.487 1.00 73.14 43 ALA A N 17
ATOM 10380 C CA . ALA A 1 43 ? 16.935 0.618 -1.570 1.00 75.41 43 ALA A CA 17
ATOM 10381 C C . ALA A 1 43 ? 17.861 1.011 -0.426 1.00 24.30 43 ALA A C 17
ATOM 10382 O O . ALA A 1 43 ? 18.310 0.161 0.345 1.00 53.42 43 ALA A O 17
ATOM 10389 N N . HIS A 1 44 ? 18.144 2.305 -0.318 1.00 62.44 44 HIS A N 17
ATOM 10390 C CA . HIS A 1 44 ? 19.018 2.812 0.734 1.00 25.51 44 HIS A CA 17
ATOM 10391 C C . HIS A 1 44 ? 18.212 3.208 1.967 1.00 44.05 44 HIS A C 17
ATOM 10392 O O . HIS A 1 44 ? 16.987 3.315 1.910 1.00 35.15 44 HIS A O 17
ATOM 10405 N N . ARG A 1 1 ? -6.661 9.338 -0.238 1.00 23.02 1 ARG A N 18
ATOM 10406 C CA . ARG A 1 1 ? -6.805 7.936 -0.612 1.00 21.03 1 ARG A CA 18
ATOM 10407 C C . ARG A 1 1 ? -6.792 7.773 -2.128 1.00 11.22 1 ARG A C 18
ATOM 10408 O O . ARG A 1 1 ? -7.498 8.483 -2.845 1.00 24.51 1 ARG A O 18
ATOM 10426 N N . ARG A 1 2 ? -5.985 6.835 -2.610 1.00 63.52 2 ARG A N 18
ATOM 10427 C CA . ARG A 1 2 ? -5.879 6.579 -4.042 1.00 63.30 2 ARG A CA 18
ATOM 10428 C C . ARG A 1 2 ? -5.368 7.815 -4.778 1.00 73.24 2 ARG A C 18
ATOM 10429 O O . ARG A 1 2 ? -6.060 8.372 -5.631 1.00 32.41 2 ARG A O 18
ATOM 10447 N N . ARG A 1 3 ? -4.154 8.239 -4.440 1.00 53.42 3 ARG A N 18
ATOM 10448 C CA . ARG A 1 3 ? -3.552 9.410 -5.067 1.00 33.14 3 ARG A CA 18
ATOM 10449 C C . ARG A 1 3 ? -4.397 10.656 -4.816 1.00 53.44 3 ARG A C 18
ATOM 10450 O O . ARG A 1 3 ? -5.335 10.941 -5.562 1.00 5.22 3 ARG A O 18
ATOM 10468 N N . ARG A 1 4 ? -4.059 11.392 -3.763 1.00 34.54 4 ARG A N 18
ATOM 10469 C CA . ARG A 1 4 ? -4.787 12.606 -3.413 1.00 74.12 4 ARG A CA 18
ATOM 10470 C C . ARG A 1 4 ? -3.993 13.449 -2.420 1.00 2.11 4 ARG A C 18
ATOM 10471 O O . ARG A 1 4 ? -3.460 14.502 -2.772 1.00 54.35 4 ARG A O 18
ATOM 10489 N N . ARG A 1 5 ? -3.918 12.979 -1.180 1.00 20.32 5 ARG A N 18
ATOM 10490 C CA . ARG A 1 5 ? -3.190 13.692 -0.136 1.00 10.33 5 ARG A CA 18
ATOM 10491 C C . ARG A 1 5 ? -1.806 13.085 0.073 1.00 25.43 5 ARG A C 18
ATOM 10492 O O . ARG A 1 5 ? -1.273 13.096 1.183 1.00 55.04 5 ARG A O 18
ATOM 10510 N N . ARG A 1 6 ? -1.230 12.555 -1.002 1.00 44.31 6 ARG A N 18
ATOM 10511 C CA . ARG A 1 6 ? 0.092 11.943 -0.936 1.00 13.12 6 ARG A CA 18
ATOM 10512 C C . ARG A 1 6 ? 0.111 10.799 0.074 1.00 12.13 6 ARG A C 18
ATOM 10513 O O . ARG A 1 6 ? 0.708 10.895 1.148 1.00 43.33 6 ARG A O 18
ATOM 10531 N N . PRO A 1 7 ? -0.558 9.689 -0.274 1.00 72.25 7 PRO A N 18
ATOM 10532 C CA . PRO A 1 7 ? -0.632 8.507 0.588 1.00 13.30 7 PRO A CA 18
ATOM 10533 C C . PRO A 1 7 ? 0.705 7.784 0.697 1.00 33.21 7 PRO A C 18
ATOM 10534 O O . PRO A 1 7 ? 1.658 8.078 -0.024 1.00 74.43 7 PRO A O 18
ATOM 10542 N N . PRO A 1 8 ? 0.782 6.813 1.622 1.00 42.42 8 PRO A N 18
ATOM 10543 C CA . PRO A 1 8 ? 1.998 6.029 1.846 1.00 50.32 8 PRO A CA 18
ATOM 10544 C C . PRO A 1 8 ? 2.300 5.083 0.689 1.00 22.10 8 PRO A C 18
ATOM 10545 O O . PRO A 1 8 ? 3.423 5.039 0.187 1.00 34.20 8 PRO A O 18
ATOM 10553 N N . CYS A 1 9 ? 1.291 4.329 0.267 1.00 50.12 9 CYS A N 18
ATOM 10554 C CA . CYS A 1 9 ? 1.447 3.385 -0.832 1.00 35.24 9 CYS A CA 18
ATOM 10555 C C . CYS A 1 9 ? 1.988 4.084 -2.076 1.00 74.32 9 CYS A C 18
ATOM 10556 O O . CYS A 1 9 ? 2.632 3.460 -2.919 1.00 61.03 9 CYS A O 18
ATOM 10562 N N . GLU A 1 10 ? 1.721 5.381 -2.184 1.00 21.03 10 GLU A N 18
ATOM 10563 C CA . GLU A 1 10 ? 2.180 6.163 -3.325 1.00 63.25 10 GLU A CA 18
ATOM 10564 C C . GLU A 1 10 ? 3.646 6.553 -3.163 1.00 13.35 10 GLU A C 18
ATOM 10565 O O . GLU A 1 10 ? 4.475 6.265 -4.026 1.00 73.12 10 GLU A O 18
ATOM 10575 N N . ASP A 1 11 ? 3.959 7.210 -2.052 1.00 2.33 11 ASP A N 18
ATOM 10576 C CA . ASP A 1 11 ? 5.324 7.639 -1.774 1.00 62.12 11 ASP A CA 18
ATOM 10577 C C . ASP A 1 11 ? 6.302 6.479 -1.935 1.00 64.04 11 ASP A C 18
ATOM 10578 O O . ASP A 1 11 ? 7.328 6.606 -2.603 1.00 51.04 11 ASP A O 18
ATOM 10586 N N . VAL A 1 12 ? 5.977 5.349 -1.316 1.00 24.43 12 VAL A N 18
ATOM 10587 C CA . VAL A 1 12 ? 6.827 4.165 -1.390 1.00 43.32 12 VAL A CA 18
ATOM 10588 C C . VAL A 1 12 ? 6.534 3.358 -2.650 1.00 73.30 12 VAL A C 18
ATOM 10589 O O . VAL A 1 12 ? 7.314 2.488 -3.035 1.00 52.20 12 VAL A O 18
ATOM 10602 N N . ASN A 1 13 ? 5.408 3.655 -3.289 1.00 35.12 13 ASN A N 18
ATOM 10603 C CA . ASN A 1 13 ? 5.013 2.957 -4.507 1.00 61.33 13 ASN A CA 18
ATOM 10604 C C . ASN A 1 13 ? 5.057 1.445 -4.306 1.00 63.04 13 ASN A C 18
ATOM 10605 O O . ASN A 1 13 ? 5.962 0.769 -4.794 1.00 45.14 13 ASN A O 18
ATOM 10615 N N . GLY A 1 14 ? 4.073 0.919 -3.583 1.00 23.31 14 GLY A N 18
ATOM 10616 C CA . GLY A 1 14 ? 4.018 -0.508 -3.329 1.00 74.30 14 GLY A CA 18
ATOM 10617 C C . GLY A 1 14 ? 3.022 -1.217 -4.225 1.00 42.21 14 GLY A C 18
ATOM 10618 O O . GLY A 1 14 ? 2.487 -0.624 -5.162 1.00 21.31 14 GLY A O 18
ATOM 10622 N N . GLN A 1 15 ? 2.772 -2.491 -3.938 1.00 55.03 15 GLN A N 18
ATOM 10623 C CA . GLN A 1 15 ? 1.835 -3.282 -4.726 1.00 21.31 15 GLN A CA 18
ATOM 10624 C C . GLN A 1 15 ? 0.591 -3.622 -3.913 1.00 53.51 15 GLN A C 18
ATOM 10625 O O . GLN A 1 15 ? 0.686 -4.056 -2.765 1.00 42.10 15 GLN A O 18
ATOM 10637 N N . CYS A 1 16 ? -0.578 -3.421 -4.516 1.00 25.04 16 CYS A N 18
ATOM 10638 C CA . CYS A 1 16 ? -1.841 -3.704 -3.847 1.00 52.41 16 CYS A CA 18
ATOM 10639 C C . CYS A 1 16 ? -2.180 -5.190 -3.931 1.00 60.15 16 CYS A C 18
ATOM 10640 O O . CYS A 1 16 ? -2.846 -5.632 -4.867 1.00 34.14 16 CYS A O 18
ATOM 10646 N N . GLN A 1 17 ? -1.715 -5.954 -2.948 1.00 3.21 17 GLN A N 18
ATOM 10647 C CA . GLN A 1 17 ? -1.968 -7.388 -2.910 1.00 61.52 17 GLN A CA 18
ATOM 10648 C C . GLN A 1 17 ? -2.809 -7.762 -1.694 1.00 54.50 17 GLN A C 18
ATOM 10649 O O . GLN A 1 17 ? -2.897 -7.019 -0.717 1.00 4.31 17 GLN A O 18
ATOM 10661 N N . PRO A 1 18 ? -3.447 -8.942 -1.754 1.00 23.40 18 PRO A N 18
ATOM 10662 C CA . PRO A 1 18 ? -4.293 -9.440 -0.665 1.00 72.13 18 PRO A CA 18
ATOM 10663 C C . PRO A 1 18 ? -3.484 -9.828 0.567 1.00 74.15 18 PRO A C 18
ATOM 10664 O O . PRO A 1 18 ? -2.289 -9.541 0.653 1.00 71.44 18 PRO A O 18
ATOM 10672 N N . ARG A 1 19 ? -4.140 -10.483 1.519 1.00 20.01 19 ARG A N 18
ATOM 10673 C CA . ARG A 1 19 ? -3.481 -10.909 2.747 1.00 43.13 19 ARG A CA 18
ATOM 10674 C C . ARG A 1 19 ? -3.082 -12.380 2.667 1.00 31.43 19 ARG A C 18
ATOM 10675 O O . ARG A 1 19 ? -3.291 -13.143 3.609 1.00 24.42 19 ARG A O 18
ATOM 10693 N N . GLY A 1 20 ? -2.507 -12.771 1.534 1.00 23.04 20 GLY A N 18
ATOM 10694 C CA . GLY A 1 20 ? -2.088 -14.147 1.351 1.00 34.13 20 GLY A CA 18
ATOM 10695 C C . GLY A 1 20 ? -0.835 -14.266 0.504 1.00 15.35 20 GLY A C 18
ATOM 10696 O O . GLY A 1 20 ? -0.711 -15.184 -0.305 1.00 70.44 20 GLY A O 18
ATOM 10700 N N . ASN A 1 21 ? 0.092 -13.334 0.691 1.00 32.54 21 ASN A N 18
ATOM 10701 C CA . ASN A 1 21 ? 1.340 -13.337 -0.065 1.00 62.10 21 ASN A CA 18
ATOM 10702 C C . ASN A 1 21 ? 2.540 -13.192 0.867 1.00 52.44 21 ASN A C 18
ATOM 10703 O O . ASN A 1 21 ? 2.466 -12.561 1.921 1.00 62.15 21 ASN A O 18
ATOM 10713 N N . PRO A 1 22 ? 3.672 -13.790 0.468 1.00 32.34 22 PRO A N 18
ATOM 10714 C CA . PRO A 1 22 ? 4.911 -13.743 1.252 1.00 53.41 22 PRO A CA 18
ATOM 10715 C C . PRO A 1 22 ? 5.535 -12.352 1.265 1.00 12.23 22 PRO A C 18
ATOM 10716 O O . PRO A 1 22 ? 6.491 -12.096 1.997 1.00 64.12 22 PRO A O 18
ATOM 10724 N N . CYS A 1 23 ? 4.987 -11.455 0.451 1.00 60.20 23 CYS A N 18
ATOM 10725 C CA . CYS A 1 23 ? 5.490 -10.089 0.369 1.00 40.14 23 CYS A CA 18
ATOM 10726 C C . CYS A 1 23 ? 5.394 -9.392 1.724 1.00 43.54 23 CYS A C 18
ATOM 10727 O O . CYS A 1 23 ? 5.116 -10.026 2.743 1.00 43.20 23 CYS A O 18
ATOM 10733 N N . LEU A 1 24 ? 5.626 -8.083 1.725 1.00 1.54 24 LEU A N 18
ATOM 10734 C CA . LEU A 1 24 ? 5.565 -7.298 2.954 1.00 71.43 24 LEU A CA 18
ATOM 10735 C C . LEU A 1 24 ? 4.282 -6.478 3.014 1.00 13.20 24 LEU A C 18
ATOM 10736 O O . LEU A 1 24 ? 3.676 -6.178 1.985 1.00 44.44 24 LEU A O 18
ATOM 10751 N N . ARG A 1 25 ? 3.873 -6.116 4.225 1.00 60.23 25 ARG A N 18
ATOM 10752 C CA . ARG A 1 25 ? 2.660 -5.329 4.419 1.00 62.53 25 ARG A CA 18
ATOM 10753 C C . ARG A 1 25 ? 3.001 -3.888 4.790 1.00 70.53 25 ARG A C 18
ATOM 10754 O O . ARG A 1 25 ? 4.035 -3.622 5.403 1.00 24.22 25 ARG A O 18
ATOM 10772 N N . LEU A 1 26 ? 2.127 -2.963 4.412 1.00 14.44 26 LEU A N 18
ATOM 10773 C CA . LEU A 1 26 ? 2.335 -1.549 4.704 1.00 12.05 26 LEU A CA 18
ATOM 10774 C C . LEU A 1 26 ? 1.148 -0.971 5.470 1.00 24.31 26 LEU A C 18
ATOM 10775 O O . LEU A 1 26 ? 1.212 -0.788 6.686 1.00 32.42 26 LEU A O 18
ATOM 10790 N N . ARG A 1 27 ? 0.068 -0.688 4.752 1.00 61.33 27 ARG A N 18
ATOM 10791 C CA . ARG A 1 27 ? -1.133 -0.132 5.364 1.00 42.41 27 ARG A CA 18
ATOM 10792 C C . ARG A 1 27 ? -2.353 -0.365 4.477 1.00 21.30 27 ARG A C 18
ATOM 10793 O O . ARG A 1 27 ? -2.267 -1.031 3.447 1.00 3.12 27 ARG A O 18
ATOM 10811 N N . GLY A 1 28 ? -3.491 0.189 4.887 1.00 20.15 28 GLY A N 18
ATOM 10812 C CA . GLY A 1 28 ? -4.712 0.029 4.120 1.00 4.33 28 GLY A CA 18
ATOM 10813 C C . GLY A 1 28 ? -4.918 1.151 3.121 1.00 75.33 28 GLY A C 18
ATOM 10814 O O . GLY A 1 28 ? -6.025 1.672 2.982 1.00 21.43 28 GLY A O 18
ATOM 10818 N N . ALA A 1 29 ? -3.851 1.522 2.422 1.00 15.00 29 ALA A N 18
ATOM 10819 C CA . ALA A 1 29 ? -3.921 2.586 1.429 1.00 25.43 29 ALA A CA 18
ATOM 10820 C C . ALA A 1 29 ? -4.184 2.024 0.037 1.00 70.22 29 ALA A C 18
ATOM 10821 O O . ALA A 1 29 ? -3.723 2.573 -0.964 1.00 63.14 29 ALA A O 18
ATOM 10828 N N . CYS A 1 30 ? -4.928 0.925 -0.021 1.00 35.35 30 CYS A N 18
ATOM 10829 C CA . CYS A 1 30 ? -5.252 0.285 -1.290 1.00 45.03 30 CYS A CA 18
ATOM 10830 C C . CYS A 1 30 ? -6.759 0.091 -1.432 1.00 33.50 30 CYS A C 18
ATOM 10831 O O . CYS A 1 30 ? -7.514 0.164 -0.462 1.00 44.22 30 CYS A O 18
ATOM 10837 N N . PRO A 1 31 ? -7.209 -0.164 -2.670 1.00 12.04 31 PRO A N 18
ATOM 10838 C CA . PRO A 1 31 ? -8.628 -0.374 -2.969 1.00 32.50 31 PRO A CA 18
ATOM 10839 C C . PRO A 1 31 ? -9.151 -1.691 -2.403 1.00 71.44 31 PRO A C 18
ATOM 10840 O O . PRO A 1 31 ? -8.384 -2.626 -2.173 1.00 54.03 31 PRO A O 18
ATOM 10848 N N . ARG A 1 32 ? -10.460 -1.756 -2.181 1.00 31.41 32 ARG A N 18
ATOM 10849 C CA . ARG A 1 32 ? -11.083 -2.959 -1.642 1.00 23.44 32 ARG A CA 18
ATOM 10850 C C . ARG A 1 32 ? -10.632 -4.198 -2.411 1.00 51.20 32 ARG A C 18
ATOM 10851 O O . ARG A 1 32 ? -10.445 -4.152 -3.626 1.00 73.51 32 ARG A O 18
ATOM 10869 N N . GLY A 1 33 ? -10.460 -5.304 -1.693 1.00 32.11 33 GLY A N 18
ATOM 10870 C CA . GLY A 1 33 ? -10.033 -6.539 -2.325 1.00 61.32 33 GLY A CA 18
ATOM 10871 C C . GLY A 1 33 ? -8.533 -6.741 -2.246 1.00 50.04 33 GLY A C 18
ATOM 10872 O O . GLY A 1 33 ? -8.034 -7.840 -2.492 1.00 43.32 33 GLY A O 18
ATOM 10876 N N . SER A 1 34 ? -7.810 -5.677 -1.905 1.00 14.14 34 SER A N 18
ATOM 10877 C CA . SER A 1 34 ? -6.358 -5.743 -1.801 1.00 62.44 34 SER A CA 18
ATOM 10878 C C . SER A 1 34 ? -5.843 -4.747 -0.766 1.00 63.22 34 SER A C 18
ATOM 10879 O O . SER A 1 34 ? -6.575 -3.865 -0.319 1.00 4.52 34 SER A O 18
ATOM 10886 N N . ARG A 1 35 ? -4.577 -4.896 -0.390 1.00 3.12 35 ARG A N 18
ATOM 10887 C CA . ARG A 1 35 ? -3.964 -4.011 0.593 1.00 60.44 35 ARG A CA 18
ATOM 10888 C C . ARG A 1 35 ? -2.571 -3.581 0.141 1.00 11.23 35 ARG A C 18
ATOM 10889 O O . ARG A 1 35 ? -1.943 -4.240 -0.687 1.00 54.14 35 ARG A O 18
ATOM 10907 N N . CYS A 1 36 ? -2.093 -2.470 0.692 1.00 64.51 36 CYS A N 18
ATOM 10908 C CA . CYS A 1 36 ? -0.775 -1.949 0.346 1.00 3.33 36 CYS A CA 18
ATOM 10909 C C . CYS A 1 36 ? 0.325 -2.878 0.850 1.00 21.42 36 CYS A C 18
ATOM 10910 O O . CYS A 1 36 ? 0.570 -2.975 2.053 1.00 10.11 36 CYS A O 18
ATOM 10916 N N . CYS A 1 37 ? 0.986 -3.561 -0.079 1.00 25.41 37 CYS A N 18
ATOM 10917 C CA . CYS A 1 37 ? 2.061 -4.481 0.267 1.00 31.43 37 CYS A CA 18
ATOM 10918 C C . CYS A 1 37 ? 3.376 -4.054 -0.379 1.00 11.25 37 CYS A C 18
ATOM 10919 O O . CYS A 1 37 ? 3.409 -3.673 -1.549 1.00 22.22 37 CYS A O 18
ATOM 10925 N N . MET A 1 38 ? 4.456 -4.119 0.392 1.00 64.11 38 MET A N 18
ATOM 10926 C CA . MET A 1 38 ? 5.774 -3.739 -0.106 1.00 4.23 38 MET A CA 18
ATOM 10927 C C . MET A 1 38 ? 6.378 -4.854 -0.952 1.00 32.42 38 MET A C 18
ATOM 10928 O O . MET A 1 38 ? 6.210 -6.041 -0.668 1.00 4.34 38 MET A O 18
ATOM 10940 N N . PRO A 1 39 ? 7.097 -4.469 -2.016 1.00 14.21 39 PRO A N 18
ATOM 10941 C CA . PRO A 1 39 ? 7.740 -5.422 -2.924 1.00 14.11 39 PRO A CA 18
ATOM 10942 C C . PRO A 1 39 ? 8.914 -6.144 -2.270 1.00 54.04 39 PRO A C 18
ATOM 10943 O O . PRO A 1 39 ? 9.220 -5.919 -1.100 1.00 22.43 39 PRO A O 18
ATOM 10951 N N . THR A 1 40 ? 9.568 -7.015 -3.034 1.00 10.52 40 THR A N 18
ATOM 10952 C CA . THR A 1 40 ? 10.706 -7.771 -2.529 1.00 51.01 40 THR A CA 18
ATOM 10953 C C . THR A 1 40 ? 12.020 -7.070 -2.856 1.00 3.52 40 THR A C 18
ATOM 10954 O O . THR A 1 40 ? 12.762 -7.501 -3.738 1.00 21.43 40 THR A O 18
ATOM 10965 N N . VAL A 1 41 ? 12.301 -5.986 -2.139 1.00 31.51 41 VAL A N 18
ATOM 10966 C CA . VAL A 1 41 ? 13.527 -5.226 -2.350 1.00 74.10 41 VAL A CA 18
ATOM 10967 C C . VAL A 1 41 ? 14.166 -4.831 -1.025 1.00 32.33 41 VAL A C 18
ATOM 10968 O O . VAL A 1 41 ? 13.709 -5.242 0.042 1.00 65.20 41 VAL A O 18
ATOM 10981 N N . ALA A 1 42 ? 15.224 -4.030 -1.098 1.00 10.13 42 ALA A N 18
ATOM 10982 C CA . ALA A 1 42 ? 15.924 -3.577 0.098 1.00 63.21 42 ALA A CA 18
ATOM 10983 C C . ALA A 1 42 ? 15.550 -2.139 0.440 1.00 45.30 42 ALA A C 18
ATOM 10984 O O . ALA A 1 42 ? 15.541 -1.751 1.608 1.00 75.22 42 ALA A O 18
ATOM 10991 N N . ALA A 1 43 ? 15.243 -1.352 -0.586 1.00 42.21 43 ALA A N 18
ATOM 10992 C CA . ALA A 1 43 ? 14.867 0.043 -0.393 1.00 62.11 43 ALA A CA 18
ATOM 10993 C C . ALA A 1 43 ? 16.074 0.887 0.005 1.00 51.21 43 ALA A C 18
ATOM 10994 O O . ALA A 1 43 ? 16.555 1.708 -0.776 1.00 10.35 43 ALA A O 18
ATOM 11001 N N . HIS A 1 44 ? 16.557 0.680 1.226 1.00 61.41 44 HIS A N 18
ATOM 11002 C CA . HIS A 1 44 ? 17.709 1.421 1.728 1.00 51.43 44 HIS A CA 18
ATOM 11003 C C . HIS A 1 44 ? 18.465 0.610 2.776 1.00 15.55 44 HIS A C 18
ATOM 11004 O O . HIS A 1 44 ? 19.693 0.552 2.762 1.00 65.12 44 HIS A O 18
ATOM 11017 N N . ARG A 1 1 ? -9.799 9.737 2.512 1.00 75.20 1 ARG A N 19
ATOM 11018 C CA . ARG A 1 1 ? -9.149 10.611 1.543 1.00 13.11 1 ARG A CA 19
ATOM 11019 C C . ARG A 1 1 ? -8.018 9.881 0.826 1.00 60.50 1 ARG A C 19
ATOM 11020 O O . ARG A 1 1 ? -6.955 10.452 0.579 1.00 44.22 1 ARG A O 19
ATOM 11038 N N . ARG A 1 2 ? -8.253 8.616 0.494 1.00 40.01 2 ARG A N 19
ATOM 11039 C CA . ARG A 1 2 ? -7.253 7.807 -0.193 1.00 62.13 2 ARG A CA 19
ATOM 11040 C C . ARG A 1 2 ? -6.930 8.393 -1.564 1.00 75.45 2 ARG A C 19
ATOM 11041 O O . ARG A 1 2 ? -7.822 8.604 -2.386 1.00 5.41 2 ARG A O 19
ATOM 11059 N N . ARG A 1 3 ? -5.649 8.653 -1.804 1.00 25.14 3 ARG A N 19
ATOM 11060 C CA . ARG A 1 3 ? -5.208 9.216 -3.075 1.00 61.41 3 ARG A CA 19
ATOM 11061 C C . ARG A 1 3 ? -5.815 10.597 -3.297 1.00 40.44 3 ARG A C 19
ATOM 11062 O O . ARG A 1 3 ? -6.944 10.720 -3.773 1.00 2.43 3 ARG A O 19
ATOM 11080 N N . ARG A 1 4 ? -5.059 11.633 -2.952 1.00 4.25 4 ARG A N 19
ATOM 11081 C CA . ARG A 1 4 ? -5.522 13.007 -3.112 1.00 12.44 4 ARG A CA 19
ATOM 11082 C C . ARG A 1 4 ? -4.427 13.999 -2.736 1.00 24.30 4 ARG A C 19
ATOM 11083 O O . ARG A 1 4 ? -4.213 14.995 -3.428 1.00 33.35 4 ARG A O 19
ATOM 11101 N N . ARG A 1 5 ? -3.736 13.720 -1.635 1.00 5.41 5 ARG A N 19
ATOM 11102 C CA . ARG A 1 5 ? -2.664 14.589 -1.166 1.00 73.30 5 ARG A CA 19
ATOM 11103 C C . ARG A 1 5 ? -1.304 13.921 -1.348 1.00 41.10 5 ARG A C 19
ATOM 11104 O O . ARG A 1 5 ? -0.527 14.302 -2.224 1.00 61.10 5 ARG A O 19
ATOM 11122 N N . ARG A 1 6 ? -1.023 12.924 -0.516 1.00 70.04 6 ARG A N 19
ATOM 11123 C CA . ARG A 1 6 ? 0.244 12.205 -0.585 1.00 4.35 6 ARG A CA 19
ATOM 11124 C C . ARG A 1 6 ? 0.236 11.001 0.353 1.00 64.11 6 ARG A C 19
ATOM 11125 O O . ARG A 1 6 ? 0.896 10.991 1.394 1.00 54.14 6 ARG A O 19
ATOM 11143 N N . PRO A 1 7 ? -0.526 9.964 -0.021 1.00 74.53 7 PRO A N 19
ATOM 11144 C CA . PRO A 1 7 ? -0.637 8.735 0.773 1.00 25.31 7 PRO A CA 19
ATOM 11145 C C . PRO A 1 7 ? 0.651 7.920 0.762 1.00 5.20 7 PRO A C 19
ATOM 11146 O O . PRO A 1 7 ? 1.584 8.196 0.007 1.00 52.35 7 PRO A O 19
ATOM 11154 N N . PRO A 1 8 ? 0.708 6.890 1.620 1.00 63.43 8 PRO A N 19
ATOM 11155 C CA . PRO A 1 8 ? 1.877 6.012 1.726 1.00 4.11 8 PRO A CA 19
ATOM 11156 C C . PRO A 1 8 ? 2.051 5.127 0.497 1.00 34.34 8 PRO A C 19
ATOM 11157 O O . PRO A 1 8 ? 3.144 5.034 -0.064 1.00 53.34 8 PRO A O 19
ATOM 11165 N N . CYS A 1 9 ? 0.968 4.477 0.084 1.00 32.32 9 CYS A N 19
ATOM 11166 C CA . CYS A 1 9 ? 1.000 3.597 -1.079 1.00 3.02 9 CYS A CA 19
ATOM 11167 C C . CYS A 1 9 ? 1.503 4.344 -2.310 1.00 35.31 9 CYS A C 19
ATOM 11168 O O . CYS A 1 9 ? 2.014 3.735 -3.251 1.00 40.33 9 CYS A O 19
ATOM 11174 N N . GLU A 1 10 ? 1.355 5.665 -2.297 1.00 35.12 10 GLU A N 19
ATOM 11175 C CA . GLU A 1 10 ? 1.794 6.494 -3.414 1.00 31.31 10 GLU A CA 19
ATOM 11176 C C . GLU A 1 10 ? 3.295 6.765 -3.335 1.00 55.22 10 GLU A C 19
ATOM 11177 O O . GLU A 1 10 ? 4.043 6.447 -4.259 1.00 42.54 10 GLU A O 19
ATOM 11187 N N . ASP A 1 11 ? 3.725 7.351 -2.224 1.00 41.12 11 ASP A N 19
ATOM 11188 C CA . ASP A 1 11 ? 5.136 7.664 -2.023 1.00 44.40 11 ASP A CA 19
ATOM 11189 C C . ASP A 1 11 ? 6.003 6.430 -2.248 1.00 64.51 11 ASP A C 19
ATOM 11190 O O . ASP A 1 11 ? 6.865 6.416 -3.128 1.00 51.50 11 ASP A O 19
ATOM 11198 N N . VAL A 1 12 ? 5.772 5.396 -1.446 1.00 20.22 12 VAL A N 19
ATOM 11199 C CA . VAL A 1 12 ? 6.533 4.157 -1.558 1.00 21.02 12 VAL A CA 19
ATOM 11200 C C . VAL A 1 12 ? 6.165 3.399 -2.828 1.00 31.33 12 VAL A C 19
ATOM 11201 O O . VAL A 1 12 ? 6.828 2.432 -3.199 1.00 72.34 12 VAL A O 19
ATOM 11214 N N . ASN A 1 13 ? 5.103 3.846 -3.491 1.00 72.31 13 ASN A N 19
ATOM 11215 C CA . ASN A 1 13 ? 4.646 3.210 -4.721 1.00 64.45 13 ASN A CA 19
ATOM 11216 C C . ASN A 1 13 ? 4.737 1.691 -4.614 1.00 60.54 13 ASN A C 19
ATOM 11217 O O . ASN A 1 13 ? 5.399 1.039 -5.422 1.00 42.50 13 ASN A O 19
ATOM 11227 N N . GLY A 1 14 ? 4.070 1.132 -3.610 1.00 22.43 14 GLY A N 19
ATOM 11228 C CA . GLY A 1 14 ? 4.087 -0.306 -3.415 1.00 71.30 14 GLY A CA 19
ATOM 11229 C C . GLY A 1 14 ? 3.035 -1.016 -4.245 1.00 25.53 14 GLY A C 19
ATOM 11230 O O . GLY A 1 14 ? 2.401 -0.408 -5.105 1.00 1.11 14 GLY A O 19
ATOM 11234 N N . GLN A 1 15 ? 2.852 -2.307 -3.985 1.00 60.15 15 GLN A N 19
ATOM 11235 C CA . GLN A 1 15 ? 1.872 -3.100 -4.716 1.00 54.24 15 GLN A CA 19
ATOM 11236 C C . GLN A 1 15 ? 0.601 -3.289 -3.894 1.00 14.02 15 GLN A C 19
ATOM 11237 O O . GLN A 1 15 ? 0.568 -2.978 -2.703 1.00 65.10 15 GLN A O 19
ATOM 11249 N N . CYS A 1 16 ? -0.443 -3.800 -4.536 1.00 52.53 16 CYS A N 19
ATOM 11250 C CA . CYS A 1 16 ? -1.717 -4.030 -3.865 1.00 50.43 16 CYS A CA 19
ATOM 11251 C C . CYS A 1 16 ? -2.128 -5.495 -3.967 1.00 31.44 16 CYS A C 19
ATOM 11252 O O . CYS A 1 16 ? -2.260 -6.039 -5.062 1.00 2.12 16 CYS A O 19
ATOM 11258 N N . GLN A 1 17 ? -2.330 -6.128 -2.815 1.00 63.22 17 GLN A N 19
ATOM 11259 C CA . GLN A 1 17 ? -2.725 -7.532 -2.774 1.00 4.34 17 GLN A CA 19
ATOM 11260 C C . GLN A 1 17 ? -3.161 -7.933 -1.369 1.00 31.21 17 GLN A C 19
ATOM 11261 O O . GLN A 1 17 ? -2.853 -7.265 -0.382 1.00 3.02 17 GLN A O 19
ATOM 11273 N N . PRO A 1 18 ? -3.897 -9.050 -1.273 1.00 71.11 18 PRO A N 19
ATOM 11274 C CA . PRO A 1 18 ? -4.390 -9.567 0.007 1.00 42.13 18 PRO A CA 19
ATOM 11275 C C . PRO A 1 18 ? -3.269 -10.113 0.882 1.00 24.10 18 PRO A C 19
ATOM 11276 O O . PRO A 1 18 ? -2.090 -9.988 0.548 1.00 30.15 18 PRO A O 19
ATOM 11284 N N . ARG A 1 19 ? -3.641 -10.719 2.005 1.00 5.43 19 ARG A N 19
ATOM 11285 C CA . ARG A 1 19 ? -2.667 -11.284 2.930 1.00 62.53 19 ARG A CA 19
ATOM 11286 C C . ARG A 1 19 ? -2.228 -12.673 2.475 1.00 30.53 19 ARG A C 19
ATOM 11287 O O . ARG A 1 19 ? -1.345 -13.284 3.077 1.00 13.40 19 ARG A O 19
ATOM 11305 N N . GLY A 1 20 ? -2.849 -13.165 1.409 1.00 71.35 20 GLY A N 19
ATOM 11306 C CA . GLY A 1 20 ? -2.510 -14.478 0.891 1.00 31.52 20 GLY A CA 19
ATOM 11307 C C . GLY A 1 20 ? -1.318 -14.441 -0.045 1.00 52.31 20 GLY A C 19
ATOM 11308 O O . GLY A 1 20 ? -1.384 -14.949 -1.163 1.00 35.43 20 GLY A O 19
ATOM 11312 N N . ASN A 1 21 ? -0.226 -13.838 0.412 1.00 22.40 21 ASN A N 19
ATOM 11313 C CA . ASN A 1 21 ? 0.985 -13.736 -0.393 1.00 54.05 21 ASN A CA 19
ATOM 11314 C C . ASN A 1 21 ? 2.188 -13.382 0.475 1.00 61.14 21 ASN A C 19
ATOM 11315 O O . ASN A 1 21 ? 2.056 -12.834 1.570 1.00 64.34 21 ASN A O 19
ATOM 11325 N N . PRO A 1 22 ? 3.392 -13.701 -0.023 1.00 74.34 22 PRO A N 19
ATOM 11326 C CA . PRO A 1 22 ? 4.643 -13.426 0.690 1.00 31.13 22 PRO A CA 19
ATOM 11327 C C . PRO A 1 22 ? 4.956 -11.935 0.755 1.00 72.44 22 PRO A C 19
ATOM 11328 O O . PRO A 1 22 ? 5.762 -11.495 1.576 1.00 3.11 22 PRO A O 19
ATOM 11336 N N . CYS A 1 23 ? 4.316 -11.162 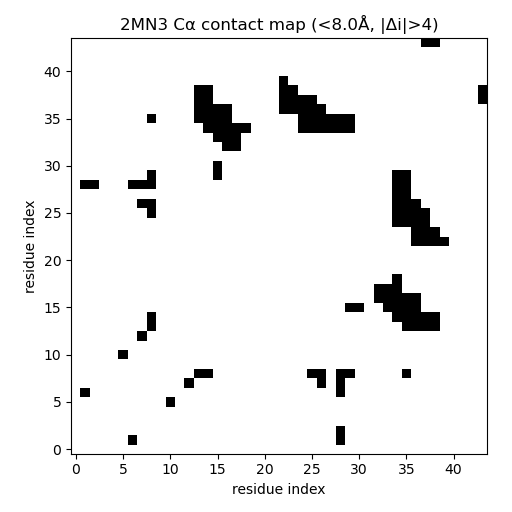-0.116 1.00 24.13 23 CYS A N 19
ATOM 11337 C CA . CYS A 1 23 ? 4.526 -9.720 -0.158 1.00 21.11 23 CYS A CA 19
ATOM 11338 C C . CYS A 1 23 ? 4.366 -9.106 1.231 1.00 71.23 23 CYS A C 19
ATOM 11339 O O . CYS A 1 23 ? 3.413 -9.410 1.949 1.00 21.12 23 CYS A O 19
ATOM 11345 N N . LEU A 1 24 ? 5.303 -8.240 1.600 1.00 41.21 24 LEU A N 19
ATOM 11346 C CA . LEU A 1 24 ? 5.267 -7.583 2.902 1.00 40.45 24 LEU A CA 19
ATOM 11347 C C . LEU A 1 24 ? 3.981 -6.777 3.069 1.00 65.24 24 LEU A C 19
ATOM 11348 O O . LEU A 1 24 ? 3.106 -6.799 2.203 1.00 23.51 24 LEU A O 19
ATOM 11363 N N . ARG A 1 25 ? 3.878 -6.064 4.185 1.00 61.33 25 ARG A N 19
ATOM 11364 C CA . ARG A 1 25 ? 2.702 -5.250 4.465 1.00 43.54 25 ARG A CA 19
ATOM 11365 C C . ARG A 1 25 ? 3.082 -3.781 4.628 1.00 31.52 25 ARG A C 19
ATOM 11366 O O . ARG A 1 25 ? 4.217 -3.459 4.981 1.00 25.54 25 ARG A O 19
ATOM 11384 N N . LEU A 1 26 ? 2.128 -2.895 4.370 1.00 41.01 26 LEU A N 19
ATOM 11385 C CA . LEU A 1 26 ? 2.363 -1.460 4.489 1.00 60.12 26 LEU A CA 19
ATOM 11386 C C . LEU A 1 26 ? 1.196 -0.773 5.190 1.00 41.53 26 LEU A C 19
ATOM 11387 O O . LEU A 1 26 ? 1.291 -0.408 6.362 1.00 11.40 26 LEU A O 19
ATOM 11402 N N . ARG A 1 27 ? 0.095 -0.601 4.465 1.00 33.23 27 ARG A N 19
ATOM 11403 C CA . ARG A 1 27 ? -1.092 0.041 5.018 1.00 20.20 27 ARG A CA 19
ATOM 11404 C C . ARG A 1 27 ? -2.334 -0.324 4.211 1.00 43.21 27 ARG A C 19
ATOM 11405 O O . ARG A 1 27 ? -2.264 -1.107 3.264 1.00 12.33 27 ARG A O 19
ATOM 11423 N N . GLY A 1 28 ? -3.471 0.249 4.592 1.00 45.25 28 GLY A N 19
ATOM 11424 C CA . GLY A 1 28 ? -4.713 -0.028 3.893 1.00 31.03 28 GLY A CA 19
ATOM 11425 C C . GLY A 1 28 ? -5.039 1.023 2.851 1.00 33.41 28 GLY A C 19
ATOM 11426 O O . GLY A 1 28 ? -6.186 1.147 2.424 1.00 41.34 28 GLY A O 19
ATOM 11430 N N . ALA A 1 29 ? -4.027 1.780 2.440 1.00 2.54 29 ALA A N 19
ATOM 11431 C CA . ALA A 1 29 ? -4.213 2.824 1.441 1.00 42.33 29 ALA A CA 19
ATOM 11432 C C . ALA A 1 29 ? -4.699 2.240 0.119 1.00 71.22 29 ALA A C 19
ATOM 11433 O O . ALA A 1 29 ? -5.345 2.925 -0.675 1.00 61.43 29 ALA A O 19
ATOM 11440 N N . CYS A 1 30 ? -4.384 0.970 -0.112 1.00 12.21 30 CYS A N 19
ATOM 11441 C CA . CYS A 1 30 ? -4.788 0.292 -1.338 1.00 20.13 30 CYS A CA 19
ATOM 11442 C C . CYS A 1 30 ? -6.307 0.177 -1.421 1.00 11.03 30 CYS A C 19
ATOM 11443 O O . CYS A 1 30 ? -7.022 0.332 -0.430 1.00 25.33 30 CYS A O 19
ATOM 11449 N N . PRO A 1 31 ? -6.813 -0.105 -2.631 1.00 3.33 31 PRO A N 19
ATOM 11450 C CA . PRO A 1 31 ? -8.253 -0.249 -2.872 1.00 23.12 31 PRO A CA 19
ATOM 11451 C C . PRO A 1 31 ? -8.824 -1.509 -2.232 1.00 71.14 31 PRO A C 19
ATOM 11452 O O . PRO A 1 31 ? -8.093 -2.457 -1.945 1.00 1.53 31 PRO A O 19
ATOM 11460 N N . ARG A 1 32 ? -10.135 -1.514 -2.013 1.00 21.31 32 ARG A N 19
ATOM 11461 C CA . ARG A 1 32 ? -10.804 -2.659 -1.407 1.00 45.54 32 ARG A CA 19
ATOM 11462 C C . ARG A 1 32 ? -10.440 -3.949 -2.134 1.00 72.13 32 ARG A C 19
ATOM 11463 O O . ARG A 1 32 ? -10.203 -3.948 -3.342 1.00 62.13 32 ARG A O 19
ATOM 11481 N N . GLY A 1 33 ? -10.399 -5.049 -1.391 1.00 75.01 33 GLY A N 19
ATOM 11482 C CA . GLY A 1 33 ? -10.063 -6.333 -1.981 1.00 43.12 33 GLY A CA 19
ATOM 11483 C C . GLY A 1 33 ? -8.579 -6.629 -1.918 1.00 42.14 33 GLY A C 19
ATOM 11484 O O . GLY A 1 33 ? -8.162 -7.781 -2.036 1.00 54.42 33 GLY A O 19
ATOM 11488 N N . SER A 1 34 ? -7.775 -5.587 -1.732 1.00 44.44 34 SER A N 19
ATOM 11489 C CA . SER A 1 34 ? -6.327 -5.740 -1.658 1.00 45.14 34 SER A CA 19
ATOM 11490 C C . SER A 1 34 ? -5.727 -4.754 -0.660 1.00 22.31 34 SER A C 19
ATOM 11491 O O . SER A 1 34 ? -6.390 -3.814 -0.224 1.00 1.14 34 SER A O 19
ATOM 11498 N N . ARG A 1 35 ? -4.467 -4.977 -0.303 1.00 31.33 35 ARG A N 19
ATOM 11499 C CA . ARG A 1 35 ? -3.775 -4.111 0.644 1.00 1.14 35 ARG A CA 19
ATOM 11500 C C . ARG A 1 35 ? -2.376 -3.764 0.144 1.00 62.21 35 ARG A C 19
ATOM 11501 O O . ARG A 1 35 ? -1.793 -4.494 -0.659 1.00 70.03 35 ARG A O 19
ATOM 11519 N N . CYS A 1 36 ? -1.843 -2.645 0.623 1.00 71.40 36 CYS A N 19
ATOM 11520 C CA . CYS A 1 36 ? -0.513 -2.199 0.223 1.00 3.25 36 CYS A CA 19
ATOM 11521 C C . CYS A 1 36 ? 0.559 -3.155 0.743 1.00 44.35 36 CYS A C 19
ATOM 11522 O O . CYS A 1 36 ? 0.750 -3.291 1.951 1.00 34.13 36 CYS A O 19
ATOM 11528 N N . CYS A 1 37 ? 1.256 -3.810 -0.179 1.00 41.21 37 CYS A N 19
ATOM 11529 C CA . CYS A 1 37 ? 2.308 -4.750 0.183 1.00 22.33 37 CYS A CA 19
ATOM 11530 C C . CYS A 1 37 ? 3.678 -4.219 -0.228 1.00 12.53 37 CYS A C 19
ATOM 11531 O O . CYS A 1 37 ? 3.811 -3.538 -1.243 1.00 1.22 37 CYS A O 19
ATOM 11537 N N . MET A 1 38 ? 4.693 -4.536 0.569 1.00 14.15 38 MET A N 19
ATOM 11538 C CA . MET A 1 38 ? 6.054 -4.092 0.288 1.00 14.24 38 MET A CA 19
ATOM 11539 C C . MET A 1 38 ? 6.856 -5.197 -0.392 1.00 52.25 38 MET A C 19
ATOM 11540 O O . MET A 1 38 ? 6.913 -6.334 0.074 1.00 32.15 38 MET A O 19
ATOM 11552 N N . PRO A 1 39 ? 7.492 -4.856 -1.524 1.00 10.10 39 PRO A N 19
ATOM 11553 C CA . PRO A 1 39 ? 8.303 -5.805 -2.291 1.00 50.23 39 PRO A CA 19
ATOM 11554 C C . PRO A 1 39 ? 9.589 -6.188 -1.569 1.00 2.13 39 PRO A C 19
ATOM 11555 O O . PRO A 1 39 ? 9.818 -5.780 -0.428 1.00 34.42 39 PRO A O 19
ATOM 11563 N N . THR A 1 40 ? 10.429 -6.972 -2.237 1.00 71.34 40 THR A N 19
ATOM 11564 C CA . THR A 1 40 ? 11.692 -7.410 -1.658 1.00 42.21 40 THR A CA 19
ATOM 11565 C C . THR A 1 40 ? 12.788 -6.374 -1.880 1.00 53.30 40 THR A C 19
ATOM 11566 O O . THR A 1 40 ? 13.700 -6.582 -2.680 1.00 11.22 40 THR A O 19
ATOM 11577 N N . VAL A 1 41 ? 12.692 -5.256 -1.165 1.00 61.43 41 VAL A N 19
ATOM 11578 C CA . VAL A 1 41 ? 13.677 -4.187 -1.285 1.00 3.01 41 VAL A CA 19
ATOM 11579 C C . VAL A 1 41 ? 14.271 -3.835 0.074 1.00 34.42 41 VAL A C 19
ATOM 11580 O O . VAL A 1 41 ? 13.708 -4.173 1.115 1.00 3.11 41 VAL A O 19
ATOM 11593 N N . ALA A 1 42 ? 15.412 -3.153 0.057 1.00 53.30 42 ALA A N 19
ATOM 11594 C CA . ALA A 1 42 ? 16.082 -2.753 1.288 1.00 72.54 42 ALA A CA 19
ATOM 11595 C C . ALA A 1 42 ? 16.697 -1.364 1.150 1.00 0.35 42 ALA A C 19
ATOM 11596 O O . ALA A 1 42 ? 17.788 -1.105 1.655 1.00 33.55 42 ALA A O 19
ATOM 11603 N N . ALA A 1 43 ? 15.987 -0.473 0.465 1.00 3.13 43 ALA A N 19
ATOM 11604 C CA . ALA A 1 43 ? 16.461 0.890 0.265 1.00 4.44 43 ALA A CA 19
ATOM 11605 C C . ALA A 1 43 ? 15.616 1.888 1.050 1.00 23.31 43 ALA A C 19
ATOM 11606 O O . ALA A 1 43 ? 14.387 1.873 0.972 1.00 60.45 43 ALA A O 19
ATOM 11613 N N . HIS A 1 44 ? 16.283 2.752 1.810 1.00 60.03 44 HIS A N 19
ATOM 11614 C CA . HIS A 1 44 ? 15.592 3.756 2.610 1.00 52.21 44 HIS A CA 19
ATOM 11615 C C . HIS A 1 44 ? 14.531 3.110 3.496 1.00 43.34 44 HIS A C 19
ATOM 11616 O O . HIS A 1 44 ? 13.800 3.799 4.208 1.00 3.00 44 HIS A O 19
ATOM 11629 N N . ARG A 1 1 ? -9.862 7.914 -0.776 1.00 31.12 1 ARG A N 20
ATOM 11630 C CA . ARG A 1 1 ? -8.497 7.691 -0.316 1.00 64.21 1 ARG A CA 20
ATOM 11631 C C . ARG A 1 1 ? -7.662 7.010 -1.396 1.00 53.53 1 ARG A C 20
ATOM 11632 O O . ARG A 1 1 ? -7.548 5.784 -1.426 1.00 62.55 1 ARG A O 20
ATOM 11650 N N . ARG A 1 2 ? -7.084 7.812 -2.284 1.00 21.14 2 ARG A N 20
ATOM 11651 C CA . ARG A 1 2 ? -6.261 7.288 -3.367 1.00 52.52 2 ARG A CA 20
ATOM 11652 C C . ARG A 1 2 ? -5.585 8.420 -4.133 1.00 72.30 2 ARG A C 20
ATOM 11653 O O . ARG A 1 2 ? -6.195 9.050 -4.997 1.00 12.33 2 ARG A O 20
ATOM 11671 N N . ARG A 1 3 ? -4.320 8.673 -3.812 1.00 33.22 3 ARG A N 20
ATOM 11672 C CA . ARG A 1 3 ? -3.561 9.730 -4.468 1.00 31.20 3 ARG A CA 20
ATOM 11673 C C . ARG A 1 3 ? -4.208 11.091 -4.233 1.00 44.11 3 ARG A C 20
ATOM 11674 O O . ARG A 1 3 ? -5.026 11.547 -5.032 1.00 45.24 3 ARG A O 20
ATOM 11692 N N . ARG A 1 4 ? -3.837 11.733 -3.131 1.00 1.54 4 ARG A N 20
ATOM 11693 C CA . ARG A 1 4 ? -4.383 13.041 -2.788 1.00 72.00 4 ARG A CA 20
ATOM 11694 C C . ARG A 1 4 ? -3.282 14.097 -2.756 1.00 24.04 4 ARG A C 20
ATOM 11695 O O . ARG A 1 4 ? -3.417 15.167 -3.352 1.00 35.42 4 ARG A O 20
ATOM 11713 N N . ARG A 1 5 ? -2.195 13.791 -2.055 1.00 4.31 5 ARG A N 20
ATOM 11714 C CA . ARG A 1 5 ? -1.073 14.715 -1.944 1.00 13.33 5 ARG A CA 20
ATOM 11715 C C . ARG A 1 5 ? 0.244 13.957 -1.815 1.00 71.45 5 ARG A C 20
ATOM 11716 O O . ARG A 1 5 ? 1.201 14.226 -2.543 1.00 2.25 5 ARG A O 20
ATOM 11734 N N . ARG A 1 6 ? 0.286 13.008 -0.885 1.00 23.42 6 ARG A N 20
ATOM 11735 C CA . ARG A 1 6 ? 1.488 12.212 -0.660 1.00 1.53 6 ARG A CA 20
ATOM 11736 C C . ARG A 1 6 ? 1.209 11.073 0.316 1.00 32.45 6 ARG A C 20
ATOM 11737 O O . ARG A 1 6 ? 1.652 11.084 1.465 1.00 71.15 6 ARG A O 20
ATOM 11755 N N . PRO A 1 7 ? 0.456 10.066 -0.149 1.00 34.13 7 PRO A N 20
ATOM 11756 C CA . PRO A 1 7 ? 0.102 8.899 0.667 1.00 40.53 7 PRO A CA 20
ATOM 11757 C C . PRO A 1 7 ? 1.302 8.003 0.949 1.00 61.13 7 PRO A C 20
ATOM 11758 O O . PRO A 1 7 ? 2.379 8.167 0.375 1.00 4.11 7 PRO A O 20
ATOM 11766 N N . PRO A 1 8 ? 1.115 7.029 1.853 1.00 45.43 8 PRO A N 20
ATOM 11767 C CA . PRO A 1 8 ? 2.171 6.087 2.230 1.00 10.14 8 PRO A CA 20
ATOM 11768 C C . PRO A 1 8 ? 2.508 5.112 1.106 1.00 13.33 8 PRO A C 20
ATOM 11769 O O . PRO A 1 8 ? 3.674 4.921 0.765 1.00 25.12 8 PRO A O 20
ATOM 11777 N N . CYS A 1 9 ? 1.477 4.499 0.534 1.00 12.14 9 CYS A N 20
ATOM 11778 C CA . CYS A 1 9 ? 1.663 3.544 -0.552 1.00 1.42 9 CYS A CA 20
ATOM 11779 C C . CYS A 1 9 ? 2.463 4.166 -1.693 1.00 3.04 9 CYS A C 20
ATOM 11780 O O . CYS A 1 9 ? 3.552 3.699 -2.027 1.00 12.34 9 CYS A O 20
ATOM 11786 N N . GLU A 1 10 ? 1.915 5.222 -2.286 1.00 22.24 10 GLU A N 20
ATOM 11787 C CA . GLU A 1 10 ? 2.578 5.907 -3.388 1.00 73.31 10 GLU A CA 20
ATOM 11788 C C . GLU A 1 10 ? 3.972 6.374 -2.980 1.00 41.30 10 GLU A C 20
ATOM 11789 O O . GLU A 1 10 ? 4.910 6.334 -3.776 1.00 60.05 10 GLU A O 20
ATOM 11799 N N . ASP A 1 11 ? 4.100 6.816 -1.734 1.00 12.40 11 ASP A N 20
ATOM 11800 C CA . ASP A 1 11 ? 5.379 7.292 -1.218 1.00 13.25 11 ASP A CA 20
ATOM 11801 C C . ASP A 1 11 ? 6.464 6.236 -1.404 1.00 63.53 11 ASP A C 20
ATOM 11802 O O . ASP A 1 11 ? 7.498 6.497 -2.022 1.00 54.00 11 ASP A O 20
ATOM 11810 N N . VAL A 1 12 ? 6.224 5.046 -0.866 1.00 33.30 12 VAL A N 20
ATOM 11811 C CA . VAL A 1 12 ? 7.182 3.951 -0.973 1.00 50.23 12 VAL A CA 20
ATOM 11812 C C . VAL A 1 12 ? 6.907 3.099 -2.208 1.00 44.01 12 VAL A C 20
ATOM 11813 O O . VAL A 1 12 ? 7.442 2.001 -2.348 1.00 33.42 12 VAL A O 20
ATOM 11826 N N . ASN A 1 13 ? 6.071 3.615 -3.102 1.00 44.13 13 ASN A N 20
ATOM 11827 C CA . ASN A 1 13 ? 5.725 2.903 -4.326 1.00 72.12 13 ASN A CA 20
ATOM 11828 C C . ASN A 1 13 ? 5.544 1.412 -4.055 1.00 61.11 13 ASN A C 20
ATOM 11829 O O . ASN A 1 13 ? 6.443 0.611 -4.304 1.00 63.35 13 ASN A O 20
ATOM 11839 N N . GLY A 1 14 ? 4.373 1.048 -3.543 1.00 44.24 14 GLY A N 20
ATOM 11840 C CA . GLY A 1 14 ? 4.093 -0.345 -3.248 1.00 20.44 14 GLY A CA 20
ATOM 11841 C C . GLY A 1 14 ? 3.047 -0.936 -4.172 1.00 10.14 14 GLY A C 20
ATOM 11842 O O . GLY A 1 14 ? 2.676 -0.322 -5.171 1.00 51.24 14 GLY A O 20
ATOM 11846 N N . GLN A 1 15 ? 2.573 -2.133 -3.838 1.00 23.11 15 GLN A N 20
ATOM 11847 C CA . GLN A 1 15 ? 1.565 -2.807 -4.648 1.00 4.42 15 GLN A CA 20
ATOM 11848 C C . GLN A 1 15 ? 0.295 -3.054 -3.841 1.00 23.45 15 GLN A C 20
ATOM 11849 O O . GLN A 1 15 ? 0.257 -2.814 -2.633 1.00 13.11 15 GLN A O 20
ATOM 11861 N N . CYS A 1 16 ? -0.745 -3.533 -4.515 1.00 62.31 16 CYS A N 20
ATOM 11862 C CA . CYS A 1 16 ? -2.017 -3.812 -3.864 1.00 11.24 16 CYS A CA 20
ATOM 11863 C C . CYS A 1 16 ? -2.336 -5.304 -3.904 1.00 42.32 16 CYS A C 20
ATOM 11864 O O . CYS A 1 16 ? -3.012 -5.778 -4.817 1.00 60.01 16 CYS A O 20
ATOM 11870 N N . GLN A 1 17 ? -1.843 -6.035 -2.909 1.00 53.44 17 GLN A N 20
ATOM 11871 C CA . GLN A 1 17 ? -2.076 -7.473 -2.833 1.00 51.24 17 GLN A CA 20
ATOM 11872 C C . GLN A 1 17 ? -2.922 -7.824 -1.614 1.00 20.14 17 GLN A C 20
ATOM 11873 O O . GLN A 1 17 ? -3.023 -7.057 -0.657 1.00 51.34 17 GLN A O 20
ATOM 11885 N N . PRO A 1 18 ? -3.544 -9.012 -1.648 1.00 12.10 18 PRO A N 20
ATOM 11886 C CA . PRO A 1 18 ? -4.393 -9.493 -0.553 1.00 40.03 18 PRO A CA 20
ATOM 11887 C C . PRO A 1 18 ? -3.588 -9.839 0.695 1.00 45.15 18 PRO A C 20
ATOM 11888 O O . PRO A 1 18 ? -2.382 -9.599 0.753 1.00 71.24 18 PRO A O 20
ATOM 11896 N N . ARG A 1 19 ? -4.263 -10.404 1.690 1.00 42.21 19 ARG A N 20
ATOM 11897 C CA . ARG A 1 19 ? -3.610 -10.782 2.938 1.00 72.43 19 ARG A CA 20
ATOM 11898 C C . ARG A 1 19 ? -3.184 -12.247 2.904 1.00 24.23 19 ARG A C 20
ATOM 11899 O O . ARG A 1 19 ? -3.483 -13.012 3.821 1.00 33.20 19 ARG A O 20
ATOM 11917 N N . GLY A 1 20 ? -2.481 -12.630 1.843 1.00 21.11 20 GLY A N 20
ATOM 11918 C CA . GLY A 1 20 ? -2.024 -14.001 1.710 1.00 2.24 20 GLY A CA 20
ATOM 11919 C C . GLY A 1 20 ? -0.804 -14.122 0.819 1.00 53.01 20 GLY A C 20
ATOM 11920 O O . GLY A 1 20 ? -0.674 -15.084 0.062 1.00 4.33 20 GLY A O 20
ATOM 11924 N N . ASN A 1 21 ? 0.091 -13.144 0.908 1.00 3.25 21 ASN A N 20
ATOM 11925 C CA . ASN A 1 21 ? 1.306 -13.145 0.101 1.00 0.04 21 ASN A CA 20
ATOM 11926 C C . ASN A 1 21 ? 2.544 -13.027 0.984 1.00 24.33 21 ASN A C 20
ATOM 11927 O O . ASN A 1 21 ? 2.522 -12.410 2.050 1.00 52.11 21 ASN A O 20
ATOM 11937 N N . PRO A 1 22 ? 3.652 -13.632 0.532 1.00 31.42 22 PRO A N 20
ATOM 11938 C CA . PRO A 1 22 ? 4.923 -13.608 1.264 1.00 51.40 22 PRO A CA 20
ATOM 11939 C C . PRO A 1 22 ? 5.563 -12.224 1.271 1.00 44.32 22 PRO A C 20
ATOM 11940 O O . PRO A 1 22 ? 6.534 -11.982 1.988 1.00 52.32 22 PRO A O 20
ATOM 11948 N N . CYS A 1 23 ? 5.013 -11.320 0.467 1.00 1.24 23 CYS A N 20
ATOM 11949 C CA . CYS A 1 23 ? 5.530 -9.959 0.380 1.00 24.33 23 CYS A CA 20
ATOM 11950 C C . CYS A 1 23 ? 5.455 -9.261 1.734 1.00 13.32 23 CYS A C 20
ATOM 11951 O O . CYS A 1 23 ? 5.195 -9.895 2.758 1.00 23.23 23 CYS A O 20
ATOM 11957 N N . LEU A 1 24 ? 5.684 -7.953 1.733 1.00 44.22 24 LEU A N 20
ATOM 11958 C CA . LEU A 1 24 ? 5.642 -7.167 2.961 1.00 43.22 24 LEU A CA 20
ATOM 11959 C C . LEU A 1 24 ? 4.313 -6.429 3.090 1.00 64.24 24 LEU A C 20
ATOM 11960 O O . LEU A 1 24 ? 3.555 -6.324 2.127 1.00 43.20 24 LEU A O 20
ATOM 11975 N N . ARG A 1 25 ? 4.041 -5.916 4.286 1.00 61.34 25 ARG A N 20
ATOM 11976 C CA . ARG A 1 25 ? 2.805 -5.187 4.541 1.00 13.00 25 ARG A CA 20
ATOM 11977 C C . ARG A 1 25 ? 3.096 -3.732 4.899 1.00 13.14 25 ARG A C 20
ATOM 11978 O O . ARG A 1 25 ? 4.097 -3.431 5.552 1.00 11.42 25 ARG A O 20
ATOM 11996 N N . LEU A 1 26 ? 2.217 -2.835 4.470 1.00 55.32 26 LEU A N 20
ATOM 11997 C CA . LEU A 1 26 ? 2.378 -1.412 4.746 1.00 42.03 26 LEU A CA 20
ATOM 11998 C C . LEU A 1 26 ? 1.146 -0.848 5.446 1.00 33.51 26 LEU A C 20
ATOM 11999 O O . LEU A 1 26 ? 1.165 -0.599 6.651 1.00 2.10 26 LEU A O 20
ATOM 12014 N N . ARG A 1 27 ? 0.076 -0.655 4.683 1.00 42.12 27 ARG A N 20
ATOM 12015 C CA . ARG A 1 27 ? -1.167 -0.122 5.231 1.00 23.45 27 ARG A CA 20
ATOM 12016 C C . ARG A 1 27 ? -2.350 -0.470 4.334 1.00 73.32 27 ARG A C 20
ATOM 12017 O O . ARG A 1 27 ? -2.207 -1.209 3.360 1.00 12.13 27 ARG A O 20
ATOM 12035 N N . GLY A 1 28 ? -3.519 0.065 4.670 1.00 0.33 28 GLY A N 20
ATOM 12036 C CA . GLY A 1 28 ? -4.711 -0.202 3.886 1.00 35.04 28 GLY A CA 20
ATOM 12037 C C . GLY A 1 28 ? -4.903 0.799 2.764 1.00 54.11 28 GLY A C 20
ATOM 12038 O O . GLY A 1 28 ? -6.028 1.048 2.331 1.00 74.01 28 GLY A O 20
ATOM 12042 N N . ALA A 1 29 ? -3.803 1.377 2.294 1.00 73.42 29 ALA A N 20
ATOM 12043 C CA . ALA A 1 29 ? -3.855 2.355 1.215 1.00 22.10 29 ALA A CA 20
ATOM 12044 C C . ALA A 1 29 ? -4.057 1.675 -0.135 1.00 3.24 29 ALA A C 20
ATOM 12045 O O . ALA A 1 29 ? -3.233 1.813 -1.040 1.00 4.03 29 ALA A O 20
ATOM 12052 N N . CYS A 1 30 ? -5.156 0.941 -0.264 1.00 10.43 30 CYS A N 20
ATOM 12053 C CA . CYS A 1 30 ? -5.466 0.238 -1.503 1.00 64.42 30 CYS A CA 20
ATOM 12054 C C . CYS A 1 30 ? -6.967 -0.012 -1.625 1.00 73.14 30 CYS A C 20
ATOM 12055 O O . CYS A 1 30 ? -7.717 0.074 -0.653 1.00 30.23 30 CYS A O 20
ATOM 12061 N N . PRO A 1 31 ? -7.416 -0.330 -2.849 1.00 42.03 31 PRO A N 20
ATOM 12062 C CA . PRO A 1 31 ? -8.828 -0.600 -3.129 1.00 1.23 31 PRO A CA 20
ATOM 12063 C C . PRO A 1 31 ? -9.302 -1.911 -2.507 1.00 61.15 31 PRO A C 20
ATOM 12064 O O . PRO A 1 31 ? -8.496 -2.789 -2.201 1.00 62.24 31 PRO A O 20
ATOM 12072 N N . ARG A 1 32 ? -10.613 -2.034 -2.326 1.00 23.31 32 ARG A N 20
ATOM 12073 C CA . ARG A 1 32 ? -11.192 -3.237 -1.742 1.00 12.32 32 ARG A CA 20
ATOM 12074 C C . ARG A 1 32 ? -10.679 -4.487 -2.450 1.00 74.22 32 ARG A C 20
ATOM 12075 O O . ARG A 1 32 ? -10.477 -4.486 -3.664 1.00 23.44 32 ARG A O 20
ATOM 12093 N N . GLY A 1 33 ? -10.472 -5.553 -1.683 1.00 32.32 33 GLY A N 20
ATOM 12094 C CA . GLY A 1 33 ? -9.983 -6.794 -2.253 1.00 55.15 33 GLY A CA 20
ATOM 12095 C C . GLY A 1 33 ? -8.470 -6.853 -2.308 1.00 2.31 33 GLY A C 20
ATOM 12096 O O . GLY A 1 33 ? -7.894 -7.879 -2.669 1.00 40.20 33 GLY A O 20
ATOM 12100 N N . SER A 1 34 ? -7.825 -5.747 -1.951 1.00 23.21 34 SER A N 20
ATOM 12101 C CA . SER A 1 34 ? -6.368 -5.674 -1.966 1.00 24.14 34 SER A CA 20
ATOM 12102 C C . SER A 1 34 ? -5.864 -4.652 -0.951 1.00 50.42 34 SER A C 20
ATOM 12103 O O . SER A 1 34 ? -6.560 -3.689 -0.626 1.00 55.32 34 SER A O 20
ATOM 12110 N N . ARG A 1 35 ? -4.651 -4.867 -0.455 1.00 74.25 35 ARG A N 20
ATOM 12111 C CA . ARG A 1 35 ? -4.054 -3.966 0.524 1.00 60.02 35 ARG A CA 20
ATOM 12112 C C . ARG A 1 35 ? -2.644 -3.565 0.103 1.00 44.23 35 ARG A C 20
ATOM 12113 O O . ARG A 1 35 ? -1.995 -4.261 -0.679 1.00 52.11 35 ARG A O 20
ATOM 12131 N N . CYS A 1 36 ? -2.174 -2.436 0.624 1.00 73.12 36 CYS A N 20
ATOM 12132 C CA . CYS A 1 36 ? -0.842 -1.939 0.302 1.00 14.13 36 CYS A CA 20
ATOM 12133 C C . CYS A 1 36 ? 0.232 -2.880 0.839 1.00 23.05 36 CYS A C 20
ATOM 12134 O O . CYS A 1 36 ? 0.342 -3.091 2.048 1.00 45.31 36 CYS A O 20
ATOM 12140 N N . CYS A 1 37 ? 1.025 -3.443 -0.067 1.00 43.22 37 CYS A N 20
ATOM 12141 C CA . CYS A 1 37 ? 2.091 -4.362 0.314 1.00 64.14 37 CYS A CA 20
ATOM 12142 C C . CYS A 1 37 ? 3.415 -3.952 -0.323 1.00 62.03 37 CYS A C 20
ATOM 12143 O O . CYS A 1 37 ? 3.451 -3.499 -1.468 1.00 42.51 37 CYS A O 20
ATOM 12149 N N . MET A 1 38 ? 4.502 -4.114 0.425 1.00 44.50 38 MET A N 20
ATOM 12150 C CA . MET A 1 38 ? 5.829 -3.761 -0.067 1.00 52.24 38 ME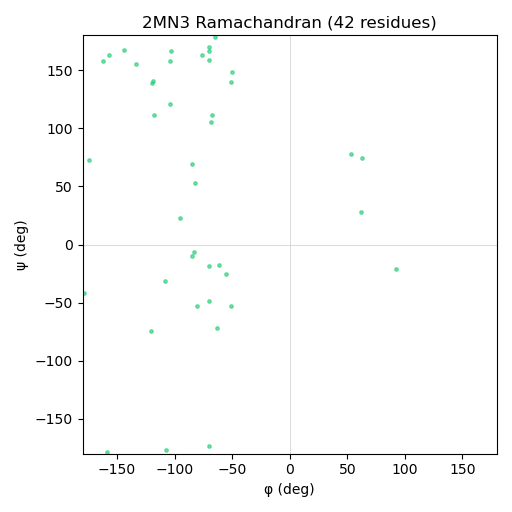T A CA 20
ATOM 12151 C C . MET A 1 38 ? 6.350 -4.823 -1.031 1.00 45.52 38 MET A C 20
ATOM 12152 O O . MET A 1 38 ? 6.283 -6.024 -0.765 1.00 3.45 38 MET A O 20
ATOM 12164 N N . PRO A 1 39 ? 6.883 -4.374 -2.176 1.00 24.23 39 PRO A N 20
ATOM 12165 C CA . PRO A 1 39 ? 7.428 -5.269 -3.201 1.00 34.11 39 PRO A CA 20
ATOM 12166 C C . PRO A 1 39 ? 8.717 -5.949 -2.752 1.00 45.31 39 PRO A C 20
ATOM 12167 O O . PRO A 1 39 ? 9.228 -5.676 -1.665 1.00 60.42 39 PRO A O 20
ATOM 12175 N N . THR A 1 40 ? 9.239 -6.832 -3.596 1.00 63.24 40 THR A N 20
ATOM 12176 C CA . THR A 1 40 ? 10.469 -7.550 -3.286 1.00 60.14 40 THR A CA 20
ATOM 12177 C C . THR A 1 40 ? 11.665 -6.926 -3.997 1.00 53.41 40 THR A C 20
ATOM 12178 O O . THR A 1 40 ? 12.494 -7.630 -4.574 1.00 64.22 40 THR A O 20
ATOM 12189 N N . VAL A 1 41 ? 11.747 -5.600 -3.951 1.00 62.35 41 VAL A N 20
ATOM 12190 C CA . VAL A 1 41 ? 12.844 -4.880 -4.590 1.00 33.41 41 VAL A CA 20
ATOM 12191 C C . VAL A 1 41 ? 13.856 -4.394 -3.559 1.00 35.22 41 VAL A C 20
ATOM 12192 O O . VAL A 1 41 ? 13.499 -4.075 -2.426 1.00 41.50 41 VAL A O 20
ATOM 12205 N N . ALA A 1 42 ? 15.121 -4.341 -3.960 1.00 61.41 42 ALA A N 20
ATOM 12206 C CA . ALA A 1 42 ? 16.186 -3.892 -3.072 1.00 61.41 42 ALA A CA 20
ATOM 12207 C C . ALA A 1 42 ? 16.761 -2.557 -3.535 1.00 73.41 42 ALA A C 20
ATOM 12208 O O . ALA A 1 42 ? 17.672 -2.517 -4.362 1.00 4.52 42 ALA A O 20
ATOM 12215 N N . ALA A 1 43 ? 16.223 -1.468 -2.998 1.00 2.35 43 ALA A N 20
ATOM 12216 C CA . ALA A 1 43 ? 16.683 -0.132 -3.355 1.00 22.02 43 ALA A CA 20
ATOM 12217 C C . ALA A 1 43 ? 17.219 0.609 -2.135 1.00 15.31 43 ALA A C 20
ATOM 12218 O O . ALA A 1 43 ? 17.158 0.104 -1.013 1.00 33.55 43 ALA A O 20
ATOM 12225 N N . HIS A 1 44 ? 17.745 1.809 -2.360 1.00 13.31 44 HIS A N 20
ATOM 12226 C CA . HIS A 1 44 ? 18.293 2.619 -1.278 1.00 11.43 44 HIS A CA 20
ATOM 12227 C C . HIS A 1 44 ? 17.745 4.041 -1.335 1.00 62.11 44 HIS A C 20
ATOM 12228 O O . HIS A 1 44 ? 17.558 4.603 -2.415 1.00 11.30 44 HIS A O 20
#

Organism: Ornithorhynchus anatinus (NCBI:txid9258)

Solvent-accessible surface area: 3927 Å² total; per-residue (Å²): 231,173,170,217,172,181,10,42,16,85,87,71,110,24,104,51,42,71,152,75,42,142,26,91,154,34,154,63,17,14,76,230,76,30,92,0,4,26,40,124,78,98,103,129

Nearest PDB structures (foldseek):
  2mn3-assembly1_A  TM=8.643E-01  e=6.003E-07  Ornithorhynchus anatinus
  6qeu-assembly1_A  TM=6.127E-01  e=3.628E+00  Gallus gallus
  2mn3-assembly1_A  TM=8.958E-01  e=2.866E-07  Ornithorhynchus anatinus
  2mn3-assembly1_A  TM=8.578E-01  e=1.255E-06  Ornithorhynchus anatinus
  6qeu-assembly1_A  TM=6.053E-01  e=6.970E+00  Gallus gallus

B-factor: mean 36.71, std 22.89, range [0.21, 75.54]

Radius of gyration: 10.2 Å; Cα contacts (8 Å, |Δi|>4): 65; chains: 1; bounding box: 28×28×10 Å

Secondary structure (DSSP, 8-state):
-TTTS--HHHHTT-EEE-SSSSSEEEES-SPTT-EEEE-S-S--

Foldseek 3Di:
DADDPADPCVPLVFDWADPDDPFAADAQRDDPPTRTTHDPDDDD

InterPro domains:
  IPR023355 Myotoxin/Anemone neurotoxin domain superfamily [G3DSA:2.20.20.10] (25-68)
  IPR049528 Venom-like beta-defensin domain [PF17858] (25-56)